Protein AF-0000000083446418 (afdb_homodimer)

Nearest PDB structures (foldseek):
  6ba8-assembly1_A  TM=4.579E-01  e=2.535E-02  Escherichia coli
  6ba9-assembly1_A  TM=4.273E-01  e=2.224E-01  Escherichia coli
  6avy-assembly1_A  TM=3.893E-01  e=5.057E-01  Zea mays
  6ba8-assembly1_A  TM=4.414E-01  e=6.306E-02  Escherichia coli
  6ba9-assembly1_A  TM=4.143E-01  e=2.172E-01  Escherichia coli

Sequence (1152 aa):
MVDAPGLSGGRGMFKRLIVACDGTWLNSDDGTKNGTLSIPSNITRISRAIKAVSQDGIQQIVNYSQGLGTEGGKLSRLVGGATGKGLGDDVREAYSFLANNYHPGDEIFLLGFSRGAFTARSIGGLIGEIGLLTKKGLNTLPEVYEDVQNRRNPDYRPKHEDVPFPRKPSADDPRYAEELERRGLTRLDIPIKCIAVWDTVGSLGIPRIGKLQRLGLQMKQSKATTFYDTKLSNCIENAFQALALDENRASFSPAVWEKPEGNRTTLRQVWFPGAHANVGGGYDDMQIANISLAWMMSQLEPFLDLRSEYLFEQDDLNEKYYKKEEGAIRPWSFGKIYNELKGAFALGGSTQRKPGQYTSVDPFSGRATDRPLRQTNEYIHPSVRTRYRLEGPGIQDRGLYEARALTDSYKLVVDYGANNSRAGDAEVYWKIKWRDTMAVKVLPEAPLWRLERELAKRDPATYDYIKKPPATTSTRSKRKTARPLSADFSNSKAGGLASPTSRKGRRDTFSPRSTFPAEDRGPLPRRSKTGVDRAERPRSRSRARSVEFASDRETDIRESMPHRREKDKAWWEGRRMVDAPGLSGGRGMFKRLIVACDGTWLNSDDGTKNGTLSIPSNITRISRAIKAVSQDGIQQIVNYSQGLGTEGGKLSRLVGGATGKGLGDDVREAYSFLANNYHPGDEIFLLGFSRGAFTARSIGGLIGEIGLLTKKGLNTLPEVYEDVQNRRNPDYRPKHEDVPFPRKPSADDPRYAEELERRGLTRLDIPIKCIAVWDTVGSLGIPRIGKLQRLGLQMKQSKATTFYDTKLSNCIENAFQALALDENRASFSPAVWEKPEGNRTTLRQVWFPGAHANVGGGYDDMQIANISLAWMMSQLEPFLDLRSEYLFEQDDLNEKYYKKEEGAIRPWSFGKIYNELKGAFALGGSTQRKPGQYTSVDPFSGRATDRPLRQTNEYIHPSVRTRYRLEGPGIQDRGLYEARALTDSYKLVVDYGANNSRAGDAEVYWKIKWRDTMAVKVLPEAPLWRLERELAKRDPATYDYIKKPPATTSTRSKRKTARPLSADFSNSKAGGLASPTSRKGRRDTFSPRSTFPAEDRGPLPRRSKTGVDRAERPRSRSRARSVEFASDRETDIRESMPHRREKDKAWWEGRR

Organism: NCBI:txid156630

pLDDT: mean 71.15, std 31.04, range [13.56, 98.88]

Solvent-accessible surface area (backbone atoms only — not comparable to full-atom values): 66300 Å² total; per-residue (Å²): 132,81,72,68,81,72,70,85,62,58,89,42,63,44,41,34,44,32,40,36,26,28,37,62,60,55,50,69,87,72,53,24,54,96,82,36,76,52,53,63,33,46,53,58,52,50,58,56,23,39,37,31,52,28,95,79,46,33,44,30,43,60,50,76,42,70,46,77,46,31,84,56,62,83,67,36,33,62,57,45,50,31,35,70,64,56,53,54,52,53,31,50,52,56,48,46,44,49,31,54,37,61,48,96,77,41,41,35,35,30,27,15,26,32,58,10,16,41,37,31,50,41,41,52,51,47,31,62,68,47,17,42,37,28,60,79,24,52,81,35,42,70,49,50,51,50,39,53,46,32,36,86,41,90,82,62,71,71,92,50,63,51,53,82,40,68,85,58,63,53,53,69,38,68,65,35,42,50,50,36,37,76,71,54,26,26,40,70,88,53,63,30,54,31,40,42,30,26,40,27,28,58,45,69,59,46,64,64,45,68,66,49,57,67,67,55,68,57,60,76,61,68,61,40,72,48,67,66,63,45,58,62,54,73,40,32,48,27,39,39,35,44,33,39,41,57,32,35,51,44,48,52,41,69,57,68,53,23,47,50,89,86,53,73,43,45,61,45,30,34,35,34,60,24,13,59,44,33,39,33,25,50,47,87,65,36,53,40,18,49,54,46,44,29,48,52,49,48,71,41,49,88,80,45,49,60,44,68,65,50,58,53,52,54,50,50,53,37,44,52,47,26,42,71,78,66,68,48,72,70,59,78,58,42,46,70,21,65,77,76,73,51,71,77,51,46,72,48,36,78,36,78,41,53,82,58,57,52,45,39,56,37,60,74,77,67,40,73,46,90,48,55,59,44,70,47,51,54,26,34,32,58,49,40,55,50,21,40,76,67,58,21,56,12,66,68,61,48,65,60,27,67,57,56,45,44,54,74,51,27,42,78,41,32,41,52,61,90,73,61,46,79,84,56,79,58,50,48,33,32,34,46,70,64,83,93,54,83,41,56,56,66,36,39,47,45,81,76,48,71,55,35,46,60,59,42,50,76,32,54,72,59,36,50,43,70,69,60,57,76,67,45,80,70,78,65,76,70,75,72,68,80,71,72,85,75,79,83,90,85,77,87,80,82,89,83,86,90,82,88,86,94,84,81,86,93,79,88,83,88,87,90,84,88,92,83,90,84,88,82,77,83,85,86,85,77,90,74,88,85,76,87,76,85,83,74,81,78,80,81,82,81,84,82,80,81,78,83,80,84,78,75,76,75,66,63,66,72,71,70,50,65,56,76,46,68,72,49,39,37,63,67,62,71,50,134,132,78,73,70,81,69,71,84,61,58,88,44,64,45,42,35,46,33,41,35,28,29,37,62,59,56,50,70,88,73,51,24,55,94,84,36,76,53,53,62,32,46,55,58,50,50,60,55,24,39,39,31,51,27,92,80,47,32,43,31,41,60,50,75,40,68,46,77,47,30,84,56,63,82,67,36,31,61,56,46,50,33,34,59,67,57,53,55,51,52,30,51,52,54,47,48,44,48,30,53,35,61,49,97,78,40,41,33,34,29,27,15,25,31,58,9,16,43,36,30,52,41,41,53,51,48,29,62,67,48,18,40,38,28,60,78,23,51,81,36,40,68,51,49,51,51,39,52,50,35,36,85,40,89,81,63,69,72,93,50,62,54,52,82,41,69,85,60,64,54,54,69,37,69,65,35,43,51,49,37,37,76,71,54,25,25,41,69,88,52,62,29,53,31,40,42,28,24,42,29,27,56,45,69,60,46,65,64,45,66,65,50,57,67,66,54,69,63,61,80,59,66,50,49,66,45,68,69,64,44,59,61,53,71,40,32,48,28,38,39,35,44,32,38,39,56,32,36,49,43,48,53,41,69,58,69,54,23,48,50,90,87,52,74,45,47,61,43,30,35,34,34,58,22,13,60,43,34,37,33,26,49,46,86,67,36,54,40,17,50,54,47,44,30,48,50,50,49,72,41,48,88,80,44,48,60,44,68,65,51,58,54,52,52,50,50,54,39,44,52,48,24,41,71,77,66,68,49,74,72,59,81,57,41,45,70,21,66,76,77,72,51,71,79,52,45,72,49,36,77,36,79,41,51,84,58,56,54,45,40,58,36,62,77,77,67,41,74,46,90,48,53,59,44,70,48,50,54,26,34,33,58,50,40,53,51,22,40,74,67,57,22,56,11,66,69,59,47,68,59,27,68,57,57,45,45,54,75,51,27,42,79,40,32,43,51,60,91,73,60,48,78,83,56,80,58,49,49,32,31,34,46,72,65,84,92,54,85,43,56,54,66,35,39,47,45,82,78,48,69,55,34,46,59,59,42,51,77,32,54,72,58,36,51,42,70,70,59,58,76,67,46,82,71,79,66,77,71,75,74,69,80,70,72,82,75,80,76,90,77,77,80,89,79,77,85,85,88,80,91,82,94,80,85,88,96,82,84,89,83,92,83,87,88,88,80,94,82,90,85,87,85,91,92,86,91,94,82,90,86,88,92,82,89,89,77,87,82,83,85,83,85,86,84,82,84,78,86,82,84,80,74,76,75,65,62,66,72,72,70,49,67,57,76,47,70,71,50,39,38,63,66,62,72,51,132

Radius of gyration: 38.7 Å; Cα contacts (8 Å, |Δi|>4): 1892; chains: 2; bounding box: 99×159×113 Å

Structure (mmCIF, N/CA/C/O backbone):
data_AF-0000000083446418-model_v1
#
loop_
_entity.id
_entity.type
_entity.pdbx_description
1 polymer 'T6SS Phospholipase effector Tle1-like catalytic domain-containing protein'
#
loop_
_atom_site.group_PDB
_atom_site.id
_atom_site.type_symbol
_atom_site.label_atom_id
_atom_site.label_alt_id
_atom_site.label_comp_id
_atom_site.label_asym_id
_atom_site.label_entity_id
_atom_site.label_seq_id
_atom_site.pdbx_PDB_ins_code
_atom_site.Cartn_x
_atom_site.Cartn_y
_atom_site.Cartn_z
_atom_site.occupancy
_atom_site.B_iso_or_equiv
_atom_site.auth_seq_id
_atom_site.auth_comp_id
_atom_site.auth_asym_id
_atom_site.auth_atom_id
_atom_site.pdbx_PDB_model_num
ATOM 1 N N . MET A 1 1 ? -23.859 -18.328 26.047 1 18.66 1 MET A N 1
ATOM 2 C CA . MET A 1 1 ? -22.984 -17.297 26.609 1 18.66 1 MET A CA 1
ATOM 3 C C . MET A 1 1 ? -21.531 -17.531 26.172 1 18.66 1 MET A C 1
ATOM 5 O O . MET A 1 1 ? -20.781 -18.25 26.844 1 18.66 1 MET A O 1
ATOM 9 N N . VAL A 1 2 ? -21.281 -17.844 24.922 1 21.95 2 VAL A N 1
ATOM 10 C CA . VAL A 1 2 ? -20.109 -18.484 24.359 1 21.95 2 VAL A CA 1
ATOM 11 C C . VAL A 1 2 ? -18.875 -17.625 24.609 1 21.95 2 VAL A C 1
ATOM 13 O O . VAL A 1 2 ? -18.906 -16.406 24.406 1 21.95 2 VAL A O 1
ATOM 16 N N . ASP A 1 3 ? -18.188 -17.906 25.734 1 19.61 3 ASP A N 1
ATOM 17 C CA . ASP A 1 3 ? -16.953 -17.328 26.234 1 19.61 3 ASP A CA 1
ATOM 18 C C . ASP A 1 3 ? -15.977 -17.016 25.109 1 19.61 3 ASP A C 1
ATOM 20 O O . ASP A 1 3 ? -15.523 -17.922 24.406 1 19.61 3 ASP A O 1
ATOM 24 N N . ALA A 1 4 ? -16.297 -16.109 24.359 1 26.05 4 ALA A N 1
ATOM 25 C CA . ALA A 1 4 ? -15.414 -15.773 23.234 1 26.05 4 ALA A CA 1
ATOM 26 C C . ALA A 1 4 ? -13.953 -15.758 23.672 1 26.05 4 ALA A C 1
ATOM 28 O O . ALA A 1 4 ? -13.602 -15.109 24.672 1 26.05 4 ALA A O 1
ATOM 29 N N . PRO A 1 5 ? -13.25 -16.875 23.516 1 29.36 5 PRO A N 1
ATOM 30 C CA . PRO A 1 5 ? -11.977 -17.141 24.188 1 29.36 5 PRO A CA 1
ATOM 31 C C . PRO A 1 5 ? -11.086 -15.906 24.266 1 29.36 5 PRO A C 1
ATOM 33 O O . PRO A 1 5 ? -10.914 -15.195 23.266 1 29.36 5 PRO A O 1
ATOM 36 N N . GLY A 1 6 ? -11.219 -15.008 25.266 1 29.94 6 GLY A N 1
ATOM 37 C CA . GLY A 1 6 ? -10.383 -13.93 25.781 1 29.94 6 GLY A CA 1
ATOM 38 C C . GLY A 1 6 ? -8.898 -14.242 25.703 1 29.94 6 GLY A C 1
ATOM 39 O O . GLY A 1 6 ? -8.398 -15.102 26.438 1 29.94 6 GLY A O 1
ATOM 40 N N . LEU A 1 7 ? -8.398 -14.391 24.469 1 31.06 7 LEU A N 1
ATOM 41 C CA . LEU A 1 7 ? -6.988 -14.758 24.406 1 31.06 7 LEU A CA 1
ATOM 42 C C . LEU A 1 7 ? -6.176 -13.984 25.438 1 31.06 7 LEU A C 1
ATOM 44 O O . LEU A 1 7 ? -6.43 -12.805 25.672 1 31.06 7 LEU A O 1
ATOM 48 N N . SER A 1 8 ? -5.852 -14.438 26.516 1 31 8 SER A N 1
ATOM 49 C CA . SER A 1 8 ? -4.809 -14.039 27.469 1 31 8 SER A CA 1
ATOM 50 C C . SER A 1 8 ? -3.645 -13.367 26.75 1 31 8 SER A C 1
ATOM 52 O O . SER A 1 8 ? -2.701 -14.039 26.312 1 31 8 SER A O 1
ATOM 54 N N . GLY A 1 9 ? -3.805 -12.648 25.641 1 34.59 9 GLY A N 1
ATOM 55 C CA . GLY A 1 9 ? -2.834 -12.109 24.703 1 34.59 9 GLY A CA 1
ATOM 56 C C . GLY A 1 9 ? -1.782 -11.234 25.359 1 34.59 9 GLY A C 1
ATOM 57 O O . GLY A 1 9 ? -2.109 -10.359 26.156 1 34.59 9 GLY A O 1
ATOM 58 N N . GLY A 1 10 ? -0.716 -11.688 25.703 1 36.41 10 GLY A N 1
ATOM 59 C CA . GLY A 1 10 ? 0.518 -11.008 26.062 1 36.41 10 GLY A CA 1
ATOM 60 C C . GLY A 1 10 ? 0.687 -9.672 25.359 1 36.41 10 GLY A C 1
ATOM 61 O O . GLY A 1 10 ? 0.005 -9.391 24.375 1 36.41 10 GLY A O 1
ATOM 62 N N . ARG A 1 11 ? 1.198 -8.516 26.016 1 43.5 11 ARG A N 1
ATOM 63 C CA . ARG A 1 11 ? 1.496 -7.129 25.656 1 43.5 11 ARG A CA 1
ATOM 64 C C . ARG A 1 11 ? 1.807 -7 24.172 1 43.5 11 ARG A C 1
ATOM 66 O O . ARG A 1 11 ? 1.552 -5.957 23.562 1 43.5 11 ARG A O 1
ATOM 73 N N . GLY A 1 12 ? 2.412 -8.055 23.531 1 51.56 12 GLY A N 1
ATOM 74 C CA . GLY A 1 12 ? 2.99 -8.125 22.188 1 51.56 12 GLY A CA 1
ATOM 75 C C . GLY A 1 12 ? 1.98 -8.484 21.125 1 51.56 12 GLY A C 1
ATOM 76 O O . GLY A 1 12 ? 2.355 -8.836 20 1 51.56 12 GLY A O 1
ATOM 77 N N . MET A 1 13 ? 0.581 -8.477 21.484 1 71.94 13 MET A N 1
ATOM 78 C CA . MET A 1 13 ? -0.333 -9.281 20.688 1 71.94 13 MET A CA 1
ATOM 79 C C . MET A 1 13 ? -1.06 -8.414 19.656 1 71.94 13 MET A C 1
ATOM 81 O O . MET A 1 13 ? -1.459 -8.898 18.594 1 71.94 13 MET A O 1
ATOM 85 N N . PHE A 1 14 ? -1.151 -7 19.812 1 89.88 14 PHE A N 1
ATOM 86 C CA . PHE A 1 14 ? -1.854 -6.246 18.781 1 89.88 14 PHE A CA 1
ATOM 87 C C . PHE A 1 14 ? -0.886 -5.363 18 1 89.88 14 PHE A C 1
ATOM 89 O O . PHE A 1 14 ? 0.284 -5.238 18.375 1 89.88 14 PHE A O 1
ATOM 96 N N . LYS A 1 15 ? -1.246 -4.887 16.922 1 96.38 15 LYS A N 1
ATOM 97 C CA . LYS A 1 15 ? -0.459 -3.99 16.078 1 96.38 15 LYS A CA 1
ATOM 98 C C . LYS A 1 15 ? -1.216 -2.695 15.797 1 96.38 15 LYS A C 1
ATOM 100 O O . LYS A 1 15 ? -2.408 -2.59 16.094 1 96.38 15 LYS A O 1
ATOM 105 N N . ARG A 1 16 ? -0.445 -1.719 15.367 1 97.88 16 ARG A N 1
ATOM 106 C CA . ARG A 1 16 ? -1.016 -0.446 14.945 1 97.88 16 ARG A CA 1
ATOM 107 C C . ARG A 1 16 ? -0.945 -0.296 13.43 1 97.88 16 ARG A C 1
ATOM 109 O O . ARG A 1 16 ? 0.137 -0.375 12.836 1 97.88 16 ARG A O 1
ATOM 116 N N . LEU A 1 17 ? -2.092 -0.188 12.797 1 98.56 17 LEU A N 1
ATOM 117 C CA . LEU A 1 17 ? -2.182 0.01 11.359 1 98.56 17 LEU A CA 1
ATOM 118 C C . LEU A 1 17 ? -2.369 1.485 11.023 1 98.56 17 LEU A C 1
ATOM 120 O O . LEU A 1 17 ? -3.387 2.084 11.383 1 98.56 17 LEU A O 1
ATOM 124 N N . ILE A 1 18 ? -1.373 2.08 10.383 1 98.81 18 ILE A N 1
ATOM 125 C CA . ILE A 1 18 ? -1.388 3.5 10.047 1 98.81 18 ILE A CA 1
ATOM 126 C C . ILE A 1 18 ? -1.494 3.676 8.539 1 98.81 18 ILE A C 1
ATOM 128 O O . ILE A 1 18 ? -0.591 3.285 7.793 1 98.81 18 ILE A O 1
ATOM 132 N N . VAL A 1 19 ? -2.613 4.215 8.078 1 98.19 19 VAL A N 1
ATOM 133 C CA . VAL A 1 19 ? -2.793 4.566 6.676 1 98.19 19 VAL A CA 1
ATOM 134 C C . VAL A 1 19 ? -2.488 6.047 6.469 1 98.19 19 VAL A C 1
ATOM 136 O O . VAL A 1 19 ? -3.088 6.906 7.113 1 98.19 19 VAL A O 1
ATOM 139 N N . ALA A 1 20 ? -1.52 6.344 5.629 1 97.12 20 ALA A N 1
ATOM 140 C CA . ALA A 1 20 ? -1.104 7.715 5.34 1 97.12 20 ALA A CA 1
ATOM 141 C C . ALA A 1 20 ? -1.408 8.086 3.893 1 97.12 20 ALA A C 1
ATOM 143 O O . ALA A 1 20 ? -0.761 7.59 2.967 1 97.12 20 ALA A O 1
ATOM 144 N N . CYS A 1 21 ? -2.367 9.016 3.697 1 92.94 21 CYS A N 1
ATOM 145 C CA . CYS A 1 21 ? -2.832 9.43 2.377 1 92.94 21 CYS A CA 1
ATOM 146 C C . CYS A 1 21 ? -2.297 10.812 2.02 1 92.94 21 CYS A C 1
ATOM 148 O O . CYS A 1 21 ? -2.73 11.82 2.588 1 92.94 21 CYS A O 1
ATOM 150 N N . ASP A 1 22 ? -1.414 10.836 1.023 1 88.88 22 ASP A N 1
ATOM 151 C CA . ASP A 1 22 ? -0.789 12.094 0.62 1 88.88 22 ASP A CA 1
ATOM 152 C C . ASP A 1 22 ? -1.465 12.664 -0.623 1 88.88 22 ASP A C 1
ATOM 154 O O . ASP A 1 22 ? -1.525 12.008 -1.664 1 88.88 22 ASP A O 1
ATOM 158 N N . GLY A 1 23 ? -2.059 13.766 -0.533 1 74.62 23 GLY A N 1
ATOM 159 C CA . GLY A 1 23 ? -2.803 14.375 -1.626 1 74.62 23 GLY A CA 1
ATOM 160 C C . GLY A 1 23 ? -1.927 15.172 -2.568 1 74.62 23 GLY A C 1
ATOM 161 O O . GLY A 1 23 ? -2.418 15.742 -3.547 1 74.62 23 GLY A O 1
ATOM 162 N N . THR A 1 24 ? -0.618 15.344 -2.154 1 63.34 24 THR A N 1
ATOM 163 C CA . THR A 1 24 ? 0.26 16.188 -2.963 1 63.34 24 THR A CA 1
ATOM 164 C C . THR A 1 24 ? 0.634 15.477 -4.262 1 63.34 24 THR A C 1
ATOM 166 O O . THR A 1 24 ? 0.694 14.25 -4.312 1 63.34 24 THR A O 1
ATOM 169 N N . TRP A 1 25 ? 0.177 16.031 -5.367 1 47.16 25 TRP A N 1
ATOM 170 C CA . TRP A 1 25 ? 0.579 15.477 -6.656 1 47.16 25 TRP A CA 1
ATOM 171 C C . TRP A 1 25 ? 2.09 15.57 -6.844 1 47.16 25 TRP A C 1
ATOM 173 O O . TRP A 1 25 ? 2.646 16.672 -6.891 1 47.16 25 TRP A O 1
ATOM 183 N N . LEU A 1 26 ? 2.773 14.938 -6.062 1 40.81 26 LEU A N 1
ATOM 184 C CA . LEU A 1 26 ? 4.172 15.039 -6.469 1 40.81 26 LEU A CA 1
ATOM 185 C C . LEU A 1 26 ? 4.344 14.633 -7.926 1 40.81 26 LEU A C 1
ATOM 187 O O . LEU A 1 26 ? 3.633 13.75 -8.414 1 40.81 26 LEU A O 1
ATOM 191 N N . ASN A 1 27 ? 4.516 15.469 -8.758 1 34.78 27 ASN A N 1
ATOM 192 C CA . ASN A 1 27 ? 4.836 15.023 -10.109 1 34.78 27 ASN A CA 1
ATOM 193 C C . ASN A 1 27 ? 5.547 13.672 -10.094 1 34.78 27 ASN A C 1
ATOM 195 O O . ASN A 1 27 ? 6.68 13.562 -9.625 1 34.78 27 ASN A O 1
ATOM 199 N N . SER A 1 28 ? 4.902 12.727 -9.859 1 36.91 28 SER A N 1
ATOM 200 C CA . SER A 1 28 ? 5.27 11.32 -9.773 1 36.91 28 SER A CA 1
ATOM 201 C C . SER A 1 28 ? 6.32 10.953 -10.82 1 36.91 28 SER A C 1
ATOM 203 O O . SER A 1 28 ? 6.91 9.875 -10.766 1 36.91 28 SER A O 1
ATOM 205 N N . ASP A 1 29 ? 6.336 11.562 -11.93 1 35.47 29 ASP A N 1
ATOM 206 C CA . ASP A 1 29 ? 7.168 11.07 -13.023 1 35.47 29 ASP A CA 1
ATOM 207 C C . ASP A 1 29 ? 8.633 10.969 -12.594 1 35.47 29 ASP A C 1
ATOM 209 O O . ASP A 1 29 ? 9.336 10.039 -12.992 1 35.47 29 ASP A O 1
ATOM 213 N N . ASP A 1 30 ? 9.203 12.078 -12.055 1 38.38 30 ASP A N 1
ATOM 214 C CA . ASP A 1 30 ? 10.641 12.062 -11.805 1 38.38 30 ASP A CA 1
ATOM 215 C C . ASP A 1 30 ? 10.945 12.391 -10.352 1 38.38 30 ASP A C 1
ATOM 217 O O . ASP A 1 30 ? 12.102 12.641 -9.992 1 38.38 30 ASP A O 1
ATOM 221 N N . GLY A 1 31 ? 9.719 12.219 -9.422 1 42.41 31 GLY A N 1
ATOM 222 C CA . GLY A 1 31 ? 9.992 12.562 -8.039 1 42.41 31 GLY A CA 1
ATOM 223 C C . GLY A 1 31 ? 10.539 13.969 -7.871 1 42.41 31 GLY A C 1
ATOM 224 O O . GLY A 1 31 ? 11.055 14.32 -6.809 1 42.41 31 GLY A O 1
ATOM 225 N N . THR A 1 32 ? 10.688 14.617 -8.945 1 37.91 32 THR A N 1
ATOM 226 C CA . THR A 1 32 ? 11.25 15.961 -8.977 1 37.91 32 THR A CA 1
ATOM 227 C C . THR A 1 32 ? 10.164 17 -9.219 1 37.91 32 THR A C 1
ATOM 229 O O . THR A 1 32 ? 9.125 16.703 -9.797 1 37.91 32 THR A O 1
ATOM 232 N N . LYS A 1 33 ? 9.93 17.922 -8.578 1 40.44 33 LYS A N 1
ATOM 233 C CA . LYS A 1 33 ? 9.234 19.156 -8.938 1 40.44 33 LYS A CA 1
ATOM 234 C C . LYS A 1 33 ? 10.188 20.156 -9.562 1 40.44 33 LYS A C 1
ATOM 236 O O . LYS A 1 33 ? 11.109 20.641 -8.906 1 40.44 33 LYS A O 1
ATOM 241 N N . ASN A 1 34 ? 10.086 20.578 -10.883 1 35.56 34 ASN A N 1
ATOM 242 C CA . ASN A 1 34 ? 10.961 21.484 -11.625 1 35.56 34 ASN A CA 1
ATOM 243 C C . ASN A 1 34 ? 12.414 21.031 -11.578 1 35.56 34 ASN A C 1
ATOM 245 O O . ASN A 1 34 ? 13.32 21.844 -11.391 1 35.56 34 ASN A O 1
ATOM 249 N N . GLY A 1 35 ? 12.688 19.703 -11.602 1 38.03 35 GLY A N 1
ATOM 250 C CA . GLY A 1 35 ? 14.062 19.234 -11.656 1 38.03 35 GLY A CA 1
ATOM 251 C C . GLY A 1 35 ? 14.656 18.953 -10.289 1 38.03 35 GLY A C 1
ATOM 252 O O . GLY A 1 35 ? 15.773 18.453 -10.18 1 38.03 35 GLY A O 1
ATOM 253 N N . THR A 1 36 ? 14.141 19.422 -9.18 1 43.09 36 THR A N 1
ATOM 254 C CA . THR A 1 36 ? 14.68 19.234 -7.84 1 43.09 36 THR A CA 1
ATOM 255 C C . THR A 1 36 ? 13.844 18.234 -7.051 1 43.09 36 THR A C 1
ATOM 257 O O . THR A 1 36 ? 12.656 18.062 -7.32 1 43.09 36 THR A O 1
ATOM 260 N N . LEU A 1 37 ? 14.594 17.469 -6.262 1 53.53 37 LEU A N 1
ATOM 261 C CA . LEU A 1 37 ? 13.883 16.531 -5.398 1 53.53 37 LEU A CA 1
ATOM 262 C C . LEU A 1 37 ? 12.734 17.219 -4.676 1 53.53 37 LEU A C 1
ATOM 264 O O . LEU A 1 37 ? 12.898 18.328 -4.145 1 53.53 37 LEU A O 1
ATOM 268 N N . SER A 1 38 ? 11.531 16.781 -4.82 1 64.12 38 SER A N 1
ATOM 269 C CA . SER A 1 38 ? 10.312 17.375 -4.277 1 64.12 38 SER A CA 1
ATOM 270 C C . SER A 1 38 ? 10.352 17.422 -2.754 1 64.12 38 SER A C 1
ATOM 272 O O . SER A 1 38 ? 10.875 16.5 -2.117 1 64.12 38 SER A O 1
ATOM 274 N N . ILE A 1 39 ? 10.125 18.688 -2.17 1 78 39 ILE A N 1
ATOM 275 C CA . ILE A 1 39 ? 9.977 18.859 -0.727 1 78 39 ILE A CA 1
ATOM 276 C C . ILE A 1 39 ? 8.789 18.031 -0.235 1 78 39 ILE A C 1
ATOM 278 O O . ILE A 1 39 ? 7.68 18.172 -0.757 1 78 39 ILE A O 1
ATOM 282 N N . PRO A 1 40 ? 9.055 17.219 0.684 1 87.19 40 PRO A N 1
ATOM 283 C CA . PRO A 1 40 ? 8.008 16.297 1.132 1 87.19 40 PRO A CA 1
ATOM 284 C C . PRO A 1 40 ? 6.891 16.984 1.896 1 87.19 40 PRO A C 1
ATOM 286 O O . PRO A 1 40 ? 7.121 18.016 2.529 1 87.19 40 PRO A O 1
ATOM 289 N N . SER A 1 41 ? 5.672 16.469 1.81 1 92.12 41 SER A N 1
ATOM 290 C CA . SER A 1 41 ? 4.543 16.891 2.633 1 92.12 41 SER A CA 1
ATOM 291 C C . SER A 1 41 ? 4.711 16.438 4.078 1 92.12 41 SER A C 1
ATOM 293 O O . SER A 1 41 ? 5.582 15.617 4.379 1 92.12 41 SER A O 1
ATOM 295 N N . ASN A 1 42 ? 3.904 17 4.969 1 96.44 42 ASN A N 1
ATOM 296 C CA . ASN A 1 42 ? 3.939 16.578 6.367 1 96.44 42 ASN A CA 1
ATOM 297 C C . ASN A 1 42 ? 3.445 15.141 6.535 1 96.44 42 ASN A C 1
ATOM 299 O O . ASN A 1 42 ? 3.691 14.508 7.562 1 96.44 42 ASN A O 1
ATOM 303 N N . ILE A 1 43 ? 2.734 14.578 5.504 1 95.94 43 ILE A N 1
ATOM 304 C CA . ILE A 1 43 ? 2.34 13.172 5.555 1 95.94 43 ILE A CA 1
ATOM 305 C C . ILE A 1 43 ? 3.564 12.281 5.352 1 95.94 43 ILE A C 1
ATOM 307 O O . ILE A 1 43 ? 3.76 11.305 6.074 1 95.94 43 ILE A O 1
ATOM 311 N N . THR A 1 44 ? 4.348 12.656 4.348 1 91.75 44 THR A N 1
ATOM 312 C CA . THR A 1 44 ? 5.594 11.93 4.133 1 91.75 44 THR A CA 1
ATOM 313 C C . THR A 1 44 ? 6.5 12.023 5.359 1 91.75 44 THR A C 1
ATOM 315 O O . THR A 1 44 ? 7.031 11.016 5.828 1 91.75 44 THR A O 1
ATOM 318 N N . ARG A 1 45 ? 6.617 13.195 5.867 1 95.31 45 ARG A N 1
ATOM 319 C CA . ARG A 1 45 ? 7.539 13.461 6.969 1 95.31 45 ARG A CA 1
ATOM 320 C C . ARG A 1 45 ? 7.102 12.727 8.234 1 95.31 45 ARG A C 1
ATOM 322 O O . ARG A 1 45 ? 7.926 12.125 8.922 1 95.31 45 ARG A O 1
ATOM 329 N N . ILE A 1 46 ? 5.812 12.789 8.555 1 97.56 46 ILE A N 1
ATOM 330 C CA . ILE A 1 46 ? 5.363 12.117 9.773 1 97.56 46 ILE A CA 1
ATOM 331 C C . ILE A 1 46 ? 5.477 10.609 9.602 1 97.56 46 ILE A C 1
ATOM 333 O O . ILE A 1 46 ? 5.77 9.891 10.562 1 97.56 46 ILE A O 1
ATOM 337 N N . SER A 1 47 ? 5.273 10.062 8.438 1 95.25 47 SER A N 1
ATOM 338 C CA . SER A 1 47 ? 5.449 8.641 8.156 1 95.25 47 SER A CA 1
ATOM 339 C C . SER A 1 47 ? 6.883 8.195 8.445 1 95.25 47 SER A C 1
ATOM 341 O O . SER A 1 47 ? 7.113 7.07 8.891 1 95.25 47 SER A O 1
ATOM 343 N N . ARG A 1 48 ? 7.805 9.109 8.18 1 93.88 48 ARG A N 1
ATOM 344 C CA . ARG A 1 48 ? 9.211 8.82 8.422 1 93.88 48 ARG A CA 1
ATOM 345 C C . ARG A 1 48 ? 9.547 8.93 9.906 1 93.88 48 ARG A C 1
ATOM 347 O O . ARG A 1 48 ? 10.5 8.305 10.383 1 93.88 48 ARG A O 1
ATOM 354 N N . ALA A 1 49 ? 8.781 9.688 10.594 1 96.88 49 ALA A N 1
ATOM 355 C CA . ALA A 1 49 ? 9.016 9.875 12.023 1 96.88 49 ALA A CA 1
ATOM 356 C C . ALA A 1 49 ? 8.461 8.711 12.836 1 96.88 49 ALA A C 1
ATOM 358 O O . ALA A 1 49 ? 8.906 8.445 13.953 1 96.88 49 ALA A O 1
ATOM 359 N N . ILE A 1 50 ? 7.461 7.973 12.336 1 97.88 50 ILE A N 1
ATOM 360 C CA . ILE A 1 50 ? 6.848 6.852 13.039 1 97.88 50 ILE A CA 1
ATOM 361 C C . ILE A 1 50 ? 7.809 5.664 13.062 1 97.88 50 ILE A C 1
ATOM 363 O O . ILE A 1 50 ? 8.258 5.203 12.008 1 97.88 50 ILE A O 1
ATOM 367 N N . LYS A 1 51 ? 8.102 5.215 14.25 1 96.25 51 LYS A N 1
ATOM 368 C CA . LYS A 1 51 ? 8.977 4.051 14.375 1 96.25 51 LYS A CA 1
ATOM 369 C C . LYS A 1 51 ? 8.273 2.785 13.898 1 96.25 51 LYS A C 1
ATOM 371 O O . LYS A 1 51 ? 7.051 2.666 14.008 1 96.25 51 LYS A O 1
ATOM 376 N N . ALA A 1 52 ? 9.047 1.844 13.43 1 94 52 ALA A N 1
ATOM 377 C CA . ALA A 1 52 ? 8.484 0.583 12.953 1 94 52 ALA A CA 1
ATOM 378 C C . ALA A 1 52 ? 7.965 -0.258 14.117 1 94 52 ALA A C 1
ATOM 380 O O . ALA A 1 52 ? 7.035 -1.051 13.953 1 94 52 ALA A O 1
ATOM 381 N N . VAL A 1 53 ? 8.609 -0.139 15.234 1 94.06 53 VAL A N 1
ATOM 382 C CA . VAL A 1 53 ? 8.242 -0.818 16.469 1 94.06 53 VAL A CA 1
ATOM 383 C C . VAL A 1 53 ? 8.297 0.166 17.641 1 94.06 53 VAL A C 1
ATOM 385 O O . VAL A 1 53 ? 9.258 0.925 17.781 1 94.06 53 VAL A O 1
ATOM 388 N N . SER A 1 54 ? 7.25 0.183 18.406 1 93.75 54 SER A N 1
ATOM 389 C CA . SER A 1 54 ? 7.238 1.079 19.547 1 93.75 54 SER A CA 1
ATOM 390 C C . SER A 1 54 ? 8.195 0.597 20.641 1 93.75 54 SER A C 1
ATOM 392 O O . SER A 1 54 ? 8.68 -0.535 20.594 1 93.75 54 SER A O 1
ATOM 394 N N . GLN A 1 55 ? 8.406 1.499 21.562 1 90.38 55 GLN A N 1
ATOM 395 C CA . GLN A 1 55 ? 9.305 1.18 22.672 1 90.38 55 GLN A CA 1
ATOM 396 C C . GLN A 1 55 ? 8.797 -0.03 23.453 1 90.38 55 GLN A C 1
ATOM 398 O O . GLN A 1 55 ? 9.594 -0.815 23.969 1 90.38 55 GLN A O 1
ATOM 403 N N . ASP A 1 56 ? 7.496 -0.237 23.438 1 88.06 56 ASP A N 1
ATOM 404 C CA . ASP A 1 56 ? 6.902 -1.352 24.172 1 88.06 56 ASP A CA 1
ATOM 405 C C . ASP A 1 56 ? 6.773 -2.586 23.281 1 88.06 56 ASP A C 1
ATOM 407 O O . ASP A 1 56 ? 6.098 -3.551 23.656 1 88.06 56 ASP A O 1
ATOM 411 N N . GLY A 1 57 ? 7.273 -2.52 22.141 1 88.62 57 GLY A N 1
ATOM 412 C CA . GLY A 1 57 ? 7.348 -3.693 21.281 1 88.62 57 GLY A CA 1
ATOM 413 C C . GLY A 1 57 ? 6.145 -3.85 20.375 1 88.62 57 GLY A C 1
ATOM 414 O O . GLY A 1 57 ? 5.977 -4.891 19.734 1 88.62 57 GLY A O 1
ATOM 415 N N . ILE A 1 58 ? 5.293 -2.867 20.344 1 93.12 58 ILE A N 1
ATOM 416 C CA . ILE A 1 58 ? 4.109 -2.926 19.484 1 93.12 58 ILE A CA 1
ATOM 417 C C . ILE A 1 58 ? 4.488 -2.566 18.047 1 93.12 58 ILE A C 1
ATOM 419 O O . ILE A 1 58 ? 5.125 -1.539 17.812 1 93.12 58 ILE A O 1
ATOM 423 N N . GLN A 1 59 ? 4.137 -3.451 17.094 1 95 59 GLN A N 1
ATOM 424 C CA . GLN A 1 59 ? 4.414 -3.191 15.68 1 95 59 GLN A CA 1
ATOM 425 C C . GLN A 1 59 ? 3.582 -2.021 15.156 1 95 59 GLN A C 1
ATOM 427 O O . GLN A 1 59 ? 2.377 -1.954 15.406 1 95 59 GLN A O 1
ATOM 432 N N . GLN A 1 60 ? 4.254 -1.031 14.547 1 97.06 60 GLN A N 1
ATOM 433 C CA . GLN A 1 60 ? 3.59 0.103 13.914 1 97.06 60 GLN A CA 1
ATOM 434 C C . GLN A 1 60 ? 3.754 0.062 12.398 1 97.06 60 GLN A C 1
ATOM 436 O O . GLN A 1 60 ? 4.848 0.301 11.883 1 97.06 60 GLN A O 1
ATOM 441 N N . ILE A 1 61 ? 2.697 -0.259 11.719 1 98.06 61 ILE A N 1
ATOM 442 C CA . ILE A 1 61 ? 2.766 -0.52 10.281 1 98.06 61 ILE A CA 1
ATOM 443 C C . ILE A 1 61 ? 2.221 0.681 9.516 1 98.06 61 ILE A C 1
ATOM 445 O O . ILE A 1 61 ? 1.031 0.995 9.602 1 98.06 61 ILE A O 1
ATOM 449 N N . VAL A 1 62 ? 3.07 1.309 8.734 1 97.94 62 VAL A N 1
ATOM 450 C CA . VAL A 1 62 ? 2.658 2.459 7.934 1 97.94 62 VAL A CA 1
ATOM 451 C C . VAL A 1 62 ? 2.406 2.023 6.492 1 97.94 62 VAL A C 1
ATOM 453 O O . VAL A 1 62 ? 3.287 1.455 5.844 1 97.94 62 VAL A O 1
ATOM 456 N N . ASN A 1 63 ? 1.208 2.16 6.059 1 96.81 63 ASN A N 1
ATOM 457 C CA . ASN A 1 63 ? 0.85 2.051 4.648 1 96.81 63 ASN A CA 1
ATOM 458 C C . ASN A 1 63 ? 0.685 3.426 4.004 1 96.81 63 ASN A C 1
ATOM 460 O O . ASN A 1 63 ? -0.368 4.051 4.129 1 96.81 63 ASN A O 1
ATOM 464 N N . TYR A 1 64 ? 1.73 3.836 3.291 1 92.38 64 TYR A N 1
ATOM 465 C CA . TYR A 1 64 ? 1.778 5.16 2.682 1 92.38 64 TYR A CA 1
ATOM 466 C C . TYR A 1 64 ? 1.316 5.109 1.23 1 92.38 64 TYR A C 1
ATOM 468 O O . TYR A 1 64 ? 1.764 4.258 0.46 1 92.38 64 TYR A O 1
ATOM 476 N N . SER A 1 65 ? 0.376 5.957 0.837 1 83.5 65 SER A N 1
ATOM 477 C CA . SER A 1 65 ? -0.094 6.039 -0.542 1 83.5 65 SER A CA 1
ATOM 478 C C . SER A 1 65 ? -0.048 7.473 -1.057 1 83.5 65 SER A C 1
ATOM 480 O O . SER A 1 65 ? -0.489 8.398 -0.373 1 83.5 65 SER A O 1
ATOM 482 N N . GLN A 1 66 ? 0.636 7.504 -2.18 1 75.94 66 GLN A N 1
ATOM 483 C CA . GLN A 1 66 ? 0.611 8.797 -2.85 1 75.94 66 GLN A CA 1
ATOM 484 C C . GLN A 1 66 ? -0.59 8.914 -3.783 1 75.94 66 GLN A C 1
ATOM 486 O O . GLN A 1 66 ? -0.96 7.945 -4.449 1 75.94 66 GLN A O 1
ATOM 491 N N . GLY A 1 67 ? -1.444 9.688 -3.516 1 57.03 67 GLY A N 1
ATOM 492 C CA . GLY A 1 67 ? -2.627 9.844 -4.348 1 57.03 67 GLY A CA 1
ATOM 493 C C . GLY A 1 67 ? -2.318 9.82 -5.832 1 57.03 67 GLY A C 1
ATOM 494 O O . GLY A 1 67 ? -1.225 10.203 -6.254 1 57.03 67 GLY A O 1
ATOM 495 N N . LEU A 1 68 ? -2.91 8.859 -6.715 1 43.78 68 LEU A N 1
ATOM 496 C CA . LEU A 1 68 ? -2.746 8.695 -8.156 1 43.78 68 LEU A CA 1
ATOM 497 C C . LEU A 1 68 ? -2.682 10.047 -8.852 1 43.78 68 LEU A C 1
ATOM 499 O O . LEU A 1 68 ? -3.629 10.836 -8.781 1 43.78 68 LEU A O 1
ATOM 503 N N . GLY A 1 69 ? -1.468 10.688 -8.672 1 37.94 69 GLY A N 1
ATOM 504 C CA . GLY A 1 69 ? -1.426 11.828 -9.578 1 37.94 69 GLY A CA 1
ATOM 505 C C . GLY A 1 69 ? -1.916 11.5 -10.977 1 37.94 69 GLY A C 1
ATOM 506 O O . GLY A 1 69 ? -2.02 10.328 -11.344 1 37.94 69 GLY A O 1
ATOM 507 N N . THR A 1 70 ? -2.654 12.297 -11.688 1 33.62 70 THR A N 1
ATOM 508 C CA . THR A 1 70 ? -3.107 12.094 -13.062 1 33.62 70 THR A CA 1
ATOM 509 C C . THR A 1 70 ? -1.959 11.617 -13.945 1 33.62 70 THR A C 1
ATOM 511 O O . THR A 1 70 ? -0.932 12.289 -14.055 1 33.62 70 THR A O 1
ATOM 514 N N . GLU A 1 71 ? -1.711 10.5 -14.008 1 33.06 71 GLU A N 1
ATOM 515 C CA . GLU A 1 71 ? -1.002 9.945 -15.156 1 33.06 71 GLU A CA 1
ATOM 516 C C . GLU A 1 71 ? -1.4 10.656 -16.453 1 33.06 71 GLU A C 1
ATOM 518 O O . GLU A 1 71 ? -2.588 10.773 -16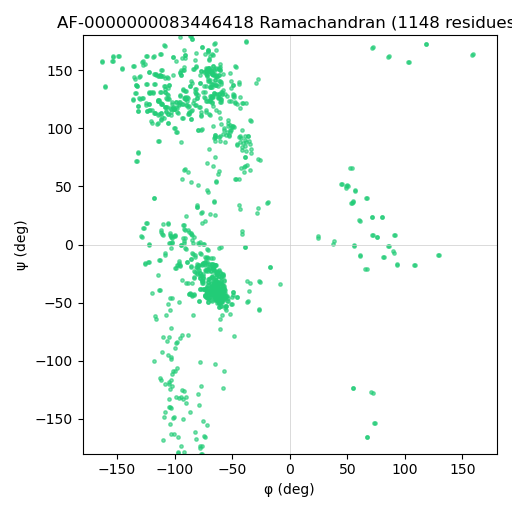.75 1 33.06 71 GLU A O 1
ATOM 523 N N . GLY A 1 72 ? -0.712 11.867 -16.953 1 32.38 72 GLY A N 1
ATOM 524 C CA . GLY A 1 72 ? -0.616 12.656 -18.172 1 32.38 72 GLY A CA 1
ATOM 525 C C . GLY A 1 72 ? -0.152 14.078 -17.922 1 32.38 72 GLY A C 1
ATOM 526 O O . GLY A 1 72 ? -0.018 14.5 -16.781 1 32.38 72 GLY A O 1
ATOM 527 N N . GLY A 1 73 ? 0.316 14.773 -19.062 1 31.27 73 GLY A N 1
ATOM 528 C CA . GLY A 1 73 ? 0.784 16.141 -19.125 1 31.27 73 GLY A CA 1
ATOM 529 C C . GLY A 1 73 ? -0.003 17.094 -18.234 1 31.27 73 GLY A C 1
ATOM 530 O O . GLY A 1 73 ? -0.976 16.688 -17.594 1 31.27 73 GLY A O 1
ATOM 531 N N . LYS A 1 74 ? 0.452 18.375 -18.156 1 31.67 74 LYS A N 1
ATOM 532 C CA . LYS A 1 74 ? -0.117 19.5 -17.438 1 31.67 74 LYS A CA 1
ATOM 533 C C . LYS A 1 74 ? -1.643 19.469 -17.469 1 31.67 74 LYS A C 1
ATOM 535 O O . LYS A 1 74 ? -2.295 19.844 -16.484 1 31.67 74 LYS A O 1
ATOM 540 N N . LEU A 1 75 ? -2.086 19.297 -18.547 1 28.95 75 LEU A N 1
ATOM 541 C CA . LEU A 1 75 ? -3.516 19.375 -18.828 1 28.95 75 LEU A CA 1
ATOM 542 C C . LEU A 1 75 ? -4.258 18.188 -18.25 1 28.95 75 LEU A C 1
ATOM 544 O O . LEU A 1 75 ? -5.387 18.312 -17.781 1 28.95 75 LEU A O 1
ATOM 548 N N . SER A 1 76 ? -3.699 17.016 -18.344 1 33.34 76 SER A N 1
ATOM 549 C CA . SER A 1 76 ? -4.367 15.797 -17.922 1 33.34 76 SER A CA 1
ATOM 550 C C . SER A 1 76 ? -4.426 15.703 -16.391 1 33.34 76 SER A C 1
ATOM 552 O O . SER A 1 76 ? -5.258 14.977 -15.844 1 33.34 76 SER A O 1
ATOM 554 N N . ARG A 1 77 ? -3.688 16.297 -15.711 1 38.22 77 ARG A N 1
ATOM 555 C CA . ARG A 1 77 ? -3.588 16.516 -14.273 1 38.22 77 ARG A CA 1
ATOM 556 C C . ARG A 1 77 ? -4.844 17.188 -13.734 1 38.22 77 ARG A C 1
ATOM 558 O O . ARG A 1 77 ? -5.328 16.844 -12.656 1 38.22 77 ARG A O 1
ATOM 565 N N . LEU A 1 78 ? -5.082 18.25 -14.422 1 33.53 78 LEU A N 1
ATOM 566 C CA . LEU A 1 78 ? -6.281 19 -14.055 1 33.53 78 LEU A CA 1
ATOM 567 C C . LEU A 1 78 ? -7.527 18.141 -14.234 1 33.53 78 LEU A C 1
ATOM 569 O O . LEU A 1 78 ? -8.453 18.188 -13.422 1 33.53 78 LEU A O 1
ATOM 573 N N . VAL A 1 79 ? -7.531 17.5 -15.375 1 33 79 VAL A N 1
ATOM 574 C CA . VAL A 1 79 ? -8.75 16.781 -15.742 1 33 79 VAL A CA 1
ATOM 575 C C . VAL A 1 79 ? -8.82 15.453 -14.984 1 33 79 VAL A C 1
ATOM 577 O O . VAL A 1 79 ? -9.891 15.047 -14.531 1 33 79 VAL A O 1
ATOM 580 N N . GLY A 1 80 ? -7.816 14.633 -14.93 1 37 80 GLY A N 1
ATOM 581 C CA . GLY A 1 80 ? -7.797 13.312 -14.32 1 37 80 GLY A CA 1
ATOM 582 C C . GLY A 1 80 ? -7.781 13.344 -12.805 1 37 80 GLY A C 1
ATOM 583 O O . GLY A 1 80 ? -8.312 12.445 -12.156 1 37 80 GLY A O 1
ATOM 584 N N . GLY A 1 81 ? -7.027 14.172 -12.164 1 38.59 81 GLY A N 1
ATOM 585 C CA . GLY A 1 81 ? -7.039 14.523 -10.75 1 38.59 81 GLY A CA 1
ATOM 586 C C . GLY A 1 81 ? -8.43 14.781 -10.211 1 38.59 81 GLY A C 1
ATOM 587 O O . GLY A 1 81 ? -8.711 14.5 -9.047 1 38.59 81 GLY A O 1
ATOM 588 N N . ALA A 1 82 ? -9.125 15.547 -11.031 1 36.12 82 ALA A N 1
ATOM 589 C CA . ALA A 1 82 ? -10.484 16 -10.734 1 36.12 82 ALA A CA 1
ATOM 590 C C . ALA A 1 82 ? -11.484 14.859 -10.875 1 36.12 82 ALA A C 1
ATOM 592 O O . ALA A 1 82 ? -12.672 15.023 -10.562 1 36.12 82 ALA A O 1
ATOM 593 N N . THR A 1 83 ? -11.023 13.828 -11.516 1 40.25 83 THR A N 1
ATOM 594 C CA . THR A 1 83 ? -12.156 12.93 -11.719 1 40.25 83 THR A CA 1
ATOM 595 C C . THR A 1 83 ? -12.359 12.031 -10.508 1 40.25 83 THR A C 1
ATOM 597 O O . THR A 1 83 ? -11.391 11.555 -9.914 1 40.25 83 THR A O 1
ATOM 600 N N . GLY A 1 84 ? -13.359 12.203 -9.695 1 43.75 84 GLY A N 1
ATOM 601 C CA . GLY A 1 84 ? -13.938 11.398 -8.625 1 43.75 84 GLY A CA 1
ATOM 602 C C . GLY A 1 84 ? -13.516 9.945 -8.68 1 43.75 84 GLY A C 1
ATOM 603 O O . GLY A 1 84 ? -13.406 9.289 -7.641 1 43.75 84 GLY A O 1
ATOM 604 N N . LYS A 1 85 ? -13.016 9.438 -9.859 1 47.69 85 LYS A N 1
ATOM 605 C CA . LYS A 1 85 ? -12.68 8.023 -10.016 1 47.69 85 LYS A CA 1
ATOM 606 C C . LYS A 1 85 ? -11.359 7.691 -9.312 1 47.69 85 LYS A C 1
ATOM 608 O O . LYS A 1 85 ? -11.242 6.648 -8.672 1 47.69 85 LYS A O 1
ATOM 613 N N . GLY A 1 86 ? -10.445 8.625 -9.281 1 65.25 86 GLY A N 1
ATOM 614 C CA . GLY A 1 86 ? -9.172 8.406 -8.617 1 65.25 86 GLY A CA 1
ATOM 615 C C . GLY A 1 86 ? -9.281 8.344 -7.105 1 65.25 86 GLY A C 1
ATOM 616 O O . GLY A 1 86 ? -8.664 7.496 -6.461 1 65.25 86 GLY A O 1
ATOM 617 N N . LEU A 1 87 ? -10.25 9.055 -6.578 1 71.56 87 LEU A N 1
ATOM 618 C CA . LEU A 1 87 ? -10.445 9.094 -5.133 1 71.56 87 LEU A CA 1
ATOM 619 C C . LEU A 1 87 ? -11.031 7.777 -4.633 1 71.56 87 LEU A C 1
ATOM 621 O O . LEU A 1 87 ? -10.594 7.246 -3.609 1 71.56 87 LEU A O 1
ATOM 625 N N . GLY A 1 88 ? -12.031 7.312 -5.359 1 80.75 88 GLY A N 1
ATOM 626 C CA . GLY A 1 88 ? -12.641 6.047 -4.977 1 80.75 88 GLY A CA 1
ATOM 627 C C . GLY A 1 88 ? -11.656 4.895 -4.953 1 80.75 88 GLY A C 1
ATOM 628 O O . GLY A 1 88 ? -11.695 4.059 -4.047 1 80.75 88 GLY A O 1
ATOM 629 N N . ASP A 1 89 ? -10.773 4.906 -5.844 1 81.69 89 ASP A N 1
ATOM 630 C CA . ASP A 1 89 ? -9.75 3.865 -5.898 1 81.69 89 ASP A CA 1
ATOM 631 C C . ASP A 1 89 ? -8.812 3.953 -4.691 1 81.69 89 ASP A C 1
ATOM 633 O O . ASP A 1 89 ? -8.453 2.93 -4.105 1 81.69 89 ASP A O 1
ATOM 637 N N . ASP A 1 90 ? -8.461 5.184 -4.328 1 83.62 90 ASP A N 1
ATOM 638 C CA . ASP A 1 90 ? -7.582 5.387 -3.18 1 83.62 90 ASP A CA 1
ATOM 639 C C . ASP A 1 90 ? -8.242 4.91 -1.89 1 83.62 90 ASP A C 1
ATOM 641 O O . ASP A 1 90 ? -7.602 4.27 -1.057 1 83.62 90 ASP A O 1
ATOM 645 N N . VAL A 1 91 ? -9.477 5.234 -1.79 1 89.94 91 VAL A N 1
ATOM 646 C CA . VAL A 1 91 ? -10.219 4.844 -0.597 1 89.94 91 VAL A CA 1
ATOM 647 C C . VAL A 1 91 ? -10.312 3.32 -0.517 1 89.94 91 VAL A C 1
ATOM 649 O O . VAL A 1 91 ? -10.023 2.73 0.528 1 89.94 91 VAL A O 1
ATOM 652 N N . ARG A 1 92 ? -10.633 2.68 -1.581 1 90.81 92 ARG A N 1
ATOM 653 C CA . ARG A 1 92 ? -10.805 1.23 -1.596 1 90.81 92 ARG A CA 1
ATOM 654 C C . ARG A 1 92 ? -9.484 0.516 -1.338 1 90.81 92 ARG A C 1
ATOM 656 O O . ARG A 1 92 ? -9.445 -0.49 -0.626 1 90.81 92 ARG A O 1
ATOM 663 N N . GLU A 1 93 ? -8.453 1.015 -1.914 1 88.94 93 GLU A N 1
ATOM 664 C CA . GLU A 1 93 ? -7.141 0.402 -1.722 1 88.94 93 GLU A CA 1
ATOM 665 C C . GLU A 1 93 ? -6.715 0.458 -0.258 1 88.94 93 GLU A C 1
ATOM 667 O O . GLU A 1 93 ? -6.285 -0.549 0.309 1 88.94 93 GLU A O 1
ATOM 672 N N . ALA A 1 94 ? -6.82 1.641 0.304 1 93.06 94 ALA A N 1
ATOM 673 C CA . ALA A 1 94 ? -6.438 1.807 1.704 1 93.06 94 ALA A CA 1
ATOM 674 C C . ALA A 1 94 ? -7.355 1.004 2.621 1 93.06 94 ALA A C 1
ATOM 676 O O . ALA A 1 94 ? -6.895 0.388 3.586 1 93.06 94 ALA A O 1
ATOM 677 N N . TYR A 1 95 ? -8.656 1.022 2.311 1 94.81 95 TYR A N 1
ATOM 678 C CA . TYR A 1 95 ? -9.625 0.231 3.068 1 94.81 95 TYR A CA 1
ATOM 679 C C . TYR A 1 95 ? -9.305 -1.256 2.973 1 94.81 95 TYR A C 1
ATOM 681 O O . TYR A 1 95 ? -9.375 -1.979 3.971 1 94.81 95 TYR A O 1
ATOM 689 N N . SER A 1 96 ? -8.938 -1.729 1.812 1 94.62 96 SER A N 1
ATOM 690 C CA . SER A 1 96 ? -8.594 -3.131 1.599 1 94.62 96 SER A CA 1
ATOM 691 C C . SER A 1 96 ? -7.367 -3.527 2.414 1 94.62 96 SER A C 1
ATOM 693 O O . SER A 1 96 ? -7.305 -4.641 2.945 1 94.62 96 SER A O 1
ATOM 695 N N . PHE A 1 97 ? -6.383 -2.688 2.516 1 96.56 97 PHE A N 1
ATOM 696 C CA . PHE A 1 97 ? -5.211 -2.938 3.348 1 96.56 97 PHE A CA 1
ATOM 697 C C . PHE A 1 97 ? -5.617 -3.18 4.797 1 96.56 97 PHE A C 1
ATOM 699 O O . PHE A 1 97 ? -5.148 -4.129 5.426 1 96.56 97 PHE A O 1
ATOM 706 N N . LEU A 1 98 ? -6.496 -2.291 5.293 1 97.94 98 LEU A N 1
ATOM 707 C CA . LEU A 1 98 ? -6.969 -2.432 6.664 1 97.94 98 LEU A CA 1
ATOM 708 C C . LEU A 1 98 ? -7.75 -3.73 6.84 1 97.94 98 LEU A C 1
ATOM 710 O O . LEU A 1 98 ? -7.504 -4.484 7.785 1 97.94 98 LEU A O 1
ATOM 714 N N . ALA A 1 99 ? -8.648 -3.99 5.906 1 97 99 ALA A N 1
ATOM 715 C CA . ALA A 1 99 ? -9.508 -5.168 6.004 1 97 99 ALA A CA 1
ATOM 716 C C . ALA A 1 99 ? -8.688 -6.453 5.957 1 97 99 ALA A C 1
ATOM 718 O O . ALA A 1 99 ? -8.992 -7.418 6.66 1 97 99 ALA A O 1
ATOM 719 N N . ASN A 1 100 ? -7.641 -6.438 5.188 1 94.81 100 ASN A N 1
ATOM 720 C CA . ASN A 1 100 ? -6.812 -7.621 4.988 1 94.81 100 ASN A CA 1
ATOM 721 C C . ASN A 1 100 ? -5.926 -7.891 6.199 1 94.81 100 ASN A C 1
ATOM 723 O O . ASN A 1 100 ? -5.598 -9.047 6.488 1 94.81 100 ASN A O 1
ATOM 727 N N . ASN A 1 101 ? -5.555 -6.883 6.922 1 97.38 101 ASN A N 1
ATOM 728 C CA . ASN A 1 101 ? -4.496 -7.047 7.914 1 97.38 101 ASN A CA 1
ATOM 729 C C . ASN A 1 101 ? -5.035 -6.891 9.336 1 97.38 101 ASN A C 1
ATOM 731 O O . ASN A 1 101 ? -4.371 -7.273 10.297 1 97.38 101 ASN A O 1
ATOM 735 N N . TYR A 1 102 ? -6.23 -6.379 9.477 1 97 102 TYR A N 1
ATOM 736 C CA . TYR A 1 102 ? -6.77 -6.066 10.797 1 97 102 TYR A CA 1
ATOM 737 C C . TYR A 1 102 ? -7.059 -7.336 11.586 1 97 102 TYR A C 1
ATOM 739 O O . TYR A 1 102 ? -7.566 -8.32 11.031 1 97 102 TYR A O 1
ATOM 747 N N . HIS A 1 103 ? -6.691 -7.324 12.766 1 94.38 103 HIS A N 1
ATOM 748 C CA . HIS A 1 103 ? -7.059 -8.297 13.781 1 94.38 103 HIS A CA 1
ATOM 749 C C . HIS A 1 103 ? -7.699 -7.621 14.984 1 94.38 103 HIS A C 1
ATOM 751 O O . HIS A 1 103 ? -7.27 -6.543 15.398 1 94.38 103 HIS A O 1
ATOM 757 N N . PRO A 1 104 ? -8.789 -8.266 15.516 1 92.5 104 PRO A N 1
ATOM 758 C CA . PRO A 1 104 ? -9.445 -7.637 16.656 1 92.5 104 PRO A CA 1
ATOM 759 C C . PRO A 1 104 ? -8.461 -7.238 17.75 1 92.5 104 PRO A C 1
ATOM 761 O O . PRO A 1 104 ? -7.617 -8.047 18.156 1 92.5 104 PRO A O 1
ATOM 764 N N . GLY A 1 105 ? -8.508 -6.027 18.156 1 93.31 105 GLY A N 1
ATOM 765 C CA . GLY A 1 105 ? -7.582 -5.48 19.141 1 93.31 105 GLY A CA 1
ATOM 766 C C . GLY A 1 105 ? -6.586 -4.508 18.531 1 93.31 105 GLY A C 1
ATOM 767 O O . GLY A 1 105 ? -5.969 -3.717 19.266 1 93.31 105 GLY A O 1
ATOM 768 N N . ASP A 1 106 ? -6.453 -4.578 17.234 1 97.12 106 ASP A N 1
ATOM 769 C CA . ASP A 1 106 ? -5.543 -3.66 16.547 1 97.12 106 ASP A CA 1
ATOM 770 C C . ASP A 1 106 ? -6.047 -2.223 16.641 1 97.12 106 ASP A C 1
ATOM 772 O O . ASP A 1 106 ? -7.246 -1.988 16.828 1 97.12 106 ASP A O 1
ATOM 776 N N . GLU A 1 107 ? -5.117 -1.303 16.562 1 98.12 107 GLU A N 1
ATOM 777 C CA . GLU A 1 107 ? -5.461 0.115 16.516 1 98.12 107 GLU A CA 1
ATOM 778 C C . GLU A 1 107 ? -5.289 0.68 15.109 1 98.12 107 GLU A C 1
ATOM 780 O O . GLU A 1 107 ? -4.312 0.365 14.43 1 98.12 107 GLU A O 1
ATOM 785 N N . ILE A 1 108 ? -6.285 1.519 14.688 1 98.69 108 ILE A N 1
ATOM 786 C CA . ILE A 1 108 ? -6.273 2.07 13.336 1 98.69 108 ILE A CA 1
ATOM 787 C C . ILE A 1 108 ? -6.035 3.576 13.398 1 98.69 108 ILE A C 1
ATOM 789 O O . ILE A 1 108 ? -6.668 4.281 14.188 1 98.69 108 ILE A O 1
ATOM 793 N N . PHE A 1 109 ? -5.102 4.07 12.602 1 98.88 109 PHE A N 1
ATOM 794 C CA . PHE A 1 109 ? -4.812 5.488 12.43 1 98.88 109 PHE A CA 1
ATOM 795 C C . PHE A 1 109 ? -4.949 5.895 10.961 1 98.88 109 PHE A C 1
ATOM 797 O O . PHE A 1 109 ? -4.418 5.227 10.078 1 98.88 109 PHE A O 1
ATOM 804 N N . LEU A 1 110 ? -5.684 6.969 10.68 1 98.25 110 LEU A N 1
ATOM 805 C CA . LEU A 1 110 ? -5.848 7.508 9.336 1 98.25 110 LEU A CA 1
ATOM 806 C C . LEU A 1 110 ? -5.266 8.914 9.242 1 98.25 110 LEU A C 1
ATOM 808 O O . LEU A 1 110 ? -5.773 9.844 9.867 1 98.25 110 LEU A O 1
ATOM 812 N N . LEU A 1 111 ? -4.215 9.07 8.492 1 98.44 111 LEU A N 1
ATOM 813 C CA . LEU A 1 111 ? -3.541 10.352 8.305 1 98.44 111 LEU A CA 1
ATOM 814 C C . LEU A 1 111 ? -3.725 10.859 6.875 1 98.44 111 LEU A C 1
ATOM 816 O O . LEU A 1 111 ? -3.795 10.062 5.934 1 98.44 111 LEU A O 1
ATOM 820 N N . GLY A 1 112 ? -3.852 12.219 6.715 1 96.06 112 GLY A N 1
ATOM 821 C CA . GLY A 1 112 ? -4.02 12.711 5.355 1 96.06 112 GLY A CA 1
ATOM 822 C C . GLY A 1 112 ? -3.746 14.195 5.219 1 96.06 112 GLY A C 1
ATOM 823 O O . GLY A 1 112 ? -3.787 14.93 6.203 1 96.06 112 GLY A O 1
ATOM 824 N N . PHE A 1 113 ? -3.432 14.594 3.998 1 93.62 113 PHE A N 1
ATOM 825 C CA . PHE A 1 113 ? -3.248 15.992 3.621 1 93.62 113 PHE A CA 1
ATOM 826 C C . PHE A 1 113 ? -3.998 16.312 2.334 1 93.62 113 PHE A C 1
ATOM 828 O O . PHE A 1 113 ? -3.887 15.578 1.349 1 93.62 113 PHE A O 1
ATOM 835 N N . SER A 1 114 ? -4.68 17.438 2.289 1 90.19 114 SER A N 1
ATOM 836 C CA . SER A 1 114 ? -5.383 17.906 1.095 1 90.19 114 SER A CA 1
ATOM 837 C C . SER A 1 114 ? -6.359 16.844 0.589 1 90.19 114 SER A C 1
ATOM 839 O O . SER A 1 114 ? -7.18 16.344 1.354 1 90.19 114 SER A O 1
ATOM 841 N N . ARG A 1 115 ? -6.305 16.422 -0.535 1 84.56 115 ARG A N 1
ATOM 842 C CA . ARG A 1 115 ? -7.141 15.336 -1.053 1 84.56 115 ARG A CA 1
ATOM 843 C C . ARG A 1 115 ? -6.938 14.055 -0.255 1 84.56 115 ARG A C 1
ATOM 845 O O . ARG A 1 115 ? -7.875 13.273 -0.066 1 84.56 115 ARG A O 1
ATOM 852 N N . GLY A 1 116 ? -5.703 13.859 0.192 1 90.12 116 GLY A N 1
ATOM 853 C CA . GLY A 1 116 ? -5.434 12.727 1.065 1 90.12 116 GLY A CA 1
ATOM 854 C C . GLY A 1 116 ? -6.195 12.789 2.375 1 90.12 116 GLY A C 1
ATOM 855 O O . GLY A 1 116 ? -6.602 11.758 2.914 1 90.12 116 GLY A O 1
ATOM 856 N N . ALA A 1 117 ? -6.371 14.008 2.846 1 92.75 117 ALA A N 1
ATOM 857 C CA . ALA A 1 117 ? -7.184 14.18 4.047 1 92.75 117 ALA A CA 1
ATOM 858 C C . ALA A 1 117 ? -8.633 13.766 3.793 1 92.75 117 ALA A C 1
ATOM 860 O O . ALA A 1 117 ? -9.258 13.125 4.645 1 92.75 117 ALA A O 1
ATOM 861 N N . PHE A 1 118 ? -9.133 14.164 2.678 1 86.5 118 PHE A N 1
ATOM 862 C CA . PHE A 1 118 ? -10.469 13.734 2.279 1 86.5 118 PHE A CA 1
ATOM 863 C C . PHE A 1 118 ? -10.555 12.219 2.186 1 86.5 118 PHE A C 1
ATOM 865 O O . PHE A 1 118 ? -11.531 11.617 2.629 1 86.5 118 PHE A O 1
ATOM 872 N N . THR A 1 119 ? -9.539 11.633 1.61 1 89.25 119 THR A N 1
ATOM 873 C CA . THR A 1 119 ? -9.469 10.18 1.504 1 89.25 119 THR A CA 1
ATOM 874 C C . THR A 1 119 ? -9.5 9.531 2.887 1 89.25 119 THR A C 1
ATOM 876 O O . THR A 1 119 ? -10.281 8.602 3.129 1 89.25 119 THR A O 1
ATOM 879 N N . ALA A 1 120 ? -8.688 10 3.791 1 93.94 120 ALA A N 1
ATOM 880 C CA . ALA A 1 120 ? -8.625 9.469 5.152 1 93.94 120 ALA A CA 1
ATOM 881 C C . ALA A 1 120 ? -9.992 9.555 5.832 1 93.94 120 ALA A C 1
ATOM 883 O O . ALA A 1 120 ? -10.445 8.586 6.445 1 93.94 120 ALA A O 1
ATOM 884 N N . ARG A 1 121 ? -10.633 10.695 5.699 1 92.81 121 ARG A N 1
ATOM 885 C CA . ARG A 1 121 ? -11.945 10.891 6.305 1 92.81 121 ARG A CA 1
ATOM 886 C C . ARG A 1 121 ? -12.984 9.977 5.668 1 92.81 121 ARG A C 1
ATOM 888 O O . ARG A 1 121 ? -13.875 9.461 6.355 1 92.81 121 ARG A O 1
ATOM 895 N N . SER A 1 122 ? -12.852 9.805 4.367 1 90.06 122 SER A N 1
ATOM 896 C CA . SER A 1 122 ? -13.773 8.922 3.658 1 90.06 122 SER A CA 1
ATOM 897 C C . SER A 1 122 ? -13.633 7.48 4.141 1 90.06 122 SER A C 1
ATOM 899 O O . SER A 1 122 ? -14.625 6.766 4.277 1 90.06 122 SER A O 1
ATOM 901 N N . ILE A 1 123 ? -12.414 7.051 4.371 1 94.06 123 ILE A N 1
ATOM 902 C CA . ILE A 1 123 ? -12.18 5.711 4.906 1 94.06 123 ILE A CA 1
ATOM 903 C C . ILE A 1 123 ? -12.852 5.574 6.27 1 94.06 123 ILE A C 1
ATOM 905 O O . ILE A 1 123 ? -13.523 4.574 6.539 1 94.06 123 ILE A O 1
ATOM 909 N N . GLY A 1 124 ? -12.664 6.629 7.117 1 94.44 124 GLY A N 1
ATOM 910 C CA . GLY A 1 124 ? -13.328 6.625 8.414 1 94.44 124 GLY A CA 1
ATOM 911 C C . GLY A 1 124 ? -14.836 6.539 8.312 1 94.44 124 GLY A C 1
ATOM 912 O O . GLY A 1 124 ? -15.477 5.82 9.086 1 94.44 124 GLY A O 1
ATOM 913 N N . GLY A 1 125 ? -15.398 7.305 7.375 1 91.5 125 GLY A N 1
ATOM 914 C CA . GLY A 1 125 ? -16.828 7.238 7.141 1 91.5 125 GLY A CA 1
ATOM 915 C C . GLY A 1 125 ? -17.297 5.871 6.691 1 91.5 125 GLY A C 1
ATOM 916 O O . GLY A 1 125 ? -18.344 5.383 7.141 1 91.5 125 GLY A O 1
ATOM 917 N N . LEU A 1 126 ? -16.562 5.258 5.801 1 92.88 126 LEU A N 1
ATOM 918 C CA . LEU A 1 126 ? -16.906 3.928 5.309 1 92.88 126 LEU A CA 1
ATOM 919 C C . LEU A 1 126 ? -16.891 2.91 6.441 1 92.88 126 LEU A C 1
ATOM 921 O O . LEU A 1 126 ? -17.828 2.113 6.57 1 92.88 126 LEU A O 1
ATOM 925 N N . ILE A 1 127 ? -15.867 2.941 7.285 1 96 127 ILE A N 1
ATOM 926 C CA . ILE A 1 127 ? -15.766 2.039 8.43 1 96 127 ILE A CA 1
ATOM 927 C C . ILE A 1 127 ? -16.938 2.287 9.383 1 96 127 ILE A C 1
ATOM 929 O O . ILE A 1 127 ? -17.484 1.343 9.945 1 96 127 ILE A O 1
ATOM 933 N N . GLY A 1 128 ? -17.266 3.521 9.555 1 93.12 128 GLY A N 1
ATOM 934 C CA . GLY A 1 128 ? -18.406 3.854 10.406 1 93.12 128 GLY A CA 1
ATOM 935 C C . GLY A 1 128 ? -19.719 3.277 9.914 1 93.12 128 GLY A C 1
ATOM 936 O O . GLY A 1 128 ? -20.578 2.9 10.719 1 93.12 128 GLY A O 1
ATOM 937 N N . GLU A 1 129 ? -19.875 3.174 8.602 1 91.94 129 GLU A N 1
ATOM 938 C CA . GLU A 1 129 ? -21.141 2.758 8 1 91.94 129 GLU A CA 1
ATOM 939 C C . GLU A 1 129 ? -21.25 1.237 7.941 1 91.94 129 GLU A C 1
ATOM 941 O O . GLU A 1 129 ? -22.312 0.673 8.234 1 91.94 129 GLU A O 1
ATOM 946 N N . ILE A 1 130 ? -20.141 0.574 7.523 1 95.44 130 ILE A N 1
ATOM 947 C CA . ILE A 1 130 ? -20.297 -0.853 7.262 1 95.44 130 ILE A CA 1
ATOM 948 C C . ILE A 1 130 ? -19.203 -1.634 8 1 95.44 130 ILE A C 1
ATOM 950 O O . ILE A 1 130 ? -19.031 -2.834 7.777 1 95.44 130 ILE A O 1
ATOM 954 N N . GLY A 1 131 ? -18.469 -0.972 8.789 1 96.38 131 GLY A N 1
ATOM 955 C CA . GLY A 1 131 ? -17.375 -1.661 9.469 1 96.38 131 GLY A CA 1
ATOM 956 C C . GLY A 1 131 ? -16.219 -1.987 8.562 1 96.38 131 GLY A C 1
ATOM 957 O O . GLY A 1 131 ? -15.883 -1.209 7.664 1 96.38 131 GLY A O 1
ATOM 958 N N . LEU A 1 132 ? -15.531 -2.996 8.945 1 97.56 132 LEU A N 1
ATOM 959 C CA . LEU A 1 132 ? -14.422 -3.488 8.141 1 97.56 132 LEU A CA 1
ATOM 960 C C . LEU A 1 132 ? -14.742 -4.852 7.539 1 97.56 132 LEU A C 1
ATOM 962 O O . LEU A 1 132 ? -14.977 -5.816 8.273 1 97.56 132 LEU A O 1
ATOM 966 N N . LEU A 1 133 ? -14.703 -4.895 6.234 1 97.06 133 LEU A N 1
ATOM 967 C CA . LEU A 1 133 ? -15 -6.156 5.562 1 97.06 133 LEU A CA 1
ATOM 968 C C . LEU A 1 133 ? -13.992 -7.23 5.969 1 97.06 133 LEU A C 1
ATOM 970 O O . LEU A 1 133 ? -12.828 -6.93 6.242 1 97.06 133 LEU A O 1
ATOM 974 N N . THR A 1 134 ? -14.516 -8.453 6.039 1 95.5 134 THR A N 1
ATOM 975 C CA . THR A 1 134 ? -13.633 -9.602 6.195 1 95.5 134 THR A CA 1
ATOM 976 C C . THR A 1 134 ? -12.945 -9.945 4.875 1 95.5 134 THR A C 1
ATOM 978 O O . THR A 1 134 ? -13.258 -9.352 3.838 1 95.5 134 THR A O 1
ATOM 981 N N . LYS A 1 135 ? -11.984 -10.828 4.938 1 90.5 135 LYS A N 1
ATOM 982 C CA . LYS A 1 135 ? -11.336 -11.289 3.713 1 90.5 135 LYS A CA 1
ATOM 983 C C . LYS A 1 135 ? -12.352 -11.883 2.74 1 90.5 135 LYS A C 1
ATOM 985 O O . LYS A 1 135 ? -12.242 -11.688 1.526 1 90.5 135 LYS A O 1
ATOM 990 N N . LYS A 1 136 ? -13.328 -12.57 3.219 1 88.69 136 LYS A N 1
ATOM 991 C CA . LYS A 1 136 ? -14.422 -13.109 2.414 1 88.69 136 LYS A CA 1
ATOM 992 C C . LYS A 1 136 ? -15.211 -11.992 1.742 1 88.69 136 LYS A C 1
ATOM 994 O O . LYS A 1 136 ? -15.641 -12.133 0.595 1 88.69 136 LYS A O 1
ATOM 999 N N . GLY A 1 137 ? -15.375 -10.906 2.451 1 92.38 137 GLY A N 1
ATOM 1000 C CA . GLY A 1 137 ? -16.188 -9.805 1.966 1 92.38 137 GLY A CA 1
ATOM 1001 C C . GLY A 1 137 ? -15.453 -8.906 0.985 1 92.38 137 GLY A C 1
ATOM 1002 O O . GLY A 1 137 ? -16.078 -8.156 0.237 1 92.38 137 GLY A O 1
ATOM 1003 N N . LEU A 1 138 ? -14.148 -9 0.961 1 91.19 138 LEU A N 1
ATOM 1004 C CA . LEU A 1 138 ? -13.328 -8.078 0.181 1 91.19 138 LEU A CA 1
ATOM 1005 C C . LEU A 1 138 ? -13.625 -8.219 -1.308 1 91.19 138 LEU A C 1
ATOM 1007 O O . LEU A 1 138 ? -13.492 -7.25 -2.062 1 91.19 138 LEU A O 1
ATOM 1011 N N . ASN A 1 139 ? -14.117 -9.312 -1.735 1 83.94 139 ASN A N 1
ATOM 1012 C CA . ASN A 1 139 ? -14.469 -9.5 -3.139 1 83.94 139 ASN A CA 1
ATOM 1013 C C . ASN A 1 139 ? -15.641 -8.609 -3.545 1 83.94 139 ASN A C 1
ATOM 1015 O O . ASN A 1 139 ? -15.82 -8.312 -4.727 1 83.94 139 ASN A O 1
ATOM 1019 N N . THR A 1 140 ? -16.375 -8.164 -2.615 1 90.88 140 THR A N 1
ATOM 1020 C CA . THR A 1 140 ? -17.578 -7.387 -2.896 1 90.88 140 THR A CA 1
ATOM 1021 C C . THR A 1 140 ? -17.328 -5.898 -2.67 1 90.88 140 THR A C 1
ATOM 1023 O O . THR A 1 140 ? -18.234 -5.074 -2.846 1 90.88 140 THR A O 1
ATOM 1026 N N . LEU A 1 141 ? -16.125 -5.52 -2.307 1 91.88 141 LEU A N 1
ATOM 1027 C CA . LEU A 1 141 ? -15.805 -4.16 -1.878 1 91.88 141 LEU A CA 1
ATOM 1028 C C . LEU A 1 141 ? -16.188 -3.148 -2.951 1 91.88 141 LEU A C 1
ATOM 1030 O O . LEU A 1 141 ? -16.781 -2.107 -2.645 1 91.88 141 LEU A O 1
ATOM 1034 N N . PRO A 1 142 ? -15.945 -3.422 -4.215 1 87.31 142 PRO A N 1
ATOM 1035 C CA . PRO A 1 142 ? -16.297 -2.41 -5.211 1 87.31 142 PRO A CA 1
ATOM 1036 C C . PRO A 1 142 ? -17.797 -2.076 -5.207 1 87.31 142 PRO A C 1
ATOM 1038 O O . PRO A 1 142 ? -18.172 -0.903 -5.266 1 87.31 142 PRO A O 1
ATOM 1041 N N . GLU A 1 143 ? -18.609 -3.111 -5.078 1 90.81 143 GLU A N 1
ATOM 1042 C CA . GLU A 1 143 ? -20.047 -2.9 -5.07 1 90.81 143 GLU A CA 1
ATOM 1043 C C . GLU A 1 143 ? -20.516 -2.266 -3.762 1 90.81 143 GLU A C 1
ATOM 1045 O O . GLU A 1 143 ? -21.359 -1.372 -3.764 1 90.81 143 GLU A O 1
ATOM 1050 N N . VAL A 1 144 ? -19.969 -2.781 -2.715 1 93.94 144 VAL A N 1
ATOM 1051 C CA . VAL A 1 144 ? -20.328 -2.248 -1.405 1 93.94 144 VAL A CA 1
ATOM 1052 C C . VAL A 1 144 ? -19.984 -0.761 -1.342 1 93.94 144 VAL A C 1
ATOM 1054 O O . VAL A 1 144 ? -20.766 0.042 -0.825 1 93.94 144 VAL A O 1
ATOM 1057 N N . TYR A 1 145 ? -18.859 -0.411 -1.841 1 91.5 145 TYR A N 1
ATOM 1058 C CA . TYR A 1 145 ? -18.438 0.983 -1.859 1 91.5 145 TYR A CA 1
ATOM 1059 C C . TYR A 1 145 ? -19.422 1.846 -2.641 1 91.5 145 TYR A C 1
ATOM 1061 O O . TYR A 1 145 ? -19.797 2.928 -2.189 1 91.5 145 TYR A O 1
ATOM 1069 N N . GLU A 1 146 ? -19.812 1.356 -3.75 1 89.44 146 GLU A N 1
ATOM 1070 C CA . GLU A 1 146 ? -20.781 2.086 -4.574 1 89.44 146 GLU A CA 1
ATOM 1071 C C . GLU A 1 146 ? -22.109 2.234 -3.861 1 89.44 146 GLU A C 1
ATOM 1073 O O . GLU A 1 146 ? -22.734 3.295 -3.92 1 89.44 146 GLU A O 1
ATOM 1078 N N . ASP A 1 147 ? -22.484 1.175 -3.252 1 92.19 147 ASP A N 1
ATOM 1079 C CA . ASP A 1 147 ? -23.734 1.219 -2.502 1 92.19 147 ASP A CA 1
ATOM 1080 C C . ASP A 1 147 ? -23.688 2.289 -1.414 1 92.19 147 ASP A C 1
ATOM 1082 O O . ASP A 1 147 ? -24.641 3.057 -1.246 1 92.19 147 ASP A O 1
ATOM 1086 N N . VAL A 1 148 ? -22.641 2.295 -0.727 1 91.44 148 VAL A N 1
ATOM 1087 C CA . VAL A 1 148 ? -22.5 3.223 0.39 1 91.44 148 VAL A CA 1
ATOM 1088 C C . VAL A 1 148 ? -22.391 4.652 -0.137 1 91.44 148 VAL A C 1
ATOM 1090 O O . VAL A 1 148 ? -23 5.57 0.416 1 91.44 148 VAL A O 1
ATOM 1093 N N . GLN A 1 149 ? -21.625 4.836 -1.164 1 84.56 149 GLN A N 1
ATOM 1094 C CA . GLN A 1 149 ? -21.453 6.164 -1.742 1 84.56 149 GLN A CA 1
ATOM 1095 C C . GLN A 1 149 ? -22.781 6.738 -2.217 1 84.56 149 GLN A C 1
ATOM 1097 O O . GLN A 1 149 ? -23 7.953 -2.16 1 84.56 149 GLN A O 1
ATOM 1102 N N . ASN A 1 150 ? -23.672 5.812 -2.648 1 84.06 150 ASN A N 1
ATOM 1103 C CA . ASN A 1 150 ? -24.938 6.254 -3.227 1 84.06 150 ASN A CA 1
ATOM 1104 C C . ASN A 1 150 ? -26.094 6.035 -2.266 1 84.06 150 ASN A C 1
ATOM 1106 O O . ASN A 1 150 ? -27.25 6.012 -2.684 1 84.06 150 ASN A O 1
ATOM 1110 N N . ARG A 1 151 ? -25.797 5.863 -1.071 1 85.31 151 ARG A N 1
ATOM 1111 C CA . ARG A 1 151 ? -26.812 5.449 -0.114 1 85.31 151 ARG A CA 1
ATOM 1112 C C . ARG A 1 151 ? -27.922 6.492 -0.013 1 85.31 151 ARG A C 1
ATOM 1114 O O . ARG A 1 151 ? -29.062 6.168 0.351 1 85.31 151 ARG A O 1
ATOM 1121 N N . ARG A 1 152 ? -27.719 7.703 -0.365 1 76.88 152 ARG A N 1
ATOM 1122 C CA . ARG A 1 152 ? -28.719 8.758 -0.257 1 76.88 152 ARG A CA 1
ATOM 1123 C C . ARG A 1 152 ? -29.203 9.203 -1.636 1 76.88 152 ARG A C 1
ATOM 1125 O O . ARG A 1 152 ? -29.875 10.227 -1.765 1 76.88 152 ARG A O 1
ATOM 1132 N N . ASN A 1 153 ? -28.828 8.508 -2.627 1 79.44 153 ASN A N 1
ATOM 1133 C CA . ASN A 1 153 ? -29.234 8.789 -4 1 79.44 153 ASN A CA 1
ATOM 1134 C C . ASN A 1 153 ? -30.469 7.98 -4.398 1 79.44 153 ASN A C 1
ATOM 1136 O O . ASN A 1 153 ? -30.375 6.77 -4.617 1 79.44 153 ASN A O 1
ATOM 1140 N N . PRO A 1 154 ? -31.578 8.656 -4.527 1 80.31 154 PRO A N 1
ATOM 1141 C CA . PRO A 1 154 ? -32.812 7.922 -4.844 1 80.31 154 PRO A CA 1
ATOM 1142 C C . PRO A 1 154 ? -32.781 7.297 -6.238 1 80.31 154 PRO A C 1
ATOM 1144 O O . PRO A 1 154 ? -33.531 6.348 -6.508 1 80.31 154 PRO A O 1
ATOM 1147 N N . ASP A 1 155 ? -31.906 7.777 -7.098 1 84.19 155 ASP A N 1
ATOM 1148 C CA . ASP A 1 155 ? -31.844 7.293 -8.477 1 84.19 155 ASP A CA 1
ATOM 1149 C C . ASP A 1 155 ? -30.812 6.18 -8.625 1 84.19 155 ASP A C 1
ATOM 1151 O O . ASP A 1 155 ? -30.609 5.648 -9.719 1 84.19 155 ASP A O 1
ATOM 1155 N N . TYR A 1 156 ? -30.203 5.906 -7.516 1 86.56 156 TYR A N 1
ATOM 1156 C CA . TYR A 1 156 ? -29.125 4.91 -7.578 1 86.56 156 TYR A CA 1
ATOM 1157 C C . TYR A 1 156 ? -29.703 3.523 -7.848 1 86.56 156 TYR A C 1
ATOM 1159 O O . TYR A 1 156 ? -30.656 3.1 -7.199 1 86.56 156 TYR A O 1
ATOM 1167 N N . ARG A 1 157 ? -29.078 2.846 -8.969 1 88.94 157 ARG A N 1
ATOM 1168 C CA . ARG A 1 157 ? -29.312 1.434 -9.258 1 88.94 157 ARG A CA 1
ATOM 1169 C C . ARG A 1 157 ? -28 0.652 -9.258 1 88.94 157 ARG A C 1
ATOM 1171 O O . ARG A 1 157 ? -27.094 0.948 -10.047 1 88.94 157 ARG A O 1
ATOM 1178 N N . PRO A 1 158 ? -27.938 -0.314 -8.398 1 88.31 158 PRO A N 1
ATOM 1179 C CA . PRO A 1 158 ? -26.688 -1.064 -8.359 1 88.31 158 PRO A CA 1
ATOM 1180 C C . PRO A 1 158 ? -26.391 -1.789 -9.664 1 88.31 158 PRO A C 1
ATOM 1182 O O . PRO A 1 158 ? -27.297 -2.256 -10.344 1 88.31 158 PRO A O 1
ATOM 1185 N N . LYS A 1 159 ? -25.109 -1.868 -10.008 1 83.06 159 LYS A N 1
ATOM 1186 C CA . LYS A 1 159 ? -24.672 -2.611 -11.18 1 83.06 159 LYS A CA 1
ATOM 1187 C C . LYS A 1 159 ? -24.938 -4.105 -11.023 1 83.06 159 LYS A C 1
ATOM 1189 O O . LYS A 1 159 ? -25.312 -4.777 -11.992 1 83.06 159 LYS A O 1
ATOM 1194 N N . HIS A 1 160 ? -24.688 -4.57 -9.812 1 87.12 160 HIS A N 1
ATOM 1195 C CA . HIS A 1 160 ? -24.953 -5.957 -9.453 1 87.12 160 HIS A CA 1
ATOM 1196 C C . HIS A 1 160 ? -25.953 -6.039 -8.297 1 87.12 160 HIS A C 1
ATOM 1198 O O . HIS A 1 160 ? -25.562 -5.965 -7.133 1 87.12 160 HIS A O 1
ATOM 1204 N N . GLU A 1 161 ? -27.062 -6.387 -8.586 1 86.75 161 GLU A N 1
ATOM 1205 C CA . GLU A 1 161 ? -28.141 -6.32 -7.609 1 86.75 161 GLU A CA 1
ATOM 1206 C C . GLU A 1 161 ? -28 -7.395 -6.539 1 86.75 161 GLU A C 1
ATOM 1208 O O . GLU A 1 161 ? -28.453 -7.227 -5.41 1 86.75 161 GLU A O 1
ATOM 1213 N N . ASP A 1 162 ? -27.266 -8.453 -6.871 1 90.62 162 ASP A N 1
ATOM 1214 C CA . ASP A 1 162 ? -27.188 -9.578 -5.938 1 90.62 162 ASP A CA 1
ATOM 1215 C C . ASP A 1 162 ? -25.844 -9.578 -5.195 1 90.62 162 ASP A C 1
ATOM 1217 O O . ASP A 1 162 ? -25.516 -10.555 -4.523 1 90.62 162 ASP A O 1
ATOM 1221 N N . VAL A 1 163 ? -25.125 -8.555 -5.398 1 90.81 163 VAL A N 1
ATOM 1222 C CA . VAL A 1 163 ? -23.844 -8.406 -4.723 1 90.81 163 VAL A CA 1
ATOM 1223 C C . VAL A 1 163 ? -23.891 -7.223 -3.76 1 90.81 163 VAL A C 1
ATOM 1225 O O . VAL A 1 163 ? -24.297 -6.125 -4.141 1 90.81 163 VAL A O 1
ATOM 1228 N N . PRO A 1 164 ? -23.625 -7.352 -2.518 1 93.38 164 PRO A N 1
ATOM 1229 C CA . PRO A 1 164 ? -22.969 -8.484 -1.87 1 93.38 164 PRO A CA 1
ATOM 1230 C C . PRO A 1 164 ? -23.938 -9.602 -1.491 1 93.38 164 PRO A C 1
ATOM 1232 O O . PRO A 1 164 ? -23.516 -10.695 -1.109 1 93.38 164 PRO A O 1
ATOM 1235 N N . PHE A 1 165 ? -25.172 -9.375 -1.534 1 93.56 165 PHE A N 1
ATOM 1236 C CA . PHE A 1 165 ? -26.188 -10.383 -1.284 1 93.56 165 PHE A CA 1
ATOM 1237 C C . PHE A 1 165 ? -27.5 -10.023 -1.99 1 93.56 165 PHE A C 1
ATOM 1239 O O . PHE A 1 165 ? -27.719 -8.859 -2.34 1 93.56 165 PHE A O 1
ATOM 1246 N N . PRO A 1 166 ? -28.391 -11.039 -2.252 1 93.44 166 PRO A N 1
ATOM 1247 C CA . PRO A 1 166 ? -29.625 -10.781 -2.986 1 93.44 166 PRO A CA 1
ATOM 1248 C C 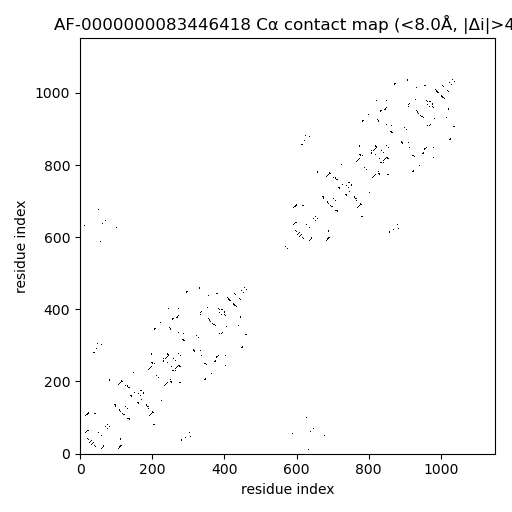. PRO A 1 166 ? -30.609 -9.906 -2.207 1 93.44 166 PRO A C 1
ATOM 1250 O O . PRO A 1 166 ? -30.625 -9.93 -0.973 1 93.44 166 PRO A O 1
ATOM 1253 N N . ARG A 1 167 ? -31.375 -9.164 -2.906 1 92.25 167 ARG A N 1
ATOM 1254 C CA . ARG A 1 167 ? -32.438 -8.32 -2.355 1 92.25 167 ARG A CA 1
ATOM 1255 C C . ARG A 1 167 ? -31.875 -7.375 -1.293 1 92.25 167 ARG A C 1
ATOM 1257 O O . ARG A 1 167 ? -32.438 -7.258 -0.203 1 92.25 167 ARG A O 1
ATOM 1264 N N . LYS A 1 168 ? -30.688 -6.902 -1.53 1 93.38 168 LYS A N 1
ATOM 1265 C CA . LYS A 1 168 ? -30.078 -6.004 -0.556 1 93.38 168 LYS A CA 1
ATOM 1266 C C . LYS A 1 168 ? -30.828 -4.68 -0.474 1 93.38 168 LYS A C 1
ATOM 1268 O O . LYS A 1 168 ? -31.297 -4.156 -1.492 1 93.38 168 LYS A O 1
ATOM 1273 N N . PRO A 1 169 ? -31.047 -4.121 0.715 1 93.25 169 PRO A N 1
ATOM 1274 C CA . PRO A 1 169 ? -31.609 -2.775 0.863 1 93.25 169 PRO A CA 1
ATOM 1275 C C . PRO A 1 169 ? -30.578 -1.678 0.587 1 93.25 169 PRO A C 1
ATOM 1277 O O . PRO A 1 169 ? -29.438 -1.972 0.229 1 93.25 169 PRO A O 1
ATOM 1280 N N . SER A 1 170 ? -31.125 -0.438 0.735 1 90.38 170 SER A N 1
ATOM 1281 C CA . SER A 1 170 ? -30.188 0.682 0.66 1 90.38 170 SER A CA 1
ATOM 1282 C C . SER A 1 170 ? -29.125 0.589 1.749 1 90.38 170 SER A C 1
ATOM 1284 O O . SER A 1 170 ? -29.406 0.142 2.863 1 90.38 170 SER A O 1
ATOM 1286 N N . ALA A 1 171 ? -27.984 1.115 1.405 1 91.5 171 ALA A N 1
ATOM 1287 C CA . ALA A 1 171 ? -26.891 1.074 2.375 1 91.5 171 ALA A CA 1
ATOM 1288 C C . ALA A 1 171 ? -27.141 2.035 3.531 1 91.5 171 ALA A C 1
ATOM 1290 O O . ALA A 1 171 ? -26.469 1.975 4.559 1 91.5 171 ALA A O 1
ATOM 1291 N N . ASP A 1 172 ? -28.141 2.883 3.377 1 88.06 172 ASP A N 1
ATOM 1292 C CA . ASP A 1 172 ? -28.547 3.777 4.457 1 88.06 172 ASP A CA 1
ATOM 1293 C C . ASP A 1 172 ? -29.406 3.045 5.48 1 88.06 172 ASP A C 1
ATOM 1295 O O . ASP A 1 172 ? -29.625 3.539 6.59 1 88.06 172 ASP A O 1
ATOM 1299 N N . ASP A 1 173 ? -29.922 1.942 5.051 1 92.5 173 ASP A N 1
ATOM 1300 C CA . ASP A 1 173 ? -30.688 1.08 5.941 1 92.5 173 ASP A CA 1
ATOM 1301 C C . ASP A 1 173 ? -29.781 0.228 6.812 1 92.5 173 ASP A C 1
ATOM 1303 O O . ASP A 1 173 ? -28.891 -0.467 6.305 1 92.5 173 ASP A O 1
ATOM 1307 N N . PRO A 1 174 ? -30.016 0.248 8.109 1 92.12 174 PRO A N 1
ATOM 1308 C CA . PRO A 1 174 ? -29.172 -0.536 9.008 1 92.12 174 PRO A CA 1
ATOM 1309 C C . PRO A 1 174 ? -29.172 -2.027 8.68 1 92.12 174 PRO A C 1
ATOM 1311 O O . PRO A 1 174 ? -28.234 -2.744 9.008 1 92.12 174 PRO A O 1
ATOM 1314 N N . ARG A 1 175 ? -30.203 -2.475 8.078 1 94.69 175 ARG A N 1
ATOM 1315 C CA . ARG A 1 175 ? -30.297 -3.889 7.73 1 94.69 175 ARG A CA 1
ATOM 1316 C C . ARG A 1 175 ? -29.203 -4.293 6.75 1 94.69 175 ARG A C 1
ATOM 1318 O O . ARG A 1 175 ? -28.859 -5.473 6.645 1 94.69 175 ARG A O 1
ATOM 1325 N N . TYR A 1 176 ? -28.703 -3.332 5.98 1 96.94 176 TYR A N 1
ATOM 1326 C CA . TYR A 1 176 ? -27.641 -3.609 5.023 1 96.94 176 TYR A CA 1
ATOM 1327 C C . TYR A 1 176 ? -26.391 -4.109 5.73 1 96.94 176 TYR A C 1
ATOM 1329 O O . TYR A 1 176 ? -25.906 -5.207 5.445 1 96.94 176 TYR A O 1
ATOM 1337 N N . ALA A 1 177 ? -25.906 -3.377 6.707 1 96.12 177 ALA A N 1
ATOM 1338 C CA . ALA A 1 177 ? -24.703 -3.727 7.453 1 96.12 177 ALA A CA 1
ATOM 1339 C C . ALA A 1 177 ? -24.938 -4.965 8.312 1 96.12 177 ALA A C 1
ATOM 1341 O O . ALA A 1 177 ? -24.047 -5.801 8.461 1 96.12 177 ALA A O 1
ATOM 1342 N N . GLU A 1 178 ? -26.094 -5.07 8.828 1 96.75 178 GLU A N 1
ATOM 1343 C CA . GLU A 1 178 ? -26.438 -6.219 9.664 1 96.75 178 GLU A CA 1
ATOM 1344 C C . GLU A 1 178 ? -26.391 -7.516 8.867 1 96.75 178 GLU A C 1
ATOM 1346 O O . GLU A 1 178 ? -25.891 -8.539 9.352 1 96.75 178 GLU A O 1
ATOM 1351 N N . GLU A 1 179 ? -26.906 -7.414 7.688 1 97.31 179 GLU A N 1
ATOM 1352 C CA . GLU A 1 179 ? -26.906 -8.602 6.832 1 97.31 179 GLU A CA 1
ATOM 1353 C C . GLU A 1 179 ? -25.5 -8.969 6.398 1 97.31 179 GLU A C 1
ATOM 1355 O O . GLU A 1 179 ? -25.156 -10.148 6.309 1 97.31 179 GLU A O 1
ATOM 1360 N N . LEU A 1 180 ? -24.688 -7.965 6.125 1 97.25 180 LEU A N 1
ATOM 1361 C CA . LEU A 1 180 ? -23.297 -8.219 5.816 1 97.25 180 LEU A CA 1
ATOM 1362 C C . LEU A 1 180 ? -22.609 -8.992 6.941 1 97.25 180 LEU A C 1
ATOM 1364 O O . LEU A 1 180 ? -21.891 -9.961 6.688 1 97.25 180 LEU A O 1
ATOM 1368 N N . GLU A 1 181 ? -22.875 -8.578 8.141 1 97.38 181 GLU A N 1
ATOM 1369 C CA . GLU A 1 181 ? -22.25 -9.219 9.289 1 97.38 181 GLU A CA 1
ATOM 1370 C C . GLU A 1 181 ? -22.781 -10.625 9.508 1 97.38 181 GLU A C 1
ATOM 1372 O O . GLU A 1 181 ? -22.016 -11.547 9.82 1 97.38 181 GLU A O 1
ATOM 1377 N N . ARG A 1 182 ? -24.094 -10.773 9.359 1 97.12 182 ARG A N 1
ATOM 1378 C CA . ARG A 1 182 ? -24.703 -12.094 9.508 1 97.12 182 ARG A CA 1
ATOM 1379 C C . ARG A 1 182 ? -24.094 -13.102 8.547 1 97.12 182 ARG A C 1
ATOM 1381 O O . ARG A 1 182 ? -23.922 -14.273 8.898 1 97.12 182 ARG A O 1
ATOM 1388 N N . ARG A 1 183 ? -23.656 -12.633 7.422 1 96.06 183 ARG A N 1
ATOM 1389 C CA . ARG A 1 183 ? -23.094 -13.5 6.383 1 96.06 183 ARG A CA 1
ATOM 1390 C C . ARG A 1 183 ? -21.594 -13.648 6.547 1 96.06 183 ARG A C 1
ATOM 1392 O O . ARG A 1 183 ? -20.938 -14.336 5.758 1 96.06 183 ARG A O 1
ATOM 1399 N N . GLY A 1 184 ? -21.078 -12.977 7.469 1 95.25 184 GLY A N 1
ATOM 1400 C CA . GLY A 1 184 ? -19.641 -13.07 7.734 1 95.25 184 GLY A CA 1
ATOM 1401 C C . GLY A 1 184 ? -18.797 -12.242 6.781 1 95.25 184 GLY A C 1
ATOM 1402 O O . GLY A 1 184 ? -17.609 -12.5 6.613 1 95.25 184 GLY A O 1
ATOM 1403 N N . LEU A 1 185 ? -19.406 -11.203 6.199 1 96.56 185 LEU A N 1
ATOM 1404 C CA . LEU A 1 185 ? -18.719 -10.43 5.172 1 96.56 185 LEU A CA 1
ATOM 1405 C C . LEU A 1 185 ? -18.062 -9.188 5.773 1 96.56 185 LEU A C 1
ATOM 1407 O O . LEU A 1 185 ? -17.234 -8.539 5.133 1 96.56 185 LEU A O 1
ATOM 1411 N N . THR A 1 186 ? -18.484 -8.836 7.027 1 97.69 186 THR A N 1
ATOM 1412 C CA . THR A 1 186 ? -17.922 -7.652 7.66 1 97.69 186 THR A CA 1
ATOM 1413 C C . THR A 1 186 ? -17.859 -7.82 9.172 1 97.69 186 THR A C 1
ATOM 1415 O O . THR A 1 186 ? -18.375 -8.805 9.711 1 97.69 186 THR A O 1
ATOM 1418 N N . ARG A 1 187 ? -17.094 -7.047 9.844 1 96.94 187 ARG A N 1
ATOM 1419 C CA . ARG A 1 187 ? -17.094 -6.816 11.289 1 96.94 187 ARG A CA 1
ATOM 1420 C C . ARG A 1 187 ? -17.547 -5.398 11.617 1 96.94 187 ARG A C 1
ATOM 1422 O O . ARG A 1 187 ? -16.953 -4.426 11.156 1 96.94 187 ARG A O 1
ATOM 1429 N N . LEU A 1 188 ? -18.562 -5.301 12.359 1 95.88 188 LEU A N 1
ATOM 1430 C CA . LEU A 1 188 ? -19.109 -3.99 12.703 1 95.88 188 LEU A CA 1
ATOM 1431 C C . LEU A 1 188 ? -18.469 -3.467 13.992 1 95.88 188 LEU A C 1
ATOM 1433 O O . LEU A 1 188 ? -17.719 -4.188 14.656 1 95.88 188 LEU A O 1
ATOM 1437 N N . ASP A 1 189 ? -18.594 -2.166 14.266 1 93.62 189 ASP A N 1
ATOM 1438 C CA . ASP A 1 189 ? -18.156 -1.487 15.484 1 93.62 189 ASP A CA 1
ATOM 1439 C C . ASP A 1 189 ? -16.641 -1.505 15.617 1 93.62 189 ASP A C 1
ATOM 1441 O O . ASP A 1 189 ? -16.109 -1.848 16.688 1 93.62 189 ASP A O 1
ATOM 1445 N N . ILE A 1 190 ? -16 -1.317 14.516 1 96.88 190 ILE A N 1
ATOM 1446 C CA . ILE A 1 190 ? -14.547 -1.214 14.492 1 96.88 190 ILE A CA 1
ATOM 1447 C C . ILE A 1 190 ? -14.125 0.179 14.953 1 96.88 190 ILE A C 1
ATOM 1449 O O . ILE A 1 190 ? -14.445 1.179 14.305 1 96.88 190 ILE A O 1
ATOM 1453 N N . PRO A 1 191 ? -13.406 0.305 16.016 1 97.44 191 PRO A N 1
ATOM 1454 C CA . PRO A 1 191 ? -12.961 1.629 16.469 1 97.44 191 PRO A CA 1
ATOM 1455 C C . PRO A 1 191 ? -11.773 2.158 15.656 1 97.44 191 PRO A C 1
ATOM 1457 O O . PRO A 1 191 ? -10.891 1.387 15.273 1 97.44 191 PRO A O 1
ATOM 1460 N N . ILE A 1 192 ? -11.797 3.383 15.344 1 98.12 192 ILE A N 1
ATOM 1461 C CA . ILE A 1 192 ? -10.656 4.113 14.797 1 98.12 192 ILE A CA 1
ATOM 1462 C C . ILE A 1 192 ? -10.008 4.949 15.898 1 98.12 192 ILE A C 1
ATOM 1464 O O . ILE A 1 192 ? -10.641 5.836 16.469 1 98.12 192 ILE A O 1
ATOM 1468 N N . LYS A 1 193 ? -8.789 4.652 16.172 1 98.75 193 LYS A N 1
ATOM 1469 C CA . LYS A 1 193 ? -8.094 5.324 17.266 1 98.75 193 LYS A CA 1
ATOM 1470 C C . LYS A 1 193 ? -7.938 6.816 16.984 1 98.75 193 LYS A C 1
ATOM 1472 O O . LYS A 1 193 ? -8.109 7.645 17.875 1 98.75 193 LYS A O 1
ATOM 1477 N N . CYS A 1 194 ? -7.586 7.156 15.688 1 98.75 194 CYS A N 1
ATOM 1478 C CA . CYS A 1 194 ? -7.352 8.57 15.391 1 98.75 194 CYS A CA 1
ATOM 1479 C C . CYS A 1 194 ? -7.445 8.836 13.891 1 98.75 194 CYS A C 1
ATOM 1481 O O . CYS A 1 194 ? -6.965 8.039 13.086 1 98.75 194 CYS A O 1
ATOM 1483 N N . ILE A 1 195 ? -8.125 9.906 13.539 1 98.31 195 ILE A N 1
ATOM 1484 C CA . ILE A 1 195 ? -7.973 10.531 12.227 1 98.31 195 ILE A CA 1
ATOM 1485 C C . ILE A 1 195 ? -7.23 11.859 12.375 1 98.31 195 ILE A C 1
ATOM 1487 O O . ILE A 1 195 ? -7.684 12.75 13.102 1 98.31 195 ILE A O 1
ATOM 1491 N N . ALA A 1 196 ? -6.074 11.984 11.75 1 98.81 196 ALA A N 1
ATOM 1492 C CA . ALA A 1 196 ? -5.219 13.164 11.836 1 98.81 196 ALA A CA 1
ATOM 1493 C C . ALA A 1 196 ? -4.918 13.727 10.453 1 98.81 196 ALA A C 1
ATOM 1495 O O . ALA A 1 196 ? -4.266 13.062 9.641 1 98.81 196 ALA A O 1
ATOM 1496 N N . VAL A 1 197 ? -5.391 14.953 10.164 1 97.5 197 VAL A N 1
ATOM 1497 C CA . VAL A 1 197 ? -5.328 15.414 8.781 1 97.5 197 VAL A CA 1
ATOM 1498 C C . VAL A 1 197 ? -4.84 16.859 8.742 1 97.5 197 VAL A C 1
ATOM 1500 O O . VAL A 1 197 ? -4.941 17.578 9.734 1 97.5 197 VAL A O 1
ATOM 1503 N N . TRP A 1 198 ? -4.23 17.219 7.629 1 97.25 198 TRP A N 1
ATOM 1504 C CA . TRP A 1 198 ? -3.857 18.594 7.336 1 97.25 198 TRP A CA 1
ATOM 1505 C C . TRP A 1 198 ? -4.758 19.188 6.258 1 97.25 198 TRP A C 1
ATOM 1507 O O . TRP A 1 198 ? -4.785 18.688 5.129 1 97.25 198 TRP A O 1
ATOM 1517 N N . ASP A 1 199 ? -5.484 20.094 6.613 1 94.44 199 ASP A N 1
ATOM 1518 C CA . ASP A 1 199 ? -6.176 21.047 5.746 1 94.44 199 ASP A CA 1
ATOM 1519 C C . ASP A 1 199 ? -7.008 20.312 4.691 1 94.44 199 ASP A C 1
ATOM 1521 O O . ASP A 1 199 ? -6.805 20.516 3.492 1 94.44 199 ASP A O 1
ATOM 1525 N N . THR A 1 200 ? -8 19.625 5.156 1 91.38 200 THR A N 1
ATOM 1526 C CA . THR A 1 200 ? -8.906 18.906 4.27 1 91.38 200 THR A CA 1
ATOM 1527 C C . THR A 1 200 ? -9.609 19.875 3.318 1 91.38 200 THR A C 1
ATOM 1529 O O . THR A 1 200 ? -10.219 20.859 3.756 1 91.38 200 THR A O 1
ATOM 1532 N N . VAL A 1 201 ? -9.461 19.641 2.041 1 74.25 201 VAL A N 1
ATOM 1533 C CA . VAL A 1 201 ? -10.141 20.516 1.08 1 74.25 201 VAL A CA 1
ATOM 1534 C C . VAL A 1 201 ? -11.367 19.797 0.515 1 74.25 201 VAL A C 1
ATOM 1536 O O . VAL A 1 201 ? -11.328 18.594 0.267 1 74.25 201 VAL A O 1
ATOM 1539 N N . GLY A 1 202 ? -12.508 20.328 0.84 1 57.66 202 GLY A N 1
ATOM 1540 C CA . GLY A 1 202 ? -13.797 19.75 0.5 1 57.66 202 GLY A CA 1
ATOM 1541 C C . GLY A 1 202 ? -13.969 19.5 -0.987 1 57.66 202 GLY A C 1
ATOM 1542 O O . GLY A 1 202 ? -14.664 18.578 -1.392 1 57.66 202 GLY A O 1
ATOM 1543 N N . SER A 1 203 ? -13.797 20.656 -1.81 1 48.06 203 SER A N 1
ATOM 1544 C CA . SER A 1 203 ? -14.195 20.547 -3.207 1 48.06 203 SER A CA 1
ATOM 1545 C C . SER A 1 203 ? -13.32 19.547 -3.951 1 48.06 203 SER A C 1
ATOM 1547 O O . SER A 1 203 ? -12.102 19.531 -3.773 1 48.06 203 SER A O 1
ATOM 1549 N N . LEU A 1 204 ? -13.734 18.266 -3.936 1 44.28 204 LEU A N 1
ATOM 1550 C CA . LEU A 1 204 ? -12.992 17.234 -4.633 1 44.28 204 LEU A CA 1
ATOM 1551 C C . LEU A 1 204 ? -12.062 17.828 -5.684 1 44.28 204 LEU A C 1
ATOM 1553 O O . LEU A 1 204 ? -11.703 17.172 -6.656 1 44.28 204 LEU A O 1
ATOM 1557 N N . GLY A 1 205 ? -11.477 19.078 -5.238 1 39.75 205 GLY A N 1
ATOM 1558 C CA . GLY A 1 205 ? -10.5 19.703 -6.117 1 39.75 205 GLY A CA 1
ATOM 1559 C C . GLY A 1 205 ? -11.062 20.062 -7.477 1 39.75 205 GLY A C 1
ATOM 1560 O O . GLY A 1 205 ? -10.305 20.297 -8.422 1 39.75 205 GLY A O 1
ATOM 1561 N N . ILE A 1 206 ? -12.25 19.609 -7.797 1 35.66 206 ILE A N 1
ATOM 1562 C CA . ILE A 1 206 ? -12.75 20.047 -9.102 1 35.66 206 ILE A CA 1
ATOM 1563 C C . ILE A 1 206 ? -12.953 21.547 -9.102 1 35.66 206 ILE A C 1
ATOM 1565 O O . ILE A 1 206 ? -13.766 22.078 -8.344 1 35.66 206 ILE A O 1
ATOM 1569 N N . PRO A 1 207 ? -12.031 22.203 -9.516 1 34.56 207 PRO A N 1
ATOM 1570 C CA . PRO A 1 207 ? -12.242 23.641 -9.617 1 34.56 207 PRO A CA 1
ATOM 1571 C C . PRO A 1 207 ? -13.68 24 -10 1 34.56 207 PRO A C 1
ATOM 1573 O O . PRO A 1 207 ? -14.273 23.359 -10.875 1 34.56 207 PRO A O 1
ATOM 1576 N N . ARG A 1 208 ? -14.477 24.531 -9.047 1 34.28 208 ARG A N 1
ATOM 1577 C CA . ARG A 1 208 ? -15.688 25.188 -9.508 1 34.28 208 ARG A CA 1
ATOM 1578 C C . ARG A 1 208 ? -15.398 26.141 -10.672 1 34.28 208 ARG A C 1
ATOM 1580 O O . ARG A 1 208 ? -14.992 27.281 -10.461 1 34.28 208 ARG A O 1
ATOM 1587 N N . ILE A 1 209 ? -14.836 25.734 -11.719 1 30.94 209 ILE A N 1
ATOM 1588 C CA . ILE A 1 209 ? -14.812 26.703 -12.82 1 30.94 209 ILE A CA 1
ATOM 1589 C C . ILE A 1 209 ? -16.219 27.25 -13.062 1 30.94 209 ILE A C 1
ATOM 1591 O O . ILE A 1 209 ? -17.141 26.484 -13.383 1 30.94 209 ILE A O 1
ATOM 1595 N N . GLY A 1 210 ? -16.516 28.328 -12.578 1 30.23 210 GLY A N 1
ATOM 1596 C CA . GLY A 1 210 ? -17.766 29.062 -12.758 1 30.23 210 GLY A CA 1
ATOM 1597 C C . GLY A 1 210 ? -18.453 28.734 -14.07 1 30.23 210 GLY A C 1
ATOM 1598 O O . GLY A 1 210 ? -19.672 28.531 -14.094 1 30.23 210 GLY A O 1
ATOM 1599 N N . LYS A 1 211 ? -17.719 28.906 -15.227 1 30.08 211 LYS A N 1
ATOM 1600 C CA . LYS A 1 211 ? -18.375 28.828 -16.531 1 30.08 211 LYS A CA 1
ATOM 1601 C C . LYS A 1 211 ? -18.734 27.391 -16.875 1 30.08 211 LYS A C 1
ATOM 1603 O O . LYS A 1 211 ? -19.672 27.141 -17.641 1 30.08 211 LYS A O 1
ATOM 1608 N N . LEU A 1 212 ? -17.891 26.531 -16.531 1 30.59 212 LEU A N 1
ATOM 1609 C CA . LEU A 1 212 ? -18.281 25.172 -16.922 1 30.59 212 LEU A CA 1
ATOM 1610 C C . LEU A 1 212 ? -19.359 24.625 -16 1 30.59 212 LEU A C 1
ATOM 1612 O O . LEU A 1 212 ? -20.062 23.672 -16.359 1 30.59 212 LEU A O 1
ATOM 1616 N N . GLN A 1 213 ? -19.5 24.922 -14.781 1 31.62 213 GLN A N 1
ATOM 1617 C CA . GLN A 1 213 ? -20.734 24.719 -14.008 1 31.62 213 GLN A CA 1
ATOM 1618 C C . GLN A 1 213 ? -21.938 25.281 -14.75 1 31.62 213 GLN A C 1
ATOM 1620 O O . GLN A 1 213 ? -23.047 24.75 -14.648 1 31.62 213 GLN A O 1
ATOM 1625 N N . ARG A 1 214 ? -21.75 26.469 -15.297 1 31.16 214 ARG A N 1
ATOM 1626 C CA . ARG A 1 214 ? -22.859 27.047 -16.047 1 31.16 214 ARG A CA 1
ATOM 1627 C C . ARG A 1 214 ? -23.219 26.188 -17.25 1 31.16 214 ARG A C 1
ATOM 1629 O O . ARG A 1 214 ? -24.359 26.234 -17.734 1 31.16 214 ARG A O 1
ATOM 1636 N N . LEU A 1 215 ? -22.188 25.703 -18 1 31.81 215 LEU A N 1
ATOM 1637 C CA . LEU A 1 215 ? -22.578 24.984 -19.203 1 31.81 215 LEU A CA 1
ATOM 1638 C C . LEU A 1 215 ? -23.094 23.594 -18.875 1 31.81 215 LEU A C 1
ATOM 1640 O O . LEU A 1 215 ? -23.375 22.797 -19.766 1 31.81 215 LEU A O 1
ATOM 1644 N N . GLY A 1 216 ? -23.641 23.281 -17.797 1 30.14 216 GLY A N 1
ATOM 1645 C CA . GLY A 1 216 ? -24.391 22.094 -17.406 1 30.14 216 GLY A CA 1
ATOM 1646 C C . GLY A 1 216 ? -23.547 20.844 -17.391 1 30.14 216 GLY A C 1
ATOM 1647 O O . GLY A 1 216 ? -24.062 19.734 -17.203 1 30.14 216 GLY A O 1
ATOM 1648 N N . LEU A 1 217 ? -22.469 20.828 -18.062 1 29.67 217 LEU A N 1
ATOM 1649 C CA . LEU A 1 217 ? -21.734 19.594 -18.281 1 29.67 217 LEU A CA 1
ATOM 1650 C C . LEU A 1 217 ? -21.062 19.125 -17 1 29.67 217 LEU A C 1
ATOM 1652 O O . LEU A 1 217 ? -20.688 17.953 -16.859 1 29.67 217 LEU A O 1
ATOM 1656 N N . GLN A 1 218 ? -20.594 19.953 -16.188 1 33.69 218 GLN A N 1
ATOM 1657 C CA . GLN A 1 218 ? -20 19.547 -14.93 1 33.69 218 GLN A CA 1
ATOM 1658 C C . GLN A 1 218 ? -21.047 18.938 -13.992 1 33.69 218 GLN A C 1
ATOM 1660 O O . GLN A 1 218 ? -20.719 18.531 -12.875 1 33.69 218 GLN A O 1
ATOM 1665 N N . MET A 1 219 ? -22.281 19.078 -14.32 1 29.97 219 MET A N 1
ATOM 1666 C CA . MET A 1 219 ? -23.391 18.75 -13.422 1 29.97 219 MET A CA 1
ATOM 1667 C C . MET A 1 219 ? -23.344 17.281 -13.008 1 29.97 219 MET A C 1
ATOM 1669 O O . MET A 1 219 ? -23.656 16.953 -11.859 1 29.97 219 MET A O 1
ATOM 1673 N N . LYS A 1 220 ? -23.438 16.438 -14.07 1 31.52 220 LYS A N 1
ATOM 1674 C CA . LYS A 1 220 ? -23.703 15.055 -13.672 1 31.52 220 LYS A CA 1
ATOM 1675 C C . LYS A 1 220 ? -22.5 14.461 -12.93 1 31.52 220 LYS A C 1
ATOM 1677 O O . LYS A 1 220 ? -22.5 13.281 -12.594 1 31.52 220 LYS A O 1
ATOM 1682 N N . GLN A 1 221 ? -21.438 14.922 -13.211 1 33.91 221 GLN A N 1
ATOM 1683 C CA . GLN A 1 221 ? -20.281 14.352 -12.531 1 33.91 221 GLN A CA 1
ATOM 1684 C C . GLN A 1 221 ? -20.453 14.398 -11.016 1 33.91 221 GLN A C 1
ATOM 1686 O O . GLN A 1 221 ? -20.906 15.406 -10.469 1 33.91 221 GLN A O 1
ATOM 1691 N N . SER A 1 222 ? -20.281 13.195 -10.125 1 34.44 222 SER A N 1
ATOM 1692 C CA . SER A 1 222 ? -20.953 12.422 -9.078 1 34.44 222 SER A CA 1
ATOM 1693 C C . SER A 1 222 ? -21.094 13.234 -7.797 1 34.44 222 SER A C 1
ATOM 1695 O O . SER A 1 222 ? -20.125 13.805 -7.305 1 34.44 222 SER A O 1
ATOM 1697 N N . LYS A 1 223 ? -22.312 13.82 -7.461 1 36.25 223 LYS A N 1
ATOM 1698 C CA . LYS A 1 223 ? -23.141 13.703 -6.266 1 36.25 223 LYS A CA 1
ATOM 1699 C C . LYS A 1 223 ? -22.609 12.609 -5.34 1 36.25 223 LYS A C 1
ATOM 1701 O O . LYS A 1 223 ? -22.953 12.57 -4.156 1 36.25 223 LYS A O 1
ATOM 1706 N N . ALA A 1 224 ? -22.094 11.648 -5.973 1 35.28 224 ALA A N 1
ATOM 1707 C CA . ALA A 1 224 ? -21.75 10.391 -5.309 1 35.28 224 ALA A CA 1
ATOM 1708 C C . ALA A 1 224 ? -20.625 10.602 -4.289 1 35.28 224 ALA A C 1
ATOM 1710 O O . ALA A 1 224 ? -20.484 9.828 -3.342 1 35.28 224 ALA A O 1
ATOM 1711 N N . THR A 1 225 ? -19.641 11.391 -4.625 1 40.34 225 THR A N 1
ATOM 1712 C CA . THR A 1 225 ? -18.453 11.383 -3.764 1 40.34 225 THR A CA 1
ATOM 1713 C C . THR A 1 225 ? -18.656 12.297 -2.561 1 40.34 225 THR A C 1
ATOM 1715 O O . THR A 1 225 ? -17.703 12.68 -1.895 1 40.34 225 THR A O 1
ATOM 1718 N N . THR A 1 226 ? -19.844 12.805 -2.439 1 42.94 226 THR A N 1
ATOM 1719 C CA . THR A 1 226 ? -20 13.766 -1.353 1 42.94 226 THR A CA 1
ATOM 1720 C C . THR A 1 226 ? -19.812 13.078 0.001 1 42.94 226 THR A C 1
ATOM 1722 O O . THR A 1 226 ? -20.797 12.656 0.619 1 42.94 226 THR A O 1
ATOM 1725 N N . PHE A 1 227 ? -19.141 12.031 0.153 1 46.5 227 PHE A N 1
ATOM 1726 C CA . PHE A 1 227 ? -18.906 11.672 1.547 1 46.5 227 PHE A CA 1
ATOM 1727 C C . PHE A 1 227 ? -18.531 12.898 2.367 1 46.5 227 PHE A C 1
ATOM 1729 O O . PHE A 1 227 ? -17.422 12.969 2.902 1 46.5 227 PHE A O 1
ATOM 1736 N N . TYR A 1 228 ? -19.094 14.117 1.939 1 48.66 228 TYR A N 1
ATOM 1737 C CA . TYR A 1 228 ? -18.859 15.328 2.709 1 48.66 228 TYR A CA 1
ATOM 1738 C C . TYR A 1 228 ? -19.5 15.242 4.086 1 48.66 228 TYR A C 1
ATOM 1740 O O . TYR A 1 228 ? -20.516 15.891 4.348 1 48.66 228 TYR A O 1
ATOM 1748 N N . ASP A 1 229 ? -19.469 14.039 4.66 1 58.44 229 ASP A N 1
ATOM 1749 C CA . ASP A 1 229 ? -20.125 14.156 5.965 1 58.44 229 ASP A CA 1
ATOM 1750 C C . ASP A 1 229 ? -19.203 14.828 6.977 1 58.44 229 ASP A C 1
ATOM 1752 O O . ASP A 1 229 ? -18.109 14.328 7.25 1 58.44 229 ASP A O 1
ATOM 1756 N N . THR A 1 230 ? -19.391 16.141 7.195 1 66 230 THR A N 1
ATOM 1757 C CA . THR A 1 230 ? -18.703 16.922 8.219 1 66 230 THR A CA 1
ATOM 1758 C C . THR A 1 230 ? -18.984 16.359 9.609 1 66 230 THR A C 1
ATOM 1760 O O . THR A 1 230 ? -18.328 16.75 10.586 1 66 230 THR A O 1
ATOM 1763 N N . LYS A 1 231 ? -19.781 15.352 9.656 1 78.38 231 LYS A N 1
ATOM 1764 C CA . LYS A 1 231 ? -20.141 14.812 10.969 1 78.38 231 LYS A CA 1
ATOM 1765 C C . LYS A 1 231 ? -19.203 13.68 11.367 1 78.38 231 LYS A C 1
ATOM 1767 O O . LYS A 1 231 ? -18.922 12.789 10.562 1 78.38 231 LYS A O 1
ATOM 1772 N N . LEU A 1 232 ? -18.766 13.781 12.578 1 88.56 232 LEU A N 1
ATOM 1773 C CA . LEU A 1 232 ? -17.891 12.758 13.117 1 88.56 232 LEU A CA 1
ATOM 1774 C C . LEU A 1 232 ? -18.688 11.547 13.594 1 88.56 232 LEU A C 1
ATOM 1776 O O . LEU A 1 232 ? -19.719 11.695 14.25 1 88.56 232 LEU A O 1
ATOM 1780 N N . SER A 1 233 ? -18.234 10.414 13.227 1 89.12 233 SER A N 1
ATOM 1781 C CA . SER A 1 233 ? -18.797 9.164 13.727 1 89.12 233 SER A CA 1
ATOM 1782 C C . SER A 1 233 ? -18.25 8.812 15.102 1 89.12 233 SER A C 1
ATOM 1784 O O . SER A 1 233 ? -17.109 9.156 15.43 1 89.12 233 SER A O 1
ATOM 1786 N N . ASN A 1 234 ? -19.031 8.07 15.883 1 91.56 234 ASN A N 1
ATOM 1787 C CA . ASN A 1 234 ? -18.625 7.664 17.219 1 91.56 234 ASN A CA 1
ATOM 1788 C C . ASN A 1 234 ? -17.562 6.578 17.172 1 91.56 234 ASN A C 1
ATOM 1790 O O . ASN A 1 234 ? -16.922 6.277 18.203 1 91.56 234 ASN A O 1
ATOM 1794 N N . CYS A 1 235 ? -17.344 6.047 16.031 1 94.56 235 CYS A N 1
ATOM 1795 C CA . CYS A 1 235 ? -16.312 5.023 15.969 1 94.56 235 CYS A CA 1
ATOM 1796 C C . CYS A 1 235 ? -14.922 5.656 15.961 1 94.56 235 CYS A C 1
ATOM 1798 O O . CYS A 1 235 ? -13.922 4.953 16.094 1 94.56 235 CYS A O 1
ATOM 1800 N N . ILE A 1 236 ? -14.867 6.941 15.867 1 96.88 236 ILE A N 1
ATOM 1801 C CA . ILE A 1 236 ? -13.609 7.68 15.891 1 96.88 236 ILE A CA 1
ATOM 1802 C C . ILE A 1 236 ? -13.336 8.18 17.312 1 96.88 236 ILE A C 1
ATOM 1804 O O . ILE A 1 236 ? -14.117 8.953 17.859 1 96.88 236 ILE A O 1
ATOM 1808 N N . GLU A 1 237 ? -12.188 7.801 17.891 1 98.19 237 GLU A N 1
ATOM 1809 C CA . GLU A 1 237 ? -11.867 8.203 19.25 1 98.19 237 GLU A CA 1
ATOM 1810 C C . GLU A 1 237 ? -11.266 9.609 19.281 1 98.19 237 GLU A C 1
ATOM 1812 O O . GLU A 1 237 ? -11.602 10.414 20.156 1 98.19 237 GLU A O 1
ATOM 1817 N N . ASN A 1 238 ? -10.398 9.859 18.359 1 98.44 238 ASN A N 1
ATOM 1818 C CA . ASN A 1 238 ? -9.727 11.156 18.266 1 98.44 238 ASN A CA 1
ATOM 1819 C C . ASN A 1 238 ? -9.719 11.68 16.844 1 98.44 238 ASN A C 1
ATOM 1821 O O . ASN A 1 238 ? -9.539 10.914 15.891 1 98.44 238 ASN A O 1
ATOM 1825 N N . ALA A 1 239 ? -9.977 12.953 16.625 1 97.94 239 ALA A N 1
ATOM 1826 C CA . ALA A 1 239 ? -9.922 13.641 15.336 1 97.94 239 ALA A CA 1
ATOM 1827 C C . ALA A 1 239 ? -9.133 14.938 15.438 1 97.94 239 ALA A C 1
ATOM 1829 O O . ALA A 1 239 ? -9.508 15.844 16.188 1 97.94 239 ALA A O 1
ATOM 1830 N N . PHE A 1 240 ? -8.023 15.031 14.766 1 98.69 240 PHE A N 1
ATOM 1831 C CA . PHE A 1 240 ? -7.145 16.188 14.789 1 98.69 240 PHE A CA 1
ATOM 1832 C C . PHE A 1 240 ? -6.969 16.766 13.391 1 98.69 240 PHE A C 1
ATOM 1834 O O . PHE A 1 240 ? -6.664 16.047 12.445 1 98.69 240 PHE A O 1
ATOM 1841 N N . GLN A 1 241 ? -7.141 18.094 13.203 1 98 241 GLN A N 1
ATOM 1842 C CA . GLN A 1 241 ? -6.965 18.75 11.906 1 98 241 GLN A CA 1
ATOM 1843 C C . GLN A 1 241 ? -6.176 20.047 12.047 1 98 241 GLN A C 1
ATOM 1845 O O . GLN A 1 241 ? -6.5 20.891 12.883 1 98 241 GLN A O 1
ATOM 1850 N N . ALA A 1 242 ? -5.105 20.125 11.297 1 98.75 242 ALA A N 1
ATOM 1851 C CA . ALA A 1 242 ? -4.391 21.391 11.125 1 98.75 242 ALA A CA 1
ATOM 1852 C C . ALA A 1 242 ? -4.918 22.156 9.914 1 98.75 242 ALA A C 1
ATOM 1854 O O . ALA A 1 242 ? -4.941 21.641 8.797 1 98.75 242 ALA A O 1
ATOM 1855 N N . LEU A 1 243 ? -5.297 23.406 10.102 1 97.56 243 LEU A N 1
ATOM 1856 C CA . LEU A 1 243 ? -5.926 24.203 9.062 1 97.56 243 LEU A CA 1
ATOM 1857 C C . LEU A 1 243 ? -5.066 25.422 8.719 1 97.56 243 LEU A C 1
ATOM 1859 O O . LEU A 1 243 ? -4.43 26 9.602 1 97.56 243 LEU A O 1
ATOM 1863 N N . ALA A 1 244 ? -5.098 25.812 7.449 1 96.69 244 ALA A N 1
ATOM 1864 C CA . ALA A 1 244 ? -4.348 26.969 6.965 1 96.69 244 ALA A CA 1
ATOM 1865 C C . ALA A 1 244 ? -5.199 28.234 7.004 1 96.69 244 ALA A C 1
ATOM 1867 O O . ALA A 1 244 ? -6.191 28.344 6.277 1 96.69 244 ALA A O 1
ATOM 1868 N N . LEU A 1 245 ? -4.777 29.188 7.703 1 96.88 245 LEU A N 1
ATOM 1869 C CA . LEU A 1 245 ? -5.559 30.391 7.949 1 96.88 245 LEU A CA 1
ATOM 1870 C C . LEU A 1 245 ? -5.527 31.312 6.734 1 96.88 245 LEU A C 1
ATOM 1872 O O . LEU A 1 245 ? -6.488 32.031 6.477 1 96.88 245 LEU A O 1
ATOM 1876 N N . ASP A 1 246 ? -4.465 31.25 5.969 1 95.31 246 ASP A N 1
ATOM 1877 C CA . ASP A 1 246 ? -4.242 32.281 4.961 1 95.31 246 ASP A CA 1
ATOM 1878 C C . ASP A 1 246 ? -4.395 31.719 3.553 1 95.31 246 ASP A C 1
ATOM 1880 O O . ASP A 1 246 ? -3.949 32.344 2.578 1 95.31 246 ASP A O 1
ATOM 1884 N N . GLU A 1 247 ? -4.926 30.469 3.516 1 90.94 247 GLU A N 1
ATOM 1885 C CA . GLU A 1 247 ? -5.27 29.969 2.188 1 90.94 247 GLU A CA 1
ATOM 1886 C C . GLU A 1 247 ? -6.402 30.781 1.565 1 90.94 247 GLU A C 1
ATOM 1888 O O . GLU A 1 247 ? -7.441 30.984 2.193 1 90.94 247 GLU A O 1
ATOM 1893 N N . ASN A 1 248 ? -6.148 31.203 0.308 1 85.69 248 ASN A N 1
ATOM 1894 C CA . ASN A 1 248 ? -7.137 32.125 -0.25 1 85.69 248 ASN A CA 1
ATOM 1895 C C . ASN A 1 248 ? -7.738 31.578 -1.545 1 85.69 248 ASN A C 1
ATOM 1897 O O . ASN A 1 248 ? -8.562 32.25 -2.174 1 85.69 248 ASN A O 1
ATOM 1901 N N . ARG A 1 249 ? -7.34 30.453 -1.952 1 77.44 249 ARG A N 1
ATOM 1902 C CA . ARG A 1 249 ? -7.98 29.875 -3.131 1 77.44 249 ARG A CA 1
ATOM 1903 C C . ARG A 1 249 ? -9.375 29.359 -2.797 1 77.44 249 ARG A C 1
ATOM 1905 O O . ARG A 1 249 ? -9.531 28.531 -1.894 1 77.44 249 ARG A O 1
ATOM 1912 N N . ALA A 1 250 ? -10.266 29.812 -3.543 1 71.94 250 ALA A N 1
ATOM 1913 C CA . ALA A 1 250 ? -11.656 29.453 -3.285 1 71.94 250 ALA A CA 1
ATOM 1914 C C . ALA A 1 250 ? -11.883 27.953 -3.467 1 71.94 250 ALA A C 1
ATOM 1916 O O . ALA A 1 250 ? -12.742 27.375 -2.809 1 71.94 250 ALA A O 1
ATOM 1917 N N . SER A 1 251 ? -11.148 27.359 -4.316 1 66.62 251 SER A N 1
ATOM 1918 C CA . SER A 1 251 ? -11.289 25.938 -4.609 1 66.62 251 SER A CA 1
ATOM 1919 C C . SER A 1 251 ? -10.773 25.094 -3.451 1 66.62 251 SER A C 1
ATOM 1921 O O . SER A 1 251 ? -11.016 23.891 -3.408 1 66.62 251 SER A O 1
ATOM 1923 N N . PHE A 1 252 ? -10.219 25.719 -2.438 1 73.94 252 PHE A N 1
ATOM 1924 C CA . PHE A 1 252 ? -9.641 24.984 -1.313 1 73.94 252 PHE A CA 1
ATOM 1925 C C . PHE A 1 252 ? -10.367 25.328 -0.017 1 73.94 252 PHE A C 1
ATOM 1927 O O . PHE A 1 252 ? -9.734 25.516 1.021 1 73.94 252 PHE A O 1
ATOM 1934 N N . SER A 1 253 ? -11.672 25.438 -0.209 1 78.38 253 SER A N 1
ATOM 1935 C CA . SER A 1 253 ? -12.43 25.641 1.02 1 78.38 253 SER A CA 1
ATOM 1936 C C . SER A 1 253 ? -12.211 24.5 2.008 1 78.38 253 SER A C 1
ATOM 1938 O O . SER A 1 253 ? -12.273 23.328 1.633 1 78.38 253 SER A O 1
ATOM 1940 N N . PRO A 1 254 ? -11.914 24.891 3.258 1 87.12 254 PRO A N 1
ATOM 1941 C CA . PRO A 1 254 ? -11.617 23.828 4.234 1 87.12 254 PRO A CA 1
ATOM 1942 C C . PRO A 1 254 ? -12.867 23.047 4.652 1 87.12 254 PRO A C 1
ATOM 1944 O O . PRO A 1 254 ? -13.961 23.625 4.723 1 87.12 254 PRO A O 1
ATOM 1947 N N . ALA A 1 255 ? -12.727 21.812 4.926 1 88.31 255 ALA A N 1
ATOM 1948 C CA . ALA A 1 255 ? -13.781 20.984 5.492 1 88.31 255 ALA A CA 1
ATOM 1949 C C . ALA A 1 255 ? -13.625 20.844 7.008 1 88.31 255 ALA A C 1
ATOM 1951 O O . ALA A 1 255 ? -12.914 19.969 7.488 1 88.31 255 ALA A O 1
ATOM 1952 N N . VAL A 1 256 ? -14.383 21.703 7.723 1 92.12 256 VAL A N 1
ATOM 1953 C CA . VAL A 1 256 ? -14.32 21.703 9.18 1 92.12 256 VAL A CA 1
ATOM 1954 C C . VAL A 1 256 ? -15.289 20.672 9.742 1 92.12 256 VAL A C 1
ATOM 1956 O O . VAL A 1 256 ? -16.422 20.547 9.273 1 92.12 256 VAL A O 1
ATOM 1959 N N . TRP A 1 257 ? -14.859 19.891 10.75 1 92.81 257 TRP A N 1
ATOM 1960 C CA . TRP A 1 257 ? -15.711 18.891 11.391 1 92.81 257 TRP A CA 1
ATOM 1961 C C . TRP A 1 257 ? -16.703 19.562 12.352 1 92.81 257 TRP A C 1
ATOM 1963 O O . TRP A 1 257 ? -16.406 20.609 12.914 1 92.81 257 TRP A O 1
ATOM 1973 N N . GLU A 1 258 ? -17.828 18.953 12.492 1 91.94 258 GLU A N 1
ATOM 1974 C CA . GLU A 1 258 ? -18.75 19.266 13.594 1 91.94 258 GLU A CA 1
ATOM 1975 C C . GLU A 1 258 ? -19.031 18.016 14.43 1 91.94 258 GLU A C 1
ATOM 1977 O O . GLU A 1 258 ? -19 16.891 13.914 1 91.94 258 GLU A O 1
ATOM 1982 N N . LYS A 1 259 ? -19.25 18.141 15.617 1 91.12 259 LYS A N 1
ATOM 1983 C CA . LYS A 1 259 ? -19.625 17.047 16.516 1 91.12 259 LYS A CA 1
ATOM 1984 C C . LYS A 1 259 ? -21.141 17.016 16.734 1 91.12 259 LYS A C 1
ATOM 1986 O O . LYS A 1 259 ? -21.719 17.953 17.297 1 91.12 259 LYS A O 1
ATOM 1991 N N . PRO A 1 260 ? -21.734 15.953 16.344 1 87.75 260 PRO A N 1
ATOM 1992 C CA . PRO A 1 260 ? -23.156 15.812 16.703 1 87.75 260 PRO A CA 1
ATOM 1993 C C . PRO A 1 260 ? -23.359 15.641 18.203 1 87.75 260 PRO A C 1
ATOM 1995 O O . PRO A 1 260 ? -22.422 15.336 18.938 1 87.75 260 PRO A O 1
ATOM 1998 N N . GLU A 1 261 ? -24.578 15.852 18.547 1 88.88 261 GLU A N 1
ATOM 1999 C CA . GLU A 1 261 ? -24.922 15.68 19.953 1 88.88 261 GLU A CA 1
ATOM 2000 C C . GLU A 1 261 ? -24.625 14.258 20.422 1 88.88 261 GLU A C 1
ATOM 2002 O O . GLU A 1 261 ? -24.938 13.289 19.719 1 88.88 261 GLU A O 1
ATOM 2007 N N . GLY A 1 262 ? -23.953 14.195 21.484 1 91 262 GLY A N 1
ATOM 2008 C CA . GLY A 1 262 ? -23.688 12.891 22.078 1 91 262 GLY A CA 1
ATOM 2009 C C . GLY A 1 262 ? -22.406 12.258 21.562 1 91 262 GLY A C 1
ATOM 2010 O O . GLY A 1 262 ? -21.969 11.227 22.078 1 91 262 GLY A O 1
ATOM 2011 N N . ASN A 1 263 ? -21.844 12.93 20.609 1 92.44 263 ASN A N 1
ATOM 2012 C CA . ASN A 1 263 ? -20.594 12.398 20.078 1 92.44 263 ASN A CA 1
ATOM 2013 C C . ASN A 1 263 ? -19.469 12.5 21.109 1 92.44 263 ASN A C 1
ATOM 2015 O O . ASN A 1 263 ? -19.312 13.531 21.766 1 92.44 263 ASN A O 1
ATOM 2019 N N . ARG A 1 264 ? -18.641 11.445 21.297 1 94.19 264 ARG A N 1
ATOM 2020 C CA . ARG A 1 264 ? -17.625 11.359 22.328 1 94.19 264 ARG A CA 1
ATOM 2021 C C . ARG A 1 264 ? -16.219 11.562 21.75 1 94.19 264 ARG A C 1
ATOM 2023 O O . ARG A 1 264 ? -15.234 11.523 22.484 1 94.19 264 ARG A O 1
ATOM 2030 N N . THR A 1 265 ? -16.125 11.789 20.5 1 96.31 265 THR A N 1
ATOM 2031 C CA . THR A 1 265 ? -14.828 11.969 19.844 1 96.31 265 THR A CA 1
ATOM 2032 C C . THR A 1 265 ? -14.086 13.164 20.406 1 96.31 265 THR A C 1
ATOM 2034 O O . THR A 1 265 ? -14.672 14.227 20.625 1 96.31 265 THR A O 1
ATOM 2037 N N . THR A 1 266 ? -12.812 12.969 20.797 1 97.62 266 THR A N 1
ATOM 2038 C CA . THR A 1 266 ? -11.953 14.109 21.062 1 97.62 266 THR A CA 1
ATOM 2039 C C . THR A 1 266 ? -11.609 14.852 19.781 1 97.62 266 THR A C 1
ATOM 2041 O O . THR A 1 266 ? -10.922 14.312 18.906 1 97.62 266 THR A O 1
ATOM 2044 N N . LEU A 1 267 ? -12.102 16.031 19.625 1 97.44 267 LEU A N 1
ATOM 2045 C CA . LEU A 1 267 ? -11.93 16.812 18.391 1 97.44 267 LEU A CA 1
ATOM 2046 C C . LEU A 1 267 ? -11.078 18.047 18.641 1 97.44 267 LEU A C 1
ATOM 2048 O O . LEU A 1 267 ? -11.344 18.812 19.578 1 97.44 267 LEU A O 1
ATOM 2052 N N . ARG A 1 268 ? -9.992 18.203 17.922 1 98.31 268 ARG A N 1
ATOM 2053 C CA . ARG A 1 268 ? -9.188 19.422 17.922 1 98.31 268 ARG A CA 1
ATOM 2054 C C . ARG A 1 268 ? -8.883 19.875 16.5 1 98.31 268 ARG A C 1
ATOM 2056 O O . ARG A 1 268 ? -8.258 19.156 15.734 1 98.31 268 ARG A O 1
ATOM 2063 N N . GLN A 1 269 ? -9.32 21.047 16.141 1 97.94 269 GLN A N 1
ATOM 2064 C CA . GLN A 1 269 ? -9.031 21.672 14.859 1 97.94 269 GLN A CA 1
ATOM 2065 C C . GLN A 1 269 ? -8.328 23.016 15.055 1 97.94 269 GLN A C 1
ATOM 2067 O O . GLN A 1 269 ? -8.891 23.938 15.641 1 97.94 269 GLN A O 1
ATOM 2072 N N . VAL A 1 270 ? -7.105 23.109 14.609 1 98.88 270 VAL A N 1
ATOM 2073 C CA . VAL A 1 270 ? -6.281 24.25 14.961 1 98.88 270 VAL A CA 1
ATOM 2074 C C . VAL A 1 270 ? -5.883 25 13.688 1 98.88 270 VAL A C 1
ATOM 2076 O O . VAL A 1 270 ? -5.43 24.406 12.719 1 98.88 270 VAL A O 1
ATOM 2079 N N . TRP A 1 271 ? -6.07 26.328 13.68 1 98.69 271 TRP A N 1
ATOM 2080 C CA . TRP A 1 271 ? -5.707 27.219 12.578 1 98.69 271 TRP A CA 1
ATOM 2081 C C . TRP A 1 271 ? -4.27 27.703 12.719 1 98.69 271 TRP A C 1
ATOM 2083 O O . TRP A 1 271 ? -3.887 28.219 13.773 1 98.69 271 TRP A O 1
ATOM 2093 N N . PHE A 1 272 ? -3.5 27.516 11.727 1 98.75 272 PHE A N 1
ATOM 2094 C CA . PHE A 1 272 ? -2.115 27.969 11.633 1 98.75 272 PHE A CA 1
ATOM 2095 C C . PHE A 1 272 ? -1.973 29.078 10.602 1 98.75 272 PHE A C 1
ATOM 2097 O O . PHE A 1 272 ? -2.715 29.125 9.617 1 98.75 272 PHE A O 1
ATOM 2104 N N . PRO A 1 273 ? -0.998 29.984 10.828 1 98.06 273 PRO A N 1
ATOM 2105 C CA . PRO A 1 273 ? -0.767 30.953 9.75 1 98.06 273 PRO A CA 1
ATOM 2106 C C . PRO A 1 273 ? -0.208 30.297 8.484 1 98.06 273 PRO A C 1
ATOM 2108 O O . PRO A 1 273 ? 0.532 29.312 8.57 1 98.06 273 PRO A O 1
ATOM 2111 N N . GLY A 1 274 ? -0.602 30.859 7.367 1 96.81 274 GLY A N 1
ATOM 2112 C CA . GLY A 1 274 ? -0.03 30.391 6.117 1 96.81 274 GLY A CA 1
ATOM 2113 C C . GLY A 1 274 ? -1.063 29.797 5.168 1 96.81 274 GLY A C 1
ATOM 2114 O O . GLY A 1 274 ? -2.227 29.625 5.543 1 96.81 274 GLY A O 1
ATOM 2115 N N . ALA A 1 275 ? -0.565 29.531 4.004 1 93.62 275 ALA A N 1
ATOM 2116 C CA . ALA A 1 275 ? -1.382 28.922 2.959 1 93.62 275 ALA A CA 1
ATOM 2117 C C . ALA A 1 275 ? -1.383 27.391 3.088 1 93.62 275 ALA A C 1
ATOM 2119 O O . ALA A 1 275 ? -0.722 26.844 3.969 1 93.62 275 ALA A O 1
ATOM 2120 N N . HIS A 1 276 ? -2.078 26.75 2.219 1 91.56 276 HIS A N 1
ATOM 2121 C CA . HIS A 1 276 ? -2.336 25.328 2.197 1 91.56 276 HIS A CA 1
ATOM 2122 C C . HIS A 1 276 ? -1.042 24.531 2.332 1 91.56 276 HIS A C 1
ATOM 2124 O O . HIS A 1 276 ? -0.891 23.734 3.262 1 91.56 276 HIS A O 1
ATOM 2130 N N . ALA A 1 277 ? -0.039 24.812 1.543 1 91.25 277 ALA A N 1
ATOM 2131 C CA . ALA A 1 277 ? 1.202 24.047 1.517 1 91.25 277 ALA A CA 1
ATOM 2132 C C . ALA A 1 277 ? 2.182 24.547 2.572 1 91.25 277 ALA A C 1
ATOM 2134 O O . ALA A 1 277 ? 3.156 23.859 2.9 1 91.25 277 ALA A O 1
ATOM 2135 N N . ASN A 1 278 ? 1.992 25.797 3.088 1 95.69 278 ASN A N 1
ATOM 2136 C CA . ASN A 1 278 ? 2.766 26.203 4.254 1 95.69 278 ASN A CA 1
ATOM 2137 C C . ASN A 1 278 ? 2.506 25.297 5.449 1 95.69 278 ASN A C 1
ATOM 2139 O O . ASN A 1 278 ? 3.436 24.938 6.176 1 95.69 278 ASN A O 1
ATOM 2143 N N . VAL A 1 279 ? 1.197 24.938 5.527 1 96.81 279 VAL A N 1
ATOM 2144 C CA . VAL A 1 279 ? 0.771 24.188 6.695 1 96.81 279 VAL A CA 1
ATOM 2145 C C . VAL A 1 279 ? 0.998 22.688 6.453 1 96.81 279 VAL A C 1
ATOM 2147 O O . VAL A 1 279 ? 1.521 21.984 7.32 1 96.81 279 VAL A O 1
ATOM 2150 N N . GLY A 1 280 ? 0.698 22.203 5.309 1 95.44 280 GLY A N 1
ATOM 2151 C CA . GLY A 1 280 ? 0.744 20.781 5.012 1 95.44 280 GLY A CA 1
ATOM 2152 C C . GLY A 1 280 ? 2.1 20.312 4.512 1 95.44 280 GLY A C 1
ATOM 2153 O O . GLY A 1 280 ? 2.363 19.109 4.441 1 95.44 280 GLY A O 1
ATOM 2154 N N . GLY A 1 281 ? 2.934 21.25 4.117 1 92.69 281 GLY A N 1
ATOM 2155 C CA . GLY A 1 281 ? 4.246 20.906 3.594 1 92.69 281 GLY A CA 1
ATOM 2156 C C . GLY A 1 281 ? 4.332 21.016 2.082 1 92.69 281 GLY A C 1
ATOM 2157 O O . GLY A 1 281 ? 3.314 20.922 1.391 1 92.69 281 GLY A O 1
ATOM 2158 N N . GLY A 1 282 ? 5.613 21.188 1.603 1 88.06 282 GLY A N 1
ATOM 2159 C CA . GLY A 1 282 ? 5.84 21.188 0.166 1 88.06 282 GLY A CA 1
ATOM 2160 C C . GLY A 1 282 ? 6.625 22.391 -0.311 1 88.06 282 GLY A C 1
ATOM 2161 O O . GLY A 1 282 ? 7.02 22.469 -1.478 1 88.06 282 GLY A O 1
ATOM 2162 N N . TYR A 1 283 ? 6.859 23.375 0.551 1 89.06 283 TYR A N 1
ATOM 2163 C CA . TYR A 1 283 ? 7.613 24.562 0.171 1 89.06 283 TYR A CA 1
ATOM 2164 C C . TYR A 1 283 ? 9.047 24.484 0.677 1 89.06 283 TYR A C 1
ATOM 2166 O O . TYR A 1 283 ? 9.344 23.734 1.607 1 89.06 283 TYR A O 1
ATOM 2174 N N . ASP A 1 284 ? 9.875 25.297 0.063 1 89.38 284 ASP A N 1
ATOM 2175 C CA . ASP A 1 284 ? 11.273 25.312 0.467 1 89.38 284 ASP A CA 1
ATOM 2176 C C . ASP A 1 284 ? 11.422 25.812 1.903 1 89.38 284 ASP A C 1
ATOM 2178 O O . ASP A 1 284 ? 12.203 25.266 2.682 1 89.38 284 ASP A O 1
ATOM 2182 N N . ASP A 1 285 ? 10.719 26.906 2.18 1 95.25 285 ASP A N 1
ATOM 2183 C CA . ASP A 1 285 ? 10.664 27.344 3.572 1 95.25 285 ASP A CA 1
ATOM 2184 C C . ASP A 1 285 ? 9.695 26.469 4.375 1 95.25 285 ASP A C 1
ATOM 2186 O O . ASP A 1 285 ? 8.477 26.609 4.25 1 95.25 285 ASP A O 1
ATOM 2190 N N . MET A 1 286 ? 10.234 25.719 5.238 1 96.44 286 MET A N 1
ATOM 2191 C CA . MET A 1 286 ? 9.438 24.672 5.887 1 96.44 286 MET A CA 1
ATOM 2192 C C . MET A 1 286 ? 9.078 25.094 7.312 1 96.44 286 MET A C 1
ATOM 2194 O O . MET A 1 286 ? 8.562 24.281 8.086 1 96.44 286 MET A O 1
ATOM 2198 N N . GLN A 1 287 ? 9.32 26.297 7.742 1 98.19 287 GLN A N 1
ATOM 2199 C CA . GLN A 1 287 ? 9.18 26.625 9.156 1 98.19 287 GLN A CA 1
ATOM 2200 C C . GLN A 1 287 ? 7.738 26.422 9.617 1 98.19 287 GLN A C 1
ATOM 2202 O O . GLN A 1 287 ? 7.496 25.797 10.656 1 98.19 287 GLN A O 1
ATOM 2207 N N . ILE A 1 288 ? 6.789 26.984 8.875 1 98.31 288 ILE A N 1
ATOM 2208 C CA . ILE A 1 288 ? 5.387 26.859 9.266 1 98.31 288 ILE A CA 1
ATOM 2209 C C . ILE A 1 288 ? 4.965 25.391 9.219 1 98.31 288 ILE A C 1
ATOM 2211 O O . ILE A 1 288 ? 4.242 24.922 10.102 1 98.31 288 ILE A O 1
ATOM 2215 N N . ALA A 1 289 ? 5.43 24.672 8.203 1 97.81 289 ALA A N 1
ATOM 2216 C CA . ALA A 1 289 ? 5.164 23.234 8.109 1 97.81 289 ALA A CA 1
ATOM 2217 C C . ALA A 1 289 ? 5.758 22.484 9.297 1 97.81 289 ALA A C 1
ATOM 2219 O O . ALA A 1 289 ? 5.148 21.547 9.812 1 97.81 289 ALA A O 1
ATOM 2220 N N . ASN A 1 290 ? 6.965 22.875 9.734 1 98.44 290 ASN A N 1
ATOM 2221 C CA . ASN A 1 290 ? 7.582 22.266 10.914 1 98.44 290 ASN A CA 1
ATOM 2222 C C . ASN A 1 290 ? 6.742 22.516 12.172 1 98.44 290 ASN A C 1
ATOM 2224 O O . ASN A 1 290 ? 6.617 21.625 13.016 1 98.44 290 ASN A O 1
ATOM 2228 N N . ILE A 1 291 ? 6.227 23.703 12.273 1 98.81 291 ILE A N 1
ATOM 2229 C CA . ILE A 1 291 ? 5.426 24.062 13.438 1 98.81 291 ILE A CA 1
ATOM 2230 C C . ILE A 1 291 ? 4.156 23.203 13.477 1 98.81 291 ILE A C 1
ATOM 2232 O O . ILE A 1 291 ? 3.811 22.641 14.516 1 98.81 291 ILE A O 1
ATOM 2236 N N . SER A 1 292 ? 3.443 23.094 12.359 1 98.75 292 SER A N 1
ATOM 2237 C CA . SER A 1 292 ? 2.242 22.266 12.32 1 98.75 292 SER A CA 1
ATOM 2238 C C . SER A 1 292 ? 2.582 20.781 12.5 1 98.75 292 SER A C 1
ATOM 2240 O O . SER A 1 292 ? 1.811 20.031 13.102 1 98.75 292 SER A O 1
ATOM 2242 N N . LEU A 1 293 ? 3.721 20.312 11.969 1 98.62 293 LEU A N 1
ATOM 2243 C CA . LEU A 1 293 ? 4.188 18.953 12.188 1 98.62 293 LEU A CA 1
ATOM 2244 C C . LEU A 1 293 ? 4.406 18.688 13.672 1 98.62 293 LEU A C 1
ATOM 2246 O O . LEU A 1 293 ? 4.004 17.625 14.18 1 98.62 293 LEU A O 1
ATOM 2250 N N . ALA A 1 294 ? 5.07 19.625 14.336 1 98.81 294 ALA A N 1
ATOM 2251 C CA . ALA A 1 294 ? 5.289 19.5 15.773 1 98.81 294 ALA A CA 1
ATOM 2252 C C . ALA A 1 294 ? 3.967 19.328 16.516 1 98.81 294 ALA A C 1
ATOM 2254 O O . ALA A 1 294 ? 3.857 18.516 17.438 1 98.81 294 ALA A O 1
ATOM 2255 N N . TRP A 1 295 ? 3.018 20.125 16.156 1 98.88 295 TRP A N 1
ATOM 2256 C CA . TRP A 1 295 ? 1.705 20.047 16.781 1 98.88 295 TRP A CA 1
ATOM 2257 C C . TRP A 1 295 ? 1.081 18.672 16.578 1 98.88 295 TRP A C 1
ATOM 2259 O O . TRP A 1 295 ? 0.631 18.031 17.531 1 98.88 295 TRP A O 1
ATOM 2269 N N . MET A 1 296 ? 1.062 18.188 15.367 1 98.88 296 MET A N 1
ATOM 2270 C CA . MET A 1 296 ? 0.426 16.906 15.062 1 98.88 296 MET A CA 1
ATOM 2271 C C . MET A 1 296 ? 1.157 15.758 15.75 1 98.88 296 MET A C 1
ATOM 2273 O O . MET A 1 296 ? 0.525 14.852 16.281 1 98.88 296 MET A O 1
ATOM 2277 N N . MET A 1 297 ? 2.482 15.773 15.703 1 98.75 297 MET A N 1
ATOM 2278 C CA . MET A 1 297 ? 3.26 14.758 16.406 1 98.75 297 MET A CA 1
ATOM 2279 C C . MET A 1 297 ? 2.916 14.734 17.891 1 98.75 297 MET A C 1
ATOM 2281 O O . MET A 1 297 ? 2.811 13.672 18.484 1 98.75 297 MET A O 1
ATOM 2285 N N . SER A 1 298 ? 2.727 15.93 18.438 1 98.5 298 SER A N 1
ATOM 2286 C CA . SER A 1 298 ? 2.371 16.031 19.844 1 98.5 298 SER A CA 1
ATOM 2287 C C . SER A 1 298 ? 1.004 15.406 20.109 1 98.5 298 SER A C 1
ATOM 2289 O O . SER A 1 298 ? 0.792 14.789 21.156 1 98.5 298 SER A O 1
ATOM 2291 N N . GLN A 1 299 ? 0.043 15.625 19.188 1 98.5 299 GLN A N 1
ATOM 2292 C CA . GLN A 1 299 ? -1.281 15.031 19.344 1 98.5 299 GLN A CA 1
ATOM 2293 C C . GLN A 1 299 ? -1.215 13.508 19.266 1 98.5 299 GLN A C 1
ATOM 2295 O O . GLN A 1 299 ? -1.994 12.82 19.922 1 98.5 299 GLN A O 1
ATOM 2300 N N . LEU A 1 300 ? -0.291 12.938 18.516 1 98.56 300 LEU A N 1
ATOM 2301 C CA . LEU A 1 300 ? -0.245 11.508 18.234 1 98.56 300 LEU A CA 1
ATOM 2302 C C . LEU A 1 300 ? 0.684 10.781 19.203 1 98.56 300 LEU A C 1
ATOM 2304 O O . LEU A 1 300 ? 0.612 9.562 19.344 1 98.56 300 LEU A O 1
ATOM 2308 N N . GLU A 1 301 ? 1.543 11.484 19.875 1 96.81 301 GLU A N 1
ATOM 2309 C CA . GLU A 1 301 ? 2.596 10.93 20.719 1 96.81 301 GLU A CA 1
ATOM 2310 C C . GLU A 1 301 ? 2.018 10.023 21.797 1 96.81 301 GLU A C 1
ATOM 2312 O O . GLU A 1 301 ? 2.646 9.039 22.188 1 96.81 301 GLU A O 1
ATOM 2317 N N . PRO A 1 302 ? 0.813 10.367 22.344 1 96.69 302 PRO A N 1
ATOM 2318 C CA . PRO A 1 302 ? 0.253 9.469 23.359 1 96.69 302 PRO A CA 1
ATOM 2319 C C . PRO A 1 302 ? -0.094 8.094 22.812 1 96.69 302 PRO A C 1
ATOM 2321 O O . PRO A 1 302 ? -0.257 7.137 23.578 1 96.69 302 PRO A O 1
ATOM 2324 N N . PHE A 1 303 ? -0.204 7.965 21.516 1 97.69 303 PHE A N 1
ATOM 2325 C CA . PHE A 1 303 ? -0.7 6.73 20.922 1 97.69 303 PHE A CA 1
ATOM 2326 C C . PHE A 1 303 ? 0.398 6.031 20.141 1 97.69 303 PHE A C 1
ATOM 2328 O O . PHE A 1 303 ? 0.481 4.805 20.125 1 97.69 303 PHE A O 1
ATOM 2335 N N . LEU A 1 304 ? 1.226 6.809 19.438 1 98.06 304 LEU A N 1
ATOM 2336 C CA . LEU A 1 304 ? 2.252 6.285 18.547 1 98.06 304 LEU A CA 1
ATOM 2337 C C . LEU A 1 304 ? 3.646 6.594 19.078 1 98.06 304 LEU A C 1
ATOM 2339 O O . LEU A 1 304 ? 3.861 7.637 19.703 1 98.06 304 LEU A O 1
ATOM 2343 N N . ASP A 1 305 ? 4.535 5.656 18.812 1 97.62 305 ASP A N 1
ATOM 2344 C CA . ASP A 1 305 ? 5.941 5.938 19.078 1 97.62 305 ASP A CA 1
ATOM 2345 C C . ASP A 1 305 ? 6.609 6.605 17.891 1 97.62 305 ASP A C 1
ATOM 2347 O O . ASP A 1 305 ? 6.684 6.023 16.797 1 97.62 305 ASP A O 1
ATOM 2351 N N . LEU A 1 306 ? 7.008 7.863 18.031 1 97.81 306 LEU A N 1
ATOM 2352 C CA . LEU A 1 306 ? 7.59 8.711 17 1 97.81 306 LEU A CA 1
ATOM 2353 C C . LEU A 1 306 ? 9.023 9.094 17.359 1 97.81 306 LEU A C 1
ATOM 2355 O O . LEU A 1 306 ? 9.367 9.227 18.531 1 97.81 306 LEU A O 1
ATOM 2359 N N . ARG A 1 307 ? 9.844 9.227 16.344 1 96.75 307 ARG A N 1
ATOM 2360 C CA . ARG A 1 307 ? 11.18 9.789 16.5 1 96.75 307 ARG A CA 1
ATOM 2361 C C . ARG A 1 307 ? 11.125 11.312 16.562 1 96.75 307 ARG A C 1
ATOM 2363 O O . ARG A 1 307 ? 11.227 11.984 15.53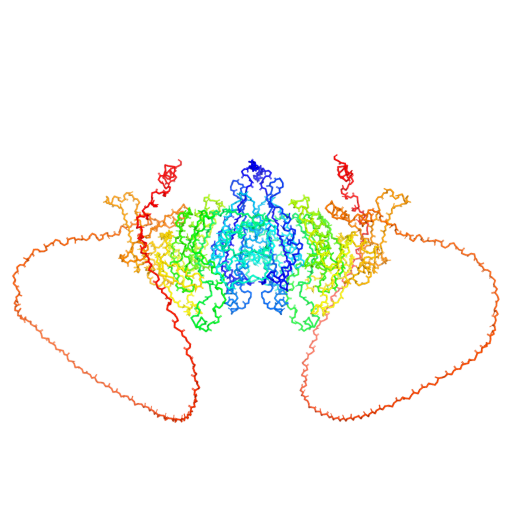1 1 96.75 307 ARG A O 1
ATOM 2370 N N . SER A 1 308 ? 11.156 11.844 17.719 1 95.69 308 SER A N 1
ATOM 2371 C CA . SER A 1 308 ? 11.062 13.289 17.891 1 95.69 308 SER A CA 1
ATOM 2372 C C . SER A 1 308 ? 12.258 14 17.266 1 95.69 308 SER A C 1
ATOM 2374 O O . SER A 1 308 ? 12.133 15.133 16.797 1 95.69 308 SER A O 1
ATOM 2376 N N . GLU A 1 309 ? 13.43 13.266 17.203 1 95.31 309 GLU A N 1
ATOM 2377 C CA . GLU A 1 309 ? 14.648 13.844 16.641 1 95.31 309 GLU A CA 1
ATOM 2378 C C . GLU A 1 309 ? 14.445 14.219 15.18 1 95.31 309 GLU A C 1
ATOM 2380 O O . GLU A 1 309 ? 15.102 15.133 14.672 1 95.31 309 GLU A O 1
ATOM 2385 N N . TYR A 1 310 ? 13.57 13.523 14.578 1 95.25 310 TYR A N 1
ATOM 2386 C CA . TYR A 1 310 ? 13.297 13.797 13.172 1 95.25 310 TYR A CA 1
ATOM 2387 C C . TYR A 1 310 ? 12.82 15.234 12.977 1 95.25 310 TYR A C 1
ATOM 2389 O O . TYR A 1 310 ? 13.227 15.898 12.023 1 95.25 310 TYR A O 1
ATOM 2397 N N . LEU A 1 311 ? 11.969 15.727 13.867 1 97.06 311 LEU A N 1
ATOM 2398 C CA . LEU A 1 311 ? 11.469 17.094 13.797 1 97.06 311 LEU A CA 1
ATOM 2399 C C . LEU A 1 311 ? 12.617 18.094 13.836 1 97.06 311 LEU A C 1
ATOM 2401 O O . LEU A 1 311 ? 12.641 19.047 13.062 1 97.06 311 LEU A O 1
ATOM 2405 N N . PHE A 1 312 ? 13.531 17.859 14.656 1 97 312 PHE A N 1
ATOM 2406 C CA . PHE A 1 312 ? 14.633 18.812 14.836 1 97 312 PHE A CA 1
ATOM 2407 C C . PHE A 1 312 ? 15.617 18.703 13.68 1 97 312 PHE A C 1
ATOM 2409 O O . PHE A 1 312 ? 16.234 19.703 13.305 1 97 312 PHE A O 1
ATOM 2416 N N . GLU A 1 313 ? 15.719 17.484 13.141 1 94.38 313 GLU A N 1
ATOM 2417 C CA . GLU A 1 313 ? 16.484 17.344 11.906 1 94.38 313 GLU A CA 1
ATOM 2418 C C . GLU A 1 313 ? 15.891 18.172 10.781 1 94.38 313 GLU A C 1
ATOM 2420 O O . GLU A 1 313 ? 16.609 18.812 10.008 1 94.38 313 GLU A O 1
ATOM 2425 N N . GLN A 1 314 ? 14.586 18.156 10.727 1 94.69 314 GLN A N 1
ATOM 2426 C CA . GLN A 1 314 ? 13.898 18.969 9.719 1 94.69 314 GLN A CA 1
ATOM 2427 C C . GLN A 1 314 ? 14.102 20.453 9.961 1 94.69 314 GLN A C 1
ATOM 2429 O O . GLN A 1 314 ? 14.273 21.219 9.016 1 94.69 314 GLN A O 1
ATOM 2434 N N . ASP A 1 315 ? 14.039 20.844 11.211 1 97 315 ASP A N 1
ATOM 2435 C CA . ASP A 1 315 ? 14.266 22.25 11.57 1 97 315 ASP A CA 1
ATOM 2436 C C . ASP A 1 315 ? 15.688 22.688 11.219 1 97 315 ASP A C 1
ATOM 2438 O O . ASP A 1 315 ? 15.898 23.797 10.742 1 97 315 ASP A O 1
ATOM 2442 N N . ASP A 1 316 ? 16.672 21.812 11.422 1 96.12 316 ASP A N 1
ATOM 2443 C CA . ASP A 1 316 ? 18.047 22.094 11.062 1 96.12 316 ASP A CA 1
ATOM 2444 C C . ASP A 1 316 ? 18.203 22.281 9.555 1 96.12 316 ASP A C 1
ATOM 2446 O O . ASP A 1 316 ? 18.938 23.156 9.109 1 96.12 316 ASP A O 1
ATOM 2450 N N . LEU A 1 317 ? 17.547 21.438 8.859 1 92.31 317 LEU A N 1
ATOM 2451 C CA . LEU A 1 317 ? 17.562 21.562 7.406 1 92.31 317 LEU A CA 1
ATOM 2452 C C . LEU A 1 317 ? 17.016 22.906 6.969 1 92.31 317 LEU A C 1
ATOM 2454 O O . LEU A 1 317 ? 17.531 23.531 6.039 1 92.31 317 LEU A O 1
ATOM 2458 N N . ASN A 1 318 ? 15.922 23.359 7.633 1 95.75 318 ASN A N 1
ATOM 2459 C CA . ASN A 1 318 ? 15.336 24.656 7.289 1 95.75 318 ASN A CA 1
ATOM 2460 C C . ASN A 1 318 ? 16.266 25.812 7.668 1 95.75 318 ASN A C 1
ATOM 2462 O O . ASN A 1 318 ? 16.297 26.828 6.977 1 95.75 318 ASN A O 1
ATOM 2466 N N . GLU A 1 319 ? 16.984 25.688 8.758 1 96.31 319 GLU A N 1
ATOM 2467 C CA . GLU A 1 319 ? 17.953 26.703 9.148 1 96.31 319 GLU A CA 1
ATOM 2468 C C . GLU A 1 319 ? 19.047 26.844 8.086 1 96.31 319 GLU A C 1
ATOM 2470 O O . GLU A 1 319 ? 19.469 27.953 7.762 1 96.31 319 GLU A O 1
ATOM 2475 N N . LYS A 1 320 ? 19.516 25.703 7.602 1 93.69 320 LYS A N 1
ATOM 2476 C CA . LYS A 1 320 ? 20.5 25.719 6.531 1 93.69 320 LYS A CA 1
ATOM 2477 C C . LYS A 1 320 ? 19.953 26.438 5.293 1 93.69 320 LYS A C 1
ATOM 2479 O O . LYS A 1 320 ? 20.688 27.172 4.625 1 93.69 320 LYS A O 1
ATOM 2484 N N . TYR A 1 321 ? 18.75 26.156 5.051 1 93.25 321 TYR A N 1
ATOM 2485 C CA . TYR A 1 321 ? 18.094 26.828 3.939 1 93.25 321 TYR A CA 1
ATOM 2486 C C . TYR A 1 321 ? 18.078 28.344 4.148 1 93.25 321 TYR A C 1
ATOM 2488 O O . TYR A 1 321 ? 18.391 29.109 3.23 1 93.25 321 TYR A O 1
ATOM 2496 N N . TYR A 1 322 ? 17.734 28.859 5.352 1 95.25 322 TYR A N 1
ATOM 2497 C CA . TYR A 1 322 ? 17.719 30.281 5.676 1 95.25 322 TYR A CA 1
ATOM 2498 C C . TYR A 1 322 ? 19.094 30.906 5.512 1 95.25 322 TYR A C 1
ATOM 2500 O O . TYR A 1 322 ? 19.234 31.984 4.93 1 95.25 322 TYR A O 1
ATOM 2508 N N . LYS A 1 323 ? 20.047 30.25 5.977 1 94.75 323 LYS A N 1
ATOM 2509 C CA . LYS A 1 323 ? 21.406 30.766 5.906 1 94.75 323 LYS A CA 1
ATOM 2510 C C . LYS A 1 323 ? 21.875 30.875 4.457 1 94.75 323 LYS A C 1
ATOM 2512 O O . LYS A 1 323 ? 22.516 31.859 4.086 1 94.75 323 LYS A O 1
ATOM 2517 N N . LYS A 1 324 ? 21.531 29.906 3.752 1 92.94 324 LYS A N 1
ATOM 2518 C CA . LYS A 1 324 ? 21.938 29.891 2.35 1 92.94 324 LYS A CA 1
ATOM 2519 C C . LYS A 1 324 ? 21.172 30.938 1.547 1 92.94 324 LYS A C 1
ATOM 2521 O O . LYS A 1 324 ? 21.781 31.688 0.776 1 92.94 324 LYS A O 1
ATOM 2526 N N . GLU A 1 325 ? 19.906 31.031 1.702 1 92.38 325 GLU A N 1
ATOM 2527 C CA . GLU A 1 325 ? 19.047 31.844 0.837 1 92.38 325 GLU A CA 1
ATOM 2528 C C . GLU A 1 325 ? 18.938 33.281 1.36 1 92.38 325 GLU A C 1
ATOM 2530 O O . GLU A 1 325 ? 18.812 34.219 0.58 1 92.38 325 GLU A O 1
ATOM 2535 N N . GLU A 1 326 ? 18.969 33.469 2.705 1 91.75 326 GLU A N 1
ATOM 2536 C CA . GLU A 1 326 ? 18.656 34.781 3.281 1 91.75 326 GLU A CA 1
ATOM 2537 C C . GLU A 1 326 ? 19.797 35.312 4.141 1 91.75 326 GLU A C 1
ATOM 2539 O O . GLU A 1 326 ? 19.828 36.469 4.492 1 91.75 326 GLU A O 1
ATOM 2544 N N . GLY A 1 327 ? 20.703 34.469 4.5 1 91.19 327 GLY A N 1
ATOM 2545 C CA . GLY A 1 327 ? 21.844 34.875 5.312 1 91.19 327 GLY A CA 1
ATOM 2546 C C . GLY A 1 327 ? 21.516 34.938 6.793 1 91.19 327 GLY A C 1
ATOM 2547 O O . GLY A 1 327 ? 22.422 35.125 7.617 1 91.19 327 GLY A O 1
ATOM 2548 N N . ALA A 1 328 ? 20.219 34.844 7.145 1 92.25 328 ALA A N 1
ATOM 2549 C CA . ALA A 1 328 ? 19.812 34.875 8.547 1 92.25 328 ALA A CA 1
ATOM 2550 C C . ALA A 1 328 ? 18.594 33.969 8.781 1 92.25 328 ALA A C 1
ATOM 2552 O O . ALA A 1 328 ? 17.781 33.781 7.875 1 92.25 328 ALA A O 1
ATOM 2553 N N . ILE A 1 329 ? 18.516 33.469 10.039 1 95.25 329 ILE A N 1
ATOM 2554 C CA . ILE A 1 329 ? 17.422 32.594 10.422 1 95.25 329 ILE A CA 1
ATOM 2555 C C . ILE A 1 329 ? 16.188 33.469 10.773 1 95.25 329 ILE A C 1
ATOM 2557 O O . ILE A 1 329 ? 16.297 34.438 11.5 1 95.25 329 ILE A O 1
ATOM 2561 N N . ARG A 1 330 ? 15.055 33.156 10.25 1 96.38 330 ARG A N 1
ATOM 2562 C CA . ARG A 1 330 ? 13.812 33.844 10.57 1 96.38 330 ARG A CA 1
ATOM 2563 C C . ARG A 1 330 ? 13.336 33.5 11.977 1 96.38 330 ARG A C 1
ATOM 2565 O O . ARG A 1 330 ? 13.477 32.375 12.422 1 96.38 330 ARG A O 1
ATOM 2572 N N . PRO A 1 331 ? 12.734 34.5 12.641 1 96.62 331 PRO A N 1
ATOM 2573 C CA . PRO A 1 331 ? 12.117 34.188 13.938 1 96.62 331 PRO A CA 1
ATOM 2574 C C . PRO A 1 331 ? 11.008 33.156 13.82 1 96.62 331 PRO A C 1
ATOM 2576 O O . PRO A 1 331 ? 10.414 33 12.75 1 96.62 331 PRO A O 1
ATOM 2579 N N . TRP A 1 332 ? 10.844 32.406 14.945 1 97.44 332 TRP A N 1
ATOM 2580 C CA . TRP A 1 332 ? 9.766 31.438 15.023 1 97.44 332 TRP A CA 1
ATOM 2581 C C . TRP A 1 332 ? 8.438 32.031 14.586 1 97.44 332 TRP A C 1
ATOM 2583 O O . TRP A 1 332 ? 8.078 33.156 15.023 1 97.44 332 TRP A O 1
ATOM 2593 N N . SER A 1 333 ? 7.676 31.406 13.664 1 97.31 333 SER A N 1
ATOM 2594 C CA . SER A 1 333 ? 6.359 31.734 13.133 1 97.31 333 SER A CA 1
ATOM 2595 C C . SER A 1 333 ? 6.465 32.719 11.961 1 97.31 333 SER A C 1
ATOM 2597 O O . SER A 1 333 ? 5.457 33.062 11.344 1 97.31 333 SER A O 1
ATOM 2599 N N . PHE A 1 334 ? 7.645 33.156 11.594 1 98.12 334 PHE A N 1
ATOM 2600 C CA . PHE A 1 334 ? 7.805 34.188 10.578 1 98.12 334 PHE A CA 1
ATOM 2601 C C . PHE A 1 334 ? 8.148 33.594 9.227 1 98.12 334 PHE A C 1
ATOM 2603 O O . PHE A 1 334 ? 8.523 34.281 8.289 1 98.12 334 PHE A O 1
ATOM 2610 N N . GLY A 1 335 ? 8.094 32.281 9.133 1 97.81 335 GLY A N 1
ATOM 2611 C CA . GLY A 1 335 ? 8.32 31.672 7.828 1 97.81 335 GLY A CA 1
ATOM 2612 C C . GLY A 1 335 ? 7.527 32.344 6.715 1 97.81 335 GLY A C 1
ATOM 2613 O O . GLY A 1 335 ? 6.434 32.844 6.949 1 97.81 335 GLY A O 1
ATOM 2614 N N . LYS A 1 336 ? 8.023 32.25 5.543 1 96.94 336 LYS A N 1
ATOM 2615 C CA . LYS A 1 336 ? 7.402 32.906 4.398 1 96.94 336 LYS A CA 1
ATOM 2616 C C . LYS A 1 336 ? 6.051 32.281 4.066 1 96.94 336 LYS A C 1
ATOM 2618 O O . LYS A 1 336 ? 5.93 31.062 4.004 1 96.94 336 LYS A O 1
ATOM 2623 N N . ILE A 1 337 ? 5.059 33.094 3.984 1 96.12 337 ILE A N 1
ATOM 2624 C CA . ILE A 1 337 ? 3.76 32.656 3.49 1 96.12 337 ILE A CA 1
ATOM 2625 C C . ILE A 1 337 ? 3.689 32.844 1.978 1 96.12 337 ILE A C 1
ATOM 2627 O O . ILE A 1 337 ? 3.846 33.938 1.476 1 96.12 337 ILE A O 1
ATOM 2631 N N . TYR A 1 338 ? 3.471 31.703 1.299 1 89.25 338 TYR A N 1
ATOM 2632 C CA . TYR A 1 338 ? 3.439 31.734 -0.159 1 89.25 338 TYR A CA 1
ATOM 2633 C C . TYR A 1 338 ? 2.018 31.938 -0.67 1 89.25 338 TYR A C 1
ATOM 2635 O O . TYR A 1 338 ? 1.051 31.703 0.059 1 89.25 338 TYR A O 1
ATOM 2643 N N . ASN A 1 339 ? 1.893 32.562 -1.791 1 77.5 339 ASN A N 1
ATOM 2644 C CA . ASN A 1 339 ? 0.596 32.719 -2.441 1 77.5 339 ASN A CA 1
ATOM 2645 C C . ASN A 1 339 ? 0.545 31.969 -3.773 1 77.5 339 ASN A C 1
ATOM 2647 O O . ASN A 1 339 ? 1.345 32.25 -4.672 1 77.5 339 ASN A O 1
ATOM 2651 N N . GLU A 1 340 ? -0.107 30.844 -3.859 1 63.38 340 GLU A N 1
ATOM 2652 C CA . GLU A 1 340 ? -0.121 30.016 -5.066 1 63.38 340 GLU A CA 1
ATOM 2653 C C . GLU A 1 340 ? -1.21 30.469 -6.031 1 63.38 340 GLU A C 1
ATOM 2655 O O . GLU A 1 340 ? -1.533 29.766 -6.988 1 63.38 340 GLU A O 1
ATOM 2660 N N . LEU A 1 341 ? -1.799 31.578 -5.75 1 56.28 341 LEU A N 1
ATOM 2661 C CA . LEU A 1 341 ? -2.838 32.031 -6.664 1 56.28 341 LEU A CA 1
ATOM 2662 C C . LEU A 1 341 ? -2.254 32.344 -8.039 1 56.28 341 LEU A C 1
ATOM 2664 O O . LEU A 1 341 ? -1.929 33.5 -8.344 1 56.28 341 LEU A O 1
ATOM 2668 N N . LYS A 1 342 ? -1.553 31.312 -8.594 1 52.91 342 LYS A N 1
ATOM 2669 C CA . LYS A 1 342 ? -1.037 31.594 -9.93 1 52.91 342 LYS A CA 1
ATOM 2670 C C . LYS A 1 342 ? -1.778 30.781 -10.984 1 52.91 342 LYS A C 1
ATOM 2672 O O . LYS A 1 342 ? -2.348 29.734 -10.672 1 52.91 342 LYS A O 1
ATOM 2677 N N . GLY A 1 343 ? -1.959 31.359 -12.102 1 46.91 343 GLY A N 1
ATOM 2678 C CA . GLY A 1 343 ? -2.48 30.75 -13.312 1 46.91 343 GLY A CA 1
ATOM 2679 C C . GLY A 1 343 ? -3.959 30.422 -13.227 1 46.91 343 GLY A C 1
ATOM 2680 O O . GLY A 1 343 ? -4.77 31.281 -12.891 1 46.91 343 GLY A O 1
ATOM 2681 N N . ALA A 1 344 ? -4.277 29.109 -13.531 1 45.34 344 ALA A N 1
ATOM 2682 C CA . ALA A 1 344 ? -5.648 28.625 -13.695 1 45.34 344 ALA A CA 1
ATOM 2683 C C . ALA A 1 344 ? -6.41 28.672 -12.375 1 45.34 344 ALA A C 1
ATOM 2685 O O . ALA A 1 344 ? -7.633 28.828 -12.367 1 45.34 344 ALA A O 1
ATOM 2686 N N . PHE A 1 345 ? -5.664 28.703 -11.188 1 52.06 345 PHE A N 1
ATOM 2687 C CA . PHE A 1 345 ? -6.371 28.719 -9.906 1 52.06 345 PHE A CA 1
ATOM 2688 C C . PHE A 1 345 ? -6.828 30.141 -9.57 1 52.06 345 PHE A C 1
ATOM 2690 O O . PHE A 1 345 ? -7.742 30.328 -8.766 1 52.06 345 PHE A O 1
ATOM 2697 N N . ALA A 1 346 ? -6.164 31.047 -10.25 1 53.31 346 ALA A N 1
ATOM 2698 C CA . ALA A 1 346 ? -6.543 32.438 -10.023 1 53.31 346 ALA A CA 1
ATOM 2699 C C . ALA A 1 346 ? -7.938 32.719 -10.57 1 53.31 346 ALA A C 1
ATOM 2701 O O . ALA A 1 346 ? -8.641 33.594 -10.07 1 53.31 346 ALA A O 1
ATOM 2702 N N . LEU A 1 347 ? -8.242 31.828 -11.508 1 48.69 347 LEU A N 1
ATOM 2703 C CA . LEU A 1 347 ? -9.531 32.031 -12.156 1 48.69 347 LEU A CA 1
ATOM 2704 C C . LEU A 1 347 ? -10.672 31.609 -11.25 1 48.69 347 LEU A C 1
ATOM 2706 O O . LEU A 1 347 ? -11.805 32.094 -11.398 1 48.69 347 LEU A O 1
ATOM 2710 N N . GLY A 1 348 ? -10.383 30.641 -10.312 1 57.12 348 GLY A N 1
ATOM 2711 C CA . GLY A 1 348 ? -11.453 30.172 -9.438 1 57.12 348 GLY A CA 1
ATOM 2712 C C . GLY A 1 348 ? -11.805 31.172 -8.352 1 57.12 348 GLY A C 1
ATOM 2713 O O . GLY A 1 348 ? -12.773 30.969 -7.609 1 57.12 348 GLY A O 1
ATOM 2714 N N . GLY A 1 349 ? -11.141 32.312 -8.328 1 67.56 349 GLY A N 1
ATOM 2715 C CA . GLY A 1 349 ? -11.43 33.406 -7.406 1 67.56 349 GLY A CA 1
ATOM 2716 C C . GLY A 1 349 ? -10.719 33.25 -6.074 1 67.56 349 GLY A C 1
ATOM 2717 O O . GLY A 1 349 ? -10.047 32.25 -5.832 1 67.56 349 GLY A O 1
ATOM 2718 N N . SER A 1 350 ? -10.633 34.344 -5.363 1 77.19 350 SER A N 1
ATOM 2719 C CA . SER A 1 350 ? -10 34.406 -4.051 1 77.19 350 SER A CA 1
ATOM 2720 C C . SER A 1 350 ? -11.039 34.531 -2.939 1 77.19 350 SER A C 1
ATOM 2722 O O . SER A 1 350 ? -12.062 35.188 -3.109 1 77.19 350 SER A O 1
ATOM 2724 N N . THR A 1 351 ? -10.883 33.688 -1.993 1 83.06 351 THR A N 1
ATOM 2725 C CA . THR A 1 351 ? -11.75 33.781 -0.82 1 83.06 351 THR A CA 1
ATOM 2726 C C . THR A 1 351 ? -10.922 33.75 0.463 1 83.06 351 THR A C 1
ATOM 2728 O O . THR A 1 351 ? -9.859 33.125 0.506 1 83.06 351 THR A O 1
ATOM 2731 N N . GLN A 1 352 ? -11.414 34.5 1.412 1 89.88 352 GLN A N 1
ATOM 2732 C CA . GLN A 1 352 ? -10.789 34.5 2.732 1 89.88 352 GLN A CA 1
ATOM 2733 C C . GLN A 1 352 ? -11.438 33.438 3.629 1 89.88 352 GLN A C 1
ATOM 2735 O O . GLN A 1 352 ? -12.656 33.312 3.662 1 89.88 352 GLN A O 1
ATOM 2740 N N . ARG A 1 353 ? -10.594 32.656 4.27 1 92.94 353 ARG A N 1
ATOM 2741 C CA . ARG A 1 353 ? -11.148 31.656 5.203 1 92.94 353 ARG A CA 1
ATOM 2742 C C . ARG A 1 353 ? -11.727 32.344 6.438 1 92.94 353 ARG A C 1
ATOM 2744 O O . ARG A 1 353 ? -11.297 33.438 6.812 1 92.94 353 ARG A O 1
ATOM 2751 N N . LYS A 1 354 ? -12.742 31.75 7.023 1 93.25 354 LYS A N 1
ATOM 2752 C CA . LYS A 1 354 ? -13.516 32.375 8.094 1 93.25 354 LYS A CA 1
ATOM 2753 C C . LYS A 1 354 ? -13.68 31.406 9.273 1 93.25 354 LYS A C 1
ATOM 2755 O O . LYS A 1 354 ? -14.773 30.891 9.508 1 93.25 354 LYS A O 1
ATOM 2760 N N . PRO A 1 355 ? -12.594 31.297 10.109 1 96.19 355 PRO A N 1
ATOM 2761 C CA . PRO A 1 355 ? -12.711 30.422 11.281 1 96.19 355 PRO A CA 1
ATOM 2762 C C . PRO A 1 355 ? -13.984 30.688 12.086 1 96.19 355 PRO A C 1
ATOM 2764 O O . PRO A 1 355 ? -14.367 31.844 12.281 1 96.19 355 PRO A O 1
ATOM 2767 N N . GLY A 1 356 ? -14.609 29.609 12.5 1 94.25 356 GLY A N 1
ATOM 2768 C CA . GLY A 1 356 ? -15.773 29.688 13.375 1 94.25 356 GLY A CA 1
ATOM 2769 C C . GLY A 1 356 ? -17.031 30.125 12.648 1 94.25 356 GLY A C 1
ATOM 2770 O O . GLY A 1 356 ? -18.078 30.297 13.273 1 94.25 356 GLY A O 1
ATOM 2771 N N . GLN A 1 357 ? -17.047 30.266 11.359 1 92.56 357 GLN A N 1
ATOM 2772 C CA . GLN A 1 357 ? -18.188 30.844 10.664 1 92.56 357 GLN A CA 1
ATOM 2773 C C . GLN A 1 357 ? -18.672 29.938 9.539 1 92.56 357 GLN A C 1
ATOM 2775 O O . GLN A 1 357 ? -19.438 30.344 8.672 1 92.56 357 GLN A O 1
ATOM 2780 N N . TYR A 1 358 ? -18.234 28.734 9.539 1 89.75 358 TYR A N 1
ATOM 2781 C CA . TYR A 1 358 ? -18.609 27.828 8.453 1 89.75 358 TYR A CA 1
ATOM 2782 C C . TYR A 1 358 ? -19.984 27.203 8.719 1 89.75 358 TYR A C 1
ATOM 2784 O O . TYR A 1 358 ? -20.391 27.031 9.867 1 89.75 358 TYR A O 1
ATOM 2792 N N . THR A 1 359 ? -20.625 26.906 7.598 1 87.56 359 THR A N 1
ATOM 2793 C CA . THR A 1 359 ? -21.969 26.344 7.648 1 87.56 359 THR A CA 1
ATOM 2794 C C . THR A 1 359 ? -22 24.953 7.008 1 87.56 359 THR A C 1
ATOM 2796 O O . THR A 1 359 ? -21.031 24.562 6.336 1 87.56 359 THR A O 1
ATOM 2799 N N . SER A 1 360 ? -23.031 24.25 7.352 1 83.69 360 SER A N 1
ATOM 2800 C CA . SER A 1 360 ? -23.188 22.906 6.789 1 83.69 360 SER A CA 1
ATOM 2801 C C . SER A 1 360 ? -23.375 22.953 5.277 1 83.69 360 SER A C 1
ATOM 2803 O O . SER A 1 360 ? -23.781 23.984 4.727 1 83.69 360 SER A O 1
ATOM 2805 N N . VAL A 1 361 ? -22.938 21.875 4.645 1 73.81 361 VAL A N 1
ATOM 2806 C CA . VAL A 1 361 ? -23.062 21.766 3.193 1 73.81 361 VAL A CA 1
ATOM 2807 C C . VAL A 1 361 ? -24.125 20.75 2.828 1 73.81 361 VAL A C 1
ATOM 2809 O O . VAL A 1 361 ? -24.234 19.703 3.463 1 73.81 361 VAL A O 1
ATOM 2812 N N . ASP A 1 362 ? -24.891 21.156 1.883 1 69.19 362 ASP A N 1
ATOM 2813 C CA . ASP A 1 362 ? -25.891 20.219 1.375 1 69.19 362 ASP A CA 1
ATOM 2814 C C . ASP A 1 362 ? -25.234 19.047 0.65 1 69.19 362 ASP A C 1
ATOM 2816 O O . ASP A 1 362 ? -24.484 19.25 -0.303 1 69.19 362 ASP A O 1
ATOM 2820 N N . PRO A 1 363 ? -25.531 17.875 1.116 1 64.19 363 PRO A N 1
ATOM 2821 C CA . PRO A 1 363 ? -24.859 16.703 0.527 1 64.19 363 PRO A CA 1
ATOM 2822 C C . PRO A 1 363 ? -25.234 16.484 -0.937 1 64.19 363 PRO A C 1
ATOM 2824 O O . PRO A 1 363 ? -24.484 15.859 -1.683 1 64.19 363 PRO A O 1
ATOM 2827 N N . PHE A 1 364 ? -26.359 16.953 -1.377 1 62.47 364 PHE A N 1
ATOM 2828 C CA . PHE A 1 364 ? -26.828 16.734 -2.736 1 62.47 364 PHE A CA 1
ATOM 2829 C C . PHE A 1 364 ? -26.297 17.797 -3.684 1 62.47 364 PHE A C 1
ATOM 2831 O O . PHE A 1 364 ? -25.828 17.484 -4.777 1 62.47 364 PHE A O 1
ATOM 2838 N N . SER A 1 365 ? -26.328 19.031 -3.215 1 61 365 SER A N 1
ATOM 2839 C CA . SER A 1 365 ? -25.953 20.125 -4.105 1 61 365 SER A CA 1
ATOM 2840 C C . SER A 1 365 ? -24.5 20.531 -3.895 1 61 365 SER A C 1
ATOM 2842 O O . SER A 1 365 ? -23.906 21.188 -4.75 1 61 365 SER A O 1
ATOM 2844 N N . GLY A 1 366 ? -23.969 20.125 -2.758 1 64.06 366 GLY A N 1
ATOM 2845 C CA . GLY A 1 366 ? -22.625 20.562 -2.416 1 64.06 366 GLY A CA 1
ATOM 2846 C C . GLY A 1 366 ? -22.547 22.031 -2.039 1 64.06 366 GLY A C 1
ATOM 2847 O O . GLY A 1 366 ? -21.453 22.578 -1.879 1 64.06 366 GLY A O 1
ATOM 2848 N N . ARG A 1 367 ? -23.672 22.625 -1.919 1 68 367 ARG A N 1
ATOM 2849 C CA . ARG A 1 367 ? -23.719 24.047 -1.598 1 68 367 ARG A CA 1
ATOM 2850 C C . ARG A 1 367 ? -23.859 24.266 -0.095 1 68 367 ARG A C 1
ATOM 2852 O O . ARG A 1 367 ? -24.469 23.453 0.601 1 68 367 ARG A O 1
ATOM 2859 N N . ALA A 1 368 ? -23.203 25.375 0.272 1 74.12 368 ALA A N 1
ATOM 2860 C CA . ALA A 1 368 ? -23.297 25.734 1.685 1 74.12 368 ALA A CA 1
ATOM 2861 C C . ALA A 1 368 ? -24.734 26.094 2.062 1 74.12 368 ALA A C 1
ATOM 2863 O O . ALA A 1 368 ? -25.453 26.734 1.293 1 74.12 368 ALA A O 1
ATOM 2864 N N . THR A 1 369 ? -25.109 25.609 3.184 1 80.62 369 THR A N 1
ATOM 2865 C CA . THR A 1 369 ? -26.422 25.953 3.732 1 80.62 369 THR A CA 1
ATOM 2866 C C . THR A 1 369 ? -26.297 27.094 4.738 1 80.62 369 THR A C 1
ATOM 2868 O O . THR A 1 369 ? -25.203 27.625 4.953 1 80.62 369 THR A O 1
ATOM 2871 N N . ASP A 1 370 ? -27.422 27.453 5.312 1 83.81 370 ASP A N 1
ATOM 2872 C CA . ASP A 1 370 ? -27.438 28.531 6.289 1 83.81 370 ASP A CA 1
ATOM 2873 C C . ASP A 1 370 ? -27.266 28 7.707 1 83.81 370 ASP A C 1
ATOM 2875 O O . ASP A 1 370 ? -27.188 28.781 8.664 1 83.81 370 ASP A O 1
ATOM 2879 N N . ARG A 1 371 ? -27.109 26.781 7.867 1 86.31 371 ARG A N 1
ATOM 2880 C CA . ARG A 1 371 ? -26.953 26.219 9.203 1 86.31 371 ARG A CA 1
ATOM 2881 C C . ARG A 1 371 ? -25.5 26.234 9.648 1 86.31 371 ARG A C 1
ATOM 2883 O O . ARG A 1 371 ? -24.656 25.562 9.047 1 86.31 371 ARG A O 1
ATOM 2890 N N . PRO A 1 372 ? -25.25 26.953 10.734 1 88.69 372 PRO A N 1
ATOM 2891 C CA . PRO A 1 372 ? -23.859 26.969 11.219 1 88.69 372 PRO A CA 1
ATOM 2892 C C . PRO A 1 372 ? -23.406 25.594 11.742 1 88.69 372 PRO A C 1
ATOM 2894 O O . PRO A 1 372 ? -24.219 24.844 12.289 1 88.69 372 PRO A O 1
ATOM 2897 N N . LEU A 1 373 ? -22.141 25.312 11.555 1 89.88 373 LEU A N 1
ATOM 2898 C CA . LEU A 1 373 ? -21.594 24.094 12.148 1 89.88 373 LEU A CA 1
ATOM 2899 C C . LEU A 1 373 ? -21.578 24.203 13.672 1 89.88 373 LEU A C 1
ATOM 2901 O O . LEU A 1 373 ? -21.391 25.281 14.227 1 89.88 373 LEU A O 1
ATOM 2905 N N . ARG A 1 374 ? -21.781 23.047 14.273 1 88.19 374 ARG A N 1
ATOM 2906 C CA . ARG A 1 374 ? -21.859 23.031 15.734 1 88.19 374 ARG A CA 1
ATOM 2907 C C . ARG A 1 374 ? -20.688 22.281 16.344 1 88.19 374 ARG A C 1
ATOM 2909 O O . ARG A 1 374 ? -20.203 21.297 15.773 1 88.19 374 ARG A O 1
ATOM 2916 N N . GLN A 1 375 ? -20.219 22.781 17.531 1 91.88 375 GLN A N 1
ATOM 2917 C CA . GLN A 1 375 ? -19.188 22.125 18.312 1 91.88 375 GLN A CA 1
ATOM 2918 C C . GLN A 1 375 ? -17.984 21.766 17.453 1 91.88 375 GLN A C 1
ATOM 2920 O O . GLN A 1 375 ? -17.531 20.625 17.422 1 91.88 375 GLN A O 1
ATOM 2925 N N . THR A 1 376 ? -17.484 22.766 16.703 1 94.06 376 THR A N 1
ATOM 2926 C CA . THR A 1 376 ? -16.391 22.547 15.766 1 94.06 376 THR A CA 1
ATOM 2927 C C . THR A 1 376 ? -15.055 22.422 16.516 1 94.06 376 THR A C 1
ATOM 2929 O O . THR A 1 376 ? -14.07 21.938 15.953 1 94.06 376 THR A O 1
ATOM 2932 N N . ASN A 1 377 ? -15 22.859 17.797 1 96.5 377 ASN A N 1
ATOM 2933 C CA . ASN A 1 377 ? -13.789 22.781 18.609 1 96.5 377 ASN A CA 1
ATOM 2934 C C . ASN A 1 377 ? -12.578 23.328 17.859 1 96.5 377 ASN A C 1
ATOM 2936 O O . ASN A 1 377 ? -11.547 22.656 17.781 1 96.5 377 ASN A O 1
ATOM 2940 N N . GLU A 1 378 ? -12.711 24.516 17.297 1 97.62 378 GLU A N 1
ATOM 2941 C CA . GLU A 1 378 ? -11.641 25.203 16.594 1 97.62 378 GLU A CA 1
ATOM 2942 C C . GLU A 1 378 ? -10.766 26 17.562 1 97.62 378 GLU A C 1
ATOM 2944 O O . GLU A 1 378 ? -11.273 26.609 18.516 1 97.62 378 GLU A O 1
ATOM 2949 N N . TYR A 1 379 ? -9.484 26 17.359 1 98.5 379 TYR A N 1
ATOM 2950 C CA . TYR A 1 379 ? -8.484 26.75 18.109 1 98.5 379 TYR A CA 1
ATOM 2951 C C . TYR A 1 379 ? -7.59 27.547 17.172 1 98.5 379 TYR A C 1
ATOM 2953 O O . TYR A 1 379 ? -7.527 27.266 15.969 1 98.5 379 TYR A O 1
ATOM 2961 N N . ILE A 1 380 ? -7.004 28.562 17.703 1 98.62 380 ILE A N 1
ATOM 2962 C CA . ILE A 1 380 ? -6.004 29.328 16.969 1 98.62 380 ILE A CA 1
ATOM 2963 C C . ILE A 1 380 ? -4.613 29.031 17.531 1 98.62 380 ILE A C 1
ATOM 2965 O O . ILE A 1 380 ? -4.391 29.109 18.75 1 98.62 380 ILE A O 1
ATOM 2969 N N . HIS A 1 381 ? -3.719 28.641 16.719 1 98.81 381 HIS A N 1
ATOM 2970 C CA . HIS A 1 381 ? -2.371 28.328 17.188 1 98.81 381 HIS A CA 1
ATOM 2971 C C . HIS A 1 381 ? -1.646 29.594 17.641 1 98.81 381 HIS A C 1
ATOM 2973 O O . HIS A 1 381 ? -1.782 30.656 17.031 1 98.81 381 HIS A O 1
ATOM 2979 N N . PRO A 1 382 ? -0.764 29.562 18.625 1 98.19 382 PRO A N 1
ATOM 2980 C CA . PRO A 1 382 ? -0.034 30.719 19.125 1 98.19 382 PRO A CA 1
ATOM 2981 C C . PRO A 1 382 ? 0.835 31.375 18.047 1 98.19 382 PRO A C 1
ATOM 2983 O O . PRO A 1 382 ? 1.181 32.562 18.172 1 98.19 382 PRO A O 1
ATOM 2986 N N . SER A 1 383 ? 1.199 30.625 17.031 1 98.56 383 SER A N 1
ATOM 2987 C CA . SER A 1 383 ? 2.018 31.188 15.961 1 98.56 383 SER A CA 1
ATOM 2988 C C . SER A 1 383 ? 1.28 32.312 15.227 1 98.56 383 SER A C 1
ATOM 2990 O O . SER A 1 383 ? 1.908 33.188 14.633 1 98.56 383 SER A O 1
ATOM 2992 N N . VAL A 1 384 ? -0.061 32.312 15.258 1 98.44 384 VAL A N 1
ATOM 2993 C CA . VAL A 1 384 ? -0.836 33.375 14.641 1 98.44 384 VAL A CA 1
ATOM 2994 C C . VAL A 1 384 ? -0.682 34.656 15.445 1 98.44 384 VAL A C 1
ATOM 2996 O O . VAL A 1 384 ? -0.363 35.719 14.898 1 98.44 384 VAL A O 1
ATOM 2999 N N . ARG A 1 385 ? -0.875 34.562 16.734 1 97.31 385 ARG A N 1
ATOM 3000 C CA . ARG A 1 385 ? -0.738 35.719 17.609 1 97.31 385 ARG A CA 1
ATOM 3001 C C . ARG A 1 385 ? 0.677 36.281 17.547 1 97.31 385 ARG A C 1
ATOM 3003 O O . ARG A 1 385 ? 0.863 37.5 17.453 1 97.31 385 ARG A O 1
ATOM 3010 N N . THR A 1 386 ? 1.624 35.375 17.656 1 97.06 386 THR A N 1
ATOM 3011 C CA . THR A 1 386 ? 3.018 35.812 17.688 1 97.06 386 THR A CA 1
ATOM 3012 C C . THR A 1 386 ? 3.369 36.562 16.391 1 97.06 386 THR A C 1
ATOM 3014 O O . THR A 1 386 ? 3.982 37.625 16.438 1 97.06 386 THR A O 1
ATOM 3017 N N . ARG A 1 387 ? 2.982 36 15.289 1 97.81 387 ARG A N 1
ATOM 3018 C CA . ARG A 1 387 ? 3.246 36.656 14.008 1 97.81 387 ARG A CA 1
ATOM 3019 C C . ARG A 1 387 ? 2.521 38 13.922 1 97.81 387 ARG A C 1
ATOM 3021 O O . ARG A 1 387 ? 3.088 39 13.453 1 97.81 387 ARG A O 1
ATOM 3028 N N . TYR A 1 388 ? 1.292 38.094 14.359 1 97.38 388 TYR A N 1
ATOM 3029 C CA . TYR A 1 388 ? 0.434 39.25 14.297 1 97.38 388 TYR A CA 1
ATOM 3030 C C . TYR A 1 388 ? 0.95 40.375 15.219 1 97.38 388 TYR A C 1
ATOM 3032 O O . TYR A 1 388 ? 1.161 41.5 14.781 1 97.38 388 TYR A O 1
ATOM 3040 N N . ARG A 1 389 ? 1.249 40.031 16.391 1 95.88 389 ARG A N 1
ATOM 3041 C CA . ARG A 1 389 ? 1.571 41.031 17.406 1 95.88 389 ARG A CA 1
ATOM 3042 C C . ARG A 1 389 ? 3.029 41.469 17.297 1 95.88 389 ARG A C 1
ATOM 3044 O O . ARG A 1 389 ? 3.375 42.594 17.672 1 95.88 389 ARG A O 1
ATOM 3051 N N . LEU A 1 390 ? 3.9 40.594 16.812 1 96.19 390 LEU A N 1
ATOM 3052 C CA . LEU A 1 390 ? 5.305 40.969 16.656 1 96.19 390 LEU A CA 1
ATOM 3053 C C . LEU A 1 390 ? 5.559 41.531 15.273 1 96.19 390 LEU A C 1
ATOM 3055 O O . LEU A 1 390 ? 6.707 41.656 14.844 1 96.19 390 LEU A O 1
ATOM 3059 N N . GLU A 1 391 ? 4.488 41.844 14.57 1 96.12 391 GLU A N 1
ATOM 3060 C CA . GLU A 1 391 ? 4.559 42.5 13.273 1 96.12 391 GLU A CA 1
ATOM 3061 C C . GLU A 1 391 ? 5.406 41.688 12.289 1 96.12 391 GLU A C 1
ATOM 3063 O O . GLU A 1 391 ? 6.312 42.25 11.656 1 96.12 391 GLU A O 1
ATOM 3068 N N . GLY A 1 392 ? 5.148 40.406 12.234 1 97.12 392 GLY A N 1
ATOM 3069 C CA . GLY A 1 392 ? 5.824 39.531 11.297 1 97.12 392 GLY A CA 1
ATOM 3070 C C . GLY A 1 392 ? 5.496 39.844 9.844 1 97.12 392 GLY A C 1
ATOM 3071 O O . GLY A 1 392 ? 4.629 40.656 9.562 1 97.12 392 GLY A O 1
ATOM 3072 N N . PRO A 1 393 ? 6.215 39.156 8.938 1 97.06 393 PRO A N 1
ATOM 3073 C CA . PRO A 1 393 ? 6.02 39.438 7.516 1 97.06 393 PRO A CA 1
ATOM 3074 C C . PRO A 1 393 ? 4.66 38.938 7.004 1 97.06 393 PRO A C 1
ATOM 3076 O O . PRO A 1 393 ? 4.176 37.906 7.418 1 97.06 393 PRO A O 1
ATOM 3079 N N . GLY A 1 394 ? 4.066 39.781 6.133 1 96.06 394 GLY A N 1
ATOM 3080 C CA . GLY A 1 394 ? 2.811 39.406 5.492 1 96.06 394 GLY A CA 1
ATOM 3081 C C . GLY A 1 394 ? 2.967 38.375 4.41 1 96.06 394 GLY A C 1
ATOM 3082 O O . GLY A 1 394 ? 3.945 37.625 4.406 1 96.06 394 GLY A O 1
ATOM 3083 N N . ILE A 1 395 ? 1.968 38.219 3.602 1 93 395 ILE A N 1
ATOM 3084 C CA . ILE A 1 395 ? 1.959 37.219 2.516 1 93 395 ILE A CA 1
ATOM 3085 C C . ILE A 1 395 ? 3.037 37.594 1.494 1 93 395 ILE A C 1
ATOM 3087 O O . ILE A 1 395 ? 3.166 38.75 1.095 1 93 395 ILE A O 1
ATOM 3091 N N . GLN A 1 396 ? 3.848 36.75 1.121 1 93.5 396 GLN A N 1
ATOM 3092 C CA . GLN A 1 396 ? 4.977 36.938 0.211 1 93.5 396 GLN A CA 1
ATOM 3093 C C . GLN A 1 396 ? 5.973 37.938 0.761 1 93.5 396 GLN A C 1
ATOM 3095 O O . GLN A 1 396 ? 6.625 38.656 -0.004 1 93.5 396 GLN A O 1
ATOM 3100 N N . ASP A 1 397 ? 5.922 38.156 2.021 1 94.56 397 ASP A N 1
ATOM 3101 C CA . ASP A 1 397 ? 6.809 39.062 2.742 1 94.56 397 ASP A CA 1
ATOM 3102 C C . ASP A 1 397 ? 6.492 40.531 2.412 1 94.56 397 ASP A C 1
ATOM 3104 O O . ASP A 1 397 ? 7.383 41.375 2.406 1 94.56 397 ASP A O 1
ATOM 3108 N N . ARG A 1 398 ? 5.312 40.719 1.998 1 94.62 398 ARG A N 1
ATOM 3109 C CA . ARG A 1 398 ? 4.891 42.062 1.702 1 94.62 398 ARG A CA 1
ATOM 3110 C C . ARG A 1 398 ? 4.098 42.656 2.865 1 94.62 398 ARG A C 1
ATOM 3112 O O . ARG A 1 398 ? 3.072 42.125 3.268 1 94.62 398 ARG A O 1
ATOM 3119 N N . GLY A 1 399 ? 4.582 43.688 3.295 1 95.88 399 GLY A N 1
ATOM 3120 C CA . GLY A 1 399 ? 3.896 44.344 4.398 1 95.88 399 GLY A CA 1
ATOM 3121 C C . GLY A 1 399 ? 3.92 43.562 5.68 1 95.88 399 GLY A C 1
ATOM 3122 O O . GLY A 1 399 ? 4.73 42.625 5.828 1 95.88 399 GLY A O 1
ATOM 3123 N N . LEU A 1 400 ? 3.066 43.969 6.621 1 97.12 400 LEU A N 1
ATOM 3124 C CA . LEU A 1 400 ? 2.955 43.281 7.91 1 97.12 400 LEU A CA 1
ATOM 3125 C C . LEU A 1 400 ? 1.832 42.25 7.887 1 97.12 400 LEU A C 1
ATOM 3127 O O . LEU A 1 400 ? 0.854 42.406 7.152 1 97.12 400 LEU A O 1
ATOM 3131 N N . TYR A 1 401 ? 2.012 41.219 8.656 1 97.56 401 TYR A N 1
ATOM 3132 C CA . TYR A 1 401 ? 0.979 40.188 8.781 1 97.56 401 TYR A CA 1
ATOM 3133 C C . TYR A 1 401 ? -0.236 40.75 9.523 1 97.56 401 TYR A C 1
ATOM 3135 O O . TYR A 1 401 ? -0.124 41.188 10.664 1 97.56 401 TYR A O 1
ATOM 3143 N N . GLU A 1 402 ? -1.404 40.688 8.914 1 96.38 402 GLU A N 1
ATOM 3144 C CA . GLU A 1 402 ? -2.607 41.312 9.461 1 96.38 402 GLU A CA 1
ATOM 3145 C C . GLU A 1 402 ? -3.586 40.25 9.977 1 96.38 402 GLU A C 1
ATOM 3147 O O . GLU A 1 402 ? -4.547 40.594 10.672 1 96.38 402 GLU A O 1
ATOM 3152 N N . ALA A 1 403 ? -3.348 38.969 9.719 1 97 403 ALA A N 1
ATOM 3153 C CA . ALA A 1 403 ? -4.25 37.906 10.102 1 97 403 ALA A CA 1
ATOM 3154 C C . ALA A 1 403 ? -5.695 38.25 9.766 1 97 403 ALA A C 1
ATOM 3156 O O . ALA A 1 403 ? -6.582 38.125 10.617 1 97 403 ALA A O 1
ATOM 3157 N N . ARG A 1 404 ? -5.957 38.625 8.578 1 94.94 404 ARG A N 1
ATOM 3158 C CA . ARG A 1 404 ? -7.238 39.188 8.18 1 94.94 404 ARG A CA 1
ATOM 3159 C C . ARG A 1 404 ? -8.367 38.188 8.336 1 94.94 404 ARG A C 1
ATOM 3161 O O . ARG A 1 404 ? -9.508 38.531 8.625 1 94.94 404 ARG A O 1
ATOM 3168 N N . ALA A 1 405 ? -8.047 36.906 8.164 1 95.5 405 ALA A N 1
ATOM 3169 C CA . ALA A 1 405 ? -9.055 35.875 8.328 1 95.5 405 ALA A CA 1
ATOM 3170 C C . ALA A 1 405 ? -9.672 35.938 9.719 1 95.5 405 ALA A C 1
ATOM 3172 O O . ALA A 1 405 ? -10.82 35.531 9.914 1 95.5 405 ALA A O 1
ATOM 3173 N N . LEU A 1 406 ? -8.953 36.438 10.688 1 96.94 406 LEU A N 1
ATOM 3174 C CA . LEU A 1 406 ? -9.43 36.531 12.062 1 96.94 406 LEU A CA 1
ATOM 3175 C C . LEU A 1 406 ? -9.812 37.969 12.383 1 96.94 406 LEU A C 1
ATOM 3177 O O . LEU A 1 406 ? -10.938 38.25 12.82 1 96.94 406 LEU A O 1
ATOM 3181 N N . THR A 1 407 ? -8.984 38.969 12.023 1 96 407 THR A N 1
ATOM 3182 C CA . THR A 1 407 ? -9.125 40.344 12.5 1 96 407 THR A CA 1
ATOM 3183 C C . THR A 1 407 ? -10.336 41 11.867 1 96 407 THR A C 1
ATOM 3185 O O . THR A 1 407 ? -10.828 42 12.383 1 96 407 THR A O 1
ATOM 3188 N N . ASP A 1 408 ? -10.742 40.438 10.773 1 94.25 408 ASP A N 1
ATOM 3189 C CA . ASP A 1 408 ? -11.93 41.031 10.156 1 94.25 408 ASP A CA 1
ATOM 3190 C C . ASP A 1 408 ? -13.172 40.781 11.016 1 94.25 408 ASP A C 1
ATOM 3192 O O . ASP A 1 408 ? -14.102 41.594 11.016 1 94.25 408 ASP A O 1
ATOM 3196 N N . SER A 1 409 ? -13.141 39.688 11.75 1 94.25 409 SER A N 1
ATOM 3197 C CA . SER A 1 409 ? -14.359 39.344 12.484 1 94.25 409 SER A CA 1
ATOM 3198 C C . SER A 1 409 ? -14.078 39.156 13.969 1 94.25 409 SER A C 1
ATOM 3200 O O . SER A 1 409 ? -15 39.156 14.789 1 94.25 409 SER A O 1
ATOM 3202 N N . TYR A 1 410 ? -12.938 39 14.328 1 96.19 410 TYR A N 1
ATOM 3203 C CA . TYR A 1 410 ? -12.586 38.719 15.719 1 96.19 410 TYR A CA 1
ATOM 3204 C C . TYR A 1 410 ? -11.562 39.719 16.234 1 96.19 410 TYR A C 1
ATOM 3206 O O . TYR A 1 410 ? -10.852 40.344 15.453 1 96.19 410 TYR A O 1
ATOM 3214 N N . LYS A 1 411 ? -11.523 39.906 17.516 1 96 411 LYS A N 1
ATOM 3215 C CA . LYS A 1 411 ? -10.5 40.688 18.203 1 96 411 LYS A CA 1
ATOM 3216 C C . LYS A 1 411 ? -9.703 39.812 19.172 1 96 411 LYS A C 1
ATOM 3218 O O . LYS A 1 411 ? -10.273 38.969 19.844 1 96 411 LYS A O 1
ATOM 3223 N N . LEU A 1 412 ? -8.43 40 19.203 1 96.81 412 LEU A N 1
ATOM 3224 C CA . LEU A 1 412 ? -7.547 39.25 20.094 1 96.81 412 LEU A CA 1
ATOM 3225 C C . LEU A 1 412 ? -7.676 39.75 21.531 1 96.81 412 LEU A C 1
ATOM 3227 O O . LEU A 1 412 ? -7.637 40.969 21.781 1 96.81 412 LEU A O 1
ATOM 3231 N N . VAL A 1 413 ? -7.84 38.844 22.453 1 95.5 413 VAL A N 1
ATOM 3232 C CA . VAL A 1 413 ? -7.938 39.188 23.875 1 95.5 413 VAL A CA 1
ATOM 3233 C C . VAL A 1 413 ? -6.887 38.406 24.656 1 95.5 413 VAL A C 1
ATOM 3235 O O . VAL A 1 413 ? -6.797 37.188 24.547 1 95.5 413 VAL A O 1
ATOM 3238 N N . VAL A 1 414 ? -6.031 39.031 25.328 1 94.25 414 VAL A N 1
ATOM 3239 C CA . VAL A 1 414 ? -5.094 38.469 26.297 1 94.25 414 VAL A CA 1
ATOM 3240 C C . VAL A 1 414 ? -5.48 38.938 27.703 1 94.25 414 VAL A C 1
ATOM 3242 O O . VAL A 1 414 ? -5.273 40.094 28.078 1 94.25 414 VAL A O 1
ATOM 3245 N N . ASP A 1 415 ? -5.977 38.031 28.516 1 90 415 ASP A N 1
ATOM 3246 C CA . ASP A 1 415 ? -6.57 38.375 29.812 1 90 415 ASP A CA 1
ATOM 3247 C C . ASP A 1 415 ? -5.816 37.688 30.953 1 90 415 ASP A C 1
ATOM 3249 O O . ASP A 1 415 ? -5.746 36.469 31.016 1 90 415 ASP A O 1
ATOM 3253 N N . TYR A 1 416 ? -5.188 38.406 31.812 1 87 416 TYR A N 1
ATOM 3254 C CA . TYR A 1 416 ? -4.477 37.875 32.969 1 87 416 TYR A CA 1
ATOM 3255 C C . TYR A 1 416 ? -5.383 37.844 34.188 1 87 416 TYR A C 1
ATOM 3257 O O . TYR A 1 416 ? -4.934 37.562 35.312 1 87 416 TYR A O 1
ATOM 3265 N N . GLY A 1 417 ? -6.613 37.938 34.031 1 76.94 417 GLY A N 1
ATOM 3266 C CA . GLY A 1 417 ? -7.543 37.938 35.156 1 76.94 417 GLY A CA 1
ATOM 3267 C C . GLY A 1 417 ? -7.488 39.25 35.969 1 76.94 417 GLY A C 1
ATOM 3268 O O . GLY A 1 417 ? -6.762 40.156 35.594 1 76.94 417 GLY A O 1
ATOM 3269 N N . ALA A 1 418 ? -8.484 39.5 36.969 1 64.5 418 ALA A N 1
ATOM 3270 C CA . ALA A 1 418 ? -8.68 40.719 37.75 1 64.5 418 ALA A CA 1
ATOM 3271 C C . ALA A 1 418 ? -7.395 41.125 38.469 1 64.5 418 ALA A C 1
ATOM 3273 O O . ALA A 1 418 ? -7.117 42.312 38.656 1 64.5 418 ALA A O 1
ATOM 3274 N N . ASN A 1 419 ? -6.824 40.188 39.094 1 54.03 419 ASN A N 1
ATOM 3275 C CA . ASN A 1 419 ? -5.715 40.688 39.906 1 54.03 419 ASN A CA 1
ATOM 3276 C C . ASN A 1 419 ? -4.469 40.906 39.062 1 54.03 419 ASN A C 1
ATOM 3278 O O . ASN A 1 419 ? -3.383 41.156 39.625 1 54.03 419 ASN A O 1
ATOM 3282 N N . ASN A 1 420 ? -4.652 41.281 37.875 1 53.06 420 ASN A N 1
ATOM 3283 C CA . ASN A 1 420 ? -3.562 41.625 36.969 1 53.06 420 ASN A CA 1
ATOM 3284 C C . ASN A 1 420 ? -2.256 40.938 37.375 1 53.06 420 ASN A C 1
ATOM 3286 O O . ASN A 1 420 ? -1.176 41.5 37.188 1 53.06 420 ASN A O 1
ATOM 3290 N N . SER A 1 421 ? -2.359 40.062 38.406 1 52.75 421 SER A N 1
ATOM 3291 C CA . SER A 1 421 ? -1.081 39.531 38.844 1 52.75 421 SER A CA 1
ATOM 3292 C C . SER A 1 421 ? -0.43 38.688 37.75 1 52.75 421 SER A C 1
ATOM 3294 O O . SER A 1 421 ? -0.998 37.688 37.312 1 52.75 421 SER A O 1
ATOM 3296 N N . ARG A 1 422 ? 0.355 39.25 36.969 1 56.94 422 ARG A N 1
ATOM 3297 C CA . ARG A 1 422 ? 1.18 38.719 35.906 1 56.94 422 ARG A CA 1
ATOM 3298 C C . ARG A 1 422 ? 1.786 37.375 36.312 1 56.94 422 ARG A C 1
ATOM 3300 O O . ARG A 1 422 ? 2.641 36.812 35.625 1 56.94 422 ARG A O 1
ATOM 3307 N N . ALA A 1 423 ? 1.448 37 37.594 1 55.66 423 ALA A N 1
ATOM 3308 C CA . ALA A 1 423 ? 2.104 35.781 38.062 1 55.66 423 ALA A CA 1
ATOM 3309 C C . ALA A 1 423 ? 1.479 34.531 37.438 1 55.66 423 ALA A C 1
ATOM 3311 O O . ALA A 1 423 ? 2.1 33.469 37.406 1 55.66 423 ALA A O 1
ATOM 3312 N N . GLY A 1 424 ? 0.224 34.719 36.844 1 64.56 424 GLY A N 1
ATOM 3313 C CA . GLY A 1 424 ? -0.354 33.469 36.312 1 64.56 424 GLY A CA 1
ATOM 3314 C C . GLY A 1 424 ? -0.374 33.438 34.812 1 64.56 424 GLY A C 1
ATOM 3315 O O . GLY A 1 424 ? 0.091 34.375 34.156 1 64.56 424 GLY A O 1
ATOM 3316 N N . ASP A 1 425 ? -0.721 32.281 34.156 1 79.94 425 ASP A N 1
ATOM 3317 C CA . ASP A 1 425 ? -0.799 32.125 32.719 1 79.94 425 ASP A CA 1
ATOM 3318 C C . ASP A 1 425 ? -1.973 32.906 32.125 1 79.94 425 ASP A C 1
ATOM 3320 O O . ASP A 1 425 ? -3.055 32.938 32.719 1 79.94 425 ASP A O 1
ATOM 3324 N N . ALA A 1 426 ? -1.744 33.781 31.156 1 87.38 426 ALA A N 1
ATOM 3325 C CA . ALA A 1 426 ? -2.779 34.531 30.469 1 87.38 426 ALA A CA 1
ATOM 3326 C C . ALA A 1 426 ? -3.746 33.625 29.719 1 87.38 426 ALA A C 1
ATOM 3328 O O . ALA A 1 426 ? -3.35 32.594 29.219 1 87.38 426 ALA A O 1
ATOM 3329 N N . GLU A 1 427 ? -5.02 33.969 29.859 1 91.12 427 GLU A N 1
ATOM 3330 C CA . GLU A 1 427 ? -5.984 33.375 28.922 1 91.12 427 GLU A CA 1
ATOM 3331 C C . GLU A 1 427 ? -6.008 34.125 27.609 1 91.12 427 GLU A C 1
ATOM 3333 O O . GLU A 1 427 ? -6.254 35.312 27.578 1 91.12 427 GLU A O 1
ATOM 3338 N N . VAL A 1 428 ? -5.699 33.438 26.562 1 95.56 428 VAL A N 1
ATOM 3339 C CA . VAL A 1 428 ? -5.629 34.062 25.25 1 95.56 428 VAL A CA 1
ATOM 3340 C C . VAL A 1 428 ? -6.715 33.5 24.344 1 95.56 428 VAL A C 1
ATOM 3342 O O . VAL A 1 428 ? -6.84 32.281 24.203 1 95.56 428 VAL A O 1
ATOM 3345 N N . TYR A 1 429 ? -7.57 34.312 23.766 1 96.69 429 TYR A N 1
ATOM 3346 C CA . TYR A 1 429 ? -8.617 33.875 22.859 1 96.69 429 TYR A CA 1
ATOM 3347 C C . TYR A 1 429 ? -9 34.969 21.891 1 96.69 429 TYR A C 1
ATOM 3349 O O . TYR A 1 429 ? -8.578 36.125 22.047 1 96.69 429 TYR A O 1
ATOM 3357 N N . TRP A 1 430 ? -9.641 34.656 20.812 1 96.94 430 TRP A N 1
ATOM 3358 C CA . TRP A 1 430 ? -10.211 35.594 19.844 1 96.94 430 TRP A CA 1
ATOM 3359 C C . TRP A 1 430 ? -11.719 35.719 20.031 1 96.94 430 TRP A C 1
ATOM 3361 O O . TRP A 1 430 ? -12.445 34.719 19.922 1 96.94 430 TRP A O 1
ATOM 3371 N N . LYS A 1 431 ? -12.188 36.875 20.25 1 95.19 431 LYS A N 1
ATOM 3372 C CA . LYS A 1 431 ? -13.602 37.125 20.516 1 95.19 431 LYS A CA 1
ATOM 3373 C C . LYS A 1 431 ? -14.273 37.812 19.344 1 95.19 431 LYS A C 1
ATOM 3375 O O . LYS A 1 431 ? -13.727 38.75 18.766 1 95.19 431 LYS A O 1
ATOM 3380 N N . ILE A 1 432 ? -15.398 37.312 19 1 94.31 432 ILE A N 1
ATOM 3381 C CA . ILE A 1 432 ? -16.125 37.875 17.875 1 94.31 432 ILE A CA 1
ATOM 3382 C C . ILE A 1 432 ? -16.469 39.344 18.156 1 94.31 432 ILE A C 1
ATOM 3384 O O . ILE A 1 432 ? -16.797 39.719 19.297 1 94.31 432 ILE A O 1
ATOM 3388 N N . LYS A 1 433 ? -16.375 40.219 17.125 1 92.06 433 LYS A N 1
ATOM 3389 C CA . LYS A 1 433 ? -16.609 41.656 17.266 1 92.06 433 LYS A CA 1
ATOM 3390 C C . LYS A 1 433 ? -18.094 41.969 17.312 1 92.06 433 LYS A C 1
ATOM 3392 O O . LYS A 1 433 ? -18.516 42.938 17.984 1 92.06 433 LYS A O 1
ATOM 3397 N N . TRP A 1 434 ? -18.891 41.219 16.484 1 85.94 434 TRP A N 1
ATOM 3398 C CA . TRP A 1 434 ? -20.312 41.531 16.391 1 85.94 434 TRP A CA 1
ATOM 3399 C C . TRP A 1 434 ? -21.156 40.469 17.078 1 85.94 434 TRP A C 1
ATOM 3401 O O . TRP A 1 434 ? -20.875 39.281 16.969 1 85.94 434 TRP A O 1
ATOM 3411 N N . ARG A 1 435 ? -22.109 40.875 17.938 1 68.56 435 ARG A N 1
ATOM 3412 C CA . ARG A 1 435 ? -22.922 39.969 18.75 1 68.56 435 ARG A CA 1
ATOM 3413 C C . ARG A 1 435 ? -23.891 39.156 17.891 1 68.56 435 ARG A C 1
ATOM 3415 O O . ARG A 1 435 ? -24.172 38 18.172 1 68.56 435 ARG A O 1
ATOM 3422 N N . ASP A 1 436 ? -24.438 39.719 16.953 1 62.44 436 ASP A N 1
ATOM 3423 C CA . ASP A 1 436 ? -25.547 39.062 16.25 1 62.44 436 ASP A CA 1
ATOM 3424 C C . ASP A 1 436 ? -25.031 38.219 15.062 1 62.44 436 ASP A C 1
ATOM 3426 O O . ASP A 1 436 ? -25.109 38.656 13.914 1 62.44 436 ASP A O 1
ATOM 3430 N N . THR A 1 437 ? -24.25 37.156 15.414 1 69.38 437 THR A N 1
ATOM 3431 C CA . THR A 1 437 ? -23.766 36.281 14.344 1 69.38 437 THR A CA 1
ATOM 3432 C C . THR A 1 437 ? -23.922 34.812 14.734 1 69.38 437 THR A C 1
ATOM 3434 O O . THR A 1 437 ? -24.094 34.469 15.906 1 69.38 437 THR A O 1
ATOM 3437 N N . MET A 1 438 ? -24.219 34 13.812 1 80.25 438 MET A N 1
ATOM 3438 C CA . MET A 1 438 ? -24.297 32.562 14.016 1 80.25 438 MET A CA 1
ATOM 3439 C C . MET A 1 438 ? -22.891 31.953 14.094 1 80.25 438 MET A C 1
ATOM 3441 O O . MET A 1 438 ? -22.75 30.734 14.133 1 80.25 438 MET A O 1
ATOM 3445 N N . ALA A 1 439 ? -21.953 32.844 14.359 1 84.56 439 ALA A N 1
ATOM 3446 C CA . ALA A 1 439 ? -20.562 32.406 14.422 1 84.56 439 ALA A CA 1
ATOM 3447 C C . ALA A 1 439 ? -20.188 32 15.844 1 84.56 439 ALA A C 1
ATOM 3449 O O . ALA A 1 439 ? -20.906 32.312 16.797 1 84.56 439 ALA A O 1
ATOM 3450 N N . VAL A 1 440 ? -19.125 31.234 15.938 1 91 440 VAL A N 1
ATOM 3451 C CA . VAL A 1 440 ? -18.562 30.891 17.25 1 91 440 VAL A CA 1
ATOM 3452 C C . VAL A 1 440 ? -18.094 32.156 17.953 1 91 440 VAL A C 1
ATOM 3454 O O . VAL A 1 440 ? -17.328 32.938 17.391 1 91 440 VAL A O 1
ATOM 3457 N N . LYS A 1 441 ? -18.5 32.375 19.062 1 91.75 441 LYS A N 1
ATOM 3458 C CA . LYS A 1 441 ? -18.266 33.625 19.781 1 91.75 441 LYS A CA 1
ATOM 3459 C C . LYS A 1 441 ? -16.812 33.75 20.219 1 91.75 441 LYS A C 1
ATOM 3461 O O . LYS A 1 441 ? -16.234 34.844 20.172 1 91.75 441 LYS A O 1
ATOM 3466 N N . VAL A 1 442 ? -16.281 32.688 20.672 1 94.62 442 VAL A N 1
ATOM 3467 C CA . VAL A 1 442 ? -14.914 32.719 21.188 1 94.62 442 VAL A CA 1
ATOM 3468 C C . VAL A 1 442 ? -14.102 31.578 20.547 1 94.62 442 VAL A C 1
ATOM 3470 O O . VAL A 1 442 ? -14.539 30.422 20.547 1 94.62 442 VAL A O 1
ATOM 3473 N N . LEU A 1 443 ? -13.023 31.891 19.953 1 97.06 443 LEU A N 1
ATOM 3474 C CA . LEU A 1 443 ? -12.023 30.922 19.484 1 97.06 443 LEU A CA 1
ATOM 3475 C C . LEU A 1 443 ? -10.797 30.938 20.391 1 97.06 443 LEU A C 1
ATOM 3477 O O . LEU A 1 443 ? -9.977 31.859 20.328 1 97.06 443 LEU A O 1
ATOM 3481 N N . PRO A 1 444 ? -10.648 29.953 21.234 1 97.44 444 PRO A N 1
ATOM 3482 C CA . PRO A 1 444 ? -9.508 29.938 22.156 1 97.44 444 PRO A CA 1
ATOM 3483 C C . PRO A 1 444 ? -8.18 29.656 21.453 1 97.44 444 PRO A C 1
ATOM 3485 O O . PRO A 1 444 ? -8.164 29.062 20.375 1 97.44 444 PRO A O 1
ATOM 3488 N N . GLU A 1 445 ? -7.125 30.125 21.969 1 97.56 445 GLU A N 1
ATOM 3489 C CA . GLU A 1 445 ? -5.793 29.75 21.5 1 97.56 445 GLU A CA 1
ATOM 3490 C C . GLU A 1 445 ? -5.434 28.344 21.969 1 97.56 445 GLU A C 1
ATOM 3492 O O . GLU A 1 445 ? -5.727 27.953 23.109 1 97.56 445 GLU A O 1
ATOM 3497 N N . ALA A 1 446 ? -4.871 27.562 21.078 1 97.62 446 ALA A N 1
ATOM 3498 C CA . ALA A 1 446 ? -4.414 26.219 21.422 1 97.62 446 ALA A CA 1
ATOM 3499 C C . ALA A 1 446 ? -3.197 26.266 22.344 1 97.62 446 ALA A C 1
ATOM 3501 O O . ALA A 1 446 ? -2.33 27.141 22.188 1 97.62 446 ALA A O 1
ATOM 3502 N N . PRO A 1 447 ? -3.1 25.375 23.312 1 95.69 447 PRO A N 1
ATOM 3503 C CA . PRO A 1 447 ? -1.857 25.297 24.078 1 95.69 447 PRO A CA 1
ATOM 3504 C C . PRO A 1 447 ? -0.693 24.734 23.266 1 95.69 447 PRO A C 1
ATOM 3506 O O . PRO A 1 447 ? -0.906 24.141 22.219 1 95.69 447 PRO A O 1
ATOM 3509 N N . LEU A 1 448 ? 0.489 25 23.688 1 96.94 448 LEU A N 1
ATOM 3510 C CA . LEU A 1 448 ? 1.664 24.344 23.109 1 96.94 448 LEU A CA 1
ATOM 3511 C C . LEU A 1 448 ? 1.996 23.062 23.875 1 96.94 448 LEU A C 1
ATOM 3513 O O . LEU A 1 448 ? 2.215 23.094 25.078 1 96.94 448 LEU A O 1
ATOM 3517 N N . TRP A 1 449 ? 2.1 21.984 23.172 1 96.69 449 TRP A N 1
ATOM 3518 C CA . TRP A 1 449 ? 2.504 20.719 23.781 1 96.69 449 TRP A CA 1
ATOM 3519 C C . TRP A 1 449 ? 4.023 20.609 23.844 1 96.69 449 TRP A C 1
ATOM 3521 O O . TRP A 1 449 ? 4.738 21.5 23.375 1 96.69 449 TRP A O 1
ATOM 3531 N N . ARG A 1 450 ? 4.543 19.578 24.406 1 93.5 450 ARG A N 1
ATOM 3532 C CA . ARG A 1 450 ? 5.953 19.438 24.75 1 93.5 450 ARG A CA 1
ATOM 3533 C C . ARG A 1 450 ? 6.84 19.656 23.531 1 93.5 450 ARG A C 1
ATOM 3535 O O . ARG A 1 450 ? 7.75 20.484 23.562 1 93.5 450 ARG A O 1
ATOM 3542 N N . LEU A 1 451 ? 6.574 18.938 22.438 1 96.56 451 LEU A N 1
ATOM 3543 C CA . LEU A 1 451 ? 7.418 19.031 21.25 1 96.56 451 LEU A CA 1
ATOM 3544 C C . LEU A 1 451 ? 7.344 20.422 20.641 1 96.56 451 LEU A C 1
ATOM 3546 O O . LEU A 1 451 ? 8.336 20.922 20.094 1 96.56 451 LEU A O 1
ATOM 3550 N N . GLU A 1 452 ? 6.188 21.031 20.703 1 97.75 452 GLU A N 1
ATOM 3551 C CA . GLU A 1 452 ? 6.012 22.391 20.203 1 97.75 452 GLU A CA 1
ATOM 3552 C C . GLU A 1 452 ? 6.832 23.391 21 1 97.75 452 GLU A C 1
ATOM 3554 O O . GLU A 1 452 ? 7.461 24.297 20.438 1 97.75 452 GLU A O 1
ATOM 3559 N N . ARG A 1 453 ? 6.812 23.188 22.281 1 97.38 453 ARG A N 1
ATOM 3560 C CA . ARG A 1 453 ? 7.578 24.078 23.156 1 97.38 453 ARG A CA 1
ATOM 3561 C C . ARG A 1 453 ? 9.07 23.938 22.891 1 97.38 453 ARG A C 1
ATOM 3563 O O . ARG A 1 453 ? 9.789 24.953 22.828 1 97.38 453 ARG A O 1
ATOM 3570 N N . GLU A 1 454 ? 9.477 22.688 22.766 1 97.44 454 GLU A N 1
ATOM 3571 C CA . GLU A 1 454 ? 10.891 22.453 22.5 1 97.44 454 GLU A CA 1
ATOM 3572 C C . GLU A 1 454 ? 11.328 23.094 21.188 1 97.44 454 GLU A C 1
ATOM 3574 O O . GLU A 1 454 ? 12.422 23.656 21.094 1 97.44 454 GLU A O 1
ATOM 3579 N N . LEU A 1 455 ? 10.445 23 20.219 1 97.75 455 LEU A N 1
ATOM 3580 C CA . LEU A 1 455 ? 10.75 23.625 18.922 1 97.75 455 LEU A CA 1
ATOM 3581 C C . LEU A 1 455 ? 10.758 25.141 19.047 1 97.75 455 LEU A C 1
ATOM 3583 O O . LEU A 1 455 ? 11.648 25.812 18.516 1 97.75 455 LEU A O 1
ATOM 3587 N N . ALA A 1 456 ? 9.773 25.781 19.781 1 97.44 456 ALA A N 1
ATOM 3588 C CA . ALA A 1 456 ? 9.648 27.219 19.938 1 97.44 456 ALA A CA 1
ATOM 3589 C C . ALA A 1 456 ? 10.812 27.781 20.75 1 97.44 456 ALA A C 1
ATOM 3591 O O . ALA A 1 456 ? 11.234 28.922 20.531 1 97.44 456 ALA A O 1
ATOM 3592 N N . LYS A 1 457 ? 11.391 27 21.625 1 97.06 457 LYS A N 1
ATOM 3593 C CA . LYS A 1 457 ? 12.477 27.422 22.5 1 97.06 457 LYS A CA 1
ATOM 3594 C C . LYS A 1 457 ? 13.758 27.672 21.719 1 97.06 457 LYS A C 1
ATOM 3596 O O . LYS A 1 457 ? 14.68 28.328 22.203 1 97.06 457 LYS A O 1
ATOM 3601 N N . ARG A 1 458 ? 13.812 27.109 20.562 1 96.44 458 ARG A N 1
ATOM 3602 C CA . ARG A 1 458 ? 14.984 27.344 19.719 1 96.44 458 ARG A CA 1
ATOM 3603 C C . ARG A 1 458 ? 15.094 28.812 19.328 1 96.44 458 ARG A C 1
ATOM 3605 O O . ARG A 1 458 ? 16.156 29.281 18.891 1 96.44 458 ARG A O 1
ATOM 3612 N N . ASP A 1 459 ? 14 29.594 19.453 1 96.69 459 ASP A N 1
ATOM 3613 C CA . ASP A 1 459 ? 13.961 31.047 19.406 1 96.69 459 ASP A CA 1
ATOM 3614 C C . ASP A 1 459 ? 13.539 31.625 20.75 1 96.69 459 ASP A C 1
ATOM 3616 O O . ASP A 1 459 ? 12.367 31.969 20.953 1 96.69 459 ASP A O 1
ATOM 3620 N N . PRO A 1 460 ? 14.5 31.859 21.578 1 95.75 460 PRO A N 1
ATOM 3621 C CA . PRO A 1 460 ? 14.18 32.25 22.953 1 95.75 460 PRO A CA 1
ATOM 3622 C C . PRO A 1 460 ? 13.375 33.531 23.031 1 95.75 460 PRO A C 1
ATOM 3624 O O . PRO A 1 460 ? 12.484 33.656 23.875 1 95.75 460 PRO A O 1
ATOM 3627 N N . ALA A 1 461 ? 13.742 34.5 22.234 1 94.75 461 ALA A N 1
ATOM 3628 C CA . ALA A 1 461 ? 13.047 35.781 22.281 1 94.75 461 ALA A CA 1
ATOM 3629 C C . ALA A 1 461 ? 11.562 35.625 21.969 1 94.75 461 ALA A C 1
ATOM 3631 O O . ALA A 1 461 ? 10.711 36.156 22.688 1 94.75 461 ALA A O 1
ATOM 3632 N N . THR A 1 462 ? 11.266 34.938 20.922 1 95.31 462 THR A N 1
ATOM 3633 C CA . THR A 1 462 ? 9.875 34.688 20.531 1 95.31 462 THR A CA 1
ATOM 3634 C C . THR A 1 462 ? 9.164 33.844 21.562 1 95.31 462 THR A C 1
ATOM 3636 O O . THR A 1 462 ? 7.984 34.031 21.859 1 95.31 462 THR A O 1
ATOM 3639 N N . TYR A 1 463 ? 9.859 32.812 22.125 1 96.19 463 TYR A N 1
ATOM 3640 C CA . TYR A 1 463 ? 9.258 31.938 23.109 1 96.19 463 TYR A CA 1
ATOM 3641 C C . TYR A 1 463 ? 8.859 32.688 24.375 1 96.19 463 TYR A C 1
ATOM 3643 O O . TYR A 1 463 ? 7.816 32.406 24.969 1 96.19 463 TYR A O 1
ATOM 3651 N N . ASP A 1 464 ? 9.688 33.656 24.75 1 93.75 464 ASP A N 1
ATOM 3652 C CA . ASP A 1 464 ? 9.375 34.5 25.906 1 93.75 464 ASP A CA 1
ATOM 3653 C C . ASP A 1 464 ? 8.102 35.281 25.672 1 93.75 464 ASP A C 1
ATOM 3655 O O . ASP A 1 464 ? 7.297 35.469 26.578 1 93.75 464 ASP A O 1
ATOM 3659 N N . TYR A 1 465 ? 7.98 35.719 24.469 1 93.31 465 TYR A N 1
ATOM 3660 C CA . TYR A 1 465 ? 6.773 36.469 24.094 1 93.31 465 TYR A CA 1
ATOM 3661 C C . TYR A 1 465 ? 5.543 35.562 24.172 1 93.31 465 TYR A C 1
ATOM 3663 O O . TYR A 1 465 ? 4.469 36 24.578 1 93.31 465 TYR A O 1
ATOM 3671 N N . ILE A 1 466 ? 5.625 34.312 23.75 1 93.38 466 ILE A N 1
ATOM 3672 C CA . ILE A 1 466 ? 4.516 33.344 23.781 1 93.38 466 ILE A CA 1
ATOM 3673 C C . ILE A 1 466 ? 4.082 33.094 25.219 1 93.38 466 ILE A C 1
ATOM 3675 O O . ILE A 1 466 ? 2.885 33.062 25.516 1 93.38 466 ILE A O 1
ATOM 3679 N N . LYS A 1 467 ? 5.008 33.031 26.109 1 91.31 467 LYS A N 1
ATOM 3680 C CA . LYS A 1 467 ? 4.754 32.656 27.5 1 91.31 467 LYS A CA 1
ATOM 3681 C C . LYS A 1 467 ? 4.109 33.812 28.25 1 91.31 467 LYS A C 1
ATOM 3683 O O . LYS A 1 467 ? 3.248 33.594 29.109 1 91.31 467 LYS A O 1
ATOM 3688 N N . LYS A 1 468 ? 4.586 35.031 27.922 1 91 468 LYS A N 1
ATOM 3689 C CA . LYS A 1 468 ? 4.098 36.188 28.641 1 91 468 LYS A CA 1
ATOM 3690 C C . LYS A 1 468 ? 3.723 37.312 27.688 1 91 468 LYS A C 1
ATOM 3692 O O . LYS A 1 468 ? 4.355 38.375 27.672 1 91 468 LYS A O 1
ATOM 3697 N N . PRO A 1 469 ? 2.664 37.062 27.031 1 91.19 469 PRO A N 1
ATOM 3698 C CA . PRO A 1 469 ? 2.238 38.125 26.109 1 91.19 469 PRO A CA 1
ATOM 3699 C C . PRO A 1 469 ? 1.652 39.344 26.828 1 91.19 469 PRO A C 1
ATOM 3701 O O . PRO A 1 469 ? 1.034 39.188 27.875 1 91.19 469 PRO A O 1
ATOM 3704 N N . PRO A 1 470 ? 1.845 40.5 26.219 1 89.88 470 PRO A N 1
ATOM 3705 C CA . PRO A 1 470 ? 1.227 41.688 26.812 1 89.88 470 PRO A CA 1
ATOM 3706 C C . PRO A 1 470 ? -0.3 41.625 26.781 1 89.88 470 PRO A C 1
ATOM 3708 O O . PRO A 1 470 ? -0.888 41.125 25.812 1 89.88 470 PRO A O 1
ATOM 3711 N N . ALA A 1 471 ? -0.914 42.094 27.844 1 88.62 471 ALA A N 1
ATOM 3712 C CA . ALA A 1 471 ? -2.371 42.125 27.938 1 88.62 471 ALA A CA 1
ATOM 3713 C C . ALA A 1 471 ? -2.973 43.031 26.891 1 88.62 471 ALA A C 1
ATOM 3715 O O . ALA A 1 471 ? -2.346 44.031 26.484 1 88.62 471 ALA A O 1
ATOM 3716 N N . THR A 1 472 ? -4.078 42.656 26.406 1 88.19 472 THR A N 1
ATOM 3717 C CA . THR A 1 472 ? -4.816 43.562 25.516 1 88.19 472 THR A CA 1
ATOM 3718 C C . THR A 1 472 ? -5.77 44.438 26.312 1 88.19 472 THR A C 1
ATOM 3720 O O . THR A 1 472 ? -6.273 44.031 27.359 1 88.19 472 THR A O 1
ATOM 3723 N N . THR A 1 473 ? -5.711 45.812 26.203 1 66.5 473 THR A N 1
ATOM 3724 C CA . THR A 1 473 ? -6.48 46.781 26.969 1 66.5 473 THR A CA 1
ATOM 3725 C C . THR A 1 473 ? -7.965 46.438 26.953 1 66.5 473 THR A C 1
ATOM 3727 O O . THR A 1 473 ? -8.531 46.188 25.891 1 66.5 473 THR A O 1
ATOM 3730 N N . SER A 1 474 ? -8.383 45.906 27.953 1 51.78 474 SER A N 1
ATOM 3731 C CA . SER A 1 474 ? -9.82 45.75 28.125 1 51.78 474 SER A CA 1
ATOM 3732 C C . SER A 1 474 ? -10.547 47.062 27.953 1 51.78 474 SER A C 1
ATOM 3734 O O . SER A 1 474 ? -10.141 48.094 28.516 1 51.78 474 SER A O 1
ATOM 3736 N N . THR A 1 475 ? -11.062 47.5 26.875 1 42.5 475 THR A N 1
ATOM 3737 C CA . THR A 1 475 ? -11.891 48.688 26.828 1 42.5 475 THR A CA 1
ATOM 3738 C C . THR A 1 475 ? -12.82 48.75 28.047 1 42.5 475 THR A C 1
ATOM 3740 O O . THR A 1 475 ? -13.797 48.031 28.125 1 42.5 475 THR A O 1
ATOM 3743 N N . ARG A 1 476 ? -12.359 48.906 29.219 1 40 476 ARG A N 1
ATOM 3744 C CA . ARG A 1 476 ? -13.367 49.344 30.172 1 40 476 ARG A CA 1
ATOM 3745 C C . ARG A 1 476 ? -14.156 50.531 29.609 1 40 476 ARG A C 1
ATOM 3747 O O . ARG A 1 476 ? -13.578 51.5 29.141 1 40 476 ARG A O 1
ATOM 3754 N N . SER A 1 477 ? -15.312 50.281 29.141 1 37.41 477 SER A N 1
ATOM 3755 C CA . SER A 1 477 ? -16.234 51.375 28.922 1 37.41 477 SER A CA 1
ATOM 3756 C C . SER A 1 477 ? -16.062 52.469 29.969 1 37.41 477 SER A C 1
ATOM 3758 O O . SER A 1 477 ? -16.219 52.219 31.172 1 37.41 477 SER A O 1
ATOM 3760 N N . LYS A 1 478 ? -15.062 53.312 29.828 1 37.84 478 LYS A N 1
ATOM 3761 C CA . LYS A 1 478 ? -15.148 54.531 30.609 1 37.84 478 LYS A CA 1
ATOM 3762 C C . LYS A 1 478 ? -16.578 55.031 30.672 1 37.84 478 LYS A C 1
ATOM 3764 O O . LYS A 1 478 ? -17.172 55.375 29.625 1 37.84 478 LYS A O 1
ATOM 3769 N N . ARG A 1 479 ? -17.344 54.625 31.578 1 34.88 479 ARG A N 1
ATOM 3770 C CA . ARG A 1 479 ? -18.531 55.375 31.891 1 34.88 479 ARG A CA 1
ATOM 3771 C C . ARG A 1 479 ? -18.234 56.875 31.922 1 34.88 479 ARG A C 1
ATOM 3773 O O . ARG A 1 479 ? -17.406 57.344 32.719 1 34.88 479 ARG A O 1
ATOM 3780 N N . LYS A 1 480 ? -18.359 57.5 30.719 1 32.94 480 LYS A N 1
ATOM 3781 C CA . LYS A 1 480 ? -18.391 58.969 30.609 1 32.94 480 LYS A CA 1
ATOM 3782 C C . LYS A 1 480 ? -19.141 59.594 31.781 1 32.94 480 LYS A C 1
ATOM 3784 O O . LYS A 1 480 ? -20.312 59.281 32 1 32.94 480 LYS A O 1
ATOM 3789 N N . THR A 1 481 ? -18.5 59.938 32.719 1 27.45 481 THR A N 1
ATOM 3790 C CA . THR A 1 481 ? -19.109 60.875 33.656 1 27.45 481 THR A CA 1
ATOM 3791 C C . THR A 1 481 ? -19.844 62 32.938 1 27.45 481 THR A C 1
ATOM 3793 O O . THR A 1 481 ? -19.312 62.562 31.969 1 27.45 481 THR A O 1
ATOM 3796 N N . ALA A 1 482 ? -21.141 62.062 33.156 1 27.56 482 ALA A N 1
ATOM 3797 C CA . ALA A 1 482 ? -22.047 63.125 32.719 1 27.56 482 ALA A CA 1
ATOM 3798 C C . ALA A 1 482 ? -21.406 64.5 32.844 1 27.56 482 ALA A C 1
ATOM 3800 O O . ALA A 1 482 ? -21.016 64.875 33.938 1 27.56 482 ALA A O 1
ATOM 3801 N N . ARG A 1 483 ? -20.688 64.938 31.688 1 26.41 483 ARG A N 1
ATOM 3802 C CA . ARG A 1 483 ? -20.25 66.312 31.656 1 26.41 483 ARG A CA 1
ATOM 3803 C C . ARG A 1 483 ? -21.344 67.25 32.156 1 26.41 483 ARG A C 1
ATOM 3805 O O . ARG A 1 483 ? -22.516 67.062 31.844 1 26.41 483 ARG A O 1
ATOM 3812 N N . PRO A 1 484 ? -20.969 68 33.062 1 23.47 484 PRO A N 1
ATOM 3813 C CA . PRO A 1 484 ? -21.938 69 33.594 1 23.47 484 PRO A CA 1
ATOM 3814 C C . PRO A 1 484 ? -22.562 69.812 32.5 1 23.47 484 PRO A C 1
ATOM 3816 O O . PRO A 1 484 ? -22 69.938 31.406 1 23.47 484 PRO A O 1
ATOM 3819 N N . LEU A 1 485 ? -23.812 70.125 32.562 1 23.05 485 LEU A N 1
ATOM 3820 C CA . LEU A 1 485 ? -24.719 71 31.797 1 23.05 485 LEU A CA 1
ATOM 3821 C C . LEU A 1 485 ? -24.062 72.375 31.5 1 23.05 485 LEU A C 1
ATOM 3823 O O . LEU A 1 485 ? -23.984 73.25 32.375 1 23.05 485 LEU A O 1
ATOM 3827 N N . SER A 1 486 ? -22.781 72.25 30.797 1 18.36 486 SER A N 1
ATOM 3828 C CA . SER A 1 486 ? -22.328 73.625 30.688 1 18.36 486 SER A CA 1
ATOM 3829 C C . SER A 1 486 ? -23.406 74.562 30.062 1 18.36 486 SER A C 1
ATOM 3831 O O . SER A 1 486 ? -24.156 74.062 29.188 1 18.36 486 SER A O 1
ATOM 3833 N N . ALA A 1 487 ? -23.375 75.75 30.516 1 19.05 487 ALA A N 1
ATOM 3834 C CA . ALA A 1 487 ? -24.266 76.875 30.438 1 19.05 487 ALA A CA 1
ATOM 3835 C C . ALA A 1 487 ? -24.391 77.375 29 1 19.05 487 ALA A C 1
ATOM 3837 O O . ALA A 1 487 ? -25.484 77.5 28.453 1 19.05 487 ALA A O 1
ATOM 3838 N N . ASP A 1 488 ? -23.703 78.5 28.703 1 16.58 488 ASP A N 1
ATOM 3839 C CA . ASP A 1 488 ? -24.359 79.75 28.344 1 16.58 488 ASP A CA 1
ATOM 3840 C C . ASP A 1 488 ? -24.391 79.938 26.844 1 16.58 488 ASP A C 1
ATOM 3842 O O . ASP A 1 488 ? -25.453 80.188 26.266 1 16.58 488 ASP A O 1
ATOM 3846 N N . PHE A 1 489 ? -23.266 80.5 26.219 1 17.19 489 PHE A N 1
ATOM 3847 C CA . PHE A 1 489 ? -23.422 81.875 25.656 1 17.19 489 PHE A CA 1
ATOM 3848 C C . PHE A 1 489 ? -23.766 81.75 24.172 1 17.19 489 PHE A C 1
ATOM 3850 O O . PHE A 1 489 ? -23.516 80.75 23.516 1 17.19 489 PHE A O 1
ATOM 3857 N N . SER A 1 490 ? -23.969 83 23.531 1 16.66 490 SER A N 1
ATOM 3858 C CA . SER A 1 490 ? -24.562 83.938 22.578 1 16.66 490 SER A CA 1
ATOM 3859 C C . SER A 1 490 ? -23.875 83.812 21.219 1 16.66 490 SER A C 1
ATOM 3861 O O . SER A 1 490 ? -22.719 83.438 21.141 1 16.66 490 SER A O 1
ATOM 3863 N N . ASN A 1 491 ? -24.531 84.25 20.062 1 15.55 491 ASN A N 1
ATOM 3864 C CA . ASN A 1 491 ? -24.797 84.125 18.641 1 15.55 491 ASN A CA 1
ATOM 3865 C C . ASN A 1 491 ? -23.672 84.688 17.797 1 15.55 491 ASN A C 1
ATOM 3867 O O . ASN A 1 491 ? -23.797 84.812 16.578 1 15.55 491 ASN A O 1
ATOM 3871 N N . SER A 1 492 ? -22.562 85.188 18.172 1 14.89 492 SER A N 1
ATOM 3872 C CA . SER A 1 492 ? -22.375 86.312 17.281 1 14.89 492 SER A CA 1
ATOM 3873 C C . SER A 1 492 ? -21.969 85.875 15.875 1 14.89 492 SER A C 1
ATOM 3875 O O . SER A 1 492 ? -21.312 84.812 15.719 1 14.89 492 SER A O 1
ATOM 3877 N N . LYS A 1 493 ? -22.406 86.688 14.891 1 16.05 493 LYS A N 1
ATOM 3878 C CA . LYS A 1 493 ? -22.656 86.812 13.453 1 16.05 493 LYS A CA 1
ATOM 3879 C C . LYS A 1 493 ? -21.359 86.625 12.664 1 16.05 493 LYS A C 1
ATOM 3881 O O . LYS A 1 493 ? -21.359 85.875 11.664 1 16.05 493 LYS A O 1
ATOM 3886 N N . ALA A 1 494 ? -20.266 87.438 12.508 1 14.72 494 ALA A N 1
ATOM 3887 C CA . ALA A 1 494 ? -20.234 88.312 11.305 1 14.72 494 ALA A CA 1
ATOM 3888 C C . ALA A 1 494 ? -19.219 87.75 10.305 1 14.72 494 ALA A C 1
ATOM 3890 O O . ALA A 1 494 ? -19.516 87.625 9.109 1 14.72 494 ALA A O 1
ATOM 3891 N N . GLY A 1 495 ? -17.844 88 10.391 1 14.57 495 GLY A N 1
ATOM 3892 C CA . GLY A 1 495 ? -17.266 88.875 9.383 1 14.57 495 GLY A CA 1
ATOM 3893 C C . GLY A 1 495 ? -16.734 88.125 8.172 1 14.57 495 GLY A C 1
ATOM 3894 O O . GLY A 1 495 ? -16.562 86.938 8.227 1 14.57 495 GLY A O 1
ATOM 3895 N N . GLY A 1 496 ? -16.094 88.812 7.062 1 14.86 496 GLY A N 1
ATOM 3896 C CA . GLY A 1 496 ? -16.109 89.188 5.656 1 14.86 496 GLY A CA 1
ATOM 3897 C C . GLY A 1 496 ? -15.078 88.438 4.836 1 14.86 496 GLY A C 1
ATOM 3898 O O . GLY A 1 496 ? -15.383 87.938 3.752 1 14.86 496 GLY A O 1
ATOM 3899 N N . LEU A 1 497 ? -13.703 88.438 4.98 1 15.1 497 LEU A N 1
ATOM 3900 C CA . LEU A 1 497 ? -13.039 89.125 3.869 1 15.1 497 LEU A CA 1
ATOM 3901 C C . LEU A 1 497 ? -12.672 88.125 2.771 1 15.1 497 LEU A C 1
ATOM 3903 O O . LEU A 1 497 ? -12.625 86.938 3.012 1 15.1 497 LEU A O 1
ATOM 3907 N N . ALA A 1 498 ? -11.398 88.125 2.188 1 14.99 498 ALA A N 1
ATOM 3908 C CA . ALA A 1 498 ? -10.969 88.688 0.896 1 14.99 498 ALA A CA 1
ATOM 3909 C C . ALA A 1 498 ? -10.641 87.562 -0.074 1 14.99 498 ALA A C 1
ATOM 3911 O O . ALA A 1 498 ? -10.398 86.375 0.345 1 14.99 498 ALA A O 1
ATOM 3912 N N . SER A 1 499 ? -9.969 87.75 -1.325 1 14.54 499 SER A N 1
ATOM 3913 C CA . SER A 1 499 ? -10.203 87.812 -2.766 1 14.54 499 SER A CA 1
ATOM 3914 C C . SER A 1 499 ? -9.5 86.688 -3.486 1 14.54 499 SER A C 1
ATOM 3916 O O . SER A 1 499 ? -10.094 86.062 -4.355 1 14.54 499 SER A O 1
ATOM 3918 N N . PRO A 1 500 ? -8.094 86.375 -3.633 1 14.85 500 PRO A N 1
ATOM 3919 C CA . PRO A 1 500 ? -7.68 86.688 -4.996 1 14.85 500 PRO A CA 1
ATOM 3920 C C . PRO A 1 500 ? -7.762 85.5 -5.949 1 14.85 500 PRO A C 1
ATOM 3922 O O . PRO A 1 500 ? -7.961 84.375 -5.508 1 14.85 500 PRO A O 1
ATOM 3925 N N . THR A 1 501 ? -6.535 85.125 -6.711 1 14.91 501 THR A N 1
ATOM 3926 C CA . THR A 1 501 ? -6.293 85.312 -8.133 1 14.91 501 THR A CA 1
ATOM 3927 C C . THR A 1 501 ? -6.414 84 -8.891 1 14.91 501 THR A C 1
ATOM 3929 O O . THR A 1 501 ? -6.387 82.938 -8.289 1 14.91 501 THR A O 1
ATOM 3932 N N . SER A 1 502 ? -5.363 83.625 -9.875 1 14.73 502 SER A N 1
ATOM 3933 C CA . SER A 1 502 ? -5.48 83.562 -11.32 1 14.73 502 SER A CA 1
ATOM 3934 C C . SER A 1 502 ? -5.645 82.125 -11.789 1 14.73 502 SER A C 1
ATOM 3936 O O . SER A 1 502 ? -5.047 81.188 -11.219 1 14.73 502 SER A O 1
ATOM 3938 N N . ARG A 1 503 ? -6.398 81.688 -12.875 1 13.69 503 ARG A N 1
ATOM 3939 C CA . ARG A 1 503 ? -7.285 80.812 -13.609 1 13.69 503 ARG A CA 1
ATOM 3940 C C . ARG A 1 503 ? -6.492 79.812 -14.492 1 13.69 503 ARG A C 1
ATOM 3942 O O . ARG A 1 503 ? -6.777 78.625 -14.531 1 13.69 503 ARG A O 1
ATOM 3949 N N . LYS A 1 504 ? -5.926 80.188 -15.812 1 14.5 504 LYS A N 1
ATOM 3950 C CA . LYS A 1 504 ? -6.551 79.812 -17.078 1 14.5 504 LYS A CA 1
ATOM 3951 C C . LYS A 1 504 ? -6.117 78.375 -17.484 1 14.5 504 LYS A C 1
ATOM 3953 O O . LYS A 1 504 ? -6.938 77.562 -17.938 1 14.5 504 LYS A O 1
ATOM 3958 N N . GLY A 1 505 ? -4.824 77.875 -17.75 1 14.27 505 GLY A N 1
ATOM 3959 C CA . GLY A 1 505 ? -4.531 77.812 -19.172 1 14.27 505 GLY A CA 1
ATOM 3960 C C . GLY A 1 505 ? -5.098 76.562 -19.844 1 14.27 505 GLY A C 1
ATOM 3961 O O . GLY A 1 505 ? -5.496 75.625 -19.156 1 14.27 505 GLY A O 1
ATOM 3962 N N . ARG A 1 506 ? -4.578 76.125 -21.141 1 15.01 506 ARG A N 1
ATOM 3963 C CA . ARG A 1 506 ? -5.059 76.062 -22.516 1 15.01 506 ARG A CA 1
ATOM 3964 C C . ARG A 1 506 ? -5.422 74.562 -22.859 1 15.01 506 ARG A C 1
ATOM 3966 O O . ARG A 1 506 ? -4.969 73.625 -22.203 1 15.01 506 ARG A O 1
ATOM 3973 N N . ARG A 1 507 ? -5.363 74.188 -24.297 1 14.09 507 ARG A N 1
ATOM 3974 C CA . ARG A 1 507 ? -6.246 74 -25.438 1 14.09 507 ARG A CA 1
ATOM 3975 C C . ARG A 1 507 ? -6.184 72.625 -25.953 1 14.09 507 ARG A C 1
ATOM 3977 O O . ARG A 1 507 ? -7.16 72.062 -26.5 1 14.09 507 ARG A O 1
ATOM 3984 N N . ASP A 1 508 ? -5.066 71.875 -26.109 1 13.99 508 ASP A N 1
ATOM 3985 C CA . ASP A 1 508 ? -4.848 71.562 -27.516 1 13.99 508 ASP A CA 1
ATOM 3986 C C . ASP A 1 508 ? -5.766 70.438 -27.984 1 13.99 508 ASP A C 1
ATOM 3988 O O . ASP A 1 508 ? -6.234 69.625 -27.172 1 13.99 508 ASP A O 1
ATOM 3992 N N . THR A 1 509 ? -5.559 69.938 -29.297 1 14.1 509 THR A N 1
ATOM 3993 C CA . THR A 1 509 ? -6.281 69.875 -30.562 1 14.1 509 THR A CA 1
ATOM 3994 C C . THR A 1 509 ? -6.844 68.5 -30.781 1 14.1 509 THR A C 1
ATOM 3996 O O . THR A 1 509 ? -8.031 68.312 -31.062 1 14.1 509 THR A O 1
ATOM 3999 N N . PHE A 1 510 ? -6.109 67.5 -31.625 1 13.99 510 PHE A N 1
ATOM 4000 C CA . PHE A 1 510 ? -6.539 67.25 -33 1 13.99 510 PHE A CA 1
ATOM 4001 C C . PHE A 1 510 ? -7.523 66.062 -33.031 1 13.99 510 PHE A C 1
ATOM 4003 O O . PHE A 1 510 ? -7.582 65.312 -32.062 1 13.99 510 PHE A O 1
ATOM 4010 N N . SER A 1 511 ? -7.535 65.25 -34.25 1 14.02 511 SER A N 1
ATOM 4011 C CA . SER A 1 511 ? -8.516 65.125 -35.312 1 14.02 511 SER A CA 1
ATOM 4012 C C . SER A 1 511 ? -9.328 63.875 -35.219 1 14.02 511 SER A C 1
ATOM 4014 O O . SER A 1 511 ? -8.914 62.938 -34.531 1 14.02 511 SER A O 1
ATOM 4016 N N . PRO A 1 512 ? -9.656 63.156 -36.5 1 14.05 512 PRO A N 1
ATOM 4017 C CA . PRO A 1 512 ? -10.938 63.031 -37.188 1 14.05 512 PRO A CA 1
ATOM 4018 C C . PRO A 1 512 ? -11.57 61.656 -37.031 1 14.05 512 PRO A C 1
ATOM 4020 O O . PRO A 1 512 ? -10.945 60.75 -36.5 1 14.05 512 PRO A O 1
ATOM 4023 N N . ARG A 1 513 ? -11.789 60.875 -38.312 1 13.88 513 ARG A N 1
ATOM 4024 C CA . ARG A 1 513 ? -13.07 60.625 -38.969 1 13.88 513 ARG A CA 1
ATOM 4025 C C . ARG A 1 513 ? -13.609 59.25 -38.656 1 13.88 513 ARG A C 1
ATOM 4027 O O . ARG A 1 513 ? -14.758 59.094 -38.219 1 13.88 513 ARG A O 1
ATOM 4034 N N . SER A 1 514 ? -13.602 58.188 -39.75 1 13.79 514 SER A N 1
ATOM 4035 C CA . SER A 1 514 ? -14.758 58 -40.625 1 13.79 514 SER A CA 1
ATOM 4036 C C . SER A 1 514 ? -15.539 56.75 -40.25 1 13.79 514 SER A C 1
ATOM 4038 O O . SER A 1 514 ? -15.461 56.281 -39.094 1 13.79 514 SER A O 1
ATOM 4040 N N . THR A 1 515 ? -15.703 55.656 -41.25 1 13.96 515 THR A N 1
ATOM 4041 C CA . THR A 1 515 ? -16.906 55.375 -42.031 1 13.96 515 THR A CA 1
ATOM 4042 C C . THR A 1 515 ? -17.625 54.156 -41.5 1 13.96 515 THR A C 1
ATOM 4044 O O . THR A 1 515 ? -17.062 53.375 -40.719 1 13.96 515 THR A O 1
ATOM 4047 N N . PHE A 1 516 ? -18.188 53.25 -42.469 1 13.62 516 PHE A N 1
ATOM 4048 C CA . PHE A 1 516 ? -19.562 52.969 -42.875 1 13.62 516 PHE A CA 1
ATOM 4049 C C . PHE A 1 516 ? -20.062 51.656 -42.25 1 13.62 516 PHE A C 1
ATOM 4051 O O . PHE A 1 516 ? -21.078 51.656 -41.562 1 13.62 516 PHE A O 1
ATOM 4058 N N . PRO A 1 517 ? -20.312 50.5 -43.125 1 14.09 517 PRO A N 1
ATOM 4059 C CA . PRO A 1 517 ? -21.672 50.156 -43.531 1 14.09 517 PRO A CA 1
ATOM 4060 C C . PRO A 1 517 ? -22.25 49 -42.719 1 14.09 517 PRO A C 1
ATOM 4062 O O . PRO A 1 517 ? -21.516 48.312 -42 1 14.09 517 PRO A O 1
ATOM 4065 N N . ALA A 1 518 ? -23.219 48.125 -43.5 1 13.73 518 ALA A N 1
ATOM 4066 C CA . ALA A 1 518 ? -24.625 47.75 -43.406 1 13.73 518 ALA A CA 1
ATOM 4067 C C . ALA A 1 518 ? -24.766 46.375 -42.719 1 13.73 518 ALA A C 1
ATOM 4069 O O . ALA A 1 518 ? -25.562 46.25 -41.781 1 13.73 518 ALA A O 1
ATOM 4070 N N . GLU A 1 519 ? -24.609 45.188 -43.531 1 13.98 519 GLU A N 1
ATOM 4071 C CA . GLU A 1 519 ? -25.875 44.562 -43.938 1 13.98 519 GLU A CA 1
ATOM 4072 C C . GLU A 1 519 ? -26.281 43.5 -42.938 1 13.98 519 GLU A C 1
ATOM 4074 O O . GLU A 1 519 ? -25.5 43.125 -42.062 1 13.98 519 GLU A O 1
ATOM 4079 N N . ASP A 1 520 ? -26.531 42.219 -43.5 1 13.85 520 ASP A N 1
ATOM 4080 C CA . ASP A 1 520 ? -27.828 41.594 -43.719 1 13.85 520 ASP A CA 1
ATOM 4081 C C . ASP A 1 520 ? -28.125 40.531 -42.656 1 13.85 520 ASP A C 1
ATOM 4083 O O . ASP A 1 520 ? -29.203 40.562 -42.062 1 13.85 520 ASP A O 1
ATOM 4087 N N . ARG A 1 521 ? -27.859 39.188 -43.031 1 14.52 521 ARG A N 1
ATOM 4088 C CA . ARG A 1 521 ? -28.984 38.344 -43.375 1 14.52 521 ARG A CA 1
ATOM 4089 C C . ARG A 1 521 ? -29.422 37.5 -42.156 1 14.52 521 ARG A C 1
ATOM 4091 O O . ARG A 1 521 ? -30.609 37.281 -41.969 1 14.52 521 ARG A O 1
ATOM 4098 N N . GLY A 1 522 ? -28.484 36.812 -41.469 1 13.56 522 GLY A N 1
ATOM 4099 C CA . GLY A 1 522 ? -28.891 35.438 -41.5 1 13.56 522 GLY A CA 1
ATOM 4100 C C . GLY A 1 522 ? -30.031 35.094 -40.562 1 13.56 522 GLY A C 1
ATOM 4101 O O . GLY A 1 522 ? -30.344 35.906 -39.656 1 13.56 522 GLY A O 1
ATOM 4102 N N . PRO A 1 523 ? -30.328 33.844 -40.469 1 14.82 523 PRO A N 1
ATOM 4103 C CA . PRO A 1 523 ? -31.625 33.156 -40.594 1 14.82 523 PRO A CA 1
ATOM 4104 C C . PRO A 1 523 ? -32.375 33.031 -39.281 1 14.82 523 PRO A C 1
ATOM 4106 O O . PRO A 1 523 ? -31.828 33.312 -38.219 1 14.82 523 PRO A O 1
ATOM 4109 N N . LEU A 1 524 ? -32.906 31.797 -39.125 1 14.96 524 LEU A N 1
ATOM 4110 C CA . LEU A 1 524 ? -34.281 31.312 -39.062 1 14.96 524 LEU A CA 1
ATOM 4111 C C . LEU A 1 524 ? -34.75 31.188 -37.625 1 14.96 524 LEU A C 1
ATOM 4113 O O . LEU A 1 524 ? -33.938 30.859 -36.75 1 14.96 524 LEU A O 1
ATOM 4117 N N . PRO A 1 525 ? -35.969 31.391 -37.312 1 13.96 525 PRO A N 1
ATOM 4118 C CA . PRO A 1 525 ? -36.844 31.797 -36.219 1 13.96 525 PRO A CA 1
ATOM 4119 C C . PRO A 1 525 ? -37.094 30.688 -35.188 1 13.96 525 PRO A C 1
ATOM 4121 O O . PRO A 1 525 ? -36.812 30.875 -34 1 13.96 525 PRO A O 1
ATOM 4124 N N . ARG A 1 526 ? -38.281 30.016 -35.281 1 14.12 526 ARG A N 1
ATOM 4125 C CA . ARG A 1 526 ? -39.438 30.359 -34.438 1 14.12 526 ARG A CA 1
ATOM 4126 C C . ARG A 1 526 ? -39.656 29.328 -33.344 1 14.12 526 ARG A C 1
ATOM 4128 O O . ARG A 1 526 ? -40.062 29.672 -32.25 1 14.12 526 ARG A O 1
ATOM 4135 N N . ARG A 1 527 ? -39.75 27.906 -33.531 1 14.27 527 ARG A N 1
ATOM 4136 C CA . ARG A 1 527 ? -41.125 27.438 -33.281 1 14.27 527 ARG A CA 1
ATOM 4137 C C . ARG A 1 527 ? -41.469 27.438 -31.812 1 14.27 527 ARG A C 1
ATOM 4139 O O . ARG A 1 527 ? -40.594 27.188 -30.969 1 14.27 527 ARG A O 1
ATOM 4146 N N . SER A 1 528 ? -42.844 27.344 -31.359 1 13.84 528 SER A N 1
ATOM 4147 C CA . SER A 1 528 ? -43.844 27.797 -30.391 1 13.84 528 SER A CA 1
ATOM 4148 C C . SER A 1 528 ? -44.094 26.75 -29.312 1 13.84 528 SER A C 1
ATOM 4150 O O . SER A 1 528 ? -44.75 27.016 -28.328 1 13.84 528 SER A O 1
ATOM 4152 N N . LYS A 1 529 ? -43.531 25.547 -29.266 1 14.98 529 LYS A N 1
ATOM 4153 C CA . LYS A 1 529 ? -44.594 24.672 -28.828 1 14.98 529 LYS A CA 1
ATOM 4154 C C . LYS A 1 529 ? -45.125 25.062 -27.453 1 14.98 529 LYS A C 1
ATOM 4156 O O . LYS A 1 529 ? -44.375 25.578 -26.625 1 14.98 529 LYS A O 1
ATOM 4161 N N . THR A 1 530 ? -46.375 24.719 -27.109 1 14.91 530 THR A N 1
ATOM 4162 C CA . THR A 1 530 ? -47.562 25.031 -26.359 1 14.91 530 THR A CA 1
ATOM 4163 C C . THR A 1 530 ? -47.438 24.594 -24.891 1 14.91 530 THR A C 1
ATOM 4165 O O . THR A 1 530 ? -46.656 23.703 -24.578 1 14.91 530 THR A O 1
ATOM 4168 N N . GLY A 1 531 ? -48.344 25.078 -23.906 1 14.84 531 GLY A N 1
ATOM 4169 C CA . GLY A 1 531 ? -48.688 25.609 -22.594 1 14.84 531 GLY A CA 1
ATOM 4170 C C . GLY A 1 531 ? -49.25 24.562 -21.641 1 14.84 531 GLY A C 1
ATOM 4171 O O . GLY A 1 531 ? -49.625 24.875 -20.516 1 14.84 531 GLY A O 1
ATOM 4172 N N . VAL A 1 532 ? -49.281 23.266 -21.906 1 16.23 532 VAL A N 1
ATOM 4173 C CA . VAL A 1 532 ? -50.531 22.859 -21.25 1 16.23 532 VAL A CA 1
ATOM 4174 C C . VAL A 1 532 ? -50.406 23.062 -19.75 1 16.23 532 VAL A C 1
ATOM 4176 O O . VAL A 1 532 ? -49.312 23.047 -19.203 1 16.23 532 VAL A O 1
ATOM 4179 N N . ASP A 1 533 ? -51.625 23 -18.875 1 14.79 533 ASP A N 1
ATOM 4180 C CA . ASP A 1 533 ? -52.406 23.609 -17.797 1 14.79 533 ASP A CA 1
ATOM 4181 C C . ASP A 1 533 ? -52.188 22.859 -16.484 1 14.79 533 ASP A C 1
ATOM 4183 O O . ASP A 1 533 ? -52.781 23.203 -15.469 1 14.79 533 ASP A O 1
ATOM 4187 N N . ARG A 1 534 ? -51.344 21.891 -16.328 1 15.71 534 ARG A N 1
ATOM 4188 C CA . ARG A 1 534 ? -51.875 20.984 -15.32 1 15.71 534 ARG A CA 1
ATOM 4189 C C . ARG A 1 534 ? -52.062 21.672 -13.977 1 15.71 534 ARG A C 1
ATOM 4191 O O . ARG A 1 534 ? -51.25 22.531 -13.609 1 15.71 534 ARG A O 1
ATOM 4198 N N . ALA A 1 535 ? -53 21.219 -13.141 1 15.8 535 ALA A N 1
ATOM 4199 C CA . ALA A 1 535 ? -53.906 21.531 -12.031 1 15.8 535 ALA A CA 1
ATOM 4200 C C . ALA A 1 535 ? -53.156 21.562 -10.703 1 15.8 535 ALA A C 1
ATOM 4202 O O . ALA A 1 535 ? -52.156 20.859 -10.531 1 15.8 535 ALA A O 1
ATOM 4203 N N . GLU A 1 536 ? -53.531 22.453 -9.719 1 15.31 536 GLU A N 1
ATOM 4204 C CA . GLU A 1 536 ? -53.156 23.281 -8.586 1 15.31 536 GLU A CA 1
ATOM 4205 C C . GLU A 1 536 ? -53.281 22.531 -7.27 1 15.31 536 GLU A C 1
ATOM 4207 O O . GLU A 1 536 ? -53.094 23.094 -6.191 1 15.31 536 GLU A O 1
ATOM 4212 N N . ARG A 1 537 ? -53.219 21.172 -7.203 1 17.05 537 ARG A N 1
ATOM 4213 C CA . ARG A 1 537 ? -53.875 20.828 -5.941 1 17.05 537 ARG A CA 1
ATOM 4214 C C . ARG A 1 537 ? -53.188 21.516 -4.766 1 17.05 537 ARG A C 1
ATOM 4216 O O . ARG A 1 537 ? -51.969 21.766 -4.801 1 17.05 537 ARG A O 1
ATOM 4223 N N . PRO A 1 538 ? -53.875 21.953 -3.613 1 15.49 538 PRO A N 1
ATOM 4224 C CA . PRO A 1 538 ? -53.719 22.938 -2.545 1 15.49 538 PRO A CA 1
ATOM 4225 C C . PRO A 1 538 ? -52.875 22.438 -1.387 1 15.49 538 PRO A C 1
ATOM 4227 O O . PRO A 1 538 ? -53.219 21.469 -0.711 1 15.49 538 PRO A O 1
ATOM 4230 N N . ARG A 1 539 ? -51.656 21.938 -1.572 1 16.44 539 ARG A N 1
ATOM 4231 C CA . ARG A 1 539 ? -51.094 21.25 -0.42 1 16.44 539 ARG A CA 1
ATOM 4232 C C . ARG A 1 539 ? -50.938 22.188 0.77 1 16.44 539 ARG A C 1
ATOM 4234 O O . ARG A 1 539 ? -50.438 23.312 0.625 1 16.44 539 ARG A O 1
ATOM 4241 N N . SER A 1 540 ? -51.719 21.953 1.931 1 15.57 540 SER A N 1
ATOM 4242 C CA . SER A 1 540 ? -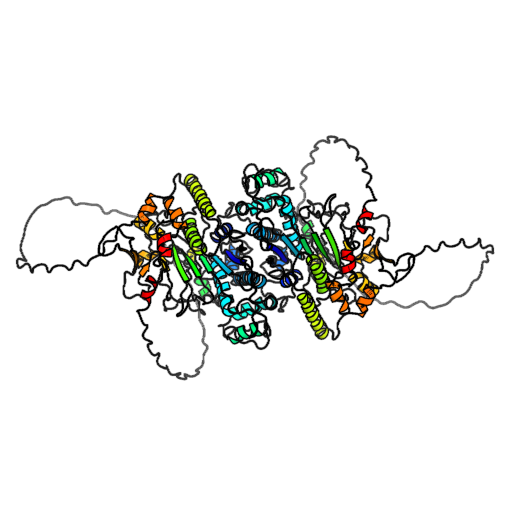51.906 22.656 3.199 1 15.57 540 SER A CA 1
ATOM 4243 C C . SER A 1 540 ? -50.594 22.797 3.967 1 15.57 540 SER A C 1
ATOM 4245 O O . SER A 1 540 ? -49.719 21.938 3.869 1 15.57 540 SER A O 1
ATOM 4247 N N . ARG A 1 541 ? -50.281 23.969 4.598 1 16.31 541 ARG A N 1
ATOM 4248 C CA . ARG A 1 541 ? -49.219 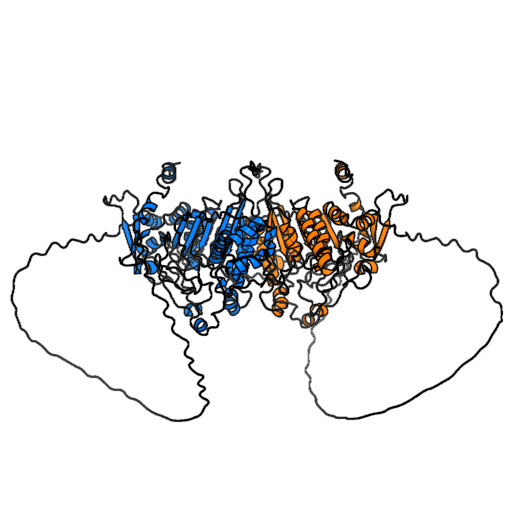24.75 5.207 1 16.31 541 ARG A CA 1
ATOM 4249 C C . ARG A 1 541 ? -48.906 24.281 6.629 1 16.31 541 ARG A C 1
ATOM 4251 O O . ARG A 1 541 ? -49.688 24.531 7.547 1 16.31 541 ARG A O 1
ATOM 4258 N N . SER A 1 542 ? -48.656 22.938 6.945 1 17.34 542 SER A N 1
ATOM 4259 C CA . SER A 1 542 ? -48.562 22.688 8.375 1 17.34 542 SER A CA 1
ATOM 4260 C C . SER A 1 542 ? -47.469 23.531 9.016 1 17.34 542 SER A C 1
ATOM 4262 O O . SER A 1 542 ? -46.469 23.828 8.367 1 17.34 542 SER A O 1
ATOM 4264 N N . ARG A 1 543 ? -47.656 24.266 10.219 1 17.5 543 ARG A N 1
ATOM 4265 C CA . ARG A 1 543 ? -47.062 25.266 11.078 1 17.5 543 ARG A CA 1
ATOM 4266 C C . ARG A 1 543 ? -45.781 24.734 11.727 1 17.5 543 ARG A C 1
ATOM 4268 O O . ARG A 1 543 ? -45.75 23.609 12.234 1 17.5 543 ARG A O 1
ATOM 4275 N N . ALA A 1 544 ? -44.562 25.359 11.5 1 18.34 544 ALA A N 1
ATOM 4276 C CA . ALA A 1 544 ? -43.156 25.234 11.883 1 18.34 544 ALA A CA 1
ATOM 4277 C C . ALA A 1 544 ? -42.969 25.484 13.375 1 18.34 544 ALA A C 1
ATOM 4279 O O . ALA A 1 544 ? -43.188 26.609 13.852 1 18.34 544 ALA A O 1
ATOM 4280 N N . ARG A 1 545 ? -43.312 24.594 14.219 1 17.88 545 ARG A N 1
ATOM 4281 C CA . ARG A 1 545 ? -43.125 24.797 15.648 1 17.88 545 ARG A CA 1
ATOM 4282 C C . ARG A 1 545 ? -41.688 25.219 15.938 1 17.88 545 ARG A C 1
ATOM 4284 O O . ARG A 1 545 ? -40.75 24.703 15.336 1 17.88 545 ARG A O 1
ATOM 4291 N N . SER A 1 546 ? -41.375 26.438 16.641 1 17.25 546 SER A N 1
ATOM 4292 C CA . SER A 1 546 ? -40.25 27.266 17.047 1 17.25 546 SER A CA 1
ATOM 4293 C C . SER A 1 546 ? -39.375 26.547 18.078 1 17.25 546 SER A C 1
ATOM 4295 O O . SER A 1 546 ? -39.812 26.297 19.203 1 17.25 546 SER A O 1
ATOM 4297 N N . VAL A 1 547 ? -38.656 25.469 17.797 1 19.91 547 VAL A N 1
ATOM 4298 C CA . VAL A 1 547 ? -37.844 24.797 18.812 1 19.91 547 VAL A CA 1
ATOM 4299 C C . VAL A 1 547 ? -36.812 25.766 19.359 1 19.91 547 VAL A C 1
ATOM 4301 O O . VAL A 1 547 ? -36.062 26.391 18.609 1 19.91 547 VAL A O 1
ATOM 4304 N N . GLU A 1 548 ? -36.938 26.375 20.594 1 18.2 548 GLU A N 1
ATOM 4305 C CA . GLU A 1 548 ? -36.125 27.234 21.453 1 18.2 548 GLU A CA 1
ATOM 4306 C C . GLU A 1 548 ? -34.75 26.641 21.688 1 18.2 548 GLU A C 1
ATOM 4308 O O . GLU A 1 548 ? -34.625 25.5 22.156 1 18.2 548 GLU A O 1
ATOM 4313 N N . PHE A 1 549 ? -33.688 27 20.891 1 20.23 549 PHE A N 1
ATOM 4314 C CA . PHE A 1 549 ? -32.25 26.719 20.797 1 20.23 549 PHE A CA 1
ATOM 4315 C C . PHE A 1 549 ? -31.562 27.047 22.094 1 20.23 549 PHE A C 1
ATOM 4317 O O . PHE A 1 549 ? -31.578 28.203 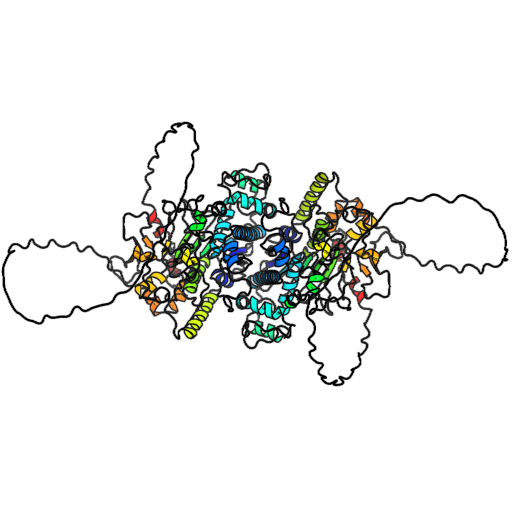22.547 1 20.23 549 PHE A O 1
ATOM 4324 N N . ALA A 1 550 ? -31.453 26.078 23.125 1 22.66 550 ALA A N 1
ATOM 4325 C CA . ALA A 1 550 ? -30.812 26.125 24.438 1 22.66 550 ALA A CA 1
ATOM 4326 C C . ALA A 1 550 ? -29.359 26.547 24.344 1 22.66 550 ALA A C 1
ATOM 4328 O O . ALA A 1 550 ? -28.578 25.938 23.609 1 22.66 550 ALA A O 1
ATOM 4329 N N . SER A 1 551 ? -28.891 27.797 24.641 1 21.92 551 SER A N 1
ATOM 4330 C CA . SER A 1 551 ? -27.688 28.641 24.656 1 21.92 551 SER A CA 1
ATOM 4331 C C . SER A 1 551 ? -26.609 28.031 25.547 1 21.92 551 SER A C 1
ATOM 4333 O O . SER A 1 551 ? -25.422 28.25 25.312 1 21.92 551 SER A O 1
ATOM 4335 N N . ASP A 1 552 ? -26.828 27.375 26.734 1 20.53 552 ASP A N 1
ATOM 4336 C CA . ASP A 1 552 ? -25.969 27.438 27.906 1 20.53 552 ASP A CA 1
ATOM 4337 C C . ASP A 1 552 ? -24.797 26.469 27.812 1 20.53 552 ASP A C 1
ATOM 4339 O O . ASP A 1 552 ? -23.953 26.391 28.688 1 20.53 552 ASP A O 1
ATOM 4343 N N . ARG A 1 553 ? -24.844 25.344 27 1 24.77 553 ARG A N 1
ATOM 4344 C CA . ARG A 1 553 ? -23.984 24.219 27.328 1 24.77 553 ARG A CA 1
ATOM 4345 C C . ARG A 1 553 ? -22.562 24.453 26.859 1 24.77 553 ARG A C 1
ATOM 4347 O O . ARG A 1 553 ? -21.719 23.562 26.906 1 24.77 553 ARG A O 1
ATOM 4354 N N . GLU A 1 554 ? -22.297 25.594 26.266 1 22.44 554 GLU A N 1
ATOM 4355 C CA . GLU A 1 554 ? -20.938 25.75 25.766 1 22.44 554 GLU A CA 1
ATOM 4356 C C . GLU A 1 554 ? -19.938 25.844 26.906 1 22.44 554 GLU A C 1
ATOM 4358 O O . GLU A 1 554 ? -18.719 25.781 26.688 1 22.44 554 GLU A O 1
ATOM 4363 N N . THR A 1 555 ? -20.312 26.125 28.188 1 23.97 555 THR A N 1
ATOM 4364 C CA . THR A 1 555 ? -19.375 26.531 29.234 1 23.97 555 THR A CA 1
ATOM 4365 C C . THR A 1 555 ? -18.609 25.328 29.766 1 23.97 555 THR A C 1
ATOM 4367 O O . THR A 1 555 ? -17.578 25.484 30.422 1 23.97 555 THR A O 1
ATOM 4370 N N . ASP A 1 556 ? -19.172 24.125 29.703 1 24.42 556 ASP A N 1
ATOM 4371 C CA . ASP A 1 556 ? -18.656 23.109 30.594 1 24.42 556 ASP A CA 1
ATOM 4372 C C . ASP A 1 556 ? -17.297 22.578 30.109 1 24.42 556 ASP A C 1
ATOM 4374 O O . ASP A 1 556 ? -16.688 21.734 30.766 1 24.42 556 ASP A O 1
ATOM 4378 N N . ILE A 1 557 ? -16.938 22.828 28.859 1 27.03 557 ILE A N 1
ATOM 4379 C CA . ILE A 1 557 ? -15.773 22.094 28.359 1 27.03 557 ILE A CA 1
ATOM 4380 C C . ILE A 1 557 ? -14.5 22.641 29.016 1 27.03 557 ILE A C 1
ATOM 4382 O O . ILE A 1 557 ? -13.414 22.094 28.812 1 27.03 557 ILE A O 1
ATOM 4386 N N . ARG A 1 558 ? -14.477 23.828 29.672 1 28.53 558 ARG A N 1
ATOM 4387 C CA . ARG A 1 558 ? -13.266 24.328 30.312 1 28.53 558 ARG A CA 1
ATOM 4388 C C . ARG A 1 558 ? -12.805 23.375 31.406 1 28.53 558 ARG A C 1
ATOM 4390 O O . ARG A 1 558 ? -11.609 23.312 31.719 1 28.53 558 ARG A O 1
ATOM 4397 N N . GLU A 1 559 ? -13.758 22.781 32.156 1 28.16 559 GLU A N 1
ATOM 4398 C CA . GLU A 1 559 ? -13.375 22.094 33.375 1 28.16 559 GLU A CA 1
ATOM 4399 C C . GLU A 1 559 ? -12.672 20.781 33.094 1 28.16 559 GLU A C 1
ATOM 4401 O O . GLU A 1 559 ? -11.797 20.344 33.844 1 28.16 559 GLU A O 1
ATOM 4406 N N . SER A 1 560 ? -13.172 20.016 32.031 1 28.03 560 SER A N 1
ATOM 4407 C CA . SER A 1 560 ? -12.672 18.641 31.953 1 28.03 560 SER A CA 1
ATOM 4408 C C . SER A 1 560 ? -11.344 18.578 31.203 1 28.03 560 SER A C 1
ATOM 4410 O O . SER A 1 560 ? -10.914 17.5 30.781 1 28.03 560 SER A O 1
ATOM 4412 N N . MET A 1 561 ? -10.781 19.656 30.797 1 26.22 561 MET A N 1
ATOM 4413 C CA . MET A 1 561 ? -9.422 19.547 30.297 1 26.22 561 MET A CA 1
ATOM 4414 C C . MET A 1 561 ? -8.492 18.938 31.344 1 26.22 561 MET A C 1
ATOM 4416 O O . MET A 1 561 ? -8.477 19.375 32.5 1 26.22 561 MET A O 1
ATOM 4420 N N . PRO A 1 562 ? -8.18 17.609 31.297 1 29.23 562 PRO A N 1
ATOM 4421 C CA . PRO A 1 562 ? -7.426 16.922 32.344 1 29.23 562 PRO A CA 1
ATOM 4422 C C . PRO A 1 562 ? -6.254 17.75 32.875 1 29.23 562 PRO A C 1
ATOM 4424 O O . PRO A 1 562 ? -5.41 17.219 33.625 1 29.23 562 PRO A O 1
ATOM 4427 N N . HIS A 1 563 ? -6.086 18.938 32.625 1 26.88 563 HIS A N 1
ATOM 4428 C CA . HIS A 1 563 ? -4.887 19.453 33.281 1 26.88 563 HIS A CA 1
ATOM 4429 C C . HIS A 1 563 ? -4.973 19.266 34.812 1 26.88 563 HIS A C 1
ATOM 4431 O O . HIS A 1 563 ? -3.988 19.469 35.5 1 26.88 563 HIS A O 1
ATOM 4437 N N . ARG A 1 564 ? -6.199 19.469 35.375 1 27.39 564 ARG A N 1
ATOM 4438 C CA . ARG A 1 564 ? -6.113 19.844 36.781 1 27.39 564 ARG A CA 1
ATOM 4439 C C . ARG A 1 564 ? -5.938 18.609 37.656 1 27.39 564 ARG A C 1
ATOM 4441 O O . ARG A 1 564 ? -6.07 18.688 38.875 1 27.39 564 ARG A O 1
ATOM 4448 N N . ARG A 1 565 ? -6.07 17.438 37.125 1 26.95 565 ARG A N 1
ATOM 4449 C CA . ARG A 1 565 ? -5.82 16.469 38.156 1 26.95 565 ARG A CA 1
ATOM 4450 C C . ARG A 1 565 ? -4.344 16.422 38.531 1 26.95 565 ARG A C 1
ATOM 4452 O O . ARG A 1 565 ? -3.486 16.812 37.75 1 26.95 565 ARG A O 1
ATOM 4459 N N . GLU A 1 566 ? -3.916 16.078 39.781 1 27.44 566 GLU A N 1
ATOM 4460 C CA . GLU A 1 566 ? -2.619 16.125 40.469 1 27.44 566 GLU A CA 1
ATOM 4461 C C . GLU A 1 566 ? -1.528 15.5 39.594 1 27.44 566 GLU A C 1
ATOM 4463 O O . GLU A 1 566 ? -0.403 16 39.531 1 27.44 566 GLU A O 1
ATOM 4468 N N . LYS A 1 567 ? -1.928 14.359 38.938 1 27.17 567 LYS A N 1
ATOM 4469 C CA . LYS A 1 567 ? -0.802 13.727 38.281 1 27.17 567 LYS A CA 1
ATOM 4470 C C . LYS A 1 567 ? -0.355 14.547 37.062 1 27.17 567 LYS A C 1
ATOM 4472 O O . LYS A 1 567 ? 0.823 14.539 36.688 1 27.17 567 LYS A O 1
ATOM 4477 N N . ASP A 1 568 ? -1.29 15.086 36.406 1 25.36 568 ASP A N 1
ATOM 4478 C CA . ASP A 1 568 ? -0.876 15.859 35.25 1 25.36 568 ASP A CA 1
ATOM 4479 C C . ASP A 1 568 ? -0.359 17.234 35.656 1 25.36 568 ASP A C 1
ATOM 4481 O O . ASP A 1 568 ? 0.096 18.016 34.812 1 25.36 568 ASP A O 1
ATOM 4485 N N . LYS A 1 569 ? -0.666 17.781 36.75 1 29.77 569 LYS A N 1
ATOM 4486 C CA . LYS A 1 569 ? -0.005 18.922 37.375 1 29.77 569 LYS A CA 1
ATOM 4487 C C . LYS A 1 569 ? 1.494 18.688 37.531 1 29.77 569 LYS A C 1
ATOM 4489 O O . LYS A 1 569 ? 2.301 19.594 37.312 1 29.77 569 LYS A O 1
ATOM 4494 N N . ALA A 1 570 ? 1.818 17.453 38.031 1 27.09 570 ALA A N 1
ATOM 4495 C CA . ALA A 1 570 ? 3.225 17.156 38.281 1 27.09 570 ALA A CA 1
ATOM 4496 C C . ALA A 1 570 ? 4.039 17.203 37 1 27.09 570 ALA A C 1
ATOM 4498 O O . ALA A 1 570 ? 5.184 17.656 37 1 27.09 570 ALA A O 1
ATOM 4499 N N . TRP A 1 571 ? 3.432 16.562 36.031 1 24.67 571 TRP A N 1
ATOM 4500 C CA . TRP A 1 571 ? 4.176 16.531 34.781 1 24.67 571 TRP A CA 1
ATOM 4501 C C . TRP A 1 571 ? 4.324 17.938 34.188 1 24.67 571 TRP A C 1
ATOM 4503 O O . TRP A 1 571 ? 5.371 18.281 33.625 1 24.67 571 TRP A O 1
ATOM 4513 N N . TRP A 1 572 ? 3.287 18.781 34.375 1 26.5 572 TRP A N 1
ATOM 4514 C CA . TRP A 1 572 ? 3.434 20.156 33.906 1 26.5 572 TRP A CA 1
ATOM 4515 C C . TRP A 1 572 ? 4.457 20.922 34.75 1 26.5 572 TRP A C 1
ATOM 4517 O O . TRP A 1 572 ? 5.145 21.812 34.25 1 26.5 572 TRP A O 1
ATOM 4527 N N . GLU A 1 573 ? 4.293 20.734 36.031 1 27.48 573 GLU A N 1
ATOM 4528 C CA . GLU A 1 573 ? 5.203 21.469 36.906 1 27.48 573 GLU A CA 1
ATOM 4529 C C . GLU A 1 573 ? 6.617 20.906 36.844 1 27.48 573 GLU A C 1
ATOM 4531 O O . GLU A 1 573 ? 7.492 21.297 37.594 1 27.48 573 GLU A O 1
ATOM 4536 N N . GLY A 1 574 ? 7.121 20.656 35.594 1 23 574 GLY A N 1
ATOM 4537 C CA . GLY A 1 574 ? 8.516 20.266 35.438 1 23 574 GLY A CA 1
ATOM 4538 C C . GLY A 1 574 ? 9.031 19.359 36.531 1 23 574 GLY A C 1
ATOM 4539 O O . GLY A 1 574 ? 10.242 19.219 36.719 1 23 574 GLY A O 1
ATOM 4540 N N . ARG A 1 575 ? 8.18 19.016 37.5 1 23.27 575 ARG A N 1
ATOM 4541 C CA . ARG A 1 575 ? 8.82 18.25 38.562 1 23.27 575 ARG A CA 1
ATOM 4542 C C . ARG A 1 575 ? 8.914 16.766 38.188 1 23.27 575 ARG A C 1
ATOM 4544 O O . ARG A 1 575 ? 7.984 16.203 37.625 1 23.27 575 ARG A O 1
ATOM 4551 N N . ARG A 1 576 ? 10.156 15.984 38.156 1 23.5 576 ARG A N 1
ATOM 4552 C CA . ARG A 1 576 ? 10.461 14.555 38.125 1 23.5 576 ARG A CA 1
ATOM 4553 C C . ARG A 1 576 ? 9.562 13.789 39.094 1 23.5 576 ARG A C 1
ATOM 4555 O O . ARG A 1 576 ? 9.297 14.25 40.188 1 23.5 576 ARG A O 1
ATOM 4562 N N . MET B 1 1 ? 34.375 -4.379 20.703 1 18.45 1 MET B N 1
ATOM 4563 C CA . MET B 1 1 ? 33.562 -5.574 20.562 1 18.45 1 MET B CA 1
ATOM 4564 C C . MET B 1 1 ? 32.094 -5.285 20.969 1 18.45 1 MET B C 1
ATOM 4566 O O . MET B 1 1 ? 31.75 -5.391 22.141 1 18.45 1 MET B O 1
ATOM 4570 N N . VAL B 1 2 ? 31.594 -4.191 20.547 1 21.28 2 VAL B N 1
ATOM 4571 C CA . VAL B 1 2 ? 30.438 -3.469 21.031 1 21.28 2 VAL B CA 1
ATOM 4572 C C . VAL B 1 2 ? 29.188 -4.34 20.906 1 21.28 2 VAL B C 1
ATOM 4574 O O . VAL B 1 2 ? 28.969 -4.953 19.859 1 21.28 2 VAL B O 1
ATOM 4577 N N . ASP B 1 3 ? 28.844 -5.059 21.984 1 21.36 3 ASP B N 1
ATOM 4578 C CA . ASP B 1 3 ? 27.797 -6.055 22.203 1 21.36 3 ASP B CA 1
ATOM 4579 C C . ASP B 1 3 ? 26.5 -5.629 21.531 1 21.36 3 ASP B C 1
ATOM 4581 O O . ASP B 1 3 ? 25.969 -4.555 21.812 1 21.36 3 ASP B O 1
ATOM 4585 N N . ALA B 1 4 ? 26.406 -5.855 20.312 1 25.8 4 ALA B N 1
ATOM 4586 C CA . ALA B 1 4 ? 25.219 -5.504 19.531 1 25.8 4 ALA B CA 1
ATOM 4587 C C . ALA B 1 4 ? 23.938 -5.832 20.297 1 25.8 4 ALA B C 1
ATOM 4589 O O . ALA B 1 4 ? 23.75 -6.973 20.734 1 25.8 4 ALA B O 1
ATOM 4590 N N . PRO B 1 5 ? 23.484 -4.961 21.156 1 28.81 5 PRO B N 1
ATOM 4591 C CA . PRO B 1 5 ? 22.5 -5.332 22.172 1 28.81 5 PRO B CA 1
ATOM 4592 C C . PRO B 1 5 ? 21.453 -6.309 21.656 1 28.81 5 PRO B C 1
ATOM 4594 O O . PRO B 1 5 ? 20.844 -6.062 20.609 1 28.81 5 PRO B O 1
ATOM 4597 N N . GLY B 1 6 ? 21.688 -7.605 21.562 1 29.34 6 GLY B N 1
ATOM 4598 C CA . GLY B 1 6 ? 20.859 -8.781 21.328 1 29.34 6 GLY B CA 1
ATOM 4599 C C . GLY B 1 6 ? 19.531 -8.719 22.031 1 29.34 6 GLY B C 1
ATOM 4600 O O . GLY B 1 6 ? 19.469 -8.766 23.266 1 29.34 6 GLY B O 1
ATOM 4601 N N . LEU B 1 7 ? 18.688 -7.797 21.594 1 30.89 7 LEU B N 1
ATOM 4602 C CA . LEU B 1 7 ? 17.391 -7.73 22.266 1 30.89 7 LEU B CA 1
ATOM 4603 C C . LEU B 1 7 ? 16.875 -9.133 22.594 1 30.89 7 LEU B C 1
ATOM 4605 O O . LEU B 1 7 ? 16.984 -10.039 21.766 1 30.89 7 LEU B O 1
ATOM 4609 N N . SER B 1 8 ? 17.062 -9.68 23.656 1 30.83 8 SER B N 1
ATOM 4610 C CA . SER B 1 8 ? 16.359 -10.805 24.266 1 30.83 8 SER B CA 1
ATOM 4611 C C . SER B 1 8 ? 14.906 -10.875 23.812 1 30.83 8 SER B C 1
ATOM 4613 O O . SER B 1 8 ? 14.023 -10.312 24.453 1 30.83 8 SER B O 1
ATOM 4615 N N . GLY B 1 9 ? 14.516 -10.383 22.625 1 34.34 9 GLY B N 1
ATOM 4616 C CA . GLY B 1 9 ? 13.172 -10.172 22.109 1 34.34 9 GLY B CA 1
ATOM 4617 C C . GLY B 1 9 ? 12.312 -11.422 22.141 1 34.34 9 GLY B C 1
ATOM 4618 O O . GLY B 1 9 ? 12.766 -12.5 21.75 1 34.34 9 GLY B O 1
ATOM 4619 N N . GLY B 1 10 ? 11.531 -11.617 23.078 1 36.34 10 GLY B N 1
ATOM 4620 C CA . GLY B 1 10 ? 10.43 -12.562 23.188 1 36.34 10 GLY B CA 1
ATOM 4621 C C . GLY B 1 10 ? 9.812 -12.914 21.844 1 36.34 10 GLY B C 1
ATOM 4622 O O . GLY B 1 10 ? 10.047 -12.234 20.844 1 36.34 10 GLY B O 1
ATOM 4623 N N . ARG B 1 11 ? 9.344 -14.234 21.531 1 43.44 11 ARG B N 1
ATOM 4624 C CA . ARG B 1 11 ? 8.703 -14.898 20.406 1 43.44 11 ARG B CA 1
ATOM 4625 C C . ARG B 1 11 ? 7.902 -13.906 19.562 1 43.44 11 ARG B C 1
ATOM 4627 O O . ARG B 1 11 ? 7.77 -14.07 18.359 1 43.44 11 ARG B O 1
ATOM 4634 N N . GLY B 1 12 ? 7.312 -12.828 20.203 1 51.56 12 GLY B N 1
ATOM 4635 C CA . GLY B 1 12 ? 6.348 -11.867 19.688 1 51.56 12 GLY B CA 1
ATOM 4636 C C . GLY B 1 12 ? 6.996 -10.672 19.016 1 51.56 12 GLY B C 1
ATOM 4637 O O . GLY B 1 12 ? 6.34 -9.656 18.766 1 51.56 12 GLY B O 1
ATOM 4638 N N . MET B 1 13 ? 8.414 -10.766 18.719 1 71.94 13 MET B N 1
ATOM 4639 C CA . MET B 1 13 ? 9.148 -9.508 18.547 1 71.94 13 MET B CA 1
ATOM 4640 C C . MET B 1 13 ? 9.336 -9.188 17.078 1 71.94 13 MET B C 1
ATOM 4642 O O . MET B 1 13 ? 9.461 -8.016 16.703 1 71.94 13 MET B O 1
ATOM 4646 N N . PHE B 1 14 ? 9.234 -10.172 16.094 1 89.88 14 PHE B N 1
ATOM 4647 C CA . PHE B 1 14 ? 9.422 -9.781 14.695 1 89.88 14 PHE B CA 1
ATOM 4648 C C . PHE B 1 14 ? 8.117 -9.922 13.914 1 89.88 14 PHE B C 1
ATOM 4650 O O . PHE B 1 14 ? 7.133 -10.461 14.43 1 89.88 14 PHE B O 1
ATOM 4657 N N . LYS B 1 15 ? 8.023 -9.367 12.82 1 96.38 15 LYS B N 1
ATOM 4658 C CA . LYS B 1 15 ? 6.867 -9.445 11.938 1 96.38 15 LYS B CA 1
ATOM 4659 C C . LYS B 1 15 ? 7.27 -9.945 10.555 1 96.38 15 LYS B C 1
ATOM 4661 O O . LYS B 1 15 ? 8.461 -10.039 10.242 1 96.38 15 LYS B O 1
ATOM 4666 N N . ARG B 1 16 ? 6.254 -10.391 9.836 1 97.88 16 ARG B N 1
ATOM 4667 C CA . ARG B 1 16 ? 6.434 -10.797 8.453 1 97.88 16 ARG B CA 1
ATOM 4668 C C . ARG B 1 16 ? 5.836 -9.766 7.496 1 97.88 16 ARG B C 1
ATOM 4670 O O . ARG B 1 16 ? 4.648 -9.453 7.578 1 97.88 16 ARG B O 1
ATOM 4677 N N . LEU B 1 17 ? 6.676 -9.188 6.668 1 98.56 17 LEU B N 1
ATOM 4678 C CA . LEU B 1 17 ? 6.242 -8.219 5.664 1 98.56 17 LEU B CA 1
ATOM 4679 C C . LEU B 1 17 ? 6.074 -8.891 4.305 1 98.56 17 LEU B C 1
ATOM 4681 O O . LEU B 1 17 ? 7.047 -9.375 3.723 1 98.56 17 LEU B O 1
ATOM 4685 N N . ILE B 1 18 ? 4.832 -8.953 3.824 1 98.81 18 ILE B N 1
ATOM 4686 C CA . ILE B 1 18 ? 4.512 -9.617 2.566 1 98.81 18 ILE B CA 1
ATOM 4687 C C . ILE B 1 18 ? 4.074 -8.578 1.533 1 98.81 18 ILE B C 1
ATOM 4689 O O . ILE B 1 18 ? 3.053 -7.91 1.708 1 98.81 18 ILE B O 1
ATOM 4693 N N . VAL B 1 19 ? 4.879 -8.406 0.49 1 98.19 19 VAL B N 1
ATOM 4694 C CA . VAL B 1 19 ? 4.516 -7.555 -0.638 1 98.19 19 VAL B CA 1
ATOM 4695 C C . VAL B 1 19 ? 3.928 -8.406 -1.762 1 98.19 19 VAL B C 1
ATOM 4697 O O . VAL B 1 19 ? 4.566 -9.344 -2.236 1 98.19 19 VAL B O 1
ATOM 4700 N N . ALA B 1 20 ? 2.697 -8.125 -2.145 1 97.12 20 ALA B N 1
ATOM 4701 C CA . ALA B 1 20 ? 1.996 -8.859 -3.195 1 97.12 20 ALA B CA 1
ATOM 4702 C C . ALA B 1 20 ? 1.732 -7.965 -4.406 1 97.12 20 ALA B C 1
ATOM 4704 O O . ALA B 1 20 ? 0.895 -7.062 -4.348 1 97.12 20 ALA B O 1
ATOM 4705 N N . CYS B 1 21 ? 2.414 -8.266 -5.523 1 92.88 21 CYS B N 1
ATOM 4706 C CA . CYS B 1 21 ? 2.338 -7.473 -6.742 1 92.88 21 CYS B CA 1
ATOM 4707 C C . CYS B 1 21 ? 1.504 -8.18 -7.805 1 92.88 21 CYS B C 1
ATOM 4709 O O . CYS B 1 21 ? 1.936 -9.18 -8.375 1 92.88 21 CYS B O 1
ATOM 4711 N N . ASP B 1 22 ? 0.351 -7.586 -8.094 1 88.88 22 ASP B N 1
ATOM 4712 C CA . ASP B 1 22 ? -0.563 -8.195 -9.062 1 88.88 22 ASP B CA 1
ATOM 4713 C C . ASP B 1 22 ? -0.441 -7.523 -10.43 1 88.88 22 ASP B C 1
ATOM 4715 O O . ASP B 1 22 ? -0.615 -6.309 -10.547 1 88.88 22 ASP B O 1
ATOM 4719 N N . GLY B 1 23 ? -0.046 -8.203 -11.398 1 74.44 23 GLY B N 1
ATOM 4720 C CA . GLY B 1 23 ? 0.182 -7.66 -12.727 1 74.44 23 GLY B CA 1
ATOM 4721 C C . GLY B 1 23 ? -1.075 -7.613 -13.578 1 74.44 23 GLY B C 1
ATOM 4722 O O . GLY B 1 23 ? -1.038 -7.168 -14.727 1 74.44 23 GLY B O 1
ATOM 4723 N N . THR B 1 24 ? -2.174 -8.242 -13.008 1 63.34 24 THR B N 1
ATOM 4724 C CA . THR B 1 24 ? -3.393 -8.32 -13.805 1 63.34 24 THR B CA 1
ATOM 4725 C C . THR B 1 24 ? -4.07 -6.957 -13.891 1 63.34 24 THR B C 1
ATOM 4727 O O . THR B 1 24 ? -3.938 -6.137 -12.984 1 63.34 24 THR B O 1
ATOM 4730 N N . TRP B 1 25 ? -4.121 -6.438 -15.102 1 47.34 25 TRP B N 1
ATOM 4731 C CA . TRP B 1 25 ? -4.844 -5.184 -15.289 1 47.34 25 TRP B CA 1
ATOM 4732 C C . TRP B 1 25 ? -6.32 -5.348 -14.938 1 47.34 25 TRP B C 1
ATOM 4734 O O . TRP B 1 25 ? -7.047 -6.078 -15.617 1 47.34 25 TRP B O 1
ATOM 4744 N N . LEU B 1 26 ? -6.57 -5.672 -13.781 1 40.69 26 LEU B N 1
ATOM 4745 C CA . LEU B 1 26 ? -8.023 -5.656 -13.609 1 40.69 26 LEU B CA 1
ATOM 4746 C C . LEU B 1 26 ? -8.609 -4.328 -14.062 1 40.69 26 LEU B C 1
ATOM 4748 O O . LEU B 1 26 ? -7.988 -3.277 -13.891 1 40.69 26 LEU B O 1
ATOM 4752 N N . ASN B 1 27 ? -9.156 -4.254 -15.117 1 34.88 27 ASN B N 1
ATOM 4753 C CA . ASN B 1 27 ? -9.836 -3.012 -15.461 1 34.88 27 ASN B CA 1
ATOM 4754 C C . ASN B 1 27 ? -10.281 -2.246 -14.219 1 34.88 27 ASN B C 1
ATOM 4756 O O . ASN B 1 27 ? -11.156 -2.707 -13.484 1 34.88 27 ASN B O 1
ATOM 4760 N N . SER B 1 28 ? -9.453 -1.712 -13.586 1 36.66 28 SER B N 1
ATOM 4761 C CA . SER B 1 28 ? -9.562 -0.898 -12.383 1 36.66 28 SER B CA 1
ATOM 4762 C C . SER B 1 28 ? -10.844 -0.069 -12.383 1 36.66 28 SER B C 1
ATOM 4764 O O . SER B 1 28 ? -11.211 0.519 -11.359 1 36.66 28 SER B O 1
ATOM 4766 N N . ASP B 1 29 ? -11.312 0.357 -13.469 1 35.34 29 ASP B N 1
ATOM 4767 C CA . ASP B 1 29 ? -12.375 1.36 -13.469 1 35.34 29 ASP B CA 1
ATOM 4768 C C . ASP B 1 29 ? -13.578 0.884 -12.656 1 35.34 29 ASP B C 1
ATOM 4770 O O . ASP B 1 29 ? -14.219 1.676 -11.961 1 35.34 29 ASP B O 1
ATOM 4774 N N . ASP B 1 30 ? -14.109 -0.322 -13 1 38.19 30 ASP B N 1
ATOM 4775 C CA . ASP B 1 30 ? -15.367 -0.729 -12.367 1 38.19 30 ASP B CA 1
ATOM 4776 C C . ASP B 1 30 ? -15.219 -2.08 -11.672 1 38.19 30 ASP B C 1
ATOM 4778 O O . ASP B 1 30 ? -16.203 -2.688 -11.266 1 38.19 30 ASP B O 1
ATOM 4782 N N . GLY B 1 31 ? -13.742 -2.461 -11.414 1 42.31 31 GLY B N 1
ATOM 4783 C CA . GLY B 1 31 ? -13.594 -3.766 -10.789 1 42.31 31 GLY B CA 1
ATOM 4784 C C . GLY B 1 31 ? -14.266 -4.879 -11.57 1 42.31 31 GLY B C 1
ATOM 4785 O O . GLY B 1 31 ? -14.453 -5.984 -11.055 1 42.31 31 GLY B O 1
ATOM 4786 N N . THR B 1 32 ? -14.875 -4.52 -12.617 1 38.06 32 THR B N 1
ATOM 4787 C CA . THR B 1 32 ? -15.625 -5.453 -13.453 1 38.06 32 THR B CA 1
ATOM 4788 C C . THR B 1 32 ? -14.859 -5.77 -14.734 1 38.06 32 THR B C 1
ATOM 4790 O O . THR B 1 32 ? -14.039 -4.973 -15.18 1 38.06 32 THR B O 1
ATOM 4793 N N . LYS B 1 33 ? -14.578 -6.793 -15.125 1 40.53 33 LYS B N 1
ATOM 4794 C CA . LYS B 1 33 ? -14.258 -7.215 -16.484 1 40.53 33 LYS B CA 1
ATOM 4795 C C . LYS B 1 33 ? -15.516 -7.547 -17.281 1 40.53 33 LYS B C 1
ATOM 4797 O O . LYS B 1 33 ? -16.234 -8.492 -16.938 1 40.53 33 LYS B O 1
ATOM 4802 N N . ASN B 1 34 ? -15.906 -6.836 -18.375 1 36.19 34 ASN B N 1
ATOM 4803 C CA . ASN B 1 34 ? -17.109 -6.996 -19.188 1 36.19 34 ASN B CA 1
ATOM 4804 C C . ASN B 1 34 ? -18.375 -6.961 -18.328 1 36.19 34 ASN B C 1
ATOM 4806 O O . ASN B 1 34 ? -19.281 -7.773 -18.516 1 36.19 34 ASN B O 1
ATOM 4810 N N . GLY B 1 35 ? -18.422 -6.133 -17.25 1 38.28 35 GLY B N 1
ATOM 4811 C CA . GLY B 1 35 ? -19.641 -5.996 -16.469 1 38.28 35 GLY B CA 1
ATOM 4812 C C . GLY B 1 35 ? -19.703 -6.93 -15.281 1 38.28 35 GLY B C 1
ATOM 4813 O O . GLY B 1 35 ? -20.625 -6.852 -14.461 1 38.28 35 GLY B O 1
ATOM 4814 N N . THR B 1 36 ? -18.922 -7.98 -15.172 1 43.12 36 THR B N 1
ATOM 4815 C CA . THR B 1 36 ? -18.938 -8.945 -14.078 1 43.12 36 THR B CA 1
ATOM 4816 C C . THR B 1 36 ? -17.734 -8.758 -13.164 1 43.12 36 THR B C 1
ATOM 4818 O O . THR B 1 36 ? -16.703 -8.242 -13.586 1 43.12 36 THR B O 1
ATOM 4821 N N . LEU B 1 37 ? -18.031 -8.984 -11.883 1 53.5 37 LEU B N 1
ATOM 4822 C CA . LEU B 1 37 ? -16.938 -8.906 -10.93 1 53.5 37 LEU B CA 1
ATOM 4823 C C . LEU B 1 37 ? -15.734 -9.695 -11.422 1 53.5 37 LEU B C 1
ATOM 4825 O O . LEU B 1 37 ? -15.875 -10.828 -11.891 1 53.5 37 LEU B O 1
ATOM 4829 N N . SER B 1 38 ? -14.594 -9.109 -11.578 1 64.06 38 SER B N 1
ATOM 4830 C CA . SER B 1 38 ? -13.375 -9.703 -12.117 1 64.06 38 SER B CA 1
ATOM 4831 C C . SER B 1 38 ? -12.898 -10.867 -11.258 1 64.06 38 SER B C 1
ATOM 4833 O O . SER B 1 38 ? -13.047 -10.844 -10.031 1 64.06 38 SER B O 1
ATOM 4835 N N . ILE B 1 39 ? -12.695 -12.102 -11.945 1 78.19 39 ILE B N 1
ATOM 4836 C CA . ILE B 1 39 ? -12.102 -13.258 -11.289 1 78.19 39 ILE B CA 1
ATOM 4837 C C . ILE B 1 39 ? -10.695 -12.906 -10.789 1 78.19 39 ILE B C 1
ATOM 4839 O O . ILE B 1 39 ? -9.867 -12.422 -11.555 1 78.19 39 ILE B O 1
ATOM 4843 N N . PRO B 1 40 ? -10.508 -13.117 -9.562 1 87.31 40 PRO B N 1
ATOM 4844 C CA . PRO B 1 40 ? -9.242 -12.688 -8.961 1 87.31 40 PRO B CA 1
ATOM 4845 C C . PRO B 1 40 ? -8.055 -13.531 -9.422 1 87.31 40 PRO B C 1
ATOM 4847 O O . PRO B 1 40 ? -8.219 -14.703 -9.758 1 87.31 40 PRO B O 1
ATOM 4850 N N . SER B 1 41 ? -6.867 -12.938 -9.492 1 92.19 41 SER B N 1
ATOM 4851 C CA . SER B 1 41 ? -5.609 -13.648 -9.719 1 92.19 41 SER B CA 1
ATOM 4852 C C . SER B 1 41 ? -5.211 -14.461 -8.492 1 92.19 41 SER B C 1
ATOM 4854 O O . SER B 1 41 ? -5.785 -14.297 -7.414 1 92.19 41 SER B O 1
ATOM 4856 N N . ASN B 1 42 ? -4.254 -15.352 -8.664 1 96.5 42 ASN B N 1
ATOM 4857 C CA . ASN B 1 42 ? -3.748 -16.125 -7.539 1 96.5 42 ASN B CA 1
ATOM 4858 C C . ASN B 1 42 ? -3.006 -15.25 -6.539 1 96.5 42 ASN B C 1
ATOM 4860 O O . ASN B 1 42 ? -2.789 -15.656 -5.395 1 96.5 42 ASN B O 1
ATOM 4864 N N . ILE B 1 43 ? -2.604 -14.008 -6.945 1 95.88 43 ILE B N 1
ATOM 4865 C CA . ILE B 1 43 ? -1.998 -13.078 -6 1 95.88 43 ILE B CA 1
ATOM 4866 C C . ILE B 1 43 ? -3.064 -12.547 -5.043 1 95.88 43 ILE B C 1
ATOM 4868 O O . ILE B 1 43 ? -2.848 -12.492 -3.83 1 95.88 43 ILE B O 1
ATOM 4872 N N . THR B 1 44 ? -4.188 -12.172 -5.625 1 91.81 44 THR B N 1
ATOM 4873 C CA . THR B 1 44 ? -5.301 -11.742 -4.789 1 91.81 44 THR B CA 1
ATOM 4874 C C . THR B 1 44 ? -5.746 -12.859 -3.857 1 91.81 44 THR B C 1
ATOM 4876 O O . THR B 1 44 ? -5.922 -12.648 -2.654 1 91.81 44 THR B O 1
ATOM 4879 N N . ARG B 1 45 ? -5.863 -14.008 -4.406 1 95.38 45 ARG B N 1
ATOM 4880 C CA . ARG B 1 45 ? -6.395 -15.148 -3.664 1 95.38 45 ARG B CA 1
ATOM 4881 C C . ARG B 1 45 ? -5.449 -15.555 -2.537 1 95.38 45 ARG B C 1
ATOM 4883 O O . ARG B 1 45 ? -5.887 -15.805 -1.413 1 95.38 45 ARG B O 1
ATOM 4890 N N . ILE B 1 46 ? -4.16 -15.633 -2.824 1 97.56 46 ILE B N 1
ATOM 4891 C CA . ILE B 1 46 ? -3.229 -16.047 -1.777 1 97.56 46 ILE B CA 1
ATOM 4892 C C . ILE B 1 46 ? -3.15 -14.953 -0.705 1 97.56 46 ILE B C 1
ATOM 4894 O O . ILE B 1 46 ? -2.986 -15.258 0.48 1 97.56 46 ILE B O 1
ATOM 4898 N N . SER B 1 47 ? -3.266 -13.695 -1.028 1 95.31 47 SER B N 1
ATOM 4899 C CA . SER B 1 47 ? -3.299 -12.602 -0.065 1 95.31 47 SER B CA 1
ATOM 4900 C C . SER B 1 47 ? -4.461 -12.75 0.908 1 95.31 47 SER B C 1
ATOM 4902 O O . SER B 1 47 ? -4.348 -12.398 2.082 1 95.31 47 SER B O 1
ATOM 4904 N N . ARG B 1 48 ? -5.547 -13.305 0.379 1 93.88 48 ARG B N 1
ATOM 4905 C CA . ARG B 1 48 ? -6.727 -13.531 1.205 1 93.88 48 ARG B CA 1
ATOM 4906 C C . ARG B 1 48 ? -6.559 -14.758 2.086 1 93.88 48 ARG B C 1
ATOM 4908 O O . ARG B 1 48 ? -7.184 -14.867 3.143 1 93.88 48 ARG B O 1
ATOM 4915 N N . ALA B 1 49 ? -5.734 -15.633 1.659 1 96.88 49 ALA B N 1
ATOM 4916 C CA . ALA B 1 49 ? -5.5 -16.859 2.412 1 96.88 49 ALA B CA 1
ATOM 4917 C C . ALA B 1 49 ? -4.527 -16.625 3.562 1 96.88 49 ALA B C 1
ATOM 4919 O O . ALA B 1 49 ? -4.527 -17.359 4.547 1 96.88 49 ALA B O 1
ATOM 4920 N N . ILE B 1 50 ? -3.648 -15.625 3.486 1 97.88 50 ILE B N 1
ATOM 4921 C CA . ILE B 1 50 ? -2.664 -15.328 4.523 1 97.88 50 ILE B CA 1
ATOM 4922 C C . ILE B 1 50 ? -3.359 -14.734 5.742 1 97.88 50 ILE B C 1
ATOM 4924 O O . ILE B 1 50 ? -4.055 -13.719 5.637 1 97.88 50 ILE B O 1
ATOM 4928 N N . LYS B 1 51 ? -3.164 -15.375 6.863 1 96.31 51 LYS B N 1
ATOM 4929 C CA . LYS B 1 51 ? -3.746 -14.859 8.102 1 96.31 51 LYS B CA 1
ATOM 4930 C C . LYS B 1 51 ? -3.055 -13.57 8.539 1 96.31 51 LYS B C 1
ATOM 4932 O O . LYS B 1 51 ? -1.863 -13.383 8.289 1 96.31 51 LYS B O 1
ATOM 4937 N N . ALA B 1 52 ? -3.781 -12.742 9.227 1 94.06 52 ALA B N 1
ATOM 4938 C CA . ALA B 1 52 ? -3.217 -11.484 9.711 1 94.06 52 ALA B CA 1
ATOM 4939 C C . ALA B 1 52 ? -2.215 -11.727 10.836 1 94.06 52 ALA B C 1
ATOM 4941 O O . ALA B 1 52 ? -1.281 -10.945 11.023 1 94.06 52 ALA B O 1
ATOM 4942 N N . VAL B 1 53 ? -2.463 -12.742 11.609 1 94.12 53 VAL B N 1
ATOM 4943 C CA . VAL B 1 53 ? -1.597 -13.172 12.703 1 94.12 53 VAL B CA 1
ATOM 4944 C C . VAL B 1 53 ? -1.412 -14.688 12.648 1 94.12 53 VAL B C 1
ATOM 4946 O O . VAL B 1 53 ? -2.383 -15.43 12.492 1 94.12 53 VAL B O 1
ATOM 4949 N N . SER B 1 54 ? -0.19 -15.094 12.719 1 93.75 54 SER B N 1
ATOM 4950 C CA . SER B 1 54 ? 0.067 -16.531 12.703 1 93.75 54 SER B CA 1
ATOM 4951 C C . SER B 1 54 ? -0.38 -17.188 14.008 1 93.75 54 SER B C 1
ATOM 4953 O O . SER B 1 54 ? -0.67 -16.484 14.984 1 93.75 54 SER B O 1
ATOM 4955 N N . GLN B 1 55 ? -0.408 -18.484 13.938 1 90.38 55 GLN B N 1
ATOM 4956 C CA . GLN B 1 55 ? -0.816 -19.25 15.109 1 90.38 55 GLN B CA 1
ATOM 4957 C C . GLN B 1 55 ? 0.108 -18.984 16.297 1 90.38 55 GLN B C 1
ATOM 4959 O O . GLN B 1 55 ? -0.33 -18.984 17.438 1 90.38 55 GLN B O 1
ATOM 4964 N N . ASP B 1 56 ? 1.343 -18.641 16 1 88.06 56 ASP B N 1
ATOM 4965 C CA . ASP B 1 56 ? 2.32 -18.359 17.047 1 88.06 56 ASP B CA 1
ATOM 4966 C C . ASP B 1 56 ? 2.338 -16.891 17.422 1 88.06 56 ASP B C 1
ATOM 4968 O O . ASP B 1 56 ? 3.24 -16.422 18.125 1 88.06 56 ASP B O 1
ATOM 4972 N N . GLY B 1 57 ? 1.473 -16.156 16.891 1 88.75 57 GLY B N 1
ATOM 4973 C CA . GLY B 1 57 ? 1.304 -14.766 17.297 1 88.75 57 GLY B CA 1
ATOM 4974 C C . GLY B 1 57 ? 2.143 -13.797 16.5 1 88.75 57 GLY B C 1
ATOM 4975 O O . GLY B 1 57 ? 2.254 -12.617 16.844 1 88.75 57 GLY B O 1
ATOM 4976 N N . ILE B 1 58 ? 2.771 -14.266 15.469 1 93.06 58 ILE B N 1
ATOM 4977 C CA . ILE B 1 58 ? 3.594 -13.406 14.633 1 93.06 58 ILE B CA 1
ATOM 4978 C C . ILE B 1 58 ? 2.705 -12.625 13.664 1 93.06 58 ILE B C 1
ATOM 4980 O O . ILE B 1 58 ? 1.869 -13.211 12.969 1 93.06 58 ILE B O 1
ATOM 4984 N N . GLN B 1 59 ? 2.844 -11.273 13.656 1 95 59 GLN B N 1
ATOM 4985 C CA . GLN B 1 59 ? 2.07 -10.438 12.742 1 95 59 GLN B CA 1
ATOM 4986 C C . GLN B 1 59 ? 2.484 -10.672 11.297 1 95 59 GLN B C 1
ATOM 4988 O O . GLN B 1 59 ? 3.678 -10.703 10.984 1 95 59 GLN B O 1
ATOM 4993 N N . GLN B 1 60 ? 1.496 -10.961 10.422 1 97.12 60 GLN B N 1
ATOM 4994 C CA . GLN B 1 60 ? 1.723 -11.109 8.992 1 97.12 60 GLN B CA 1
ATOM 4995 C C . GLN B 1 60 ? 1.067 -9.977 8.211 1 97.12 60 GLN B C 1
ATOM 4997 O O . GLN B 1 60 ? -0.16 -9.922 8.102 1 97.12 60 GLN B O 1
ATOM 5002 N N . ILE B 1 61 ? 1.873 -9.102 7.699 1 98.12 61 ILE B N 1
ATOM 5003 C CA . ILE B 1 61 ? 1.369 -7.871 7.094 1 98.12 61 ILE B CA 1
ATOM 5004 C C . ILE B 1 61 ? 1.431 -7.984 5.57 1 98.12 61 ILE B C 1
ATOM 5006 O O . ILE B 1 61 ? 2.516 -8.062 4.992 1 98.12 61 ILE B O 1
ATOM 5010 N N . VAL B 1 62 ? 0.275 -7.926 4.938 1 97.94 62 VAL B N 1
ATOM 5011 C CA . VAL B 1 62 ? 0.21 -8 3.48 1 97.94 62 VAL B CA 1
ATOM 5012 C C . VAL B 1 62 ? 0.031 -6.605 2.895 1 97.94 62 VAL B C 1
ATOM 5014 O O . VAL B 1 62 ? -0.917 -5.895 3.242 1 97.94 62 VAL B O 1
ATOM 5017 N N . ASN B 1 63 ? 0.98 -6.18 2.146 1 96.88 63 ASN B N 1
ATOM 5018 C CA . ASN B 1 63 ? 0.856 -4.996 1.299 1 96.88 63 ASN B CA 1
ATOM 5019 C C . ASN B 1 63 ? 0.571 -5.375 -0.152 1 96.88 63 ASN B C 1
ATOM 5021 O O . ASN B 1 63 ? 1.49 -5.703 -0.903 1 96.88 63 ASN B O 1
ATOM 5025 N N . TYR B 1 64 ? -0.705 -5.27 -0.516 1 92.31 64 TYR B N 1
ATOM 5026 C CA . TYR B 1 64 ? -1.166 -5.68 -1.839 1 92.31 64 TYR B CA 1
ATOM 5027 C C . TYR B 1 64 ? -1.214 -4.488 -2.789 1 92.31 64 TYR B C 1
ATOM 5029 O O . TYR B 1 64 ? -1.755 -3.434 -2.447 1 92.31 64 TYR B O 1
ATOM 5037 N N . SER B 1 65 ? -0.604 -4.586 -3.955 1 83.38 65 SER B N 1
ATOM 5038 C CA . SER B 1 65 ? -0.636 -3.533 -4.965 1 83.38 65 SER B CA 1
ATOM 5039 C C . SER B 1 65 ? -1.082 -4.078 -6.316 1 83.38 65 SER B C 1
ATOM 5041 O O . SER B 1 65 ? -0.59 -5.113 -6.77 1 83.38 65 SER B O 1
ATOM 5043 N N . GLN B 1 66 ? -2.1 -3.365 -6.75 1 76.06 66 GLN B N 1
ATOM 5044 C CA . GLN B 1 66 ? -2.514 -3.697 -8.109 1 76.06 66 GLN B CA 1
ATOM 5045 C C . GLN B 1 66 ? -1.734 -2.881 -9.141 1 76.06 66 GLN B C 1
ATOM 5047 O O . GLN B 1 66 ? -1.458 -1.699 -8.914 1 76.06 66 GLN B O 1
ATOM 5052 N N . GLY B 1 67 ? -0.972 -3.432 -9.852 1 57.19 67 GLY B N 1
ATOM 5053 C CA . GLY B 1 67 ? -0.183 -2.721 -10.844 1 57.19 67 GLY B CA 1
ATOM 5054 C C . GLY B 1 67 ? -0.968 -1.643 -11.562 1 57.19 67 GLY B C 1
ATOM 5055 O O . GLY B 1 67 ? -2.188 -1.751 -11.719 1 57.19 67 GLY B O 1
ATOM 5056 N N . LEU B 1 68 ? -0.565 -0.273 -11.547 1 43.81 68 LEU B N 1
ATOM 5057 C CA . LEU B 1 68 ? -1.179 0.884 -12.188 1 43.81 68 LEU B CA 1
ATOM 5058 C C . LEU B 1 68 ? -1.692 0.527 -13.578 1 43.81 68 LEU B C 1
ATOM 5060 O O . LEU B 1 68 ? -0.918 0.109 -14.445 1 43.81 68 LEU B O 1
ATOM 5064 N N . GLY B 1 69 ? -2.855 -0.206 -13.547 1 37.94 69 GLY B N 1
ATOM 5065 C CA . GLY B 1 69 ? -3.383 -0.261 -14.898 1 37.94 69 GLY B CA 1
ATOM 5066 C C . GLY B 1 69 ? -3.338 1.077 -15.609 1 37.94 69 GLY B C 1
ATOM 5067 O O . GLY B 1 69 ? -3.182 2.121 -14.977 1 37.94 69 GLY B O 1
ATOM 5068 N N . THR B 1 70 ? -2.994 1.239 -16.844 1 33.69 70 THR B N 1
ATOM 5069 C CA . THR B 1 70 ? -2.99 2.473 -17.609 1 33.69 70 THR B CA 1
ATOM 5070 C C . THR B 1 70 ? -4.277 3.262 -17.391 1 33.69 70 THR B C 1
ATOM 5072 O O . THR B 1 70 ? -5.375 2.754 -17.625 1 33.69 70 THR B O 1
ATOM 5075 N N . GLU B 1 71 ? -4.363 3.986 -16.516 1 32.97 71 GLU B N 1
ATOM 5076 C CA . GLU B 1 71 ? -5.312 5.094 -16.516 1 32.97 71 GLU B CA 1
ATOM 5077 C C . GLU B 1 71 ? -5.492 5.676 -17.922 1 32.97 71 GLU B C 1
ATOM 5079 O O . GLU B 1 71 ? -4.516 6.035 -18.578 1 32.97 71 GLU B O 1
ATOM 5084 N N . GLY B 1 72 ? -6.465 5.145 -18.891 1 32.44 72 GLY B N 1
ATOM 5085 C CA . GLY B 1 72 ? -7.094 5.52 -20.141 1 32.44 72 GLY B CA 1
ATOM 5086 C C . GLY B 1 72 ? -7.656 4.336 -20.906 1 32.44 72 GLY B C 1
ATOM 5087 O O . GLY B 1 72 ? -7.453 3.186 -20.516 1 32.44 72 GLY B O 1
ATOM 5088 N N . GLY B 1 73 ? -8.586 4.633 -21.938 1 31.47 73 GLY B N 1
ATOM 5089 C CA . GLY B 1 73 ? -9.25 3.707 -22.828 1 31.47 73 GLY B CA 1
ATOM 5090 C C . GLY B 1 73 ? -8.367 2.564 -23.281 1 31.47 73 GLY B C 1
ATOM 5091 O O . GLY B 1 73 ? -7.176 2.529 -22.953 1 31.47 73 GLY B O 1
ATOM 5092 N N . LYS B 1 74 ? -8.945 1.589 -24.047 1 31.88 74 LYS B N 1
ATOM 5093 C CA . LYS B 1 74 ? -8.344 0.407 -24.656 1 31.88 74 LYS B CA 1
ATOM 5094 C C . LYS B 1 74 ? -6.934 0.706 -25.156 1 31.88 74 LYS B C 1
ATOM 5096 O O . LYS B 1 74 ? -6.051 -0.152 -25.094 1 31.88 74 LYS B O 1
ATOM 5101 N N . LEU B 1 75 ? -6.887 1.693 -25.812 1 29.2 75 LEU B N 1
ATOM 5102 C CA . LEU B 1 75 ? -5.672 2.078 -26.516 1 29.2 75 LEU B CA 1
ATOM 5103 C C . LEU B 1 75 ? -4.605 2.559 -25.547 1 29.2 75 LEU B C 1
ATOM 5105 O O . LEU B 1 75 ? -3.414 2.307 -25.75 1 29.2 75 LEU B O 1
ATOM 5109 N N . SER B 1 76 ? -4.98 3.301 -24.562 1 33.47 76 SER B N 1
ATOM 5110 C CA . SER B 1 76 ? -4.031 3.893 -23.625 1 33.47 76 SER B CA 1
ATOM 5111 C C . SER B 1 76 ? -3.441 2.836 -22.688 1 33.47 76 SER B C 1
ATOM 5113 O O . SER B 1 76 ? -2.361 3.027 -22.125 1 33.47 76 SER B O 1
ATOM 5115 N N . ARG B 1 77 ? -3.996 1.825 -22.484 1 38.47 77 ARG B N 1
ATOM 5116 C CA . ARG B 1 77 ? -3.637 0.598 -21.781 1 38.47 77 ARG B CA 1
ATOM 5117 C C . ARG B 1 77 ? -2.398 -0.044 -22.391 1 38.47 77 ARG B C 1
ATOM 5119 O O . ARG B 1 77 ? -1.524 -0.536 -21.672 1 38.47 77 ARG B O 1
ATOM 5126 N N . LEU B 1 78 ? -2.586 -0.199 -23.672 1 33.84 78 LEU B N 1
ATOM 5127 C CA . LEU B 1 78 ? -1.469 -0.767 -24.422 1 33.84 78 LEU B CA 1
ATOM 5128 C C . LEU B 1 78 ? -0.235 0.123 -24.312 1 33.84 78 LEU B C 1
ATOM 5130 O O . LEU B 1 78 ? 0.886 -0.376 -24.188 1 33.84 78 LEU B O 1
ATOM 5134 N N . VAL B 1 79 ? -0.503 1.385 -24.484 1 33.16 79 VAL B N 1
ATOM 5135 C CA . VAL B 1 79 ? 0.619 2.314 -24.562 1 33.16 79 VAL B CA 1
ATOM 5136 C C . VAL B 1 79 ? 1.149 2.621 -23.172 1 33.16 79 VAL B C 1
ATOM 5138 O O . VAL B 1 79 ? 2.361 2.723 -22.969 1 33.16 79 VAL B O 1
ATOM 5141 N N . GLY B 1 80 ? 0.367 2.959 -22.188 1 37.44 80 GLY B N 1
ATOM 5142 C CA . GLY B 1 80 ? 0.766 3.363 -20.844 1 37.44 80 GLY B CA 1
ATOM 5143 C C . GLY B 1 80 ? 1.264 2.209 -20 1 37.44 80 GLY B C 1
ATOM 5144 O O . GLY B 1 80 ? 2.137 2.389 -19.156 1 37.44 80 GLY B O 1
ATOM 5145 N N . GLY B 1 81 ? 0.64 1.085 -19.984 1 38.81 81 GLY B N 1
ATOM 5146 C CA . GLY B 1 81 ? 1.066 -0.193 -19.438 1 38.81 81 GLY B CA 1
ATOM 5147 C C . GLY B 1 81 ? 2.486 -0.562 -19.812 1 38.81 81 GLY B C 1
ATOM 5148 O O . GLY B 1 81 ? 3.195 -1.21 -19.047 1 38.81 81 GLY B O 1
ATOM 5149 N N . ALA B 1 82 ? 2.715 -0.334 -21.094 1 36.59 82 ALA B N 1
ATOM 5150 C CA . ALA B 1 82 ? 3.992 -0.643 -21.734 1 36.59 82 ALA B CA 1
ATOM 5151 C C . ALA B 1 82 ? 5.07 0.35 -21.312 1 36.59 82 ALA B C 1
ATOM 5153 O O . ALA B 1 82 ? 6.242 0.188 -21.672 1 36.59 82 ALA B O 1
ATOM 5154 N N . THR B 1 83 ? 4.605 1.422 -20.75 1 40.47 83 THR B N 1
ATOM 5155 C CA . THR B 1 83 ? 5.734 2.328 -20.578 1 40.47 83 THR B CA 1
ATOM 5156 C C . THR B 1 83 ? 6.465 2.029 -19.266 1 40.47 83 THR B C 1
ATOM 5158 O O . THR B 1 83 ? 5.836 1.721 -18.25 1 40.47 83 THR B O 1
ATOM 5161 N N . GLY B 1 84 ? 7.637 1.457 -19.25 1 43.72 84 GLY B N 1
ATOM 5162 C CA . GLY B 1 84 ? 8.648 1.261 -18.234 1 43.72 84 GLY B CA 1
ATOM 5163 C C . GLY B 1 84 ? 8.469 2.174 -17.031 1 43.72 84 GLY B C 1
ATOM 5164 O O . GLY B 1 84 ? 8.812 1.803 -15.906 1 43.72 84 GLY B O 1
ATOM 5165 N N . LYS B 1 85 ? 7.699 3.314 -17.172 1 47.66 85 LYS B N 1
ATOM 5166 C CA . LYS B 1 85 ? 7.555 4.289 -16.094 1 47.66 85 LYS B CA 1
ATOM 5167 C C . LYS B 1 85 ? 6.617 3.773 -15.008 1 47.66 85 LYS B C 1
ATOM 5169 O O . LYS B 1 85 ? 6.883 3.945 -13.812 1 47.66 85 LYS B O 1
ATOM 5174 N N . GLY B 1 86 ? 5.625 2.996 -15.383 1 65 86 GLY B N 1
ATOM 5175 C CA . GLY B 1 86 ? 4.699 2.441 -14.414 1 65 86 GLY B CA 1
ATOM 5176 C C . GLY B 1 86 ? 5.32 1.365 -13.539 1 65 86 GLY B C 1
ATOM 5177 O O . GLY B 1 86 ? 5.094 1.334 -12.328 1 65 86 GLY B O 1
ATOM 5178 N N . LEU B 1 87 ? 6.277 0.673 -14.086 1 71.44 87 LEU B N 1
ATOM 5179 C CA . LEU B 1 87 ? 6.934 -0.401 -13.344 1 71.44 87 LEU B CA 1
ATOM 5180 C C . LEU B 1 87 ? 7.859 0.162 -12.273 1 71.44 87 LEU B C 1
ATOM 5182 O O . LEU B 1 87 ? 7.883 -0.334 -11.141 1 71.44 87 LEU B O 1
ATOM 5186 N N . GLY B 1 88 ? 8.617 1.167 -12.68 1 80.81 88 GLY B N 1
ATOM 5187 C CA . GLY B 1 88 ? 9.508 1.792 -11.719 1 80.81 88 GLY B CA 1
ATOM 5188 C C . GLY B 1 88 ? 8.789 2.357 -10.508 1 80.81 88 GLY B C 1
ATOM 5189 O O . GLY B 1 88 ? 9.258 2.225 -9.375 1 80.81 88 GLY B O 1
ATOM 5190 N N . ASP B 1 89 ? 7.66 2.873 -10.727 1 81.5 89 ASP B N 1
ATOM 5191 C CA . ASP B 1 89 ? 6.855 3.418 -9.633 1 81.5 89 ASP B CA 1
ATOM 5192 C C . ASP B 1 89 ? 6.375 2.312 -8.695 1 81.5 89 ASP B C 1
ATOM 5194 O O . ASP B 1 89 ? 6.398 2.473 -7.477 1 81.5 89 ASP B O 1
ATOM 5198 N N . ASP B 1 90 ? 5.98 1.193 -9.305 1 83.56 90 ASP B N 1
ATOM 5199 C CA . ASP B 1 90 ? 5.52 0.061 -8.508 1 83.56 90 ASP B CA 1
ATOM 5200 C C . ASP B 1 90 ? 6.645 -0.49 -7.629 1 83.56 90 ASP B C 1
ATOM 5202 O O . ASP B 1 90 ? 6.43 -0.803 -6.457 1 83.56 90 ASP B O 1
ATOM 5206 N N . VAL B 1 91 ? 7.777 -0.579 -8.227 1 89.94 91 VAL B N 1
ATOM 5207 C CA . VAL B 1 91 ? 8.93 -1.102 -7.504 1 89.94 91 VAL B CA 1
ATOM 5208 C C . VAL B 1 91 ? 9.273 -0.167 -6.348 1 89.94 91 VAL B C 1
ATOM 5210 O O . VAL B 1 91 ? 9.461 -0.615 -5.211 1 89.94 91 VAL B O 1
ATOM 5213 N N . ARG B 1 92 ? 9.32 1.095 -6.578 1 90.81 92 ARG B N 1
ATOM 5214 C CA . ARG B 1 92 ? 9.711 2.066 -5.562 1 90.81 92 ARG B CA 1
ATOM 5215 C C . ARG B 1 92 ? 8.68 2.123 -4.438 1 90.81 92 ARG B C 1
ATOM 5217 O O . ARG B 1 92 ? 9.047 2.236 -3.264 1 90.81 92 ARG B O 1
ATOM 5224 N N . GLU B 1 93 ? 7.453 2.061 -4.801 1 88.94 93 GLU B N 1
ATOM 5225 C CA . GLU B 1 93 ? 6.395 2.102 -3.791 1 88.94 93 GLU B CA 1
ATOM 5226 C C . GLU B 1 93 ? 6.48 0.902 -2.854 1 88.94 93 GLU B C 1
ATOM 5228 O O . GLU B 1 93 ? 6.434 1.058 -1.632 1 88.94 93 GLU B O 1
ATOM 5233 N N . ALA B 1 94 ? 6.574 -0.251 -3.443 1 93.06 94 ALA B N 1
ATOM 5234 C CA . ALA B 1 94 ? 6.664 -1.467 -2.637 1 93.06 94 ALA B CA 1
ATOM 5235 C C . ALA B 1 94 ? 7.953 -1.487 -1.817 1 93.06 94 ALA B C 1
ATOM 5237 O O . ALA B 1 94 ? 7.945 -1.886 -0.65 1 93.06 94 ALA B O 1
ATOM 5238 N N . TYR B 1 95 ? 9.07 -1.062 -2.449 1 94.75 95 TYR B N 1
ATOM 5239 C CA . TYR B 1 95 ? 10.344 -0.964 -1.744 1 94.75 95 TYR B CA 1
ATOM 5240 C C . TYR B 1 95 ? 10.242 0.014 -0.58 1 94.75 95 TYR B C 1
ATOM 5242 O O . TYR B 1 95 ? 10.758 -0.254 0.509 1 94.75 95 TYR B O 1
ATOM 5250 N N . SER B 1 96 ? 9.586 1.128 -0.771 1 94.62 96 SER B N 1
ATOM 5251 C CA . SER B 1 96 ? 9.414 2.135 0.27 1 94.62 96 SER B CA 1
ATOM 5252 C C . SER B 1 96 ? 8.617 1.585 1.444 1 94.62 96 SER B C 1
ATOM 5254 O O . SER B 1 96 ? 8.906 1.894 2.602 1 94.62 96 SER B O 1
ATOM 5256 N N . PHE B 1 97 ? 7.598 0.803 1.201 1 96.5 97 PHE B N 1
ATOM 5257 C CA . PHE B 1 97 ? 6.832 0.154 2.256 1 96.5 97 PHE B CA 1
ATOM 5258 C C . PHE B 1 97 ? 7.734 -0.708 3.131 1 96.5 97 PHE B C 1
ATOM 5260 O O . PHE B 1 97 ? 7.66 -0.645 4.359 1 96.5 97 PHE B O 1
ATOM 5267 N N . LEU B 1 98 ? 8.578 -1.505 2.461 1 97.94 98 LEU B N 1
ATOM 5268 C CA . LEU B 1 98 ? 9.5 -2.365 3.193 1 97.94 98 LEU B CA 1
ATOM 5269 C C . LEU B 1 98 ? 10.492 -1.534 4.008 1 97.94 98 LEU B C 1
ATOM 5271 O O . LEU B 1 98 ? 10.703 -1.797 5.191 1 97.94 98 LEU B O 1
ATOM 5275 N N . ALA B 1 99 ? 11.055 -0.527 3.361 1 97 99 ALA B N 1
ATOM 5276 C CA . ALA B 1 99 ? 12.07 0.297 4.012 1 97 99 ALA B CA 1
ATOM 5277 C C . ALA B 1 99 ? 11.492 1.027 5.219 1 97 99 ALA B C 1
ATOM 5279 O O . ALA B 1 99 ? 12.164 1.175 6.242 1 97 99 ALA B O 1
ATOM 5280 N N . ASN B 1 100 ? 10.258 1.423 5.117 1 94.88 100 ASN B N 1
ATOM 5281 C CA . ASN B 1 100 ? 9.609 2.199 6.168 1 94.88 100 ASN B CA 1
ATOM 5282 C C . ASN B 1 100 ? 9.234 1.324 7.359 1 94.88 100 ASN B C 1
ATOM 5284 O O . ASN B 1 100 ? 9.203 1.797 8.5 1 94.88 100 ASN B O 1
ATOM 5288 N N . ASN B 1 101 ? 8.977 0.077 7.141 1 97.38 101 ASN B N 1
ATOM 5289 C CA . ASN B 1 101 ? 8.352 -0.729 8.188 1 97.38 101 ASN B CA 1
ATOM 5290 C C . ASN B 1 101 ? 9.305 -1.807 8.703 1 97.38 101 ASN B C 1
ATOM 5292 O O . ASN B 1 101 ? 9.07 -2.393 9.758 1 97.38 101 ASN B O 1
ATOM 5296 N N . TYR B 1 102 ? 10.383 -2.049 8.008 1 96.94 102 TYR B N 1
ATOM 5297 C CA . TYR B 1 102 ? 11.281 -3.148 8.344 1 96.94 102 TYR B CA 1
ATOM 5298 C C . TYR B 1 102 ? 12.016 -2.871 9.656 1 96.94 102 TYR B C 1
ATOM 5300 O O . TYR B 1 102 ? 12.453 -1.744 9.898 1 96.94 102 TYR B O 1
ATOM 5308 N N . HIS B 1 103 ? 12.07 -3.82 10.438 1 94.44 103 HIS B N 1
ATOM 5309 C CA . HIS B 1 103 ? 12.914 -3.893 11.625 1 94.44 103 HIS B CA 1
ATOM 5310 C C . HIS B 1 103 ? 13.805 -5.129 11.602 1 94.44 103 HIS B C 1
ATOM 5312 O O . HIS B 1 103 ? 13.367 -6.203 11.172 1 94.44 103 HIS B O 1
ATOM 5318 N N . PRO B 1 104 ? 15.094 -4.938 12.016 1 92.38 104 PRO B N 1
ATOM 5319 C CA . PRO B 1 104 ? 15.984 -6.098 11.992 1 92.38 104 PRO B CA 1
ATOM 5320 C C . PRO B 1 104 ? 15.367 -7.332 12.648 1 92.38 104 PRO B C 1
ATOM 5322 O O . PRO B 1 104 ? 14.852 -7.246 13.766 1 92.38 104 PRO B O 1
ATOM 5325 N N . GLY B 1 105 ? 15.359 -8.398 11.961 1 93.19 105 GLY B N 1
ATOM 5326 C CA . GLY B 1 105 ? 14.742 -9.633 12.422 1 93.19 105 GLY B CA 1
ATOM 5327 C C . GLY B 1 105 ? 13.461 -9.969 11.688 1 93.19 105 GLY B C 1
ATOM 5328 O O . GLY B 1 105 ? 13.008 -11.117 11.719 1 93.19 105 GLY B O 1
ATOM 5329 N N . ASP B 1 106 ? 12.906 -8.977 11.039 1 97.06 106 ASP B N 1
ATOM 5330 C CA . ASP B 1 106 ? 11.688 -9.203 10.266 1 97.06 106 ASP B CA 1
ATOM 5331 C C . ASP B 1 106 ? 11.961 -10.109 9.07 1 97.06 106 ASP B C 1
ATOM 5333 O O . ASP B 1 106 ? 13.094 -10.211 8.602 1 97.06 106 ASP B O 1
ATOM 5337 N N . GLU B 1 107 ? 10.93 -10.797 8.648 1 98.12 107 GLU B N 1
ATOM 5338 C CA . GLU B 1 107 ? 11.008 -11.617 7.449 1 98.12 107 GLU B CA 1
ATOM 5339 C C . GLU B 1 107 ? 10.289 -10.961 6.277 1 98.12 107 GLU B C 1
ATOM 5341 O O . GLU B 1 107 ? 9.203 -10.398 6.445 1 98.12 107 GLU B O 1
ATOM 5346 N N . ILE B 1 108 ? 10.938 -11.023 5.07 1 98.69 108 ILE B N 1
ATOM 5347 C CA . ILE B 1 108 ? 10.391 -10.367 3.887 1 98.69 108 ILE B CA 1
ATOM 5348 C C . ILE B 1 108 ? 9.945 -11.422 2.873 1 98.69 108 ILE B C 1
ATOM 5350 O O . ILE B 1 108 ? 10.688 -12.367 2.586 1 98.69 108 ILE B O 1
ATOM 5354 N N . PHE B 1 109 ? 8.734 -11.289 2.363 1 98.88 109 PHE B N 1
ATOM 5355 C CA . PHE B 1 109 ? 8.188 -12.117 1.301 1 98.88 109 PHE B CA 1
ATOM 5356 C C . PHE B 1 109 ? 7.758 -11.266 0.113 1 98.88 109 PHE B C 1
ATOM 5358 O O . PHE B 1 109 ? 7.07 -10.258 0.281 1 98.88 109 PHE B O 1
ATOM 5365 N N . LEU B 1 110 ? 8.164 -11.633 -1.099 1 98.25 110 LEU B N 1
ATOM 5366 C CA . LEU B 1 110 ? 7.781 -10.953 -2.328 1 98.25 110 LEU B CA 1
ATOM 5367 C C . LEU B 1 110 ? 6.988 -11.883 -3.242 1 98.25 110 LEU B C 1
ATOM 5369 O O . LEU B 1 110 ? 7.523 -12.867 -3.746 1 98.25 110 LEU B O 1
ATOM 5373 N N . LEU B 1 111 ? 5.742 -11.594 -3.441 1 98.44 111 LEU B N 1
ATOM 5374 C CA . LEU B 1 111 ? 4.852 -12.383 -4.281 1 98.44 111 LEU B CA 1
ATOM 5375 C C . LEU B 1 111 ? 4.461 -11.609 -5.539 1 98.44 111 LEU B C 1
ATOM 5377 O O . LEU B 1 111 ? 4.336 -10.383 -5.508 1 98.44 111 LEU B O 1
ATOM 5381 N N . GLY B 1 112 ? 4.309 -12.344 -6.688 1 96.06 112 GLY B N 1
ATOM 5382 C CA . GLY B 1 112 ? 3.934 -11.617 -7.887 1 96.06 112 GLY B CA 1
ATOM 5383 C C . GLY B 1 112 ? 3.395 -12.508 -8.984 1 96.06 112 GLY B C 1
ATOM 5384 O O . GLY B 1 112 ? 3.648 -13.719 -8.992 1 96.06 112 GLY B O 1
ATOM 5385 N N . PHE B 1 113 ? 2.623 -11.914 -9.883 1 93.5 113 PHE B N 1
ATOM 5386 C CA . PHE B 1 113 ? 2.105 -12.562 -11.078 1 93.5 113 PHE B CA 1
ATOM 5387 C C . PHE B 1 113 ? 2.318 -11.68 -12.305 1 93.5 113 PHE B C 1
ATOM 5389 O O . PHE B 1 113 ? 1.997 -10.492 -12.281 1 93.5 113 PHE B O 1
ATOM 5396 N N . SER B 1 114 ? 2.756 -12.281 -13.406 1 90.12 114 SER B N 1
ATOM 5397 C CA . SER B 1 114 ? 2.934 -11.57 -14.672 1 90.12 114 SER B CA 1
ATOM 5398 C C . SER B 1 114 ? 3.836 -10.352 -14.5 1 90.12 114 SER B C 1
ATOM 5400 O O . SER B 1 114 ? 4.938 -10.461 -13.953 1 90.12 114 SER B O 1
ATOM 5402 N N . ARG B 1 115 ? 3.48 -9.234 -14.805 1 84.44 115 ARG B N 1
ATOM 5403 C CA . ARG B 1 115 ? 4.254 -8.016 -14.578 1 84.44 115 ARG B CA 1
ATOM 5404 C C . ARG B 1 115 ? 4.531 -7.812 -13.094 1 84.44 115 ARG B C 1
ATOM 5406 O O . ARG B 1 115 ? 5.59 -7.301 -12.719 1 84.44 115 ARG B O 1
ATOM 5413 N N . GLY B 1 116 ? 3.568 -8.227 -12.273 1 90.06 116 GLY B N 1
ATOM 5414 C CA . GLY B 1 116 ? 3.789 -8.195 -10.836 1 90.06 116 GLY B CA 1
ATOM 5415 C C . GLY B 1 116 ? 4.926 -9.094 -10.383 1 90.06 116 GLY B C 1
ATOM 5416 O O . GLY B 1 116 ? 5.645 -8.766 -9.438 1 90.06 116 GLY B O 1
ATOM 5417 N N . ALA B 1 117 ? 5.055 -10.195 -11.086 1 92.81 117 ALA B N 1
ATOM 5418 C CA . ALA B 1 117 ? 6.188 -11.078 -10.805 1 92.81 117 ALA B CA 1
ATOM 5419 C C . ALA B 1 117 ? 7.512 -10.383 -11.125 1 92.81 117 ALA B C 1
ATOM 5421 O O . ALA B 1 117 ? 8.477 -10.508 -10.367 1 92.81 117 ALA B O 1
ATOM 5422 N N . PHE B 1 118 ? 7.543 -9.727 -12.227 1 86.5 118 PHE B N 1
ATOM 5423 C CA . PHE B 1 118 ? 8.719 -8.938 -12.586 1 86.5 118 PHE B CA 1
ATOM 5424 C C . PHE B 1 118 ? 9.008 -7.879 -11.531 1 86.5 118 PHE B C 1
ATOM 5426 O O . PHE B 1 118 ? 10.156 -7.668 -11.148 1 86.5 118 PHE B O 1
ATOM 5433 N N . THR B 1 119 ? 7.969 -7.23 -11.086 1 89.25 119 THR B N 1
ATOM 5434 C CA . THR B 1 119 ? 8.094 -6.227 -10.031 1 89.25 119 THR B CA 1
ATOM 5435 C C . THR B 1 119 ? 8.688 -6.84 -8.766 1 89.25 119 THR B C 1
ATOM 5437 O O . THR B 1 119 ? 9.633 -6.301 -8.195 1 89.25 119 THR B O 1
ATOM 5440 N N . ALA B 1 120 ? 8.156 -7.945 -8.328 1 93.94 120 ALA B N 1
ATOM 5441 C CA . ALA B 1 120 ? 8.641 -8.633 -7.133 1 93.94 120 ALA B CA 1
ATOM 5442 C C . ALA B 1 120 ? 10.125 -8.984 -7.262 1 93.94 120 ALA B C 1
ATOM 5444 O O . ALA B 1 120 ? 10.906 -8.742 -6.34 1 93.94 120 ALA B O 1
ATOM 5445 N N . ARG B 1 121 ? 10.5 -9.508 -8.398 1 92.75 121 ARG B N 1
ATOM 5446 C CA . ARG B 1 121 ? 11.891 -9.875 -8.641 1 92.75 121 ARG B CA 1
ATOM 5447 C C . ARG B 1 121 ? 12.789 -8.648 -8.672 1 92.75 121 ARG B C 1
ATOM 5449 O O . ARG B 1 121 ? 13.93 -8.688 -8.188 1 92.75 121 ARG B O 1
ATOM 5456 N N . SER B 1 122 ? 12.258 -7.59 -9.234 1 90 122 SER B N 1
ATOM 5457 C CA . SER B 1 122 ? 13.016 -6.344 -9.289 1 90 122 SER B CA 1
ATOM 5458 C C . SER B 1 122 ? 13.273 -5.797 -7.891 1 90 122 SER B C 1
ATOM 5460 O O . SER B 1 122 ? 14.359 -5.277 -7.609 1 90 122 SER B O 1
ATOM 5462 N N . ILE B 1 123 ? 12.281 -5.895 -7.023 1 94 123 ILE B N 1
ATOM 5463 C CA . ILE B 1 123 ? 12.461 -5.469 -5.641 1 94 123 ILE B CA 1
ATOM 5464 C C . ILE B 1 123 ? 13.562 -6.293 -4.98 1 94 123 ILE B C 1
ATOM 5466 O O . ILE B 1 123 ? 14.43 -5.742 -4.301 1 94 123 ILE B O 1
ATOM 5470 N N . GLY B 1 124 ? 13.508 -7.633 -5.223 1 94.44 124 GLY B N 1
ATOM 5471 C CA . GLY B 1 124 ? 14.562 -8.492 -4.699 1 94.44 124 GLY B CA 1
ATOM 5472 C C . GLY B 1 124 ? 15.945 -8.109 -5.199 1 94.44 124 GLY B C 1
ATOM 5473 O O . GLY B 1 124 ? 16.906 -8.125 -4.434 1 94.44 124 GLY B O 1
ATOM 5474 N N . GLY B 1 125 ? 16.031 -7.82 -6.492 1 91.44 125 GLY B N 1
ATOM 5475 C CA . GLY B 1 125 ? 17.297 -7.371 -7.059 1 91.44 125 GLY B CA 1
ATOM 5476 C C . GLY B 1 125 ? 17.797 -6.074 -6.449 1 91.44 125 GLY B C 1
ATOM 5477 O O . GLY B 1 125 ? 18.984 -5.934 -6.172 1 91.44 125 GLY B O 1
ATOM 5478 N N . LEU B 1 126 ? 16.906 -5.137 -6.258 1 92.81 126 LEU B N 1
ATOM 5479 C CA . LEU B 1 126 ? 17.266 -3.857 -5.66 1 92.81 126 LEU B CA 1
ATOM 5480 C C . LEU B 1 126 ? 17.797 -4.047 -4.246 1 92.81 126 LEU B C 1
ATOM 5482 O O . LEU B 1 126 ? 18.828 -3.475 -3.887 1 92.81 126 LEU B O 1
ATOM 5486 N N . ILE B 1 127 ? 17.125 -4.863 -3.447 1 96 127 ILE B N 1
ATOM 5487 C CA . ILE B 1 127 ? 17.547 -5.152 -2.084 1 96 127 ILE B CA 1
ATOM 5488 C C . ILE B 1 127 ? 18.922 -5.836 -2.109 1 96 127 ILE B C 1
ATOM 5490 O O . ILE B 1 127 ? 19.781 -5.562 -1.264 1 96 127 ILE B O 1
ATOM 5494 N N . GLY B 1 128 ? 19.094 -6.699 -3.049 1 93.12 128 GLY B N 1
ATOM 5495 C CA . GLY B 1 128 ? 20.391 -7.367 -3.184 1 93.12 128 GLY B CA 1
ATOM 5496 C C . GLY B 1 128 ? 21.531 -6.414 -3.473 1 93.12 128 GLY B C 1
ATOM 5497 O O . GLY B 1 128 ? 22.656 -6.625 -3.016 1 93.12 128 GLY B O 1
ATOM 5498 N N . GLU B 1 129 ? 21.25 -5.34 -4.207 1 91.94 129 GLU B N 1
ATOM 5499 C CA . GLU B 1 129 ? 22.297 -4.414 -4.664 1 91.94 129 GLU B CA 1
ATOM 5500 C C . GLU B 1 129 ? 22.609 -3.371 -3.596 1 91.94 129 GLU B C 1
ATOM 5502 O O . GLU B 1 129 ? 23.781 -3.057 -3.357 1 91.94 129 GLU B O 1
ATOM 5507 N N . ILE B 1 130 ? 21.531 -2.818 -2.969 1 95.38 130 ILE B N 1
ATOM 5508 C CA . ILE B 1 130 ? 21.812 -1.677 -2.104 1 95.38 130 ILE B CA 1
ATOM 5509 C C . ILE B 1 130 ? 21.188 -1.901 -0.733 1 95.38 130 ILE B C 1
ATOM 5511 O O . ILE B 1 130 ? 21.141 -0.987 0.093 1 95.38 130 ILE B O 1
ATOM 5515 N N . GLY B 1 131 ? 20.656 -3.043 -0.527 1 96.38 131 GLY B N 1
ATOM 5516 C CA . GLY B 1 131 ? 19.984 -3.285 0.743 1 96.38 131 GLY B CA 1
ATOM 5517 C C . GLY B 1 131 ? 18.641 -2.584 0.859 1 96.38 131 GLY B C 1
ATOM 5518 O O . GLY B 1 131 ? 17.906 -2.469 -0.125 1 96.38 131 GLY B O 1
ATOM 5519 N N . LEU B 1 132 ? 18.297 -2.334 2.059 1 97.5 132 LEU B N 1
ATOM 5520 C CA . LEU B 1 132 ? 17.078 -1.594 2.34 1 97.5 132 LEU B CA 1
ATOM 5521 C C . LEU B 1 132 ? 17.391 -0.214 2.906 1 97.5 132 LEU B C 1
ATOM 5523 O O . LEU B 1 132 ? 18.016 -0.1 3.967 1 97.5 132 LEU B O 1
ATOM 5527 N N . LEU B 1 133 ? 16.922 0.78 2.199 1 97.06 133 LEU B N 1
ATOM 5528 C CA . LEU B 1 133 ? 17.172 2.145 2.656 1 97.06 133 LEU B CA 1
ATOM 5529 C C . LEU B 1 133 ? 16.547 2.375 4.031 1 97.06 133 LEU B C 1
ATOM 5531 O O . LEU B 1 133 ? 15.508 1.794 4.352 1 97.06 133 LEU B O 1
ATOM 5535 N N . THR B 1 134 ? 17.25 3.195 4.801 1 95.44 134 THR B N 1
ATOM 5536 C CA . THR B 1 134 ? 16.672 3.68 6.047 1 95.44 134 THR B CA 1
ATOM 5537 C C . THR B 1 134 ? 15.641 4.773 5.773 1 95.44 134 THR B C 1
ATOM 5539 O O . THR B 1 134 ? 15.484 5.215 4.633 1 95.44 134 THR B O 1
ATOM 5542 N N . LYS B 1 135 ? 14.906 5.141 6.797 1 90.62 135 LYS B N 1
ATOM 5543 C CA . LYS B 1 135 ? 13.961 6.246 6.652 1 90.62 135 LYS B CA 1
ATOM 5544 C C . LYS B 1 135 ? 14.672 7.516 6.195 1 90.62 135 LYS B C 1
ATOM 5546 O O . LYS B 1 135 ? 14.125 8.281 5.395 1 90.62 135 LYS B O 1
ATOM 5551 N N . LYS B 1 136 ? 15.844 7.766 6.668 1 88.75 136 LYS B N 1
ATOM 5552 C CA . LYS B 1 136 ? 16.672 8.891 6.242 1 88.75 136 LYS B CA 1
ATOM 5553 C C . LYS B 1 136 ? 17 8.797 4.754 1 88.75 136 LYS B C 1
ATOM 5555 O O . LYS B 1 136 ? 17.031 9.812 4.055 1 88.75 136 LYS B O 1
ATOM 5560 N N . GLY B 1 137 ? 17.234 7.594 4.301 1 92.44 137 GLY B N 1
ATOM 5561 C CA . GLY B 1 137 ? 17.641 7.367 2.926 1 92.44 137 GLY B CA 1
ATOM 5562 C C . GLY B 1 137 ? 16.484 7.406 1.939 1 92.44 137 GLY B C 1
ATOM 5563 O O . GLY B 1 137 ? 16.703 7.582 0.738 1 92.44 137 GLY B O 1
ATOM 5564 N N . LEU B 1 138 ? 15.289 7.273 2.432 1 91.12 138 LEU B N 1
ATOM 5565 C CA . LEU B 1 138 ? 14.117 7.137 1.568 1 91.12 138 LEU B CA 1
ATOM 5566 C C . LEU B 1 138 ? 13.922 8.383 0.719 1 91.12 138 LEU B C 1
ATOM 5568 O O . LEU B 1 138 ? 13.391 8.312 -0.392 1 91.12 138 LEU B O 1
ATOM 5572 N N . ASN B 1 139 ? 14.391 9.484 1.136 1 84 139 ASN B N 1
ATOM 5573 C CA . ASN B 1 139 ? 14.281 10.711 0.356 1 84 139 ASN B CA 1
ATOM 5574 C C . ASN B 1 139 ? 15.094 10.633 -0.933 1 84 139 ASN B C 1
ATOM 5576 O O . ASN B 1 139 ? 14.812 11.352 -1.895 1 84 139 ASN B O 1
ATOM 5580 N N . THR B 1 140 ? 16.031 9.781 -0.983 1 90.88 140 THR B N 1
ATOM 5581 C CA . THR B 1 140 ? 16.938 9.688 -2.129 1 90.88 140 THR B CA 1
ATOM 5582 C C . THR B 1 140 ? 16.547 8.516 -3.027 1 90.88 140 THR B C 1
ATOM 5584 O O . THR B 1 140 ? 17.188 8.266 -4.047 1 90.88 140 THR B O 1
ATOM 5587 N N . LEU B 1 141 ? 15.477 7.809 -2.703 1 91.88 141 LEU B N 1
ATOM 5588 C CA . LEU B 1 141 ? 15.109 6.562 -3.369 1 91.88 141 LEU B CA 1
ATOM 5589 C C . LEU B 1 141 ? 14.945 6.777 -4.871 1 91.88 141 LEU B C 1
ATOM 5591 O O . LEU B 1 141 ? 15.422 5.973 -5.672 1 91.88 141 LEU B O 1
ATOM 5595 N N . PRO B 1 142 ? 14.328 7.863 -5.297 1 87.19 142 PRO B N 1
ATOM 5596 C CA . PRO B 1 142 ? 14.164 8.016 -6.746 1 87.19 142 PRO B CA 1
ATOM 5597 C C . PRO B 1 142 ? 15.5 8.039 -7.492 1 87.19 142 PRO B C 1
ATOM 5599 O O . PRO B 1 142 ? 15.641 7.391 -8.531 1 87.19 142 PRO B O 1
ATOM 5602 N N . GLU B 1 143 ? 16.469 8.734 -6.91 1 90.75 143 GLU B N 1
ATOM 5603 C CA . GLU B 1 143 ? 17.781 8.828 -7.547 1 90.75 143 GLU B CA 1
ATOM 5604 C C . GLU B 1 143 ? 18.547 7.508 -7.43 1 90.75 143 GLU B C 1
ATOM 5606 O O . GLU B 1 143 ? 19.188 7.07 -8.383 1 90.75 143 GLU B O 1
ATOM 5611 N N . VAL B 1 144 ? 18.469 6.969 -6.273 1 93.94 144 VAL B N 1
ATOM 5612 C CA . VAL B 1 144 ? 19.156 5.699 -6.043 1 93.94 144 VAL B CA 1
ATOM 5613 C C . VAL B 1 144 ? 18.625 4.641 -7.004 1 93.94 144 VAL B C 1
ATOM 5615 O O . VAL B 1 144 ? 19.391 3.863 -7.57 1 93.94 144 VAL B O 1
ATOM 5618 N N . TYR B 1 145 ? 17.359 4.602 -7.172 1 91.38 145 TYR B N 1
ATOM 5619 C CA . TYR B 1 145 ? 16.734 3.648 -8.086 1 91.38 145 TYR B CA 1
ATOM 5620 C C . TYR B 1 145 ? 17.25 3.838 -9.508 1 91.38 145 TYR B C 1
ATOM 5622 O O . TYR B 1 145 ? 17.594 2.863 -10.188 1 91.38 145 TYR B O 1
ATOM 5630 N N . GLU B 1 146 ? 17.328 5.055 -9.906 1 89.31 146 GLU B N 1
ATOM 5631 C CA . GLU B 1 146 ? 17.812 5.355 -11.242 1 89.31 146 GLU B CA 1
ATOM 5632 C C . GLU B 1 146 ? 19.281 4.941 -11.391 1 89.31 146 GLU B C 1
ATOM 5634 O O . GLU B 1 146 ? 19.672 4.406 -12.43 1 89.31 146 GLU B O 1
ATOM 5639 N N . ASP B 1 147 ? 20 5.223 -10.375 1 92.12 147 ASP B N 1
ATOM 5640 C CA . ASP B 1 147 ? 21.406 4.836 -10.398 1 92.12 147 ASP B CA 1
ATOM 5641 C C . ASP B 1 147 ? 21.562 3.324 -10.562 1 92.12 147 ASP B C 1
ATOM 5643 O O . ASP B 1 147 ? 22.375 2.857 -11.359 1 92.12 147 ASP B O 1
ATOM 5647 N N . VAL B 1 148 ? 20.797 2.635 -9.82 1 91.31 148 VAL B N 1
ATOM 5648 C CA . VAL B 1 148 ? 20.906 1.179 -9.828 1 91.31 148 VAL B CA 1
ATOM 5649 C C . VAL B 1 148 ? 20.406 0.635 -11.164 1 91.31 148 VAL B C 1
ATOM 5651 O O . VAL B 1 148 ? 21 -0.273 -11.742 1 91.31 148 VAL B O 1
ATOM 5654 N N . GLN B 1 149 ? 19.328 1.163 -11.633 1 84.44 149 GLN B N 1
ATOM 5655 C CA . GLN B 1 149 ? 18.75 0.713 -12.898 1 84.44 149 GLN B CA 1
ATOM 5656 C C . GLN B 1 149 ? 19.734 0.914 -14.047 1 84.44 149 GLN B C 1
ATOM 5658 O O . GLN B 1 149 ? 19.766 0.126 -14.992 1 84.44 149 GLN B O 1
ATOM 5663 N N . ASN B 1 150 ? 20.562 1.976 -13.891 1 83.94 150 ASN B N 1
ATOM 5664 C CA . ASN B 1 150 ? 21.469 2.328 -14.977 1 83.94 150 ASN B CA 1
ATOM 5665 C C . ASN B 1 150 ? 22.906 1.941 -14.648 1 83.94 150 ASN B C 1
ATOM 5667 O O . ASN B 1 150 ? 23.859 2.457 -15.258 1 83.94 150 ASN B O 1
ATOM 5671 N N . ARG B 1 151 ? 23.062 1.104 -13.75 1 85.06 151 ARG B N 1
ATOM 5672 C CA . ARG B 1 151 ? 24.391 0.818 -13.234 1 85.06 151 ARG B CA 1
ATOM 5673 C C . ARG B 1 151 ? 25.297 0.254 -14.328 1 85.06 151 ARG B C 1
ATOM 5675 O O . ARG B 1 151 ? 26.516 0.378 -14.258 1 85.06 151 ARG B O 1
ATOM 5682 N N . ARG B 1 152 ? 24.797 -0.307 -15.367 1 76.75 152 ARG B N 1
ATOM 5683 C CA . ARG B 1 152 ? 25.609 -0.898 -16.422 1 76.75 152 ARG B CA 1
ATOM 5684 C C . ARG B 1 152 ? 25.516 -0.073 -17.703 1 76.75 152 ARG B C 1
ATOM 5686 O O . ARG B 1 152 ? 25.922 -0.524 -18.781 1 76.75 152 ARG B O 1
ATOM 5693 N N . ASN B 1 153 ? 24.922 1.049 -17.641 1 79.44 153 ASN B N 1
ATOM 5694 C CA . ASN B 1 153 ? 24.797 1.961 -18.766 1 79.44 153 ASN B CA 1
ATOM 5695 C C . ASN B 1 153 ? 25.922 2.979 -18.797 1 79.44 153 ASN B C 1
ATOM 5697 O O . ASN B 1 153 ? 25.953 3.912 -18 1 79.44 153 ASN B O 1
ATOM 5701 N N . PRO B 1 154 ? 26.812 2.832 -19.75 1 80.19 154 PRO B N 1
ATOM 5702 C CA . PRO B 1 154 ? 27.953 3.742 -19.797 1 80.19 154 PRO B CA 1
ATOM 5703 C C . PRO B 1 154 ? 27.562 5.18 -20.109 1 80.19 154 PRO B C 1
ATOM 5705 O O . PRO B 1 154 ? 28.297 6.117 -19.812 1 80.19 154 PRO B O 1
ATOM 5708 N N . ASP B 1 155 ? 26.375 5.375 -20.672 1 84 155 ASP B N 1
ATOM 5709 C CA . ASP B 1 155 ? 25.938 6.707 -21.078 1 84 155 ASP B CA 1
ATOM 5710 C C . ASP B 1 155 ? 25.109 7.367 -19.984 1 84 155 ASP B C 1
ATOM 5712 O O . ASP B 1 155 ? 24.641 8.492 -20.141 1 84 155 ASP B O 1
ATOM 5716 N N . TYR B 1 156 ? 24.953 6.613 -18.938 1 86.31 156 TYR B N 1
ATOM 5717 C CA . TYR B 1 156 ? 24.109 7.125 -17.875 1 86.31 156 TYR B CA 1
ATOM 5718 C C . TYR B 1 156 ? 24.766 8.32 -17.188 1 86.31 156 TYR B C 1
ATOM 5720 O O . TYR B 1 156 ? 25.938 8.266 -16.828 1 86.31 156 TYR B O 1
ATOM 5728 N N . ARG B 1 157 ? 23.906 9.492 -17.109 1 88.94 157 ARG B N 1
ATOM 5729 C CA . ARG B 1 157 ? 24.25 10.656 -16.297 1 88.94 157 ARG B CA 1
ATOM 5730 C C . ARG B 1 157 ? 23.156 10.945 -15.273 1 88.94 157 ARG B C 1
ATOM 5732 O O . ARG B 1 157 ? 22.016 11.195 -15.641 1 88.94 157 ARG B O 1
ATOM 5739 N N . PRO B 1 158 ? 23.547 10.922 -14.047 1 88.19 158 PRO B N 1
ATOM 5740 C CA . PRO B 1 158 ? 22.516 11.172 -13.039 1 88.19 158 PRO B CA 1
ATOM 5741 C C . PRO B 1 158 ? 21.922 12.57 -13.141 1 88.19 158 PRO B C 1
ATOM 5743 O O . PRO B 1 158 ? 22.625 13.523 -13.484 1 88.19 158 PRO B O 1
ATOM 5746 N N . LYS B 1 159 ? 20.641 12.672 -12.852 1 83.06 159 LYS B N 1
ATOM 5747 C CA . LYS B 1 159 ? 19.953 13.961 -12.812 1 83.06 159 LYS B CA 1
ATOM 5748 C C . LYS B 1 159 ? 20.5 14.844 -11.703 1 83.06 159 LYS B C 1
ATOM 5750 O O . LYS B 1 159 ? 20.625 16.062 -11.867 1 83.06 159 LYS B O 1
ATOM 5755 N N . HIS B 1 160 ? 20.734 14.195 -10.57 1 87.06 160 HIS B N 1
ATOM 5756 C CA . HIS B 1 160 ? 21.328 14.859 -9.422 1 87.06 160 HIS B CA 1
ATOM 5757 C C . HIS B 1 160 ? 22.656 14.211 -9.031 1 87.06 160 HIS B C 1
ATOM 5759 O O . HIS B 1 160 ? 22.672 13.227 -8.281 1 87.06 160 HIS B O 1
ATOM 5765 N N . GLU B 1 161 ? 23.656 14.812 -9.328 1 86.56 161 GLU B N 1
ATOM 5766 C CA . GLU B 1 161 ? 24.984 14.219 -9.188 1 86.56 161 GLU B CA 1
ATOM 5767 C C . GLU B 1 161 ? 25.359 14.086 -7.715 1 86.56 161 GLU B C 1
ATOM 5769 O O . GLU B 1 161 ? 26.141 13.203 -7.355 1 86.56 161 GLU B O 1
ATOM 5774 N N . ASP B 1 162 ? 24.734 14.898 -6.871 1 90.56 162 ASP B N 1
ATOM 5775 C CA . ASP B 1 162 ? 25.156 14.914 -5.473 1 90.56 162 ASP B CA 1
ATOM 5776 C C . ASP B 1 162 ? 24.172 14.141 -4.598 1 90.56 162 ASP B C 1
ATOM 5778 O O . ASP B 1 162 ? 24.25 14.203 -3.367 1 90.56 162 ASP B O 1
ATOM 5782 N N . VAL B 1 163 ? 23.266 13.523 -5.234 1 90.69 163 VAL B N 1
ATOM 5783 C CA . VAL B 1 163 ? 22.281 12.719 -4.523 1 90.69 163 VAL B CA 1
ATOM 5784 C C . VAL B 1 163 ? 22.469 11.242 -4.875 1 90.69 163 VAL B C 1
ATOM 5786 O O . VAL B 1 163 ? 22.547 10.883 -6.055 1 90.69 163 VAL B O 1
ATOM 5789 N N . PRO B 1 164 ? 22.656 10.352 -3.965 1 93.31 164 PRO B N 1
ATOM 5790 C CA . PRO B 1 164 ? 22.438 10.5 -2.523 1 93.31 164 PRO B CA 1
ATOM 5791 C C . PRO B 1 164 ? 23.641 11.094 -1.802 1 93.31 164 PRO B C 1
ATOM 5793 O O . PRO B 1 164 ? 23.547 11.445 -0.623 1 93.31 164 PRO B O 1
ATOM 5796 N N . PHE B 1 165 ? 24.734 11.172 -2.412 1 93.38 165 PHE B N 1
ATOM 5797 C CA . PHE B 1 165 ? 25.938 11.797 -1.859 1 93.38 165 PHE B CA 1
ATOM 5798 C C . PHE B 1 165 ? 26.844 12.305 -2.973 1 93.38 165 PHE B C 1
ATOM 5800 O O . PHE B 1 165 ? 26.75 11.844 -4.113 1 93.38 165 PHE B O 1
ATOM 5807 N N . PRO B 1 166 ? 27.75 13.289 -2.652 1 93.31 166 PRO B N 1
ATOM 5808 C CA . PRO B 1 166 ? 28.625 13.875 -3.682 1 93.31 166 PRO B CA 1
ATOM 5809 C C . PRO B 1 166 ? 29.641 12.883 -4.219 1 93.31 166 PRO B C 1
ATOM 5811 O O . PRO B 1 166 ? 30.078 11.984 -3.492 1 93.31 166 PRO B O 1
ATOM 5814 N N . ARG B 1 167 ? 30 13.055 -5.434 1 92.19 167 ARG B N 1
ATOM 5815 C CA . ARG B 1 167 ? 31.031 12.266 -6.102 1 92.19 167 ARG B CA 1
ATOM 5816 C C . ARG B 1 167 ? 30.719 10.781 -6.016 1 92.19 167 ARG B C 1
ATOM 5818 O O . ARG B 1 167 ? 31.594 9.977 -5.672 1 92.19 167 ARG B O 1
ATOM 5825 N N . LYS B 1 168 ? 29.484 10.461 -6.117 1 93.25 168 LYS B N 1
ATOM 5826 C CA . LYS B 1 168 ? 29.094 9.055 -6.023 1 93.25 168 LYS B CA 1
ATOM 5827 C C . LYS B 1 168 ? 29.609 8.266 -7.223 1 93.25 168 LYS B C 1
ATOM 5829 O O . LYS B 1 168 ? 29.609 8.758 -8.352 1 93.25 168 LYS B O 1
ATOM 5834 N N . PRO B 1 169 ? 30.125 7.055 -7.031 1 93.19 169 PRO B N 1
ATOM 5835 C CA . PRO B 1 169 ? 30.484 6.164 -8.141 1 93.19 169 PRO B CA 1
ATOM 5836 C C . PRO B 1 169 ? 29.266 5.504 -8.773 1 93.19 169 PRO B C 1
ATOM 5838 O O . PRO B 1 169 ? 28.125 5.781 -8.375 1 93.19 169 PRO B O 1
ATOM 5841 N N . SER B 1 170 ? 29.625 4.68 -9.797 1 90.44 170 SER B N 1
ATOM 5842 C CA . SER B 1 170 ? 28.547 3.869 -10.367 1 90.44 170 SER B CA 1
ATOM 5843 C C . SER B 1 170 ? 27.938 2.941 -9.32 1 90.44 170 SER B C 1
ATOM 5845 O O . SER B 1 170 ? 28.656 2.441 -8.438 1 90.44 170 SER B O 1
ATOM 5847 N N . ALA B 1 171 ? 26.672 2.674 -9.523 1 91.44 171 ALA B N 1
ATOM 5848 C CA . ALA B 1 171 ? 25.984 1.799 -8.57 1 91.44 171 ALA B CA 1
ATOM 5849 C C . ALA B 1 171 ? 26.469 0.357 -8.711 1 91.44 171 ALA B C 1
ATOM 5851 O O . ALA B 1 171 ? 26.188 -0.483 -7.852 1 91.44 171 ALA B O 1
ATOM 5852 N N . ASP B 1 172 ? 27.203 0.082 -9.773 1 88 172 ASP B N 1
ATOM 5853 C CA . ASP B 1 172 ? 27.812 -1.237 -9.961 1 88 172 ASP B CA 1
ATOM 5854 C C . ASP B 1 172 ? 29.078 -1.39 -9.117 1 88 172 ASP B C 1
ATOM 5856 O O . ASP B 1 172 ? 29.562 -2.504 -8.922 1 88 172 ASP B O 1
ATOM 5860 N N . ASP B 1 173 ? 29.562 -0.284 -8.703 1 92.44 173 ASP B N 1
ATOM 5861 C CA . ASP B 1 173 ? 30.719 -0.268 -7.809 1 92.44 173 ASP B CA 1
ATOM 5862 C C . ASP B 1 173 ? 30.297 -0.523 -6.363 1 92.44 173 ASP B C 1
ATOM 5864 O O . ASP B 1 173 ? 29.422 0.161 -5.84 1 92.44 173 ASP B O 1
ATOM 5868 N N . PRO B 1 174 ? 30.969 -1.468 -5.723 1 91.94 174 PRO B N 1
ATOM 5869 C CA . PRO B 1 174 ? 30.609 -1.774 -4.34 1 91.94 174 PRO B CA 1
ATOM 5870 C C . PRO B 1 174 ? 30.734 -0.568 -3.412 1 91.94 174 PRO B C 1
ATOM 5872 O O . PRO B 1 174 ? 30.078 -0.51 -2.369 1 91.94 174 PRO B O 1
ATOM 5875 N N . ARG B 1 175 ? 31.547 0.333 -3.758 1 94.75 175 ARG B N 1
ATOM 5876 C CA . ARG B 1 175 ? 31.75 1.519 -2.93 1 94.75 175 ARG B CA 1
ATOM 5877 C C . ARG B 1 175 ? 30.469 2.336 -2.824 1 94.75 175 ARG B C 1
ATOM 5879 O O . ARG B 1 175 ? 30.297 3.117 -1.887 1 94.75 175 ARG B O 1
ATOM 5886 N N . TYR B 1 176 ? 29.594 2.209 -3.816 1 96.94 176 TYR B N 1
ATOM 5887 C CA . TYR B 1 176 ? 28.328 2.934 -3.803 1 96.94 176 TYR B CA 1
ATOM 5888 C C . TYR B 1 176 ? 27.484 2.529 -2.602 1 96.94 176 TYR B C 1
ATOM 5890 O O . TYR B 1 176 ? 27.109 3.373 -1.782 1 96.94 176 TYR B O 1
ATOM 5898 N N . ALA B 1 177 ? 27.25 1.251 -2.432 1 96.06 177 ALA B N 1
ATOM 5899 C CA . ALA B 1 177 ? 26.438 0.729 -1.336 1 96.06 177 ALA B CA 1
ATOM 5900 C C . ALA B 1 177 ? 27.141 0.923 0.006 1 96.06 177 ALA B C 1
ATOM 5902 O O . ALA B 1 177 ? 26.484 1.212 1.015 1 96.06 177 ALA B O 1
ATOM 5903 N N . GLU B 1 178 ? 28.406 0.787 -0.009 1 96.62 178 GLU B N 1
ATOM 5904 C CA . GLU B 1 178 ? 29.172 0.956 1.216 1 96.62 178 GLU B CA 1
ATOM 5905 C C . GLU B 1 178 ? 29.078 2.385 1.741 1 96.62 178 GLU B C 1
ATOM 5907 O O . GLU B 1 178 ? 28.953 2.6 2.947 1 96.62 178 GLU B O 1
ATOM 5912 N N . GLU B 1 179 ? 29.141 3.279 0.814 1 97.31 179 GLU B N 1
ATOM 5913 C CA . GLU B 1 179 ? 29.031 4.684 1.207 1 97.31 179 GLU B CA 1
ATOM 5914 C C . GLU B 1 179 ? 27.641 5.016 1.71 1 97.31 179 GLU B C 1
ATOM 5916 O O . GLU B 1 179 ? 27.484 5.793 2.654 1 97.31 179 GLU B O 1
ATOM 5921 N N . LEU B 1 180 ? 26.641 4.453 1.069 1 97.25 180 LEU B N 1
ATOM 5922 C CA . LEU B 1 180 ? 25.281 4.617 1.553 1 97.25 180 LEU B CA 1
ATOM 5923 C C . LEU B 1 180 ? 25.156 4.172 3.006 1 97.25 180 LEU B C 1
ATOM 5925 O O . LEU B 1 180 ? 24.547 4.871 3.824 1 97.25 180 LEU B O 1
ATOM 5929 N N . GLU B 1 181 ? 25.734 3.059 3.297 1 97.38 181 GLU B N 1
ATOM 5930 C CA . GLU B 1 181 ? 25.641 2.506 4.645 1 97.38 181 GLU B CA 1
ATOM 5931 C C . GLU B 1 181 ? 26.438 3.344 5.645 1 97.38 181 GLU B C 1
ATOM 5933 O O . GLU B 1 181 ? 25.984 3.578 6.766 1 97.38 181 GLU B O 1
ATOM 5938 N N . ARG B 1 182 ? 27.625 3.756 5.219 1 97.12 182 ARG B N 1
ATOM 5939 C CA . ARG B 1 182 ? 28.453 4.59 6.082 1 97.12 182 ARG B CA 1
ATOM 5940 C C . ARG B 1 182 ? 27.703 5.859 6.496 1 97.12 182 ARG B C 1
ATOM 5942 O O . ARG B 1 182 ? 27.859 6.332 7.625 1 97.12 182 ARG B O 1
ATOM 5949 N N . ARG B 1 183 ? 26.859 6.332 5.652 1 96.06 183 ARG B N 1
ATOM 5950 C CA . ARG B 1 183 ? 26.125 7.574 5.891 1 96.06 183 ARG B CA 1
ATOM 5951 C C . ARG B 1 183 ? 24.812 7.305 6.602 1 96.06 183 ARG B C 1
ATOM 5953 O O . ARG B 1 183 ? 24.047 8.234 6.883 1 96.06 183 ARG B O 1
ATOM 5960 N N . GLY B 1 184 ? 24.531 6.098 6.805 1 95.25 184 GLY B N 1
ATOM 5961 C CA . GLY B 1 184 ? 23.312 5.73 7.508 1 95.25 184 GLY B CA 1
ATOM 5962 C C . GLY B 1 184 ? 22.078 5.77 6.625 1 95.25 184 GLY B C 1
ATOM 5963 O O . GLY B 1 184 ? 20.969 5.859 7.121 1 95.25 184 GLY B O 1
ATOM 5964 N N . LEU B 1 185 ? 22.281 5.641 5.312 1 96.56 185 LEU B N 1
ATOM 5965 C CA . LEU B 1 185 ? 21.172 5.793 4.375 1 96.56 185 LEU B CA 1
ATOM 5966 C C . LEU B 1 185 ? 20.578 4.438 4.004 1 96.56 185 LEU B C 1
ATOM 5968 O O . LEU B 1 185 ? 19.484 4.363 3.438 1 96.56 185 LEU B O 1
ATOM 5972 N N . THR B 1 186 ? 21.328 3.344 4.328 1 97.69 186 THR B N 1
ATOM 5973 C CA . THR B 1 186 ? 20.828 2.014 3.99 1 97.69 186 THR B CA 1
ATOM 5974 C C . THR B 1 186 ? 21.312 0.983 5.008 1 97.69 186 THR B C 1
ATOM 5976 O O . THR B 1 186 ? 22.125 1.294 5.875 1 97.69 186 THR B O 1
ATOM 5979 N N . ARG B 1 187 ? 20.703 -0.135 5.07 1 97 187 ARG B N 1
ATOM 5980 C CA . ARG B 1 187 ? 21.156 -1.359 5.727 1 97 187 ARG B CA 1
ATOM 5981 C C . ARG B 1 187 ? 21.469 -2.449 4.703 1 97 187 ARG B C 1
ATOM 5983 O O . ARG B 1 187 ? 20.594 -2.832 3.918 1 97 187 ARG B O 1
ATOM 5990 N N . LEU B 1 188 ? 22.641 -2.902 4.715 1 95.88 188 LEU B N 1
ATOM 5991 C CA . LEU B 1 188 ? 23.047 -3.924 3.754 1 95.88 188 LEU B CA 1
ATOM 5992 C C . LEU B 1 188 ? 22.812 -5.32 4.312 1 95.88 188 LEU B C 1
ATOM 5994 O O . LEU B 1 188 ? 22.453 -5.477 5.48 1 95.88 188 LEU B O 1
ATOM 5998 N N . ASP B 1 189 ? 22.797 -6.344 3.455 1 93.56 189 ASP B N 1
ATOM 5999 C CA . ASP B 1 189 ? 22.703 -7.762 3.787 1 93.56 189 ASP B CA 1
ATOM 6000 C C . ASP B 1 189 ? 21.344 -8.102 4.395 1 93.56 189 ASP B C 1
ATOM 6002 O O . ASP B 1 189 ? 21.266 -8.75 5.438 1 93.56 189 ASP B O 1
ATOM 6006 N N . ILE B 1 190 ? 20.344 -7.496 3.828 1 96.88 190 ILE B N 1
ATOM 6007 C CA . ILE B 1 190 ? 18.984 -7.781 4.23 1 96.88 190 ILE B CA 1
ATOM 6008 C C . ILE B 1 190 ? 18.516 -9.094 3.598 1 96.88 190 ILE B C 1
ATOM 6010 O O . ILE B 1 190 ? 18.438 -9.203 2.371 1 96.88 190 ILE B O 1
ATOM 6014 N N . PRO B 1 191 ? 18.188 -10.086 4.355 1 97.38 191 PRO B N 1
ATOM 6015 C CA . PRO B 1 191 ? 17.719 -11.352 3.771 1 97.38 191 PRO B CA 1
ATOM 6016 C C . PRO B 1 191 ? 16.266 -11.281 3.309 1 97.38 191 PRO B C 1
ATOM 6018 O O . PRO B 1 191 ? 15.43 -10.633 3.961 1 97.38 191 PRO B O 1
ATOM 6021 N N . ILE B 1 192 ? 15.984 -11.836 2.203 1 98.19 192 ILE B N 1
ATOM 6022 C CA . ILE B 1 192 ? 14.633 -12.086 1.726 1 98.19 192 ILE B CA 1
ATOM 6023 C C . ILE B 1 192 ? 14.258 -13.547 1.945 1 98.19 192 ILE B C 1
ATOM 6025 O O . ILE B 1 192 ? 14.898 -14.445 1.396 1 98.19 192 ILE B O 1
ATOM 6029 N N . LYS B 1 193 ? 13.258 -13.742 2.738 1 98.75 193 LYS B N 1
ATOM 6030 C CA . LYS B 1 193 ? 12.875 -15.109 3.096 1 98.75 193 LYS B CA 1
ATOM 6031 C C . LYS B 1 193 ? 12.398 -15.883 1.87 1 98.75 193 LYS B C 1
ATOM 6033 O O . LYS B 1 193 ? 12.734 -17.062 1.706 1 98.75 193 LYS B O 1
ATOM 6038 N N . CYS B 1 194 ? 11.586 -15.195 0.995 1 98.75 194 CYS B N 1
ATOM 6039 C CA . CYS B 1 194 ? 11.047 -15.922 -0.151 1 98.75 194 CYS B CA 1
ATOM 6040 C C . CYS B 1 194 ? 10.586 -14.953 -1.238 1 98.75 194 CYS B C 1
ATOM 6042 O O . CYS B 1 194 ? 9.992 -13.914 -0.943 1 98.75 194 CYS B O 1
ATOM 6044 N N . ILE B 1 195 ? 10.922 -15.266 -2.475 1 98.31 195 ILE B N 1
ATOM 6045 C CA . ILE B 1 195 ? 10.242 -14.719 -3.643 1 98.31 195 ILE B CA 1
ATOM 6046 C C . ILE B 1 195 ? 9.398 -15.805 -4.305 1 98.31 195 ILE B C 1
ATOM 6048 O O . ILE B 1 195 ? 9.922 -16.844 -4.711 1 98.31 195 ILE B O 1
ATOM 6052 N N . ALA B 1 196 ? 8.094 -15.602 -4.363 1 98.81 196 ALA B N 1
ATOM 6053 C CA . ALA B 1 196 ? 7.145 -16.562 -4.91 1 98.81 196 ALA B CA 1
ATOM 6054 C C . ALA B 1 196 ? 6.309 -15.938 -6.023 1 98.81 196 ALA B C 1
ATOM 6056 O O . ALA B 1 196 ? 5.535 -15.008 -5.781 1 98.81 196 ALA B O 1
ATOM 6057 N N . VAL B 1 197 ? 6.465 -16.438 -7.27 1 97.5 197 VAL B N 1
ATOM 6058 C CA . VAL B 1 197 ? 5.867 -15.711 -8.391 1 97.5 197 VAL B CA 1
ATOM 6059 C C . VAL B 1 197 ? 5.172 -16.703 -9.328 1 97.5 197 VAL B C 1
ATOM 6061 O O . VAL B 1 197 ? 5.48 -17.891 -9.328 1 97.5 197 VAL B O 1
ATOM 6064 N N . TRP B 1 198 ? 4.184 -16.188 -10.023 1 97.19 198 TRP B N 1
ATOM 6065 C CA . TRP B 1 198 ? 3.521 -16.922 -11.102 1 97.19 198 TRP B CA 1
ATOM 6066 C C . TRP B 1 198 ? 3.902 -16.344 -12.461 1 97.19 198 TRP B C 1
ATOM 6068 O O . TRP B 1 198 ? 3.637 -15.172 -12.75 1 97.19 198 TRP B O 1
ATOM 6078 N N . ASP B 1 199 ? 4.547 -17.094 -13.195 1 94.31 199 ASP B N 1
ATOM 6079 C CA . ASP B 1 199 ? 4.75 -16.938 -14.633 1 94.31 199 ASP B CA 1
ATOM 6080 C C . ASP B 1 199 ? 5.277 -15.547 -14.969 1 94.31 199 ASP B C 1
ATOM 6082 O O . ASP B 1 199 ? 4.652 -14.812 -15.734 1 94.31 199 ASP B O 1
ATOM 6086 N N . THR B 1 200 ? 6.473 -15.289 -14.508 1 91.31 200 THR B N 1
ATOM 6087 C CA . THR B 1 200 ? 7.129 -14.016 -14.789 1 91.31 200 THR B CA 1
ATOM 6088 C C . THR B 1 200 ? 7.305 -13.812 -16.297 1 91.31 200 THR B C 1
ATOM 6090 O O . THR B 1 200 ? 7.871 -14.664 -16.969 1 91.31 200 THR B O 1
ATOM 6093 N N . VAL B 1 201 ? 6.77 -12.734 -16.812 1 74.19 201 VAL B N 1
ATOM 6094 C CA . VAL B 1 201 ? 6.934 -12.461 -18.234 1 74.19 201 VAL B CA 1
ATOM 6095 C C . VAL B 1 201 ? 7.996 -11.383 -18.438 1 74.19 201 VAL B C 1
ATOM 6097 O O . VAL B 1 201 ? 8.062 -10.422 -17.656 1 74.19 201 VAL B O 1
ATOM 6100 N N . GLY B 1 202 ? 9.094 -11.797 -19 1 57.66 202 GLY B N 1
ATOM 6101 C CA . GLY B 1 202 ? 10.273 -10.969 -19.203 1 57.66 202 GLY B CA 1
ATOM 6102 C C . GLY B 1 202 ? 9.969 -9.656 -19.906 1 57.66 202 GLY B C 1
ATOM 6103 O O . GLY B 1 202 ? 10.625 -8.641 -19.656 1 57.66 202 GLY B O 1
ATOM 6104 N N . SER B 1 203 ? 9.383 -9.805 -21.203 1 47.97 203 SER B N 1
ATOM 6105 C CA . SER B 1 203 ? 9.297 -8.602 -22.031 1 47.97 203 SER B CA 1
ATOM 6106 C C . SER B 1 203 ? 8.352 -7.578 -21.406 1 47.97 203 SER B C 1
ATOM 6108 O O . SER B 1 203 ? 7.293 -7.938 -20.891 1 47.97 203 SER B O 1
ATOM 6110 N N . LEU B 1 204 ? 8.93 -6.664 -20.594 1 44.38 204 LEU B N 1
ATOM 6111 C CA . LEU B 1 204 ? 8.141 -5.613 -19.969 1 44.38 204 LEU B CA 1
ATOM 6112 C C . LEU B 1 204 ? 6.824 -5.402 -20.703 1 44.38 204 LEU B C 1
ATOM 6114 O O . LEU B 1 204 ? 6.199 -4.344 -20.594 1 44.38 204 LEU B O 1
ATOM 6118 N N . GLY B 1 205 ? 6.27 -6.645 -21.203 1 39.91 205 GLY B N 1
ATOM 6119 C CA . GLY B 1 205 ? 4.969 -6.582 -21.859 1 39.91 205 GLY B CA 1
ATOM 6120 C C . GLY B 1 205 ? 4.961 -5.695 -23.094 1 39.91 205 GLY B C 1
ATOM 6121 O O . GLY B 1 205 ? 3.898 -5.281 -23.547 1 39.91 205 GLY B O 1
ATOM 6122 N N . ILE B 1 206 ? 6.023 -4.953 -23.344 1 35.94 206 ILE B N 1
ATOM 6123 C CA . ILE B 1 206 ? 5.98 -4.16 -24.562 1 35.94 206 ILE B CA 1
ATOM 6124 C C . ILE B 1 206 ? 5.941 -5.086 -25.781 1 35.94 206 ILE B C 1
ATOM 6126 O O . ILE B 1 206 ? 6.879 -5.852 -26.016 1 35.94 206 ILE B O 1
ATOM 6130 N N . PRO B 1 207 ? 4.852 -5.34 -26.203 1 34.62 207 PRO B N 1
ATOM 6131 C CA . PRO B 1 207 ? 4.805 -6.148 -27.438 1 34.62 207 PRO B CA 1
ATOM 6132 C C . PRO B 1 207 ? 5.961 -5.855 -28.375 1 34.62 207 PRO B C 1
ATOM 6134 O O . PRO B 1 207 ? 6.32 -4.691 -28.578 1 34.62 207 PRO B O 1
ATOM 6137 N N . ARG B 1 208 ? 6.949 -6.777 -28.484 1 34.31 208 ARG B N 1
ATOM 6138 C CA . ARG B 1 208 ? 7.844 -6.66 -29.625 1 34.31 208 ARG B CA 1
ATOM 6139 C C . ARG B 1 208 ? 7.055 -6.438 -30.922 1 34.31 208 ARG B C 1
ATOM 6141 O O . ARG B 1 208 ? 6.578 -7.398 -31.531 1 34.31 208 ARG B O 1
ATOM 6148 N N . ILE B 1 209 ? 6.254 -5.488 -31.047 1 30.88 209 ILE B N 1
ATOM 6149 C CA . ILE B 1 209 ? 5.73 -5.285 -32.375 1 30.88 209 ILE B CA 1
ATOM 6150 C C . ILE B 1 209 ? 6.883 -5.215 -33.375 1 30.88 209 ILE B C 1
ATOM 6152 O O . ILE B 1 209 ? 7.742 -4.336 -33.281 1 30.88 209 ILE B O 1
ATOM 6156 N N . GLY B 1 210 ? 7.168 -6.227 -34.031 1 30.09 210 GLY B N 1
ATOM 6157 C CA . GLY B 1 210 ? 8.164 -6.355 -35.062 1 30.09 210 GLY B CA 1
ATOM 6158 C C . GLY B 1 210 ? 8.453 -5.047 -35.781 1 30.09 210 GLY B C 1
ATOM 6159 O O . GLY B 1 210 ? 9.617 -4.703 -36.031 1 30.09 210 GLY B O 1
ATOM 6160 N N . LYS B 1 211 ? 7.383 -4.387 -36.375 1 30 211 LYS B N 1
ATOM 6161 C CA . LYS B 1 211 ? 7.605 -3.25 -37.25 1 30 211 LYS B CA 1
ATOM 6162 C C . LYS B 1 211 ? 8.039 -2.014 -36.469 1 30 211 LYS B C 1
ATOM 6164 O O . LYS B 1 211 ? 8.695 -1.125 -37.031 1 30 211 LYS B O 1
ATOM 6169 N N . LEU B 1 212 ? 7.504 -1.839 -35.344 1 30.77 212 LEU B N 1
ATOM 6170 C CA . LEU B 1 212 ? 7.938 -0.621 -34.656 1 30.77 212 LEU B CA 1
ATOM 6171 C C . LEU B 1 212 ? 9.328 -0.799 -34.062 1 30.77 212 LEU B C 1
ATOM 6173 O O . LEU B 1 212 ? 10.016 0.184 -33.781 1 30.77 212 LEU B O 1
ATOM 6177 N N . GLN B 1 213 ? 9.805 -1.898 -33.625 1 31.72 213 GLN B N 1
ATOM 6178 C CA . GLN B 1 213 ? 11.219 -2.162 -33.406 1 31.72 213 GLN B CA 1
ATOM 6179 C C . GLN B 1 213 ? 12.047 -1.784 -34.625 1 31.72 213 GLN B C 1
ATOM 6181 O O . GLN B 1 213 ? 13.195 -1.36 -34.5 1 31.72 213 GLN B O 1
ATOM 6186 N N . ARG B 1 214 ? 11.547 -2.186 -35.75 1 31.45 214 ARG B N 1
ATOM 6187 C CA . ARG B 1 214 ? 12.266 -1.826 -36.969 1 31.45 214 ARG B CA 1
ATOM 6188 C C . ARG B 1 214 ? 12.367 -0.312 -37.125 1 31.45 214 ARG B C 1
ATOM 6190 O O . ARG B 1 214 ? 13.258 0.191 -37.812 1 31.45 214 ARG B O 1
ATOM 6197 N N . LEU B 1 215 ? 11.234 0.427 -36.844 1 31.98 215 LEU B N 1
ATOM 6198 C CA . LEU B 1 215 ? 11.328 1.856 -37.125 1 31.98 215 LEU B CA 1
ATOM 6199 C C . LEU B 1 215 ? 12.133 2.568 -36.031 1 31.98 215 LEU B C 1
ATOM 6201 O O . LEU B 1 215 ? 12.227 3.799 -36.031 1 31.98 215 LEU B O 1
ATOM 6205 N N . GLY B 1 216 ? 13.039 2.033 -35.312 1 30.11 216 GLY B N 1
ATOM 6206 C CA . GLY B 1 216 ? 14.047 2.604 -34.438 1 30.11 216 GLY B CA 1
ATOM 6207 C C . GLY B 1 216 ? 13.453 3.268 -33.219 1 30.11 216 GLY B C 1
ATOM 6208 O O . GLY B 1 216 ? 14.172 3.914 -32.438 1 30.11 216 GLY B O 1
ATOM 6209 N N . LEU B 1 217 ? 12.258 3.641 -33.219 1 29.92 217 LEU B N 1
ATOM 6210 C CA . LEU B 1 217 ? 11.688 4.477 -32.156 1 29.92 217 LEU B CA 1
ATOM 6211 C C . LEU B 1 217 ? 11.547 3.688 -30.875 1 29.92 217 LEU B C 1
ATOM 6213 O O . LEU B 1 217 ? 11.445 4.277 -29.797 1 29.92 217 LEU B O 1
ATOM 6217 N N . GLN B 1 218 ? 11.266 2.498 -30.875 1 33.78 218 GLN B N 1
ATOM 6218 C CA . GLN B 1 218 ? 11.156 1.702 -29.656 1 33.78 218 GLN B CA 1
ATOM 6219 C C . GLN B 1 218 ? 12.516 1.524 -28.984 1 33.78 218 GLN B C 1
ATOM 6221 O O . GLN B 1 218 ? 12.617 0.872 -27.938 1 33.78 218 GLN B O 1
ATOM 6226 N N . MET B 1 219 ? 13.617 1.853 -29.625 1 30.59 219 MET B N 1
ATOM 6227 C CA . MET B 1 219 ? 14.977 1.521 -29.203 1 30.59 219 MET B CA 1
ATOM 6228 C C . MET B 1 219 ? 15.297 2.131 -27.844 1 30.59 219 MET B C 1
ATOM 6230 O O . MET B 1 219 ? 15.992 1.518 -27.031 1 30.59 219 MET B O 1
ATOM 6234 N N . LYS B 1 220 ? 15.289 3.49 -27.875 1 33.38 220 LYS B N 1
ATOM 6235 C CA . LYS B 1 220 ? 15.945 4.121 -26.734 1 33.38 220 LYS B CA 1
ATOM 6236 C C . LYS B 1 220 ? 15.203 3.82 -25.438 1 33.38 220 LYS B C 1
ATOM 6238 O O . LYS B 1 220 ? 15.648 4.211 -24.359 1 33.38 220 LYS B O 1
ATOM 6243 N N . GLN B 1 221 ? 14.062 3.693 -25.453 1 33.25 221 GLN B N 1
ATOM 6244 C CA . GLN B 1 221 ? 13.336 3.58 -24.188 1 33.25 221 GLN B CA 1
ATOM 6245 C C . GLN B 1 221 ? 13.852 2.406 -23.359 1 33.25 221 GLN B C 1
ATOM 6247 O O . GLN B 1 221 ? 14.555 2.602 -22.375 1 33.25 221 GLN B O 1
ATOM 6252 N N . SER B 1 222 ? 13.242 1.223 -22.781 1 36.84 222 SER B N 1
ATOM 6253 C CA . SER B 1 222 ? 13.5 0.552 -21.516 1 36.84 222 SER B CA 1
ATOM 6254 C C . SER B 1 222 ? 14.727 -0.347 -21.594 1 36.84 222 SER B C 1
ATOM 6256 O O . SER B 1 222 ? 14.617 -1.532 -21.922 1 36.84 222 SER B O 1
ATOM 6258 N N . LYS B 1 223 ? 15.766 -0.1 -22.344 1 36.75 223 LYS B N 1
ATOM 6259 C CA . LYS B 1 223 ? 17.031 -0.654 -21.875 1 36.75 223 LYS B CA 1
ATOM 6260 C C . LYS B 1 223 ? 17.125 -0.633 -20.359 1 36.75 223 LYS B C 1
ATOM 6262 O O . LYS B 1 223 ? 17.844 -1.438 -19.75 1 36.75 223 LYS B O 1
ATOM 6267 N N . ALA B 1 224 ? 16.656 0.421 -19.844 1 35.78 224 ALA B N 1
ATOM 6268 C CA . ALA B 1 224 ? 16.812 0.732 -18.422 1 35.78 224 ALA B CA 1
ATOM 6269 C C . ALA B 1 224 ? 16.125 -0.325 -17.562 1 35.78 224 ALA B C 1
ATOM 6271 O O . ALA B 1 224 ? 16.469 -0.486 -16.391 1 35.78 224 ALA B O 1
ATOM 6272 N N . THR B 1 225 ? 15.008 -0.797 -17.953 1 40.59 225 THR B N 1
ATOM 6273 C CA . THR B 1 225 ? 14.219 -1.627 -17.047 1 40.59 225 THR B CA 1
ATOM 6274 C C . THR B 1 225 ? 14.672 -3.082 -17.109 1 40.59 225 THR B C 1
ATOM 6276 O O . THR B 1 225 ? 13.961 -3.98 -16.656 1 40.59 225 THR B O 1
ATOM 6279 N N . THR B 1 226 ? 15.758 -3.303 -17.797 1 43.19 226 THR B N 1
ATOM 6280 C CA . THR B 1 226 ? 16.109 -4.711 -17.953 1 43.19 226 THR B CA 1
ATOM 6281 C C . THR B 1 226 ? 16.562 -5.301 -16.625 1 43.19 226 THR B C 1
ATOM 6283 O O . THR B 1 226 ? 17.766 -5.324 -16.328 1 43.19 226 THR B O 1
ATOM 6286 N N . PHE B 1 227 ? 16.188 -4.844 -15.508 1 46.38 227 PHE B N 1
ATOM 6287 C CA . PHE B 1 227 ? 16.547 -5.68 -14.375 1 46.38 227 PHE B CA 1
ATOM 6288 C C . PHE B 1 227 ? 16.266 -7.148 -14.672 1 46.38 227 PHE B C 1
ATOM 6290 O O . PHE B 1 227 ? 15.398 -7.762 -14.039 1 46.38 227 PHE B O 1
ATOM 6297 N N . TYR B 1 228 ? 16.453 -7.551 -16.016 1 49 228 TYR B N 1
ATOM 6298 C CA . TYR B 1 228 ? 16.297 -8.953 -16.391 1 49 228 TYR B CA 1
ATOM 6299 C C . TYR B 1 228 ? 17.375 -9.812 -15.75 1 49 228 TYR B C 1
ATOM 6301 O O . TYR B 1 228 ? 18.328 -10.242 -16.422 1 49 228 TYR B O 1
ATOM 6309 N N . ASP B 1 229 ? 17.734 -9.469 -14.477 1 58.94 229 ASP B N 1
ATOM 6310 C CA . ASP B 1 229 ? 18.766 -10.391 -14.016 1 58.94 229 ASP B CA 1
ATOM 6311 C C . ASP B 1 229 ? 18.156 -11.742 -13.633 1 58.94 229 ASP B C 1
ATOM 6313 O O . ASP B 1 229 ? 17.312 -11.82 -12.727 1 58.94 229 ASP B O 1
ATOM 6317 N N . THR B 1 230 ? 18.25 -12.727 -14.555 1 65.88 230 THR B N 1
ATOM 6318 C CA . THR B 1 230 ? 17.844 -14.109 -14.336 1 65.88 230 THR B CA 1
ATOM 6319 C C . THR B 1 230 ? 18.656 -14.742 -13.211 1 65.88 230 THR B C 1
ATOM 6321 O O . THR B 1 230 ? 18.328 -15.836 -12.742 1 65.88 230 THR B O 1
ATOM 6324 N N . LYS B 1 231 ? 19.578 -14.008 -12.695 1 78 231 LYS B N 1
ATOM 6325 C CA . LYS B 1 231 ? 20.438 -14.578 -11.656 1 78 231 LYS B CA 1
ATOM 6326 C C . LYS B 1 231 ? 19.875 -14.297 -10.266 1 78 231 LYS B C 1
ATOM 6328 O O . LYS B 1 231 ? 19.484 -13.172 -9.969 1 78 231 LYS B O 1
ATOM 6333 N N . LEU B 1 232 ? 19.875 -15.352 -9.5 1 88.31 232 LEU B N 1
ATOM 6334 C CA . LEU B 1 232 ? 19.391 -15.234 -8.125 1 88.31 232 LEU B CA 1
ATOM 6335 C C . LEU B 1 232 ? 20.484 -14.68 -7.215 1 88.31 232 LEU B C 1
ATOM 6337 O O . LEU B 1 232 ? 21.641 -15.102 -7.293 1 88.31 232 LEU B O 1
ATOM 6341 N N . SER B 1 233 ? 20.125 -13.742 -6.426 1 88.94 233 SER B N 1
ATOM 6342 C CA . SER B 1 233 ? 21.016 -13.211 -5.398 1 88.94 233 SER B CA 1
ATOM 6343 C C . SER B 1 233 ? 21.016 -14.102 -4.164 1 88.94 233 SER B C 1
ATOM 6345 O O . SER B 1 233 ? 20.031 -14.758 -3.855 1 88.94 233 SER B O 1
ATOM 6347 N N . ASN B 1 234 ? 22.125 -14.07 -3.424 1 91.38 234 ASN B N 1
ATOM 6348 C CA . ASN B 1 234 ? 22.281 -14.875 -2.213 1 91.38 234 ASN B CA 1
ATOM 6349 C C . ASN B 1 234 ? 21.438 -14.32 -1.067 1 91.38 234 ASN B C 1
ATOM 6351 O O . ASN B 1 234 ? 21.25 -14.984 -0.05 1 91.38 234 ASN B O 1
ATOM 6355 N N . CYS B 1 235 ? 20.938 -13.164 -1.261 1 94.56 235 CYS B N 1
ATOM 6356 C CA . CYS B 1 235 ? 20.109 -12.617 -0.189 1 94.56 235 CYS B CA 1
ATOM 6357 C C . CYS B 1 235 ? 18.734 -13.25 -0.197 1 94.56 235 CYS B C 1
ATOM 6359 O O . CYS B 1 235 ? 17.953 -13.055 0.737 1 94.56 235 CYS B O 1
ATOM 6361 N N . ILE B 1 236 ? 18.438 -14.023 -1.197 1 96.94 236 ILE B N 1
ATOM 6362 C CA . ILE B 1 236 ? 17.172 -14.719 -1.31 1 96.94 236 ILE B CA 1
ATOM 6363 C C . ILE B 1 236 ? 17.312 -16.141 -0.776 1 96.94 236 ILE B C 1
ATOM 6365 O O . ILE B 1 236 ? 18.109 -16.938 -1.297 1 96.94 236 ILE B O 1
ATOM 6369 N N . GLU B 1 237 ? 16.5 -16.516 0.219 1 98.12 237 GLU B N 1
ATOM 6370 C CA . GLU B 1 237 ? 16.594 -17.844 0.805 1 98.12 237 GLU B CA 1
ATOM 6371 C C . GLU B 1 237 ? 15.828 -18.875 -0.023 1 98.12 237 GLU B C 1
ATOM 6373 O O . GLU B 1 237 ? 16.312 -20 -0.234 1 98.12 237 GLU B O 1
ATOM 6378 N N . ASN B 1 238 ? 14.672 -18.5 -0.443 1 98.44 238 ASN B N 1
ATOM 6379 C CA . ASN B 1 238 ? 13.812 -19.375 -1.237 1 98.44 238 ASN B CA 1
ATOM 6380 C C . ASN B 1 238 ? 13.242 -18.641 -2.451 1 98.44 238 ASN B C 1
ATOM 6382 O O . ASN B 1 238 ? 12.875 -17.469 -2.359 1 98.44 238 ASN B O 1
ATOM 6386 N N . ALA B 1 239 ? 13.211 -19.266 -3.611 1 97.94 239 ALA B N 1
ATOM 6387 C CA . ALA B 1 239 ? 12.617 -18.75 -4.844 1 97.94 239 ALA B CA 1
ATOM 6388 C C . ALA B 1 239 ? 11.711 -19.781 -5.496 1 97.94 239 ALA B C 1
ATOM 6390 O O . ALA B 1 239 ? 12.164 -20.875 -5.855 1 97.94 239 ALA B O 1
ATOM 6391 N N . PHE B 1 240 ? 10.438 -19.516 -5.57 1 98.69 240 PHE B N 1
ATOM 6392 C CA . PHE B 1 240 ? 9.445 -20.422 -6.133 1 98.69 240 PHE B CA 1
ATOM 6393 C C . PHE B 1 240 ? 8.727 -19.766 -7.312 1 98.69 240 PHE B C 1
ATOM 6395 O O . PHE B 1 240 ? 8.234 -18.641 -7.203 1 98.69 240 PHE B O 1
ATOM 6402 N N . GLN B 1 241 ? 8.609 -20.469 -8.477 1 98 241 GLN B N 1
ATOM 6403 C CA . GLN B 1 241 ? 7.906 -19.938 -9.641 1 98 241 GLN B CA 1
ATOM 6404 C C . GLN B 1 241 ? 7.012 -21.016 -10.273 1 98 241 GLN B C 1
ATOM 6406 O O . GLN B 1 241 ? 7.461 -22.125 -10.539 1 98 241 GLN B O 1
ATOM 6411 N N . ALA B 1 242 ? 5.758 -20.672 -10.406 1 98.75 242 ALA B N 1
ATOM 6412 C CA . ALA B 1 242 ? 4.832 -21.469 -11.203 1 98.75 242 ALA B CA 1
ATOM 6413 C C . ALA B 1 242 ? 4.793 -20.969 -12.648 1 98.75 242 ALA B C 1
ATOM 6415 O O . ALA B 1 242 ? 4.52 -19.797 -12.906 1 98.75 242 ALA B O 1
ATOM 6416 N N . LEU B 1 243 ? 5.012 -21.859 -13.602 1 97.5 243 LEU B N 1
ATOM 6417 C CA . LEU B 1 243 ? 5.117 -21.5 -15.008 1 97.5 243 LEU B CA 1
ATOM 6418 C C . LEU B 1 243 ? 4.012 -22.156 -15.82 1 97.5 243 LEU B C 1
ATOM 6420 O O . LEU B 1 243 ? 3.619 -23.297 -15.539 1 97.5 243 LEU B O 1
ATOM 6424 N N . ALA B 1 244 ? 3.555 -21.469 -16.859 1 96.62 244 ALA B N 1
ATOM 6425 C CA . ALA B 1 244 ? 2.514 -21.969 -17.75 1 96.62 244 ALA B CA 1
ATOM 6426 C C . ALA B 1 244 ? 3.121 -22.672 -18.953 1 96.62 244 ALA B C 1
ATOM 6428 O O . ALA B 1 244 ? 3.795 -22.047 -19.781 1 96.62 244 ALA B O 1
ATOM 6429 N N . LEU B 1 245 ? 2.803 -23.875 -19.125 1 96.81 245 LEU B N 1
ATOM 6430 C CA . LEU B 1 245 ? 3.42 -24.719 -20.141 1 96.81 245 LEU B CA 1
ATOM 6431 C C . LEU B 1 245 ? 2.84 -24.406 -21.516 1 96.81 245 LEU B C 1
ATOM 6433 O O . LEU B 1 245 ? 3.533 -24.531 -22.531 1 96.81 245 LEU B O 1
ATOM 6437 N N . ASP B 1 246 ? 1.604 -23.953 -21.562 1 95.19 246 ASP B N 1
ATOM 6438 C CA . ASP B 1 246 ? 0.899 -23.891 -22.844 1 95.19 246 ASP B CA 1
ATOM 6439 C C . ASP B 1 246 ? 0.656 -22.453 -23.266 1 95.19 246 ASP B C 1
ATOM 6441 O O . ASP B 1 246 ? -0.186 -22.188 -24.125 1 95.19 246 ASP B O 1
ATOM 6445 N N . GLU B 1 247 ? 1.339 -21.531 -22.547 1 90.69 247 GLU B N 1
ATOM 6446 C CA . GLU B 1 247 ? 1.289 -20.172 -23.047 1 90.69 247 GLU B CA 1
ATOM 6447 C C . GLU B 1 247 ? 1.995 -20.047 -24.391 1 90.69 247 GLU B C 1
ATOM 6449 O O . GLU B 1 247 ? 3.137 -20.484 -24.547 1 90.69 247 GLU B O 1
ATOM 6454 N N . ASN B 1 248 ? 1.271 -19.406 -25.344 1 85.44 248 ASN B N 1
ATOM 6455 C CA . ASN B 1 248 ? 1.844 -19.422 -26.688 1 85.44 248 ASN B CA 1
ATOM 6456 C C . ASN B 1 248 ? 2.059 -18.016 -27.219 1 85.44 248 ASN B C 1
ATOM 6458 O O . ASN B 1 248 ? 2.51 -17.828 -28.344 1 85.44 248 ASN B O 1
ATOM 6462 N N . ARG B 1 249 ? 1.735 -17.047 -26.484 1 77.25 249 ARG B N 1
ATOM 6463 C CA . ARG B 1 249 ? 2.027 -15.695 -26.938 1 77.25 249 ARG B CA 1
ATOM 6464 C C . ARG B 1 249 ? 3.518 -15.391 -26.812 1 77.25 249 ARG B C 1
ATOM 6466 O O . ARG B 1 249 ? 4.098 -15.516 -25.734 1 77.25 249 ARG B O 1
ATOM 6473 N N . ALA B 1 250 ? 4.039 -14.969 -27.875 1 71.62 250 ALA B N 1
ATOM 6474 C CA . ALA B 1 250 ? 5.477 -14.711 -27.922 1 71.62 250 ALA B CA 1
ATOM 6475 C C . ALA B 1 250 ? 5.863 -13.578 -26.969 1 71.62 250 ALA B C 1
ATOM 6477 O O . ALA B 1 250 ? 6.977 -13.555 -26.438 1 71.62 250 ALA B O 1
ATOM 6478 N N . SER B 1 251 ? 4.988 -12.672 -26.781 1 66.44 251 SER B N 1
ATOM 6479 C CA . SER B 1 251 ? 5.246 -11.523 -25.922 1 66.44 251 SER B CA 1
ATOM 6480 C C . SER B 1 251 ? 5.293 -11.922 -24.453 1 66.44 251 SER B C 1
ATOM 6482 O O . SER B 1 251 ? 5.727 -11.133 -23.609 1 66.44 251 SER B O 1
ATOM 6484 N N . PHE B 1 252 ? 5.012 -13.18 -24.156 1 73.12 252 PHE B N 1
ATOM 6485 C CA . PHE B 1 252 ? 4.977 -13.641 -22.781 1 73.12 252 PHE B CA 1
ATOM 6486 C C . PHE B 1 252 ? 6.027 -14.711 -22.531 1 73.12 252 PHE B C 1
ATOM 6488 O O . PHE B 1 252 ? 5.754 -15.719 -21.875 1 73.12 252 PHE B O 1
ATOM 6495 N N . SER B 1 253 ? 7.156 -14.422 -23.156 1 78.19 253 SER B N 1
ATOM 6496 C CA . SER B 1 253 ? 8.234 -15.359 -22.875 1 78.19 253 SER B CA 1
ATOM 6497 C C . SER B 1 253 ? 8.547 -15.398 -21.375 1 78.19 253 SER B C 1
ATOM 6499 O O . SER B 1 253 ? 8.656 -14.352 -20.734 1 78.19 253 SER B O 1
ATOM 6501 N N . PRO B 1 254 ? 8.625 -16.625 -20.844 1 87 254 PRO B N 1
ATOM 6502 C CA . PRO B 1 254 ? 8.844 -16.734 -19.406 1 87 254 PRO B CA 1
ATOM 6503 C C . PRO B 1 254 ? 10.266 -16.344 -19 1 87 254 PRO B C 1
ATOM 6505 O O . PRO B 1 254 ? 11.219 -16.578 -19.75 1 87 254 PRO B O 1
ATOM 6508 N N . ALA B 1 255 ? 10.422 -15.773 -17.859 1 88.19 255 ALA B N 1
ATOM 6509 C CA . ALA B 1 255 ? 11.727 -15.484 -17.266 1 88.19 255 ALA B CA 1
ATOM 6510 C C . ALA B 1 255 ? 12.109 -16.547 -16.25 1 88.19 255 ALA B C 1
ATOM 6512 O O . ALA B 1 255 ? 11.773 -16.438 -15.062 1 88.19 255 ALA B O 1
ATOM 6513 N N . VAL B 1 256 ? 12.922 -17.516 -16.734 1 92.06 256 VAL B N 1
ATOM 6514 C CA . VAL B 1 256 ? 13.352 -18.625 -15.883 1 92.06 256 VAL B CA 1
ATOM 6515 C C . VAL B 1 256 ? 14.602 -18.219 -15.109 1 92.06 256 VAL B C 1
ATOM 6517 O O . VAL B 1 256 ? 15.516 -17.609 -15.664 1 92.06 256 VAL B O 1
ATOM 6520 N N . TRP B 1 257 ? 14.656 -18.547 -13.805 1 92.69 257 TRP B N 1
ATOM 6521 C CA . TRP B 1 257 ? 15.82 -18.25 -12.977 1 92.69 257 TRP B CA 1
ATOM 6522 C C . TRP B 1 257 ? 16.953 -19.234 -13.25 1 92.69 257 TRP B C 1
ATOM 6524 O O . TRP B 1 257 ? 16.703 -20.375 -13.617 1 92.69 257 TRP B O 1
ATOM 6534 N N . GLU B 1 258 ? 18.156 -18.766 -13.094 1 91.88 258 GLU B N 1
ATOM 6535 C CA . GLU B 1 258 ? 19.328 -19.641 -13 1 91.88 258 GLU B CA 1
ATOM 6536 C C . GLU B 1 258 ? 20.062 -19.406 -11.688 1 91.88 258 GLU B C 1
ATOM 6538 O O . GLU B 1 258 ? 20.047 -18.312 -11.133 1 91.88 258 GLU B O 1
ATOM 6543 N N . LYS B 1 259 ? 20.641 -20.344 -11.164 1 91 259 LYS B N 1
ATOM 6544 C CA . LYS B 1 259 ? 21.453 -20.266 -9.961 1 91 259 LYS B CA 1
ATOM 6545 C C . LYS B 1 259 ? 22.938 -20.156 -10.312 1 91 259 LYS B C 1
ATOM 6547 O O . LYS B 1 259 ? 23.516 -21.094 -10.859 1 91 259 LYS B O 1
ATOM 6552 N N . PRO B 1 260 ? 23.531 -19.078 -9.945 1 87.75 260 PRO B N 1
ATOM 6553 C CA . PRO B 1 260 ? 24.984 -19.016 -10.109 1 87.75 260 PRO B CA 1
ATOM 6554 C C . PRO B 1 260 ? 25.719 -20 -9.195 1 87.75 260 PRO B C 1
ATOM 6556 O O . PRO B 1 260 ? 25.141 -20.5 -8.227 1 87.75 260 PRO B O 1
ATOM 6559 N N . GLU B 1 261 ? 26.922 -20.203 -9.57 1 88.56 261 GLU B N 1
ATOM 6560 C CA . GLU B 1 261 ? 27.75 -21.094 -8.75 1 88.56 261 GLU B CA 1
ATOM 6561 C C . GLU B 1 261 ? 27.859 -20.578 -7.32 1 88.56 261 GLU B C 1
ATOM 6563 O O . GLU B 1 261 ? 28.062 -19.391 -7.102 1 88.56 261 GLU B O 1
ATOM 6568 N N . GLY B 1 262 ? 27.594 -21.453 -6.434 1 90.75 262 GLY B N 1
ATOM 6569 C CA . GLY B 1 262 ? 27.766 -21.094 -5.035 1 90.75 262 GLY B CA 1
ATOM 6570 C C . GLY B 1 262 ? 26.5 -20.516 -4.414 1 90.75 262 GLY B C 1
ATOM 6571 O O . GLY B 1 262 ? 26.453 -20.312 -3.199 1 90.75 262 GLY B O 1
ATOM 6572 N N . ASN B 1 263 ? 25.562 -20.312 -5.281 1 92.38 263 ASN B N 1
ATOM 6573 C CA . ASN B 1 263 ? 24.312 -19.781 -4.758 1 92.38 263 ASN B CA 1
ATOM 6574 C C . ASN B 1 263 ? 23.594 -20.797 -3.873 1 92.38 263 ASN B C 1
ATOM 6576 O O . ASN B 1 263 ? 23.5 -21.969 -4.227 1 92.38 263 ASN B O 1
ATOM 6580 N N . ARG B 1 264 ? 23.062 -20.375 -2.697 1 93.94 264 ARG B N 1
ATOM 6581 C CA . ARG B 1 264 ? 22.469 -21.266 -1.701 1 93.94 264 ARG B CA 1
ATOM 6582 C C . ARG B 1 264 ? 20.953 -21.188 -1.726 1 93.94 264 ARG B C 1
ATOM 6584 O O . ARG B 1 264 ? 20.266 -21.859 -0.946 1 93.94 264 ARG B O 1
ATOM 6591 N N . THR B 1 265 ? 20.391 -20.422 -2.58 1 96.25 265 THR B N 1
ATOM 6592 C CA . THR B 1 265 ? 18.953 -20.234 -2.658 1 96.25 265 THR B CA 1
ATOM 6593 C C . THR B 1 265 ? 18.266 -21.562 -2.98 1 96.25 265 THR B C 1
ATOM 6595 O O . THR B 1 265 ? 18.719 -22.312 -3.85 1 96.25 265 THR B O 1
ATOM 6598 N N . THR B 1 266 ? 17.234 -21.922 -2.182 1 97.56 266 THR B N 1
ATOM 6599 C CA . THR B 1 266 ? 16.344 -23 -2.598 1 97.56 266 THR B CA 1
ATOM 6600 C C . THR B 1 266 ? 15.484 -22.562 -3.775 1 97.56 266 THR B C 1
ATOM 6602 O O . THR B 1 266 ? 14.641 -21.672 -3.637 1 97.56 266 THR B O 1
ATOM 6605 N N . LEU B 1 267 ? 15.695 -23.141 -4.91 1 97.44 267 LEU B N 1
ATOM 6606 C CA . LEU B 1 267 ? 15 -22.75 -6.133 1 97.44 267 LEU B CA 1
ATOM 6607 C C . LEU B 1 267 ? 14.102 -23.875 -6.633 1 97.44 267 LEU B C 1
ATOM 6609 O O . LEU B 1 267 ? 14.539 -25.016 -6.754 1 97.44 267 LEU B O 1
ATOM 6613 N N . ARG B 1 268 ? 12.828 -23.594 -6.801 1 98.25 268 ARG B N 1
ATOM 6614 C CA . ARG B 1 268 ? 11.891 -24.516 -7.441 1 98.25 268 ARG B CA 1
ATOM 6615 C C . ARG B 1 268 ? 11.055 -23.797 -8.5 1 98.25 268 ARG B C 1
ATOM 6617 O O . ARG B 1 268 ? 10.32 -22.859 -8.18 1 98.25 268 ARG B O 1
ATOM 6624 N N . GLN B 1 269 ? 11.148 -24.219 -9.719 1 97.94 269 GLN B N 1
ATOM 6625 C CA . GLN B 1 269 ? 10.344 -23.703 -10.828 1 97.94 269 GLN B CA 1
ATOM 6626 C C . GLN B 1 269 ? 9.547 -24.828 -11.484 1 97.94 269 GLN B C 1
ATOM 6628 O O . GLN B 1 269 ? 10.117 -25.781 -12.016 1 97.94 269 GLN B O 1
ATOM 6633 N N . VAL B 1 270 ? 8.25 -24.734 -11.391 1 98.81 270 VAL B N 1
ATOM 6634 C CA . VAL B 1 270 ? 7.418 -25.875 -11.781 1 98.81 270 VAL B CA 1
ATOM 6635 C C . VAL B 1 270 ? 6.504 -25.469 -12.938 1 98.81 270 VAL B C 1
ATOM 6637 O O . VAL B 1 270 ? 5.855 -24.422 -12.883 1 98.81 270 VAL B O 1
ATOM 6640 N N . TRP B 1 271 ? 6.465 -26.297 -14 1 98.69 271 TRP B N 1
ATOM 6641 C CA . TRP B 1 271 ? 5.613 -26.094 -15.172 1 98.69 271 TRP B CA 1
ATOM 6642 C C . TRP B 1 271 ? 4.254 -26.75 -14.969 1 98.69 271 TRP B C 1
ATOM 6644 O O . TRP B 1 271 ? 4.168 -27.922 -14.625 1 98.69 271 TRP B O 1
ATOM 6654 N N . PHE B 1 272 ? 3.23 -26 -15.148 1 98.75 272 PHE B N 1
ATOM 6655 C CA . PHE B 1 272 ? 1.843 -26.453 -15.07 1 98.75 272 PHE B CA 1
ATOM 6656 C C . PHE B 1 272 ? 1.187 -26.422 -16.438 1 98.75 272 PHE B C 1
ATOM 6658 O O . PHE B 1 272 ? 1.54 -25.594 -17.281 1 98.75 272 PHE B O 1
ATOM 6665 N N . PRO B 1 273 ? 0.209 -27.328 -16.672 1 98.06 273 PRO B N 1
ATOM 6666 C CA . PRO B 1 273 ? -0.52 -27.172 -17.938 1 98.06 273 PRO B CA 1
ATOM 6667 C C . PRO B 1 273 ? -1.361 -25.906 -17.984 1 98.06 273 PRO B C 1
ATOM 6669 O O . PRO B 1 273 ? -1.872 -25.453 -16.953 1 98.06 273 PRO B O 1
ATOM 6672 N N . GLY B 1 274 ? -1.455 -25.375 -19.172 1 96.81 274 GLY B N 1
ATOM 6673 C CA . GLY B 1 274 ? -2.33 -24.234 -19.344 1 96.81 274 GLY B CA 1
ATOM 6674 C C . GLY B 1 274 ? -1.598 -22.984 -19.797 1 96.81 274 GLY B C 1
ATOM 6675 O O . GLY B 1 274 ? -0.366 -22.969 -19.859 1 96.81 274 GLY B O 1
ATOM 6676 N N . ALA B 1 275 ? -2.406 -22 -20.094 1 93.56 275 ALA B N 1
ATOM 6677 C CA . ALA B 1 275 ? -1.899 -20.703 -20.5 1 93.56 275 ALA B CA 1
ATOM 6678 C C . ALA B 1 275 ? -1.614 -19.812 -19.297 1 93.56 275 ALA B C 1
ATOM 6680 O O . ALA B 1 275 ? -1.836 -20.219 -18.156 1 93.56 275 ALA B O 1
ATOM 6681 N N . HIS B 1 276 ? -1.157 -18.641 -19.547 1 91.56 276 HIS B N 1
ATOM 6682 C CA . HIS B 1 276 ? -0.697 -17.656 -18.578 1 91.56 276 HIS B CA 1
ATOM 6683 C C . HIS B 1 276 ? -1.728 -17.453 -17.469 1 91.56 276 HIS B C 1
ATOM 6685 O O . HIS B 1 276 ? -1.43 -17.656 -16.297 1 91.56 276 HIS B O 1
ATOM 6691 N N . ALA B 1 277 ? -2.973 -17.203 -17.797 1 91.19 277 ALA B N 1
ATOM 6692 C CA . ALA B 1 277 ? -4.012 -16.891 -16.828 1 91.19 277 ALA B CA 1
ATOM 6693 C C . ALA B 1 277 ? -4.648 -18.156 -16.266 1 91.19 277 ALA B C 1
ATOM 6695 O O . ALA B 1 277 ? -5.336 -18.109 -15.25 1 91.19 277 ALA B O 1
ATOM 6696 N N . ASN B 1 278 ? -4.488 -19.312 -16.969 1 95.62 278 ASN B N 1
ATOM 6697 C CA . ASN B 1 278 ? -4.883 -20.578 -16.344 1 95.62 278 ASN B CA 1
ATOM 6698 C C . ASN B 1 278 ? -4.094 -20.844 -15.07 1 95.62 278 ASN B C 1
ATOM 6700 O O . ASN B 1 278 ? -4.66 -21.297 -14.07 1 95.62 278 ASN B O 1
ATOM 6704 N N . VAL B 1 279 ? -2.801 -20.469 -15.203 1 96.75 279 VAL B N 1
ATOM 6705 C CA . VAL B 1 279 ? -1.892 -20.781 -14.109 1 96.75 279 VAL B CA 1
ATOM 6706 C C . VAL B 1 279 ? -1.946 -19.672 -13.055 1 96.75 279 VAL B C 1
ATOM 6708 O O . VAL B 1 279 ? -2.033 -19.953 -11.859 1 96.75 279 VAL B O 1
ATOM 6711 N N . GLY B 1 280 ? -1.972 -18.453 -13.445 1 95.38 280 GLY B N 1
ATOM 6712 C CA . GLY B 1 280 ? -1.888 -17.328 -12.531 1 95.38 280 GLY B CA 1
ATOM 6713 C C . GLY B 1 280 ? -3.24 -16.875 -12.016 1 95.38 280 GLY B C 1
ATOM 6714 O O . GLY B 1 280 ? -3.318 -16.078 -11.07 1 95.38 280 GLY B O 1
ATOM 6715 N N . GLY B 1 281 ? -4.301 -17.312 -12.656 1 92.62 281 GLY B N 1
ATOM 6716 C CA . GLY B 1 281 ? -5.641 -16.906 -12.266 1 92.62 281 GLY B CA 1
ATOM 6717 C C . GLY B 1 281 ? -6.242 -15.852 -13.172 1 92.62 281 GLY B C 1
ATOM 6718 O O . GLY B 1 281 ? -5.516 -15.102 -13.828 1 92.62 281 GLY B O 1
ATOM 6719 N N . GLY B 1 282 ? -7.617 -15.812 -13.156 1 88.06 282 GLY B N 1
ATOM 6720 C CA . GLY B 1 282 ? -8.305 -14.773 -13.906 1 88.06 282 GLY B CA 1
ATOM 6721 C C . GLY B 1 282 ? -9.391 -15.32 -14.812 1 88.06 282 GLY B C 1
ATOM 6722 O O . GLY B 1 282 ? -10.156 -14.555 -15.406 1 88.06 282 GLY B O 1
ATOM 6723 N N . TYR B 1 283 ? -9.477 -16.641 -14.977 1 88.88 283 TYR B N 1
ATOM 6724 C CA . TYR B 1 283 ? -10.5 -17.234 -15.828 1 88.88 283 TYR B CA 1
ATOM 6725 C C . TYR B 1 283 ? -11.648 -17.797 -15 1 88.88 283 TYR B C 1
ATOM 6727 O O . TYR B 1 283 ? -11.484 -18.062 -13.805 1 88.88 283 TYR B O 1
ATOM 6735 N N . ASP B 1 284 ? -12.75 -17.984 -15.68 1 89.25 284 ASP B N 1
ATOM 6736 C CA . ASP B 1 284 ? -13.922 -18.531 -15 1 89.25 284 ASP B CA 1
ATOM 6737 C C . ASP B 1 284 ? -13.656 -19.953 -14.5 1 89.25 284 ASP B C 1
ATOM 6739 O O . ASP B 1 284 ? -14.023 -20.297 -13.375 1 89.25 284 ASP B O 1
ATOM 6743 N N . ASP B 1 285 ? -13.086 -20.75 -15.391 1 95.12 285 ASP B N 1
ATOM 6744 C CA . ASP B 1 285 ? -12.633 -22.062 -14.938 1 95.12 285 ASP B CA 1
ATOM 6745 C C . ASP B 1 285 ? -11.328 -21.953 -14.156 1 95.12 285 ASP B C 1
ATOM 6747 O O . ASP B 1 285 ? -10.266 -21.75 -14.742 1 95.12 285 ASP B O 1
ATOM 6751 N N . MET B 1 286 ? -11.422 -22.188 -12.914 1 96.44 286 MET B N 1
ATOM 6752 C CA . MET B 1 286 ? -10.297 -21.891 -12.039 1 96.44 286 MET B CA 1
ATOM 6753 C C . MET B 1 286 ? -9.555 -23.156 -11.641 1 96.44 286 MET B C 1
ATOM 6755 O O . MET B 1 286 ? -8.688 -23.125 -10.766 1 96.44 286 MET B O 1
ATOM 6759 N N . GLN B 1 287 ? -9.82 -24.281 -12.211 1 98.19 287 GLN B N 1
ATOM 6760 C CA . GLN B 1 287 ? -9.266 -25.531 -11.703 1 98.19 287 GLN B CA 1
ATOM 6761 C C . GLN B 1 287 ? -7.742 -25.516 -11.766 1 98.19 287 GLN B C 1
ATOM 6763 O O . GLN B 1 287 ? -7.07 -25.844 -10.781 1 98.19 287 GLN B O 1
ATOM 6768 N N . ILE B 1 288 ? -7.207 -25.172 -12.938 1 98.31 288 ILE B N 1
ATOM 6769 C CA . ILE B 1 288 ? -5.758 -25.172 -13.086 1 98.31 288 ILE B CA 1
ATOM 6770 C C . ILE B 1 288 ? -5.148 -24.125 -12.156 1 98.31 288 ILE B C 1
ATOM 6772 O O . ILE B 1 288 ? -4.105 -24.359 -11.539 1 98.31 288 ILE B O 1
ATOM 6776 N N . ALA B 1 289 ? -5.805 -22.969 -12.039 1 97.81 289 ALA B N 1
ATOM 6777 C CA . ALA B 1 289 ? -5.359 -21.922 -11.117 1 97.81 289 ALA B CA 1
ATOM 6778 C C . ALA B 1 289 ? -5.395 -22.438 -9.672 1 97.81 289 ALA B C 1
ATOM 6780 O O . ALA B 1 289 ? -4.504 -22.109 -8.883 1 97.81 289 ALA B O 1
ATOM 6781 N N . ASN B 1 290 ? -6.43 -23.203 -9.305 1 98.44 290 ASN B N 1
ATOM 6782 C CA . ASN B 1 290 ? -6.512 -23.797 -7.973 1 98.44 290 ASN B CA 1
ATOM 6783 C C . ASN B 1 290 ? -5.352 -24.75 -7.715 1 98.44 290 ASN B C 1
ATOM 6785 O O . ASN B 1 290 ? -4.809 -24.781 -6.609 1 98.44 290 ASN B O 1
ATOM 6789 N N . ILE B 1 291 ? -5.016 -25.516 -8.719 1 98.75 291 ILE B N 1
ATOM 6790 C CA . ILE B 1 291 ? -3.938 -26.484 -8.586 1 98.75 291 ILE B CA 1
ATOM 6791 C C . ILE B 1 291 ? -2.613 -25.766 -8.352 1 98.75 291 ILE B C 1
ATOM 6793 O O . ILE B 1 291 ? -1.853 -26.125 -7.453 1 98.75 291 ILE B O 1
ATOM 6797 N N . SER B 1 292 ? -2.305 -24.734 -9.148 1 98.75 292 SER B N 1
ATOM 6798 C CA . SER B 1 292 ? -1.069 -23.984 -8.953 1 98.75 292 SER B CA 1
ATOM 6799 C C . SER B 1 292 ? -1.092 -23.219 -7.629 1 98.75 292 SER B C 1
ATOM 6801 O O . SER B 1 292 ? -0.054 -23.062 -6.984 1 98.75 292 SER B O 1
ATOM 6803 N N . LEU B 1 293 ? -2.26 -22.703 -7.199 1 98.62 293 LEU B N 1
ATOM 6804 C CA . LEU B 1 293 ? -2.402 -22.062 -5.898 1 98.62 293 LEU B CA 1
ATOM 6805 C C . LEU B 1 293 ? -2.062 -23.031 -4.773 1 98.62 293 LEU B C 1
ATOM 6807 O O . LEU B 1 293 ? -1.352 -22.672 -3.832 1 98.62 293 LEU B O 1
ATOM 6811 N N . ALA B 1 294 ? -2.604 -24.25 -4.875 1 98.81 294 ALA B N 1
ATOM 6812 C CA . ALA B 1 294 ? -2.305 -25.266 -3.877 1 98.81 294 ALA B CA 1
ATOM 6813 C C . ALA B 1 294 ? -0.801 -25.516 -3.773 1 98.81 294 ALA B C 1
ATOM 6815 O O . ALA B 1 294 ? -0.262 -25.656 -2.674 1 98.81 294 ALA B O 1
ATOM 6816 N N . TRP B 1 295 ? -0.17 -25.594 -4.898 1 98.81 295 TRP B N 1
ATOM 6817 C CA . TRP B 1 295 ? 1.273 -25.812 -4.914 1 98.81 295 TRP B CA 1
ATOM 6818 C C . TRP B 1 295 ? 2.002 -24.672 -4.211 1 98.81 295 TRP B C 1
ATOM 6820 O O . TRP B 1 295 ? 2.842 -24.906 -3.34 1 98.81 295 TRP B O 1
ATOM 6830 N N . MET B 1 296 ? 1.693 -23.453 -4.559 1 98.88 296 MET B N 1
ATOM 6831 C CA . MET B 1 296 ? 2.383 -22.297 -3.988 1 98.88 296 MET B CA 1
ATOM 6832 C C . MET B 1 296 ? 2.115 -22.188 -2.49 1 98.88 296 MET B C 1
ATOM 6834 O O . MET B 1 296 ? 3.025 -21.891 -1.712 1 98.88 296 MET B O 1
ATOM 6838 N N . MET B 1 297 ? 0.867 -22.375 -2.084 1 98.75 297 MET B N 1
ATOM 6839 C CA . MET B 1 297 ? 0.54 -22.359 -0.662 1 98.75 297 MET B CA 1
ATOM 6840 C C . MET B 1 297 ? 1.359 -23.406 0.09 1 98.75 297 MET B C 1
ATOM 6842 O O . MET B 1 297 ? 1.832 -23.156 1.199 1 98.75 297 MET B O 1
ATOM 6846 N N . SER B 1 298 ? 1.533 -24.547 -0.551 1 98.5 298 SER B N 1
ATOM 6847 C CA . SER B 1 298 ? 2.322 -25.609 0.066 1 98.5 298 SER B CA 1
ATOM 6848 C C . SER B 1 298 ? 3.779 -25.203 0.23 1 98.5 298 SER B C 1
ATOM 6850 O O . SER B 1 298 ? 4.422 -25.547 1.223 1 98.5 298 SER B O 1
ATOM 6852 N N . GLN B 1 299 ? 4.324 -24.484 -0.779 1 98.44 299 GLN B N 1
ATOM 6853 C CA . GLN B 1 299 ? 5.699 -24.016 -0.691 1 98.44 299 GLN B CA 1
ATOM 6854 C C . GLN B 1 299 ? 5.852 -22.984 0.426 1 98.44 299 GLN B C 1
ATOM 6856 O O . GLN B 1 299 ? 6.906 -22.906 1.062 1 98.44 299 GLN B O 1
ATOM 6861 N N . LEU B 1 300 ? 4.836 -22.203 0.729 1 98.56 300 LEU B N 1
ATOM 6862 C CA . LEU B 1 300 ? 4.922 -21.062 1.646 1 98.56 300 LEU B CA 1
ATOM 6863 C C . LEU B 1 300 ? 4.5 -21.484 3.053 1 98.56 300 LEU B C 1
ATOM 6865 O O . LEU B 1 300 ? 4.812 -20.781 4.023 1 98.56 300 LEU B O 1
ATOM 6869 N N . GLU B 1 301 ? 3.822 -22.562 3.209 1 96.81 301 GLU B N 1
ATOM 6870 C CA . GLU B 1 301 ? 3.217 -23 4.461 1 96.81 301 GLU B CA 1
ATOM 6871 C C . GLU B 1 301 ? 4.262 -23.141 5.566 1 96.81 301 GLU B C 1
ATOM 6873 O O . GLU B 1 301 ? 3.967 -22.891 6.738 1 96.81 301 GLU B O 1
ATOM 6878 N N . PRO B 1 302 ? 5.508 -23.578 5.223 1 96.62 302 PRO B N 1
ATOM 6879 C CA . PRO B 1 302 ? 6.512 -23.672 6.285 1 96.62 302 PRO B CA 1
ATOM 6880 C C . PRO B 1 302 ? 6.871 -22.312 6.879 1 96.62 302 PRO B C 1
ATOM 6882 O O . PRO B 1 302 ? 7.43 -22.25 7.977 1 96.62 302 PRO B O 1
ATOM 6885 N N . PHE B 1 303 ? 6.559 -21.266 6.199 1 97.69 303 PHE B N 1
ATOM 6886 C CA . PHE B 1 303 ? 7.016 -19.938 6.613 1 97.69 303 PHE B CA 1
ATOM 6887 C C . PHE B 1 303 ? 5.844 -19.078 7.047 1 97.69 303 PHE B C 1
ATOM 6889 O O . PHE B 1 303 ? 5.961 -18.281 7.984 1 97.69 303 PHE B O 1
ATOM 6896 N N . LEU B 1 304 ? 4.719 -19.188 6.344 1 98.06 304 LEU B N 1
ATOM 6897 C CA . LEU B 1 304 ? 3.549 -18.359 6.566 1 98.06 304 LEU B CA 1
ATOM 6898 C C . LEU B 1 304 ? 2.385 -19.172 7.105 1 98.06 304 LEU B C 1
ATOM 6900 O O . LEU B 1 304 ? 2.23 -20.344 6.758 1 98.06 304 LEU B O 1
ATOM 6904 N N . ASP B 1 305 ? 1.621 -18.5 7.949 1 97.62 305 ASP B N 1
ATOM 6905 C CA . ASP B 1 305 ? 0.362 -19.109 8.367 1 97.62 305 ASP B CA 1
ATOM 6906 C C . ASP B 1 305 ? -0.768 -18.766 7.402 1 97.62 305 ASP B C 1
ATOM 6908 O O . ASP B 1 305 ? -1.105 -17.578 7.242 1 97.62 305 ASP B O 1
ATOM 6912 N N . LEU B 1 306 ? -1.299 -19.75 6.695 1 97.81 306 LEU B N 1
ATOM 6913 C CA . LEU B 1 306 ? -2.32 -19.625 5.664 1 97.81 306 LEU B CA 1
ATOM 6914 C C . LEU B 1 306 ? -3.598 -20.344 6.062 1 97.81 306 LEU B C 1
ATOM 6916 O O . LEU B 1 306 ? -3.545 -21.375 6.754 1 97.81 306 LEU B O 1
ATOM 6920 N N . ARG B 1 307 ? -4.711 -19.797 5.66 1 96.75 307 ARG B N 1
ATOM 6921 C CA . ARG B 1 307 ? -5.988 -20.5 5.773 1 96.75 307 ARG B CA 1
ATOM 6922 C C . ARG B 1 307 ? -6.16 -21.516 4.652 1 96.75 307 ARG B C 1
ATOM 6924 O O . ARG B 1 307 ? -6.703 -21.188 3.592 1 96.75 307 ARG B O 1
ATOM 6931 N N . SER B 1 308 ? -5.887 -22.734 4.93 1 95.69 308 SER B N 1
ATOM 6932 C CA . SER B 1 308 ? -5.973 -23.781 3.92 1 95.69 308 SER B CA 1
ATOM 6933 C C . SER B 1 308 ? -7.402 -23.953 3.426 1 95.69 308 SER B C 1
ATOM 6935 O O . SER B 1 308 ? -7.625 -24.312 2.266 1 95.69 308 SER B O 1
ATOM 6937 N N . GLU B 1 309 ? -8.391 -23.625 4.328 1 95.38 309 GLU B N 1
ATOM 6938 C CA . GLU B 1 309 ? -9.805 -23.766 3.982 1 95.38 309 GLU B CA 1
ATOM 6939 C C . GLU B 1 309 ? -10.172 -22.875 2.793 1 95.38 309 GLU B C 1
ATOM 6941 O O . GLU B 1 309 ? -11.094 -23.203 2.041 1 95.38 309 GLU B O 1
ATOM 6946 N N . TYR B 1 310 ? -9.445 -21.844 2.676 1 95.31 310 TYR B N 1
ATOM 6947 C CA . TYR B 1 310 ? -9.711 -20.922 1.575 1 95.31 310 TYR B CA 1
ATOM 6948 C C . TYR B 1 310 ? -9.562 -21.641 0.231 1 95.31 310 TYR B C 1
ATOM 6950 O O . TYR B 1 310 ? -10.375 -21.422 -0.677 1 95.31 310 TYR B O 1
ATOM 6958 N N . LEU B 1 311 ? -8.547 -22.469 0.09 1 97.06 311 LEU B N 1
ATOM 6959 C CA . LEU B 1 311 ? -8.32 -23.219 -1.142 1 97.06 311 LEU B CA 1
ATOM 6960 C C . LEU B 1 311 ? -9.531 -24.078 -1.481 1 97.06 311 LEU B C 1
ATOM 6962 O O . LEU B 1 311 ? -9.969 -24.125 -2.633 1 97.06 311 LEU B O 1
ATOM 6966 N N . PHE B 1 312 ? -10.062 -24.703 -0.541 1 97 312 PHE B N 1
ATOM 6967 C CA . PHE B 1 312 ? -11.172 -25.625 -0.77 1 97 312 PHE B CA 1
ATOM 6968 C C . PHE B 1 312 ? -12.469 -24.859 -1.032 1 97 312 PHE B C 1
ATOM 6970 O O . PHE B 1 312 ? -13.32 -25.312 -1.791 1 97 312 PHE B O 1
ATOM 6977 N N . GLU B 1 313 ? -12.547 -23.672 -0.387 1 94.44 313 GLU B N 1
ATOM 6978 C CA . GLU B 1 313 ? -13.664 -22.797 -0.727 1 94.44 313 GLU B CA 1
ATOM 6979 C C . GLU B 1 313 ? -13.617 -22.375 -2.195 1 94.44 313 GLU B C 1
ATOM 6981 O O . GLU B 1 313 ? -14.648 -22.328 -2.867 1 94.44 313 GLU B O 1
ATOM 6986 N N . GLN B 1 314 ? -12.414 -22.125 -2.664 1 94.75 314 GLN B N 1
ATOM 6987 C CA . GLN B 1 314 ? -12.242 -21.766 -4.07 1 94.75 314 GLN B CA 1
ATOM 6988 C C . GLN B 1 314 ? -12.586 -22.953 -4.977 1 94.75 314 GLN B C 1
ATOM 6990 O O . GLN B 1 314 ? -13.188 -22.766 -6.039 1 94.75 314 GLN B O 1
ATOM 6995 N N . ASP B 1 315 ? -12.172 -24.125 -4.578 1 96.94 315 ASP B N 1
ATOM 6996 C CA . ASP B 1 315 ? -12.484 -25.344 -5.336 1 96.94 315 ASP B CA 1
ATOM 6997 C C . ASP B 1 315 ? -13.992 -25.578 -5.395 1 96.94 315 ASP B C 1
ATOM 6999 O O . ASP B 1 315 ? -14.523 -25.969 -6.434 1 96.94 315 ASP B O 1
ATOM 7003 N N . ASP B 1 316 ? -14.695 -25.328 -4.297 1 96.12 316 ASP B N 1
ATOM 7004 C CA . ASP B 1 316 ? -16.141 -25.469 -4.25 1 96.12 316 ASP B CA 1
ATOM 7005 C C . ASP B 1 316 ? -16.828 -24.484 -5.211 1 96.12 316 ASP B C 1
ATOM 7007 O O . ASP B 1 316 ? -17.797 -24.828 -5.875 1 96.12 316 ASP B O 1
ATOM 7011 N N . LEU B 1 317 ? -16.312 -23.312 -5.184 1 92.31 317 LEU B N 1
ATOM 7012 C CA . LEU B 1 317 ? -16.844 -22.312 -6.105 1 92.31 317 LEU B CA 1
ATOM 7013 C C . LEU B 1 317 ? -16.688 -22.766 -7.551 1 92.31 317 LEU B C 1
ATOM 7015 O O . LEU B 1 317 ? -17.578 -22.562 -8.375 1 92.31 317 LEU B O 1
ATOM 7019 N N . ASN B 1 318 ? -15.523 -23.375 -7.875 1 95.75 318 ASN B N 1
ATOM 7020 C CA . ASN B 1 318 ? -15.289 -23.859 -9.234 1 95.75 318 ASN B CA 1
ATOM 7021 C C . ASN B 1 318 ? -16.203 -25.031 -9.57 1 95.75 318 ASN B C 1
ATOM 7023 O O . ASN B 1 318 ? -16.641 -25.172 -10.711 1 95.75 318 ASN B O 1
ATOM 7027 N N . GLU B 1 319 ? -16.484 -25.891 -8.617 1 96.25 319 GLU B N 1
ATOM 7028 C CA . GLU B 1 319 ? -17.422 -26.984 -8.828 1 96.25 319 GLU B CA 1
ATOM 7029 C C . GLU B 1 319 ? -18.812 -26.469 -9.172 1 96.25 319 GLU B C 1
ATOM 7031 O O . GLU B 1 319 ? -19.484 -27 -10.062 1 96.25 319 GLU B O 1
ATOM 7036 N N . LYS B 1 320 ? -19.219 -25.438 -8.453 1 93.62 320 LYS B N 1
ATOM 7037 C CA . LYS B 1 320 ? -20.516 -24.812 -8.75 1 93.62 320 LYS B CA 1
ATOM 7038 C C . LYS B 1 320 ? -20.531 -24.25 -10.164 1 93.62 320 LYS B C 1
ATOM 7040 O O . LYS B 1 320 ? -21.547 -24.344 -10.859 1 93.62 320 LYS B O 1
ATOM 7045 N N . TYR B 1 321 ? -19.438 -23.703 -10.516 1 93.31 321 TYR B N 1
ATOM 7046 C CA . TYR B 1 321 ? -19.312 -23.203 -11.875 1 93.31 321 TYR B CA 1
ATOM 7047 C C . TYR B 1 321 ? -19.469 -24.328 -12.891 1 93.31 321 TYR B C 1
ATOM 7049 O O . TYR B 1 321 ? -20.203 -24.188 -13.875 1 93.31 321 TYR B O 1
ATOM 7057 N N . TYR B 1 322 ? -18.828 -25.5 -12.695 1 95.12 322 TYR B N 1
ATOM 7058 C CA . TYR B 1 322 ? -18.922 -26.656 -13.586 1 95.12 322 TYR B CA 1
ATOM 7059 C C . TYR B 1 322 ? -20.359 -27.156 -13.68 1 95.12 322 TYR B C 1
ATOM 7061 O O . TYR B 1 322 ? -20.859 -27.438 -14.773 1 95.12 322 TYR B O 1
ATOM 7069 N N . LYS B 1 323 ? -20.984 -27.234 -12.602 1 94.56 323 LYS B N 1
ATOM 7070 C CA . LYS B 1 323 ? -22.359 -27.734 -12.578 1 94.56 323 LYS B CA 1
ATOM 7071 C C . LYS B 1 323 ? -23.297 -26.797 -13.336 1 94.56 323 LYS B C 1
ATOM 7073 O O . LYS B 1 323 ? -24.172 -27.25 -14.07 1 94.56 323 LYS B O 1
ATOM 7078 N N . LYS B 1 324 ? -23.062 -25.594 -13.117 1 92.75 324 LYS B N 1
ATOM 7079 C CA . LYS B 1 324 ? -23.906 -24.594 -13.773 1 92.75 324 LYS B CA 1
ATOM 7080 C C . LYS B 1 324 ? -23.641 -24.547 -15.273 1 92.75 324 LYS B C 1
ATOM 7082 O O . LYS B 1 324 ? -24.578 -24.562 -16.078 1 92.75 324 LYS B O 1
ATOM 7087 N N . GLU B 1 325 ? -22.422 -24.531 -15.695 1 92.12 325 GLU B N 1
ATOM 7088 C CA . GLU B 1 325 ? -22.062 -24.266 -17.078 1 92.12 325 GLU B CA 1
ATOM 7089 C C . GLU B 1 325 ? -22 -25.562 -17.891 1 92.12 325 GLU B C 1
ATOM 7091 O O . GLU B 1 325 ? -22.297 -25.562 -19.094 1 92.12 325 GLU B O 1
ATOM 7096 N N . GLU B 1 326 ? -21.594 -26.703 -17.25 1 91.56 326 GLU B N 1
ATOM 7097 C CA . GLU B 1 326 ? -21.312 -27.922 -18 1 91.56 326 GLU B CA 1
ATOM 7098 C C . GLU B 1 326 ? -22.172 -29.078 -17.516 1 91.56 326 GLU B C 1
ATOM 7100 O O . GLU B 1 326 ? -22.266 -30.109 -18.188 1 91.56 326 GLU B O 1
ATOM 7105 N N . GLY B 1 327 ? -22.766 -28.953 -16.406 1 90.88 327 GLY B N 1
ATOM 7106 C CA . GLY B 1 327 ? -23.609 -30 -15.859 1 90.88 327 GLY B CA 1
ATOM 7107 C C . GLY B 1 327 ? -22.828 -31.109 -15.156 1 90.88 327 GLY B C 1
ATOM 7108 O O . GLY B 1 327 ? -23.422 -31.984 -14.516 1 90.88 327 GLY B O 1
ATOM 7109 N N . ALA B 1 328 ? -21.5 -31.109 -15.32 1 91.81 328 ALA B N 1
ATOM 7110 C CA . ALA B 1 328 ? -20.656 -32.125 -14.688 1 91.81 328 ALA B CA 1
ATOM 7111 C C . ALA B 1 328 ? -19.312 -31.516 -14.281 1 91.81 328 ALA B C 1
ATOM 7113 O O . ALA B 1 328 ? -18.828 -30.578 -14.914 1 91.81 328 ALA B O 1
ATOM 7114 N N . ILE B 1 329 ? -18.734 -32.125 -13.203 1 95.12 329 ILE B N 1
ATOM 7115 C CA . ILE B 1 329 ? -17.438 -31.672 -12.703 1 95.12 329 ILE B CA 1
ATOM 7116 C C . ILE B 1 329 ? -16.312 -32.281 -13.539 1 95.12 329 ILE B C 1
ATOM 7118 O O . ILE B 1 329 ? -16.328 -33.469 -13.836 1 95.12 329 ILE B O 1
ATOM 7122 N N . ARG B 1 330 ? -15.391 -31.516 -13.992 1 96.25 330 ARG B N 1
ATOM 7123 C CA . ARG B 1 330 ? -14.25 -32 -14.75 1 96.25 330 ARG B CA 1
ATOM 7124 C C . ARG B 1 330 ? -13.273 -32.75 -13.844 1 96.25 330 ARG B C 1
ATOM 7126 O O . ARG B 1 330 ? -13.07 -32.375 -12.688 1 96.25 330 ARG B O 1
ATOM 7133 N N . PRO B 1 331 ? -12.641 -33.781 -14.406 1 96.56 331 PRO B N 1
ATOM 7134 C CA . PRO B 1 331 ? -11.586 -34.469 -13.641 1 96.56 331 PRO B CA 1
ATOM 7135 C C . PRO B 1 331 ? -10.43 -33.531 -13.289 1 96.56 331 PRO B C 1
ATOM 7137 O O . PRO B 1 331 ? -10.211 -32.531 -13.984 1 96.56 331 PRO B O 1
ATOM 7140 N N . TRP B 1 332 ? -9.781 -33.875 -12.148 1 97.38 332 TRP B N 1
ATOM 7141 C CA . TRP B 1 332 ? -8.594 -33.125 -11.734 1 97.38 332 TRP B CA 1
ATOM 7142 C C . TRP B 1 332 ? -7.609 -32.969 -12.883 1 97.38 332 TRP B C 1
ATOM 7144 O O . TRP B 1 332 ? -7.305 -33.938 -13.578 1 97.38 332 TRP B O 1
ATOM 7154 N N . SER B 1 333 ? -7.102 -31.75 -13.195 1 97.31 333 SER B N 1
ATOM 7155 C CA . SER B 1 333 ? -6.113 -31.359 -14.195 1 97.31 333 SER B CA 1
ATOM 7156 C C . SER B 1 333 ? -6.758 -31.141 -15.555 1 97.31 333 SER B C 1
ATOM 7158 O O . SER B 1 333 ? -6.082 -30.75 -16.516 1 97.31 333 SER B O 1
ATOM 7160 N N . PHE B 1 334 ? -8.055 -31.328 -15.711 1 98.06 334 PHE B N 1
ATOM 7161 C CA . PHE B 1 334 ? -8.711 -31.266 -17.016 1 98.06 334 PHE B CA 1
ATOM 7162 C C . PHE B 1 334 ? -9.391 -29.906 -17.203 1 98.06 334 PHE B C 1
ATOM 7164 O O . PHE B 1 334 ? -10.156 -29.734 -18.156 1 98.06 334 PHE B O 1
ATOM 7171 N N . GLY B 1 335 ? -9.164 -29 -16.312 1 97.81 335 GLY B N 1
ATOM 7172 C CA . GLY B 1 335 ? -9.711 -27.656 -16.516 1 97.81 335 GLY B CA 1
ATOM 7173 C C . GLY B 1 335 ? -9.461 -27.125 -17.922 1 97.81 335 GLY B C 1
ATOM 7174 O O . GLY B 1 335 ? -8.445 -27.469 -18.547 1 97.81 335 GLY B O 1
ATOM 7175 N N . LYS B 1 336 ? -10.297 -26.281 -18.375 1 96.88 336 LYS B N 1
ATOM 7176 C CA . LYS B 1 336 ? -10.203 -25.75 -19.734 1 96.88 336 LYS B CA 1
ATOM 7177 C C . LYS B 1 336 ? -8.961 -24.875 -19.906 1 96.88 336 LYS B C 1
ATOM 7179 O O . LYS B 1 336 ? -8.672 -24.031 -19.062 1 96.88 336 LYS B O 1
ATOM 7184 N N . ILE B 1 337 ? -8.195 -25.172 -20.875 1 96 337 ILE B N 1
ATOM 7185 C CA . ILE B 1 337 ? -7.086 -24.312 -21.266 1 96 337 ILE B CA 1
ATOM 7186 C C . ILE B 1 337 ? -7.559 -23.281 -22.297 1 96 337 ILE B C 1
ATOM 7188 O O . ILE B 1 337 ? -8.047 -23.656 -23.359 1 96 337 ILE B O 1
ATOM 7192 N N . TYR B 1 338 ? -7.402 -22.016 -21.906 1 89 338 TYR B N 1
ATOM 7193 C CA . TYR B 1 338 ? -7.871 -20.938 -22.781 1 89 338 TYR B CA 1
ATOM 7194 C C . TYR B 1 338 ? -6.754 -20.453 -23.703 1 89 338 TYR B C 1
ATOM 7196 O O . TYR B 1 338 ? -5.574 -20.703 -23.438 1 89 338 TYR B O 1
ATOM 7204 N N . ASN B 1 339 ? -7.105 -20 -24.844 1 77.19 339 ASN B N 1
ATOM 7205 C CA . ASN B 1 339 ? -6.145 -19.406 -25.766 1 77.19 339 ASN B CA 1
ATOM 7206 C C . ASN B 1 339 ? -6.43 -17.922 -26 1 77.19 339 ASN B C 1
ATOM 7208 O O . ASN B 1 339 ? -7.516 -17.562 -26.453 1 77.19 339 ASN B O 1
ATOM 7212 N N . GLU B 1 340 ? -5.691 -17.016 -25.422 1 63.22 340 GLU B N 1
ATOM 7213 C CA . GLU B 1 340 ? -5.957 -15.586 -25.5 1 63.22 340 GLU B CA 1
ATOM 7214 C C . GLU B 1 340 ? -5.34 -14.984 -26.75 1 63.22 340 GLU B C 1
ATOM 7216 O O . GLU B 1 340 ? -5.258 -13.758 -26.875 1 63.22 340 GLU B O 1
ATOM 7221 N N . LEU B 1 341 ? -4.863 -15.812 -27.625 1 55.78 341 LEU B N 1
ATOM 7222 C CA . LEU B 1 341 ? -4.277 -15.25 -28.828 1 55.78 341 LEU B CA 1
ATOM 7223 C C . LEU B 1 341 ? -5.328 -14.508 -29.656 1 55.78 341 LEU B C 1
ATOM 7225 O O . LEU B 1 341 ? -5.91 -15.07 -30.578 1 55.78 341 LEU B O 1
ATOM 7229 N N . LYS B 1 342 ? -6.016 -13.555 -28.953 1 52.44 342 LYS B N 1
ATOM 7230 C CA . LYS B 1 342 ? -6.984 -12.82 -29.75 1 52.44 342 LYS B CA 1
ATOM 7231 C C . LYS B 1 342 ? -6.516 -11.391 -30 1 52.44 342 LYS B C 1
ATOM 7233 O O . LYS B 1 342 ? -5.723 -10.844 -29.234 1 52.44 342 LYS B O 1
ATOM 7238 N N . GLY B 1 343 ? -6.801 -10.906 -31.156 1 46.47 343 GLY B N 1
ATOM 7239 C CA . GLY B 1 343 ? -6.625 -9.523 -31.578 1 46.47 343 GLY B CA 1
ATOM 7240 C C . GLY B 1 343 ? -5.172 -9.148 -31.781 1 46.47 343 GLY B C 1
ATOM 7241 O O . GLY B 1 343 ? -4.438 -9.836 -32.5 1 46.47 343 GLY B O 1
ATOM 7242 N N . ALA B 1 344 ? -4.777 -8 -31.094 1 45.34 344 ALA B N 1
ATOM 7243 C CA . ALA B 1 344 ? -3.486 -7.348 -31.281 1 45.34 344 ALA B CA 1
ATOM 7244 C C . ALA B 1 344 ? -2.342 -8.234 -30.812 1 45.34 344 ALA B C 1
ATOM 7246 O O . ALA B 1 344 ? -1.225 -8.148 -31.312 1 45.34 344 ALA B O 1
ATOM 7247 N N . PHE B 1 345 ? -2.635 -9.258 -29.875 1 51.66 345 PHE B N 1
ATOM 7248 C CA . PHE B 1 345 ? -1.555 -10.109 -29.391 1 51.66 345 PHE B CA 1
ATOM 7249 C C . PHE B 1 345 ? -1.233 -11.203 -30.406 1 51.66 345 PHE B C 1
ATOM 7251 O O . PHE B 1 345 ? -0.14 -11.773 -30.391 1 51.66 345 PHE B O 1
ATOM 7258 N N . ALA B 1 346 ? -2.215 -11.398 -31.25 1 52.75 346 ALA B N 1
ATOM 7259 C CA . ALA B 1 346 ? -1.999 -12.406 -32.281 1 52.75 346 ALA B CA 1
ATOM 7260 C C . ALA B 1 346 ? -0.933 -11.953 -33.281 1 52.75 346 ALA B C 1
ATOM 7262 O O . ALA B 1 346 ? -0.252 -12.781 -33.906 1 52.75 346 ALA B O 1
ATOM 7263 N N . LEU B 1 347 ? -0.839 -10.617 -33.25 1 48.5 347 LEU B N 1
ATOM 7264 C CA . LEU B 1 347 ? 0.109 -10.062 -34.219 1 48.5 347 LEU B CA 1
ATOM 7265 C C . LEU B 1 347 ? 1.545 -10.289 -33.75 1 48.5 347 LEU B C 1
ATOM 7267 O O . LEU B 1 347 ? 2.469 -10.305 -34.562 1 48.5 347 LEU B O 1
ATOM 7271 N N . GLY B 1 348 ? 1.743 -10.422 -32.406 1 56.78 348 GLY B N 1
ATOM 7272 C CA . GLY B 1 348 ? 3.098 -10.602 -31.906 1 56.78 348 GLY B CA 1
ATOM 7273 C C . GLY B 1 348 ? 3.641 -12 -32.156 1 56.78 348 GLY B C 1
ATOM 7274 O O . GLY B 1 348 ? 4.816 -12.266 -31.891 1 56.78 348 GLY B O 1
ATOM 7275 N N . GLY B 1 349 ? 2.848 -12.852 -32.781 1 67.25 349 GLY B N 1
ATOM 7276 C CA . GLY B 1 349 ? 3.252 -14.195 -33.156 1 67.25 349 GLY B CA 1
ATOM 7277 C C . GLY B 1 349 ? 3.062 -15.211 -32.031 1 67.25 349 GLY B C 1
ATOM 7278 O O . GLY B 1 349 ? 2.672 -14.852 -30.922 1 67.25 349 GLY B O 1
ATOM 7279 N N . SER B 1 350 ? 3.045 -16.453 -32.406 1 76.94 350 SER B N 1
ATOM 7280 C CA . SER B 1 350 ? 2.883 -17.594 -31.516 1 76.94 350 SER B CA 1
ATOM 7281 C C . SER B 1 350 ? 4.203 -18.328 -31.312 1 76.94 350 SER B C 1
ATOM 7283 O O . SER B 1 350 ? 5 -18.453 -32.25 1 76.94 350 SER B O 1
ATOM 7285 N N . THR B 1 351 ? 4.504 -18.531 -30.094 1 82.75 351 THR B N 1
ATOM 7286 C CA . THR B 1 351 ? 5.688 -19.328 -29.766 1 82.75 351 THR B CA 1
ATOM 7287 C C . THR B 1 351 ? 5.359 -20.391 -28.734 1 82.75 351 THR B C 1
ATOM 7289 O O . THR B 1 351 ? 4.465 -20.219 -27.906 1 82.75 351 THR B O 1
ATOM 7292 N N . GLN B 1 352 ? 6.02 -21.516 -28.938 1 89.75 352 GLN B N 1
ATOM 7293 C CA . GLN B 1 352 ? 5.891 -22.594 -27.953 1 89.75 352 GLN B CA 1
ATOM 7294 C C . GLN B 1 352 ? 6.953 -22.484 -26.859 1 89.75 352 GLN B C 1
ATOM 7296 O O . GLN B 1 352 ? 8.125 -22.219 -27.156 1 89.75 352 GLN B O 1
ATOM 7301 N N . ARG B 1 353 ? 6.508 -22.594 -25.625 1 92.88 353 ARG B N 1
ATOM 7302 C CA . ARG B 1 353 ? 7.484 -22.578 -24.547 1 92.88 353 ARG B CA 1
ATOM 7303 C C . ARG B 1 353 ? 8.328 -23.844 -24.547 1 92.88 353 ARG B C 1
ATOM 7305 O O . ARG B 1 353 ? 7.879 -24.891 -25 1 92.88 353 ARG B O 1
ATOM 7312 N N . LYS B 1 354 ? 9.57 -23.734 -24.094 1 93.19 354 LYS B N 1
ATOM 7313 C CA . LYS B 1 354 ? 10.555 -24.797 -24.203 1 93.19 354 LYS B CA 1
ATOM 7314 C C . LYS B 1 354 ? 11.258 -25.031 -22.859 1 93.19 354 LYS B C 1
ATOM 7316 O O . LYS B 1 354 ? 12.43 -24.703 -22.703 1 93.19 354 LYS B O 1
ATOM 7321 N N . PRO B 1 355 ? 10.531 -25.781 -21.938 1 96.12 355 PRO B N 1
ATOM 7322 C CA . PRO B 1 355 ? 11.172 -26.078 -20.656 1 96.12 355 PRO B CA 1
ATOM 7323 C C . PRO B 1 355 ? 12.578 -26.641 -20.812 1 96.12 355 PRO B C 1
ATOM 7325 O O . PRO B 1 355 ? 12.82 -27.469 -21.688 1 96.12 355 PRO B O 1
ATOM 7328 N N . GLY B 1 356 ? 13.477 -26.141 -19.969 1 94.19 356 GLY B N 1
ATOM 7329 C CA . GLY B 1 356 ? 14.836 -26.656 -19.922 1 94.19 356 GLY B CA 1
ATOM 7330 C C . GLY B 1 356 ? 15.695 -26.203 -21.078 1 94.19 356 GLY B C 1
ATOM 7331 O O . GLY B 1 356 ? 16.844 -26.609 -21.219 1 94.19 356 GLY B O 1
ATOM 7332 N N . GLN B 1 357 ? 15.258 -25.328 -21.938 1 92.56 357 GLN B N 1
ATOM 7333 C CA . GLN B 1 357 ? 15.992 -24.984 -23.156 1 92.56 357 GLN B CA 1
ATOM 7334 C C . GLN B 1 357 ? 16.203 -23.484 -23.281 1 92.56 357 GLN B C 1
ATOM 7336 O O . GLN B 1 357 ? 16.547 -22.984 -24.344 1 92.56 357 GLN B O 1
ATOM 7341 N N . TYR B 1 358 ? 15.984 -22.781 -22.234 1 89.69 358 TYR B N 1
ATOM 7342 C CA . TYR B 1 358 ? 16.109 -21.328 -22.312 1 89.69 358 TYR B CA 1
ATOM 7343 C C . TYR B 1 358 ? 17.562 -20.906 -22.141 1 89.69 358 TYR B C 1
ATOM 7345 O O . TYR B 1 358 ? 18.359 -21.594 -21.5 1 89.69 358 TYR B O 1
ATOM 7353 N N . THR B 1 359 ? 17.844 -19.766 -22.781 1 87.56 359 THR B N 1
ATOM 7354 C CA . THR B 1 359 ? 19.188 -19.234 -22.781 1 87.56 359 THR B CA 1
ATOM 7355 C C . THR B 1 359 ? 19.219 -17.859 -22.109 1 87.56 359 THR B C 1
ATOM 7357 O O . THR B 1 359 ? 18.172 -17.25 -21.875 1 87.56 359 THR B O 1
ATOM 7360 N N . SER B 1 360 ? 20.422 -17.484 -21.734 1 83.75 360 SER B N 1
ATOM 7361 C CA . SER B 1 360 ? 20.594 -16.188 -21.109 1 83.75 360 SER B CA 1
ATOM 7362 C C . SER B 1 360 ? 20.25 -15.055 -22.078 1 83.75 360 SER B C 1
ATOM 7364 O O . SER B 1 360 ? 20.281 -15.242 -23.297 1 83.75 360 SER B O 1
ATOM 7366 N N . VAL B 1 361 ? 19.812 -13.945 -21.484 1 73.88 361 VAL B N 1
ATOM 7367 C CA . VAL B 1 361 ? 19.453 -12.773 -22.281 1 73.88 361 VAL B CA 1
ATOM 7368 C C . VAL B 1 361 ? 20.484 -11.672 -22.078 1 73.88 361 VAL B C 1
ATOM 7370 O O . VAL B 1 361 ? 20.969 -11.453 -20.969 1 73.88 361 VAL B O 1
ATOM 7373 N N . ASP B 1 362 ? 20.812 -11.102 -23.188 1 69.31 362 ASP B N 1
ATOM 7374 C CA . ASP B 1 362 ? 21.719 -9.961 -23.109 1 69.31 362 ASP B CA 1
ATOM 7375 C C . ASP B 1 362 ? 21.062 -8.766 -22.438 1 69.31 362 ASP B C 1
ATOM 7377 O O . ASP B 1 362 ? 20 -8.305 -22.875 1 69.31 362 ASP B O 1
ATOM 7381 N N . PRO B 1 363 ? 21.672 -8.312 -21.375 1 64.25 363 PRO B N 1
ATOM 7382 C CA . PRO B 1 363 ? 21.047 -7.23 -20.625 1 64.25 363 PRO B CA 1
ATOM 7383 C C . PRO B 1 363 ? 20.938 -5.934 -21.422 1 64.25 363 PRO B C 1
ATOM 7385 O O . PRO B 1 363 ? 20.078 -5.09 -21.125 1 64.25 363 PRO B O 1
ATOM 7388 N N . PHE B 1 364 ? 21.75 -5.719 -22.406 1 62.41 364 PHE B N 1
ATOM 7389 C CA . PHE B 1 364 ? 21.766 -4.477 -23.172 1 62.41 364 PHE B CA 1
ATOM 7390 C C . PHE B 1 364 ? 20.781 -4.539 -24.328 1 62.41 364 PHE B C 1
ATOM 7392 O O . PHE B 1 364 ? 20.031 -3.596 -24.562 1 62.41 364 PHE B O 1
ATOM 7399 N N . SER B 1 365 ? 20.766 -5.684 -25 1 61.09 365 SER B N 1
ATOM 7400 C CA . SER B 1 365 ? 19.953 -5.777 -26.188 1 61.09 365 SER B CA 1
ATOM 7401 C C . SER B 1 365 ? 18.609 -6.438 -25.891 1 61.09 365 SER B C 1
ATOM 7403 O O . SER B 1 365 ? 17.656 -6.32 -26.672 1 61.09 365 SER B O 1
ATOM 7405 N N . GLY B 1 366 ? 18.562 -7.117 -24.766 1 64.06 366 GLY B N 1
ATOM 7406 C CA . GLY B 1 366 ? 17.359 -7.871 -24.438 1 64.06 366 GLY B CA 1
ATOM 7407 C C . GLY B 1 366 ? 17.188 -9.109 -25.297 1 64.06 366 GLY B C 1
ATOM 7408 O O . GLY B 1 366 ? 16.141 -9.758 -25.25 1 64.06 366 GLY B O 1
ATOM 7409 N N . ARG B 1 367 ? 18.188 -9.398 -26.047 1 68 367 ARG B N 1
ATOM 7410 C CA . ARG B 1 367 ? 18.109 -10.547 -26.953 1 68 367 ARG B CA 1
ATOM 7411 C C . ARG B 1 367 ? 18.703 -11.789 -26.297 1 68 367 ARG B C 1
ATOM 7413 O O . ARG B 1 367 ? 19.641 -11.688 -25.5 1 68 367 ARG B O 1
ATOM 7420 N N . ALA B 1 368 ? 18.031 -12.891 -26.688 1 74.19 368 ALA B N 1
ATOM 7421 C CA . ALA B 1 368 ? 18.531 -14.164 -26.188 1 74.19 368 ALA B CA 1
ATOM 7422 C C . ALA B 1 368 ? 19.938 -14.453 -26.719 1 74.19 368 ALA B C 1
ATOM 7424 O O . ALA B 1 368 ? 20.234 -14.18 -27.875 1 74.19 368 ALA B O 1
ATOM 7425 N N . THR B 1 369 ? 20.734 -14.914 -25.844 1 80.69 369 THR B N 1
ATOM 7426 C CA . THR B 1 369 ? 22.078 -15.336 -26.219 1 80.69 369 THR B CA 1
ATOM 7427 C C . THR B 1 369 ? 22.125 -16.844 -26.453 1 80.69 369 THR B C 1
ATOM 7429 O O . THR B 1 369 ? 21.109 -17.531 -26.359 1 80.69 369 THR B O 1
ATOM 7432 N N . ASP B 1 370 ? 23.312 -17.328 -26.781 1 83.94 370 ASP B N 1
ATOM 7433 C CA . ASP B 1 370 ? 23.469 -18.75 -27.031 1 83.94 370 ASP B CA 1
ATOM 7434 C C . ASP B 1 370 ? 23.875 -19.5 -25.766 1 83.94 370 ASP B C 1
ATOM 7436 O O . ASP B 1 370 ? 24 -20.719 -25.766 1 83.94 370 ASP B O 1
ATOM 7440 N N . ARG B 1 371 ? 23.969 -18.859 -24.703 1 86.44 371 ARG B N 1
ATOM 7441 C CA . ARG B 1 371 ? 24.375 -19.516 -23.469 1 86.44 371 ARG B CA 1
ATOM 7442 C C . ARG B 1 371 ? 23.172 -20.078 -22.734 1 86.44 371 ARG B C 1
ATOM 7444 O O . ARG B 1 371 ? 22.281 -19.344 -22.297 1 86.44 371 ARG B O 1
ATOM 7451 N N . PRO B 1 372 ? 23.172 -21.406 -22.562 1 88.62 372 PRO B N 1
ATOM 7452 C CA . PRO B 1 372 ? 22.062 -22 -21.844 1 88.62 372 PRO B CA 1
ATOM 7453 C C . PRO B 1 372 ? 22.031 -21.594 -20.375 1 88.62 372 PRO B C 1
ATOM 7455 O O . PRO B 1 372 ? 23.078 -21.391 -19.766 1 88.62 372 PRO B O 1
ATOM 7458 N N . LEU B 1 373 ? 20.844 -21.453 -19.844 1 89.88 373 LEU B N 1
ATOM 7459 C CA . LEU B 1 373 ? 20.719 -21.219 -18.406 1 89.88 373 LEU B CA 1
ATOM 7460 C C . LEU B 1 373 ? 21.203 -22.422 -17.609 1 89.88 373 LEU B C 1
ATOM 7462 O O . LEU B 1 373 ? 21.047 -23.562 -18.047 1 89.88 373 LEU B O 1
ATOM 7466 N N . ARG B 1 374 ? 21.766 -22.094 -16.469 1 88.12 374 ARG B N 1
ATOM 7467 C CA . ARG B 1 374 ? 22.328 -23.172 -15.656 1 88.12 374 ARG B CA 1
ATOM 7468 C C . ARG B 1 374 ? 21.562 -23.328 -14.344 1 88.12 374 ARG B C 1
ATOM 7470 O O . ARG B 1 374 ? 21.094 -22.344 -13.781 1 88.12 374 ARG B O 1
ATOM 7477 N N . GLN B 1 375 ? 21.453 -24.625 -13.883 1 91.69 375 GLN B N 1
ATOM 7478 C CA . GLN B 1 375 ? 20.859 -24.938 -12.586 1 91.69 375 GLN B CA 1
ATOM 7479 C C . GLN B 1 375 ? 19.516 -24.266 -12.414 1 91.69 375 GLN B C 1
ATOM 7481 O O . GLN B 1 375 ? 19.281 -23.578 -11.422 1 91.69 375 GLN B O 1
ATOM 7486 N N . THR B 1 376 ? 18.641 -24.438 -13.406 1 94 376 THR B N 1
ATOM 7487 C CA . THR B 1 376 ? 17.344 -23.781 -13.414 1 94 376 THR B CA 1
ATOM 7488 C C . THR B 1 376 ? 16.375 -24.453 -12.445 1 94 376 THR B C 1
ATOM 7490 O O . THR B 1 376 ? 15.352 -23.891 -12.078 1 94 376 THR B O 1
ATOM 7493 N N . ASN B 1 377 ? 16.688 -25.703 -12.023 1 96.44 377 ASN B N 1
ATOM 7494 C CA . ASN B 1 377 ? 15.844 -26.453 -11.094 1 96.44 377 ASN B CA 1
ATOM 7495 C C . ASN B 1 377 ? 14.383 -26.453 -11.523 1 96.44 377 ASN B C 1
ATOM 7497 O O . ASN B 1 377 ? 13.5 -26.125 -10.734 1 96.44 377 ASN B O 1
ATOM 7501 N N . GLU B 1 378 ? 14.141 -26.766 -12.781 1 97.56 378 GLU B N 1
ATOM 7502 C CA . GLU B 1 378 ? 12.797 -26.859 -13.352 1 97.56 378 GLU B CA 1
ATOM 7503 C C . GLU B 1 378 ? 12.188 -28.234 -13.102 1 97.56 378 GLU B C 1
ATOM 7505 O O . GLU B 1 378 ? 12.875 -29.25 -13.18 1 97.56 378 GLU B O 1
ATOM 7510 N N . TYR B 1 379 ? 10.922 -28.281 -12.773 1 98.44 379 TYR B N 1
ATOM 7511 C CA . TYR B 1 379 ? 10.125 -29.484 -12.586 1 98.44 379 TYR B CA 1
ATOM 7512 C C . TYR B 1 379 ? 8.852 -29.438 -13.422 1 98.44 379 TYR B C 1
ATOM 7514 O O . TYR B 1 379 ? 8.438 -28.375 -13.875 1 98.44 379 TYR B O 1
ATOM 7522 N N . ILE B 1 380 ? 8.328 -30.594 -13.68 1 98.62 380 ILE B N 1
ATOM 7523 C CA . ILE B 1 380 ? 7.031 -30.703 -14.336 1 98.62 380 ILE B CA 1
ATOM 7524 C C . ILE B 1 380 ? 5.977 -31.156 -13.32 1 98.62 380 ILE B C 1
ATOM 7526 O O . ILE B 1 380 ? 6.168 -32.156 -12.617 1 98.62 380 ILE B O 1
ATOM 7530 N N . HIS B 1 381 ? 4.934 -30.422 -13.195 1 98.81 381 HIS B N 1
ATOM 7531 C CA . HIS B 1 381 ? 3.885 -30.797 -12.25 1 98.81 381 HIS B CA 1
ATOM 7532 C C . HIS B 1 381 ? 3.168 -32.062 -12.68 1 98.81 381 HIS B C 1
ATOM 7534 O O . HIS B 1 381 ? 2.918 -32.281 -13.867 1 98.81 381 HIS B O 1
ATOM 7540 N N . PRO B 1 382 ? 2.682 -32.906 -11.797 1 98.12 382 PRO B N 1
ATOM 7541 C CA . PRO B 1 382 ? 1.983 -34.156 -12.133 1 98.12 382 PRO B CA 1
ATOM 7542 C C . PRO B 1 382 ? 0.715 -33.906 -12.953 1 98.12 382 PRO B C 1
ATOM 7544 O O . PRO B 1 382 ? 0.246 -34.812 -13.648 1 98.12 382 PRO B O 1
ATOM 7547 N N . SER B 1 383 ? 0.15 -32.75 -12.844 1 98.56 383 SER B N 1
ATOM 7548 C CA . SER B 1 383 ? -1.059 -32.438 -13.594 1 98.56 383 SER B CA 1
ATOM 7549 C C . SER B 1 383 ? -0.798 -32.469 -15.102 1 98.56 383 SER B C 1
ATOM 7551 O O . SER B 1 383 ? -1.721 -32.688 -15.891 1 98.56 383 SER B O 1
ATOM 7553 N N . VAL B 1 384 ? 0.461 -32.281 -15.547 1 98.44 384 VAL B N 1
ATOM 7554 C CA . VAL B 1 384 ? 0.802 -32.375 -16.969 1 98.44 384 VAL B CA 1
ATOM 7555 C C . VAL B 1 384 ? 0.729 -33.844 -17.406 1 98.44 384 VAL B C 1
ATOM 7557 O O . VAL B 1 384 ? 0.077 -34.156 -18.406 1 98.44 384 VAL B O 1
ATOM 7560 N N . ARG B 1 385 ? 1.359 -34.719 -16.641 1 97.25 385 ARG B N 1
ATOM 7561 C CA . ARG B 1 385 ? 1.342 -36.125 -16.969 1 97.25 385 ARG B CA 1
ATOM 7562 C C . ARG B 1 385 ? -0.081 -36.688 -16.953 1 97.25 385 ARG B C 1
ATOM 7564 O O . ARG B 1 385 ? -0.474 -37.438 -17.859 1 97.25 385 ARG B O 1
ATOM 7571 N N . THR B 1 386 ? -0.784 -36.344 -15.914 1 97.06 386 THR B N 1
ATOM 7572 C CA . THR B 1 386 ? -2.139 -36.875 -15.766 1 97.06 386 THR B CA 1
ATOM 7573 C C . THR B 1 386 ? -3.016 -36.438 -16.938 1 97.06 386 THR B C 1
ATOM 7575 O O . THR B 1 386 ? -3.736 -37.25 -17.516 1 97.06 386 THR B O 1
ATOM 7578 N N . ARG B 1 387 ? -2.943 -35.188 -17.281 1 97.81 387 ARG B N 1
ATOM 7579 C CA . ARG B 1 387 ? -3.721 -34.688 -18.406 1 97.81 387 ARG B CA 1
ATOM 7580 C C . ARG B 1 387 ? -3.289 -35.375 -19.703 1 97.81 387 ARG B C 1
ATOM 7582 O O . ARG B 1 387 ? -4.129 -35.75 -20.516 1 97.81 387 ARG B O 1
ATOM 7589 N N . TYR B 1 388 ? -2.01 -35.562 -19.938 1 97.31 388 TYR B N 1
ATOM 7590 C CA . TYR B 1 388 ? -1.421 -36.125 -21.141 1 97.31 388 TYR B CA 1
ATOM 7591 C C . TYR B 1 388 ? -1.764 -37.594 -21.266 1 97.31 388 TYR B C 1
ATOM 7593 O O . TYR B 1 388 ? -2.287 -38.031 -22.297 1 97.31 388 TYR B O 1
ATOM 7601 N N . ARG B 1 389 ? -1.596 -38.312 -20.25 1 95.88 389 ARG B N 1
ATOM 7602 C CA . ARG B 1 389 ? -1.708 -39.781 -20.297 1 95.88 389 ARG B CA 1
ATOM 7603 C C . ARG B 1 389 ? -3.164 -40.219 -20.188 1 95.88 389 ARG B C 1
ATOM 7605 O O . ARG B 1 389 ? -3.537 -41.281 -20.703 1 95.88 389 ARG B O 1
ATOM 7612 N N . LEU B 1 390 ? -3.998 -39.438 -19.531 1 96.19 390 LEU B N 1
ATOM 7613 C CA . LEU B 1 390 ? -5.414 -39.781 -19.422 1 96.19 390 LEU B CA 1
ATOM 7614 C C . LEU B 1 390 ? -6.207 -39.156 -20.562 1 96.19 390 LEU B C 1
ATOM 7616 O O . LEU B 1 390 ? -7.438 -39.094 -20.516 1 96.19 390 LEU B O 1
ATOM 7620 N N . GLU B 1 391 ? -5.5 -38.656 -21.562 1 96 391 GLU B N 1
ATOM 7621 C CA . GLU B 1 391 ? -6.105 -38.125 -22.766 1 96 391 GLU B CA 1
ATOM 7622 C C . GLU B 1 391 ? -7.098 -37 -22.453 1 96 391 GLU B C 1
ATOM 7624 O O . GLU B 1 391 ? -8.242 -37.031 -22.922 1 96 391 GLU B O 1
ATOM 7629 N N . GLY B 1 392 ? -6.676 -36.094 -21.594 1 97 392 GLY B N 1
ATOM 7630 C CA . GLY B 1 392 ? -7.477 -34.938 -21.25 1 97 392 GLY B CA 1
ATOM 7631 C C . GLY B 1 392 ? -7.703 -34 -22.422 1 97 392 GLY B C 1
ATOM 7632 O O . GLY B 1 392 ? -7.121 -34.188 -23.484 1 97 392 GLY B O 1
ATOM 7633 N N . PRO B 1 393 ? -8.578 -32.969 -22.172 1 97 393 PRO B N 1
ATOM 7634 C CA . PRO B 1 393 ? -8.914 -32.062 -23.266 1 97 393 PRO B CA 1
ATOM 7635 C C . PRO B 1 393 ? -7.746 -31.156 -23.656 1 97 393 PRO B C 1
ATOM 7637 O O . PRO B 1 393 ? -6.988 -30.719 -22.797 1 97 393 PRO B O 1
ATOM 7640 N N . GLY B 1 394 ? -7.605 -30.938 -24.984 1 96 394 GLY B N 1
ATOM 7641 C CA . GLY B 1 394 ? -6.598 -30.031 -25.5 1 96 394 GLY B CA 1
ATOM 7642 C C . GLY B 1 394 ? -6.938 -28.578 -25.281 1 96 394 GLY B C 1
ATOM 7643 O O . GLY B 1 394 ? -7.723 -28.234 -24.391 1 96 394 GLY B O 1
ATOM 7644 N N . ILE B 1 395 ? -6.246 -27.703 -25.953 1 93 395 ILE B N 1
ATOM 7645 C CA . ILE B 1 395 ? -6.449 -26.266 -25.859 1 93 395 ILE B CA 1
ATOM 7646 C C . ILE B 1 395 ? -7.848 -25.906 -26.344 1 93 395 ILE B C 1
ATOM 7648 O O . ILE B 1 395 ? -8.289 -26.375 -27.406 1 93 395 ILE B O 1
ATOM 7652 N N . GLN B 1 396 ? -8.602 -25.203 -25.672 1 93.44 396 GLN B N 1
ATOM 7653 C CA . GLN B 1 396 ? -9.977 -24.812 -25.938 1 93.44 396 GLN B CA 1
ATOM 7654 C C . GLN B 1 396 ? -10.883 -26.047 -26.047 1 93.44 396 GLN B C 1
ATOM 7656 O O . GLN B 1 396 ? -11.859 -26.031 -26.812 1 93.44 396 GLN B O 1
ATOM 7661 N N . ASP B 1 397 ? -10.438 -27.109 -25.5 1 94.38 397 ASP B N 1
ATOM 7662 C CA . ASP B 1 397 ? -11.164 -28.375 -25.469 1 94.38 397 ASP B CA 1
ATOM 7663 C C . ASP B 1 397 ? -11.211 -29.016 -26.844 1 94.38 397 ASP B C 1
ATOM 7665 O O . ASP B 1 397 ? -12.18 -29.703 -27.188 1 94.38 397 ASP B O 1
ATOM 7669 N N . ARG B 1 398 ? -10.289 -28.656 -27.625 1 94.56 398 ARG B N 1
ATOM 7670 C CA . ARG B 1 398 ? -10.211 -29.234 -28.969 1 94.56 398 ARG B CA 1
ATOM 7671 C C . ARG B 1 398 ? -9.18 -30.359 -29 1 94.56 398 ARG B C 1
ATOM 7673 O O . ARG B 1 398 ? -8.008 -30.156 -28.703 1 94.56 398 ARG B O 1
ATOM 7680 N N . GLY B 1 399 ? -9.664 -31.438 -29.375 1 95.88 399 GLY B N 1
ATOM 7681 C CA . GLY B 1 399 ? -8.758 -32.562 -29.469 1 95.88 399 GLY B CA 1
ATOM 7682 C C . GLY B 1 399 ? -8.219 -33.031 -28.109 1 95.88 399 GLY B C 1
ATOM 7683 O O . GLY B 1 399 ? -8.781 -32.656 -27.078 1 95.88 399 GLY B O 1
ATOM 7684 N N . LEU B 1 400 ? -7.176 -33.844 -28.156 1 97.06 400 LEU B N 1
ATOM 7685 C CA . LEU B 1 400 ? -6.535 -34.375 -26.953 1 97.06 400 LEU B CA 1
ATOM 7686 C C . LEU B 1 400 ? -5.34 -33.5 -26.578 1 97.06 400 LEU B C 1
ATOM 7688 O O . LEU B 1 400 ? -4.703 -32.906 -27.438 1 97.06 400 LEU B O 1
ATOM 7692 N N . TYR B 1 401 ? -5.094 -33.438 -25.297 1 97.56 401 TYR B N 1
ATOM 7693 C CA . TYR B 1 401 ? -3.93 -32.688 -24.812 1 97.56 401 TYR B CA 1
ATOM 7694 C C . TYR B 1 401 ? -2.637 -33.406 -25.188 1 97.56 401 TYR B C 1
ATOM 7696 O O . TYR B 1 401 ? -2.428 -34.562 -24.844 1 97.56 401 TYR B O 1
ATOM 7704 N N . GLU B 1 402 ? -1.744 -32.719 -25.906 1 96.38 402 GLU B N 1
ATOM 7705 C CA . GLU B 1 402 ? -0.543 -33.344 -26.453 1 96.38 402 GLU B CA 1
ATOM 7706 C C . GLU B 1 402 ? 0.706 -32.875 -25.703 1 96.38 402 GLU B C 1
ATOM 7708 O O . GLU B 1 402 ? 1.782 -33.469 -25.875 1 96.38 402 GLU B O 1
ATOM 7713 N N . ALA B 1 403 ? 0.598 -31.922 -24.812 1 97 403 ALA B N 1
ATOM 7714 C CA . ALA B 1 403 ? 1.733 -31.359 -24.078 1 97 403 ALA B CA 1
ATOM 7715 C C . ALA B 1 403 ? 2.91 -31.094 -25.016 1 97 403 ALA B C 1
ATOM 7717 O O . ALA B 1 403 ? 4.039 -31.516 -24.734 1 97 403 ALA B O 1
ATOM 7718 N N . ARG B 1 404 ? 2.703 -30.406 -26.078 1 94.88 404 ARG B N 1
ATOM 7719 C CA . ARG B 1 404 ? 3.668 -30.266 -27.156 1 94.88 404 ARG B CA 1
ATOM 7720 C C . ARG B 1 404 ? 4.93 -29.562 -26.688 1 94.88 404 ARG B C 1
ATOM 7722 O O . ARG B 1 404 ? 6.027 -29.828 -27.172 1 94.88 404 ARG B O 1
ATOM 7729 N N . ALA B 1 405 ? 4.77 -28.672 -25.75 1 95.44 405 ALA B N 1
ATOM 7730 C CA . ALA B 1 405 ? 5.926 -27.953 -25.219 1 95.44 405 ALA B CA 1
ATOM 7731 C C . ALA B 1 405 ? 6.957 -28.938 -24.656 1 95.44 405 ALA B C 1
ATOM 7733 O O . ALA B 1 405 ? 8.156 -28.625 -24.625 1 95.44 405 ALA B O 1
ATOM 7734 N N . LEU B 1 406 ? 6.531 -30.094 -24.219 1 96.88 406 LEU B N 1
ATOM 7735 C CA . LEU B 1 406 ? 7.418 -31.125 -23.672 1 96.88 406 LEU B CA 1
ATOM 7736 C C . LEU B 1 406 ? 7.656 -32.219 -24.703 1 96.88 406 LEU B C 1
ATOM 7738 O O . LEU B 1 406 ? 8.805 -32.531 -25.016 1 96.88 406 LEU B O 1
ATOM 7742 N N . THR B 1 407 ? 6.613 -32.719 -25.375 1 95.88 407 THR B N 1
ATOM 7743 C CA . THR B 1 407 ? 6.684 -33.938 -26.172 1 95.88 407 THR B CA 1
ATOM 7744 C C . THR B 1 407 ? 7.5 -33.688 -27.438 1 95.88 407 THR B C 1
ATOM 7746 O O . THR B 1 407 ? 7.969 -34.656 -28.062 1 95.88 407 THR B O 1
ATOM 7749 N N . ASP B 1 408 ? 7.59 -32.469 -27.781 1 94.12 408 ASP B N 1
ATOM 7750 C CA . ASP B 1 408 ? 8.398 -32.156 -28.969 1 94.12 408 ASP B CA 1
ATOM 7751 C C . ASP B 1 408 ? 9.867 -32.469 -28.703 1 94.12 408 ASP B C 1
ATOM 7753 O O . ASP B 1 408 ? 10.602 -32.844 -29.625 1 94.12 408 ASP B O 1
ATOM 7757 N N . SER B 1 409 ? 10.273 -32.312 -27.438 1 94.19 409 SER B N 1
ATOM 7758 C CA . SER B 1 409 ? 11.703 -32.438 -27.172 1 94.19 409 SER B CA 1
ATOM 7759 C C . SER B 1 409 ? 11.969 -33.469 -26.094 1 94.19 409 SER B C 1
ATOM 7761 O O . SER B 1 409 ? 13.102 -33.938 -25.938 1 94.19 409 SER B O 1
ATOM 7763 N N . TYR B 1 410 ? 11.047 -33.844 -25.391 1 96.19 410 TYR B N 1
ATOM 7764 C CA . TYR B 1 410 ? 11.234 -34.75 -24.266 1 96.19 410 TYR B CA 1
ATOM 7765 C C . TYR B 1 410 ? 10.297 -35.938 -24.375 1 96.19 410 TYR B C 1
ATOM 7767 O O . TYR B 1 410 ? 9.281 -35.875 -25.078 1 96.19 410 TYR B O 1
ATOM 7775 N N . LYS B 1 411 ? 10.664 -37.031 -23.781 1 96 411 LYS B N 1
ATOM 7776 C CA . LYS B 1 411 ? 9.82 -38.219 -23.625 1 96 411 LYS B CA 1
ATOM 7777 C C . LYS B 1 411 ? 9.547 -38.5 -22.156 1 96 411 LYS B C 1
ATOM 7779 O O . LYS B 1 411 ? 10.43 -38.375 -21.312 1 96 411 LYS B O 1
ATOM 7784 N N . LEU B 1 412 ? 8.336 -38.844 -21.844 1 96.81 412 LEU B N 1
ATOM 7785 C CA . LEU B 1 412 ? 7.93 -39.188 -20.484 1 96.81 412 LEU B CA 1
ATOM 7786 C C . LEU B 1 412 ? 8.453 -40.562 -20.078 1 96.81 412 LEU B C 1
ATOM 7788 O O . LEU B 1 412 ? 8.305 -41.531 -20.828 1 96.81 412 LEU B O 1
ATOM 7792 N N . VAL B 1 413 ? 9.055 -40.625 -18.906 1 95.38 413 VAL B N 1
ATOM 7793 C CA . VAL B 1 413 ? 9.57 -41.875 -18.391 1 95.38 413 VAL B CA 1
ATOM 7794 C C . VAL B 1 413 ? 8.984 -42.156 -17 1 95.38 413 VAL B C 1
ATOM 7796 O O . VAL B 1 413 ? 9.047 -41.281 -16.125 1 95.38 413 VAL B O 1
ATOM 7799 N N . VAL B 1 414 ? 8.305 -43.188 -16.797 1 94.19 414 VAL B N 1
ATOM 7800 C CA . VAL B 1 414 ? 7.855 -43.719 -15.516 1 94.19 414 VAL B CA 1
ATOM 7801 C C . VAL B 1 414 ? 8.617 -45 -15.18 1 94.19 414 VAL B C 1
ATOM 7803 O O . VAL B 1 414 ? 8.367 -46.062 -15.766 1 94.19 414 VAL B O 1
ATOM 7806 N N . ASP B 1 415 ? 9.492 -44.938 -14.219 1 89.69 415 ASP B N 1
ATOM 7807 C CA . ASP B 1 415 ? 10.43 -46 -13.922 1 89.69 415 ASP B CA 1
ATOM 7808 C C . ASP B 1 415 ? 10.219 -46.562 -12.508 1 89.69 415 ASP B C 1
ATOM 7810 O O . ASP B 1 415 ? 10.367 -45.812 -11.531 1 89.69 415 ASP B O 1
ATOM 7814 N N . TYR B 1 416 ? 9.797 -47.781 -12.336 1 86.69 416 TYR B N 1
ATOM 7815 C CA . TYR B 1 416 ? 9.609 -48.406 -11.039 1 86.69 416 TYR B CA 1
ATOM 7816 C C . TYR B 1 416 ? 10.875 -49.156 -10.617 1 86.69 416 TYR B C 1
ATOM 7818 O O . TYR B 1 416 ? 10.875 -49.844 -9.602 1 86.69 416 TYR B O 1
ATOM 7826 N N . GLY B 1 417 ? 11.945 -48.906 -11.188 1 76.75 417 GLY B N 1
ATOM 7827 C CA . GLY B 1 417 ? 13.188 -49.594 -10.875 1 76.75 417 GLY B CA 1
ATOM 7828 C C . GLY B 1 417 ? 13.211 -51.031 -11.352 1 76.75 417 GLY B C 1
ATOM 7829 O O . GLY B 1 417 ? 12.266 -51.469 -12 1 76.75 417 GLY B O 1
ATOM 7830 N N . ALA B 1 418 ? 14.438 -51.781 -11.336 1 64.38 418 ALA B N 1
ATOM 7831 C CA . ALA B 1 418 ? 14.695 -53.094 -11.859 1 64.38 418 ALA B CA 1
ATOM 7832 C C . ALA B 1 418 ? 13.695 -54.125 -11.305 1 64.38 418 ALA B C 1
ATOM 7834 O O . ALA B 1 418 ? 13.305 -55.062 -12 1 64.38 418 ALA B O 1
ATOM 7835 N N . ASN B 1 419 ? 13.531 -54.094 -10.055 1 54.12 419 ASN B N 1
ATOM 7836 C CA . ASN B 1 419 ? 12.703 -55.219 -9.586 1 54.12 419 ASN B CA 1
ATOM 7837 C C . ASN B 1 419 ? 11.219 -54.938 -9.812 1 54.12 419 ASN B C 1
ATOM 7839 O O . ASN B 1 419 ? 10.359 -55.656 -9.297 1 54.12 419 ASN B O 1
ATOM 7843 N N . ASN B 1 420 ? 10.93 -54.25 -10.82 1 52.75 420 ASN B N 1
ATOM 7844 C CA . ASN B 1 420 ? 9.555 -53.969 -11.219 1 52.75 420 ASN B CA 1
ATOM 7845 C C . ASN B 1 420 ? 8.594 -54.062 -10.031 1 52.75 420 ASN B C 1
ATOM 7847 O O . ASN B 1 420 ? 7.438 -54.438 -10.195 1 52.75 420 ASN B O 1
ATOM 7851 N N . SER B 1 421 ? 9.172 -54.219 -8.844 1 52.62 421 SER B N 1
ATOM 7852 C CA . SER B 1 421 ? 8.219 -54.438 -7.754 1 52.62 421 SER B CA 1
ATOM 7853 C C . SER B 1 421 ? 7.371 -53.188 -7.535 1 52.62 421 SER B C 1
ATOM 7855 O O . SER B 1 421 ? 7.898 -52.094 -7.246 1 52.62 421 SER B O 1
ATOM 7857 N N . ARG B 1 422 ? 6.289 -53.125 -8.172 1 56.41 422 ARG B N 1
ATOM 7858 C CA . ARG B 1 422 ? 5.246 -52.094 -8.094 1 56.41 422 ARG B CA 1
ATOM 7859 C C . ARG B 1 422 ? 5.043 -51.625 -6.652 1 56.41 422 ARG B C 1
ATOM 7861 O O . ARG B 1 422 ? 4.121 -50.875 -6.367 1 56.41 422 ARG B O 1
ATOM 7868 N N . ALA B 1 423 ? 5.832 -52.281 -5.758 1 55.72 423 ALA B N 1
ATOM 7869 C CA . ALA B 1 423 ? 5.574 -51.938 -4.359 1 55.72 423 ALA B CA 1
ATOM 7870 C C . ALA B 1 423 ? 6.137 -50.562 -4.008 1 55.72 423 ALA B C 1
ATOM 7872 O O . ALA B 1 423 ? 5.719 -49.938 -3.027 1 55.72 423 ALA B O 1
ATOM 7873 N N . GLY B 1 424 ? 7.07 -50.031 -4.883 1 64.25 424 GLY B N 1
ATOM 7874 C CA . GLY B 1 424 ? 7.621 -48.75 -4.469 1 64.25 424 GLY B CA 1
ATOM 7875 C C . GLY B 1 424 ? 7.137 -47.594 -5.312 1 64.25 424 GLY B C 1
ATOM 7876 O O . GLY B 1 424 ? 6.332 -47.781 -6.227 1 64.25 424 GLY B O 1
ATOM 7877 N N . ASP B 1 425 ? 7.414 -46.312 -4.93 1 79.75 425 ASP B N 1
ATOM 7878 C CA . ASP B 1 425 ? 7.027 -45.094 -5.656 1 79.75 425 ASP B CA 1
ATOM 7879 C C . ASP B 1 425 ? 7.797 -44.969 -6.969 1 79.75 425 ASP B C 1
ATOM 7881 O O . ASP B 1 425 ? 8.992 -45.25 -7.02 1 79.75 425 ASP B O 1
ATOM 7885 N N . ALA B 1 426 ? 7.125 -44.844 -8.102 1 87.19 426 ALA B N 1
ATOM 7886 C CA . ALA B 1 426 ? 7.734 -44.688 -9.422 1 87.19 426 ALA B CA 1
ATOM 7887 C C . ALA B 1 426 ? 8.523 -43.375 -9.492 1 87.19 426 ALA B C 1
ATOM 7889 O O . ALA B 1 426 ? 8.148 -42.375 -8.867 1 87.19 426 ALA B O 1
ATOM 7890 N N . GLU B 1 427 ? 9.695 -43.469 -10.078 1 91 427 GLU B N 1
ATOM 7891 C CA . GLU B 1 427 ? 10.375 -42.25 -10.484 1 91 427 GLU B CA 1
ATOM 7892 C C . GLU B 1 427 ? 9.836 -41.75 -11.82 1 91 427 GLU B C 1
ATOM 7894 O O . GLU B 1 427 ? 9.867 -42.438 -12.82 1 91 427 GLU B O 1
ATOM 7899 N N . VAL B 1 428 ? 9.305 -40.562 -11.805 1 95.44 428 VAL B N 1
ATOM 7900 C CA . VAL B 1 428 ? 8.695 -40 -13 1 95.44 428 VAL B CA 1
ATOM 7901 C C . VAL B 1 428 ? 9.492 -38.781 -13.461 1 95.44 428 VAL B C 1
ATOM 7903 O O . VAL B 1 428 ? 9.758 -37.875 -12.664 1 95.44 428 VAL B O 1
ATOM 7906 N N . TYR B 1 429 ? 9.969 -38.719 -14.688 1 96.62 429 TYR B N 1
ATOM 7907 C CA . TYR B 1 429 ? 10.711 -37.594 -15.234 1 96.62 429 TYR B CA 1
ATOM 7908 C C . TYR B 1 429 ? 10.555 -37.531 -16.75 1 96.62 429 TYR B C 1
ATOM 7910 O O . TYR B 1 429 ? 10.047 -38.469 -17.375 1 96.62 429 TYR B O 1
ATOM 7918 N N . TRP B 1 430 ? 10.844 -36.406 -17.328 1 96.88 430 TRP B N 1
ATOM 7919 C CA . TRP B 1 430 ? 10.898 -36.188 -18.766 1 96.88 430 TRP B CA 1
ATOM 7920 C C . TRP B 1 430 ? 12.344 -36.156 -19.266 1 96.88 430 TRP B C 1
ATOM 7922 O O . TRP B 1 430 ? 13.141 -35.344 -18.812 1 96.88 430 TRP B O 1
ATOM 7932 N N . LYS B 1 431 ? 12.68 -37.031 -20.156 1 95.19 431 LYS B N 1
ATOM 7933 C CA . LYS B 1 431 ? 14.047 -37.156 -20.656 1 95.19 431 LYS B CA 1
ATOM 7934 C C . LYS B 1 431 ? 14.156 -36.594 -22.078 1 95.19 431 LYS B C 1
ATOM 7936 O O . LYS B 1 431 ? 13.312 -36.875 -22.938 1 95.19 431 LYS B O 1
ATOM 7941 N N . ILE B 1 432 ? 15.172 -35.844 -22.281 1 94.31 432 ILE B N 1
ATOM 7942 C CA . ILE B 1 432 ? 15.383 -35.25 -23.594 1 94.31 432 ILE B CA 1
ATOM 7943 C C . ILE B 1 432 ? 15.562 -36.344 -24.641 1 94.31 432 ILE B C 1
ATOM 7945 O O . ILE B 1 432 ? 16.188 -37.375 -24.359 1 94.31 432 ILE B O 1
ATOM 7949 N N . LYS B 1 433 ? 14.992 -36.156 -25.859 1 91.94 433 LYS B N 1
ATOM 7950 C CA . LYS B 1 433 ? 15.016 -37.156 -26.938 1 91.94 433 LYS B CA 1
ATOM 7951 C C . LYS B 1 433 ? 16.375 -37.156 -27.641 1 91.94 433 LYS B C 1
ATOM 7953 O O . LYS B 1 433 ? 16.812 -38.188 -28.109 1 91.94 433 LYS B O 1
ATOM 7958 N N . TRP B 1 434 ? 16.953 -35.906 -27.812 1 85.94 434 TRP B N 1
ATOM 7959 C CA . TRP B 1 434 ? 18.188 -35.812 -28.578 1 85.94 434 TRP B CA 1
ATOM 7960 C C . TRP B 1 434 ? 19.375 -35.5 -27.672 1 85.94 434 TRP B C 1
ATOM 7962 O O . TRP B 1 434 ? 19.266 -34.688 -26.75 1 85.94 434 TRP B O 1
ATOM 7972 N N . ARG B 1 435 ? 20.5 -36.25 -27.797 1 68.44 435 ARG B N 1
ATOM 7973 C CA . ARG B 1 435 ? 21.672 -36.125 -26.938 1 68.44 435 ARG B CA 1
ATOM 7974 C C . ARG B 1 435 ? 22.391 -34.812 -27.156 1 68.44 435 ARG B C 1
ATOM 7976 O O . ARG B 1 435 ? 22.938 -34.219 -26.219 1 68.44 435 ARG B O 1
ATOM 7983 N N . ASP B 1 436 ? 22.516 -34.344 -28.281 1 62.12 436 ASP B N 1
ATOM 7984 C CA . ASP B 1 436 ? 23.406 -33.219 -28.578 1 62.12 436 ASP B CA 1
ATOM 7985 C C . ASP B 1 436 ? 22.672 -31.906 -28.469 1 62.12 436 ASP B C 1
ATOM 7987 O O . ASP B 1 436 ? 22.312 -31.297 -29.469 1 62.12 436 ASP B O 1
ATOM 7991 N N . THR B 1 437 ? 22.203 -31.609 -27.188 1 68.94 437 THR B N 1
ATOM 7992 C CA . THR B 1 437 ? 21.516 -30.328 -26.984 1 68.94 437 THR B CA 1
ATOM 7993 C C . THR B 1 437 ? 22.016 -29.641 -25.719 1 68.94 437 THR B C 1
ATOM 7995 O O . THR B 1 437 ? 22.625 -30.281 -24.859 1 68.94 437 THR B O 1
ATOM 7998 N N . MET B 1 438 ? 22.125 -28.391 -25.766 1 80.56 438 MET B N 1
ATOM 7999 C CA . MET B 1 438 ? 22.484 -27.578 -24.594 1 80.56 438 MET B CA 1
ATOM 8000 C C . MET B 1 438 ? 21.312 -27.484 -23.641 1 80.56 438 MET B C 1
ATOM 8002 O O . MET B 1 438 ? 21.359 -26.719 -22.672 1 80.56 438 MET B O 1
ATOM 8006 N N . ALA B 1 439 ? 20.406 -28.453 -23.812 1 84.56 439 ALA B N 1
ATOM 8007 C CA . ALA B 1 439 ? 19.203 -28.438 -22.984 1 84.56 439 ALA B CA 1
ATOM 8008 C C . ALA B 1 439 ? 19.391 -29.297 -21.734 1 84.56 439 ALA B C 1
ATOM 8010 O O . ALA B 1 439 ? 20.344 -30.094 -21.656 1 84.56 439 ALA B O 1
ATOM 8011 N N . VAL B 1 440 ? 18.562 -29.047 -20.75 1 90.94 440 VAL B N 1
ATOM 8012 C CA . VAL B 1 440 ? 18.531 -29.891 -19.547 1 90.94 440 VAL B CA 1
ATOM 8013 C C . VAL B 1 440 ? 18.141 -31.312 -19.938 1 90.94 440 VAL B C 1
ATOM 8015 O O . VAL B 1 440 ? 17.125 -31.531 -20.609 1 90.94 440 VAL B O 1
ATOM 8018 N N . LYS B 1 441 ? 18.859 -32.219 -19.594 1 91.69 441 LYS B N 1
ATOM 8019 C CA . LYS B 1 441 ? 18.672 -33.594 -20.047 1 91.69 441 LYS B CA 1
ATOM 8020 C C . LYS B 1 441 ? 17.453 -34.25 -19.406 1 91.69 441 LYS B C 1
ATOM 8022 O O . LYS B 1 441 ? 16.734 -35 -20.047 1 91.69 441 LYS B O 1
ATOM 8027 N N . VAL B 1 442 ? 17.281 -33.969 -18.156 1 94.62 442 VAL B N 1
ATOM 8028 C CA . VAL B 1 442 ? 16.172 -34.594 -17.438 1 94.62 442 VAL B CA 1
ATOM 8029 C C . VAL B 1 442 ? 15.398 -33.531 -16.672 1 94.62 442 VAL B C 1
ATOM 8031 O O . VAL B 1 442 ? 15.984 -32.719 -15.953 1 94.62 442 VAL B O 1
ATOM 8034 N N . LEU B 1 443 ? 14.141 -33.469 -16.875 1 97 443 LEU B N 1
ATOM 8035 C CA . LEU B 1 443 ? 13.211 -32.656 -16.094 1 97 443 LEU B CA 1
ATOM 8036 C C . LEU B 1 443 ? 12.375 -33.531 -15.164 1 97 443 LEU B C 1
ATOM 8038 O O . LEU B 1 443 ? 11.453 -34.219 -15.617 1 97 443 LEU B O 1
ATOM 8042 N N . PRO B 1 444 ? 12.672 -33.531 -13.906 1 97.44 444 PRO B N 1
ATOM 8043 C CA . PRO B 1 444 ? 11.922 -34.406 -12.984 1 97.44 444 PRO B CA 1
ATOM 8044 C C . PRO B 1 444 ? 10.5 -33.906 -12.734 1 97.44 444 PRO B C 1
ATOM 8046 O O . PRO B 1 444 ? 10.219 -32.719 -12.898 1 97.44 444 PRO B O 1
ATOM 8049 N N . GLU B 1 445 ? 9.617 -34.781 -12.438 1 97.5 445 GLU B N 1
ATOM 8050 C CA . GLU B 1 445 ? 8.289 -34.406 -11.969 1 97.5 445 GLU B CA 1
ATOM 8051 C C . GLU B 1 445 ? 8.336 -33.875 -10.523 1 97.5 445 GLU B C 1
ATOM 8053 O O . GLU B 1 445 ? 9.039 -34.438 -9.688 1 97.5 445 GLU B O 1
ATOM 8058 N N . ALA B 1 446 ? 7.629 -32.812 -10.273 1 97.56 446 ALA B N 1
ATOM 8059 C CA . ALA B 1 446 ? 7.535 -32.281 -8.922 1 97.56 446 ALA B CA 1
ATOM 8060 C C . ALA B 1 446 ? 6.707 -33.188 -8.023 1 97.56 446 ALA B C 1
ATOM 8062 O O . ALA B 1 446 ? 5.707 -33.75 -8.469 1 97.56 446 ALA B O 1
ATOM 8063 N N . PRO B 1 447 ? 7.082 -33.344 -6.77 1 95.62 447 PRO B N 1
ATOM 8064 C CA . PRO B 1 447 ? 6.203 -34.062 -5.852 1 95.62 447 PRO B CA 1
ATOM 8065 C C . PRO B 1 447 ? 4.938 -33.281 -5.504 1 95.62 447 PRO B C 1
ATOM 8067 O O . PRO B 1 447 ? 4.879 -32.094 -5.727 1 95.62 447 PRO B O 1
ATOM 8070 N N . LEU B 1 448 ? 3.932 -33.969 -5.066 1 96.88 448 LEU B N 1
ATOM 8071 C CA . LEU B 1 448 ? 2.752 -33.312 -4.516 1 96.88 448 LEU B CA 1
ATOM 8072 C C . LEU B 1 448 ? 2.898 -33.125 -3.01 1 96.88 448 LEU B C 1
ATOM 8074 O O . LEU B 1 448 ? 3.096 -34.062 -2.266 1 96.88 448 LEU B O 1
ATOM 8078 N N . TRP B 1 449 ? 2.746 -31.906 -2.549 1 96.62 449 TRP B N 1
ATOM 8079 C CA . TRP B 1 449 ? 2.771 -31.609 -1.121 1 96.62 449 TRP B CA 1
ATOM 8080 C C . TRP B 1 449 ? 1.4 -31.828 -0.493 1 96.62 449 TRP B C 1
ATOM 8082 O O . TRP B 1 449 ? 0.439 -32.156 -1.189 1 96.62 449 TRP B O 1
ATOM 8092 N N . ARG B 1 450 ? 1.265 -31.672 0.767 1 93.38 450 ARG B N 1
ATOM 8093 C CA . ARG B 1 450 ? 0.091 -32.062 1.544 1 93.38 450 ARG B CA 1
ATOM 8094 C C . ARG B 1 450 ? -1.175 -31.422 0.971 1 93.38 450 ARG B C 1
ATOM 8096 O O . ARG B 1 450 ? -2.141 -32.125 0.667 1 93.38 450 ARG B O 1
ATOM 8103 N N . LEU B 1 451 ? -1.173 -30.109 0.798 1 96.56 451 LEU B N 1
ATOM 8104 C CA . LEU B 1 451 ? -2.369 -29.406 0.335 1 96.56 451 LEU B CA 1
ATOM 8105 C C . LEU B 1 451 ? -2.729 -29.828 -1.086 1 96.56 451 LEU B C 1
ATOM 8107 O O . LEU B 1 451 ? -3.908 -29.906 -1.435 1 96.56 451 LEU B O 1
ATOM 8111 N N . GLU B 1 452 ? -1.73 -30.094 -1.898 1 97.75 452 GLU B N 1
ATOM 8112 C CA . GLU B 1 452 ? -1.954 -30.562 -3.264 1 97.75 452 GLU B CA 1
ATOM 8113 C C . GLU B 1 452 ? -2.604 -31.938 -3.277 1 97.75 452 GLU B C 1
ATOM 8115 O O . GLU B 1 452 ? -3.521 -32.188 -4.062 1 97.75 452 GLU B O 1
ATOM 8120 N N . ARG B 1 453 ? -2.127 -32.781 -2.4 1 97.38 453 ARG B N 1
ATOM 8121 C CA . ARG B 1 453 ? -2.684 -34.125 -2.301 1 97.38 453 ARG B CA 1
ATOM 8122 C C . ARG B 1 453 ? -4.141 -34.062 -1.849 1 97.38 453 ARG B C 1
ATOM 8124 O O . ARG B 1 453 ? -4.984 -34.781 -2.398 1 97.38 453 ARG B O 1
ATOM 8131 N N . GLU B 1 454 ? -4.355 -33.219 -0.846 1 97.38 454 GLU B N 1
ATOM 8132 C CA . GLU B 1 454 ? -5.723 -33.094 -0.345 1 97.38 454 GLU B CA 1
ATOM 8133 C C . GLU B 1 454 ? -6.664 -32.594 -1.437 1 97.38 454 GLU B C 1
ATOM 8135 O O . GLU B 1 454 ? -7.801 -33.062 -1.541 1 97.38 454 GLU B O 1
ATOM 8140 N N . LEU B 1 455 ? -6.168 -31.672 -2.23 1 97.69 455 LEU B N 1
ATOM 8141 C CA . LEU B 1 455 ? -6.973 -31.156 -3.332 1 97.69 455 LEU B CA 1
ATOM 8142 C C . LEU B 1 455 ? -7.184 -32.219 -4.398 1 97.69 455 LEU B C 1
ATOM 8144 O O . LEU B 1 455 ? -8.297 -32.406 -4.898 1 97.69 455 LEU B O 1
ATOM 8148 N N . ALA B 1 456 ? -6.113 -33.031 -4.777 1 97.38 456 ALA B N 1
ATOM 8149 C CA . ALA B 1 456 ? -6.176 -34.062 -5.809 1 97.38 456 ALA B CA 1
ATOM 8150 C C . ALA B 1 456 ? -7.07 -35.219 -5.375 1 97.38 456 ALA B C 1
ATOM 8152 O O . ALA B 1 456 ? -7.719 -35.844 -6.207 1 97.38 456 ALA B O 1
ATOM 8153 N N . LYS B 1 457 ? -7.195 -35.438 -4.082 1 97.06 457 LYS B N 1
ATOM 8154 C CA . LYS B 1 457 ? -7.973 -36.562 -3.529 1 97.06 457 LYS B CA 1
ATOM 8155 C C . LYS B 1 457 ? -9.469 -36.344 -3.74 1 97.06 457 LYS B C 1
ATOM 8157 O O . LYS B 1 457 ? -10.258 -37.281 -3.648 1 97.06 457 LYS B O 1
ATOM 8162 N N . ARG B 1 458 ? -9.82 -35.125 -3.973 1 96.38 458 ARG B N 1
ATOM 8163 C CA . ARG B 1 458 ? -11.227 -34.844 -4.23 1 96.38 458 ARG B CA 1
ATOM 8164 C C . ARG B 1 458 ? -11.688 -35.5 -5.52 1 96.38 458 ARG B C 1
ATOM 8166 O O . ARG B 1 458 ? -12.891 -35.656 -5.758 1 96.38 458 ARG B O 1
ATOM 8173 N N . ASP B 1 459 ? -10.758 -35.906 -6.395 1 96.62 459 ASP B N 1
ATOM 8174 C CA . ASP B 1 459 ? -10.969 -36.812 -7.531 1 96.62 459 ASP B CA 1
ATOM 8175 C C . ASP B 1 459 ? -10.219 -38.125 -7.34 1 96.62 459 ASP B C 1
ATOM 8177 O O . ASP B 1 459 ? -9.117 -38.312 -7.859 1 96.62 459 ASP B O 1
ATOM 8181 N N . PRO B 1 460 ? -10.867 -39.031 -6.723 1 95.69 460 PRO B N 1
ATOM 8182 C CA . PRO B 1 460 ? -10.164 -40.281 -6.324 1 95.69 460 PRO B CA 1
ATOM 8183 C C . PRO B 1 460 ? -9.594 -41.031 -7.516 1 95.69 460 PRO B C 1
ATOM 8185 O O . PRO B 1 460 ? -8.508 -41.625 -7.422 1 95.69 460 PRO B O 1
ATOM 8188 N N . ALA B 1 461 ? -10.352 -41.156 -8.578 1 94.62 461 ALA B N 1
ATOM 8189 C CA . ALA B 1 461 ? -9.898 -41.906 -9.742 1 94.62 461 ALA B CA 1
ATOM 8190 C C . ALA B 1 461 ? -8.602 -41.312 -10.297 1 94.62 461 ALA B C 1
ATOM 8192 O O . ALA B 1 461 ? -7.648 -42.062 -10.555 1 94.62 461 ALA B O 1
ATOM 8193 N N . THR B 1 462 ? -8.57 -40.031 -10.477 1 95.25 462 THR B N 1
ATOM 8194 C CA . THR B 1 462 ? -7.371 -39.375 -10.992 1 95.25 462 THR B CA 1
ATOM 8195 C C . THR B 1 462 ? -6.227 -39.469 -9.992 1 95.25 462 THR B C 1
ATOM 8197 O O . THR B 1 462 ? -5.066 -39.625 -10.375 1 95.25 462 THR B O 1
ATOM 8200 N N . TYR B 1 463 ? -6.531 -39.344 -8.688 1 96.12 463 TYR B N 1
ATOM 8201 C CA . TYR B 1 463 ? -5.508 -39.406 -7.648 1 96.12 463 TYR B CA 1
ATOM 8202 C C . TYR B 1 463 ? -4.832 -40.781 -7.633 1 96.12 463 TYR B C 1
ATOM 8204 O O . TYR B 1 463 ? -3.621 -40.875 -7.426 1 96.12 463 TYR B O 1
ATOM 8212 N N . ASP B 1 464 ? -5.625 -41.812 -7.855 1 93.62 464 ASP B N 1
ATOM 8213 C CA . ASP B 1 464 ? -5.074 -43.156 -7.922 1 93.62 464 ASP B CA 1
ATOM 8214 C C . ASP B 1 464 ? -4.094 -43.312 -9.086 1 93.62 464 ASP B C 1
ATOM 8216 O O . ASP B 1 464 ? -3.07 -43.969 -8.961 1 93.62 464 ASP B O 1
ATOM 8220 N N . TYR B 1 465 ? -4.457 -42.656 -10.133 1 93.31 465 TYR B N 1
ATOM 8221 C CA . TYR B 1 465 ? -3.576 -42.656 -11.289 1 93.31 465 TYR B CA 1
ATOM 8222 C C . TYR B 1 465 ? -2.27 -41.938 -10.984 1 93.31 465 TYR B C 1
ATOM 8224 O O . TYR B 1 465 ? -1.2 -42.375 -11.438 1 93.31 465 TYR B O 1
ATOM 8232 N N . ILE B 1 466 ? -2.293 -40.844 -10.266 1 93.25 466 ILE B N 1
ATOM 8233 C CA . ILE B 1 466 ? -1.109 -40.062 -9.914 1 93.25 466 ILE B CA 1
ATOM 8234 C C . ILE B 1 466 ? -0.179 -40.906 -9.047 1 93.25 466 ILE B C 1
ATOM 8236 O O . ILE B 1 466 ? 1.038 -40.906 -9.242 1 93.25 466 ILE B O 1
ATOM 8240 N N . LYS B 1 467 ? -0.725 -41.656 -8.172 1 91.19 467 LYS B N 1
ATOM 8241 C CA . LYS B 1 467 ? 0.038 -42.438 -7.188 1 91.19 467 LYS B CA 1
ATOM 8242 C C . LYS B 1 467 ? 0.709 -43.656 -7.832 1 91.19 467 LYS B C 1
ATOM 8244 O O . LYS B 1 467 ? 1.831 -44 -7.473 1 91.19 467 LYS B O 1
ATOM 8249 N N . LYS B 1 468 ? -0.035 -44.25 -8.766 1 90.94 468 LYS B N 1
ATOM 8250 C CA . LYS B 1 468 ? 0.473 -45.469 -9.391 1 90.94 468 LYS B CA 1
ATOM 8251 C C . LYS B 1 468 ? 0.322 -45.406 -10.906 1 90.94 468 LYS B C 1
ATOM 8253 O O . LYS B 1 468 ? -0.435 -46.188 -11.492 1 90.94 468 LYS B O 1
ATOM 8258 N N . PRO B 1 469 ? 1.123 -44.594 -11.453 1 90.94 469 PRO B N 1
ATOM 8259 C CA . PRO B 1 469 ? 1.042 -44.531 -12.914 1 90.94 469 PRO B CA 1
ATOM 8260 C C . PRO B 1 469 ? 1.635 -45.75 -13.609 1 90.94 469 PRO B C 1
ATOM 8262 O O . PRO B 1 469 ? 2.586 -46.344 -13.102 1 90.94 469 PRO B O 1
ATOM 8265 N N . PRO B 1 470 ? 1.079 -46.062 -14.742 1 89.5 470 PRO B N 1
ATOM 8266 C CA . PRO B 1 470 ? 1.663 -47.156 -15.492 1 89.5 470 PRO B CA 1
ATOM 8267 C C . PRO B 1 470 ? 3.08 -46.875 -15.984 1 89.5 470 PRO B C 1
ATOM 8269 O O . PRO B 1 470 ? 3.379 -45.75 -16.375 1 89.5 470 PRO B O 1
ATOM 8272 N N . ALA B 1 471 ? 3.928 -47.875 -15.938 1 88.38 471 ALA B N 1
ATOM 8273 C CA . ALA B 1 471 ? 5.309 -47.719 -16.391 1 88.38 471 ALA B CA 1
ATOM 8274 C C . ALA B 1 471 ? 5.367 -47.438 -17.891 1 88.38 471 ALA B C 1
ATOM 8276 O O . ALA B 1 471 ? 4.492 -47.875 -18.641 1 88.38 471 ALA B O 1
ATOM 8277 N N . THR B 1 472 ? 6.293 -46.656 -18.25 1 88.12 472 THR B N 1
ATOM 8278 C CA . THR B 1 472 ? 6.543 -46.438 -19.672 1 88.12 472 THR B CA 1
ATOM 8279 C C . THR B 1 472 ? 7.551 -47.469 -20.203 1 88.12 472 THR B C 1
ATOM 8281 O O . THR B 1 472 ? 8.438 -47.906 -19.469 1 88.12 472 THR B O 1
ATOM 8284 N N . THR B 1 473 ? 7.246 -48.281 -21.25 1 65.62 473 THR B N 1
ATOM 8285 C CA . THR B 1 473 ? 8.062 -49.375 -21.781 1 65.62 473 THR B CA 1
ATOM 8286 C C . THR B 1 473 ? 9.492 -48.906 -22.031 1 65.62 473 THR B C 1
ATOM 8288 O O . THR B 1 473 ? 9.703 -47.844 -22.656 1 65.62 473 THR B O 1
ATOM 8291 N N . SER B 1 474 ? 10.305 -49.219 -21.188 1 51.34 474 SER B N 1
ATOM 8292 C CA . SER B 1 474 ? 11.719 -49 -21.469 1 51.34 474 SER B CA 1
ATOM 8293 C C . SER B 1 474 ? 12.117 -49.625 -22.812 1 51.34 474 SER B C 1
ATOM 8295 O O . SER B 1 474 ? 11.766 -50.781 -23.094 1 51.34 474 SER B O 1
ATOM 8297 N N . THR B 1 475 ? 12.188 -49.031 -23.906 1 42.41 475 THR B N 1
ATOM 8298 C CA . THR B 1 475 ? 12.75 -49.656 -25.109 1 42.41 475 THR B CA 1
ATOM 8299 C C . THR B 1 475 ? 14.008 -50.438 -24.766 1 42.41 475 THR B C 1
ATOM 8301 O O . THR B 1 475 ? 15.062 -49.844 -24.516 1 42.41 475 THR B O 1
ATOM 8304 N N . ARG B 1 476 ? 13.977 -51.469 -24.031 1 40.03 476 ARG B N 1
ATOM 8305 C CA . ARG B 1 476 ? 15.164 -52.312 -24.156 1 40.03 476 ARG B CA 1
ATOM 8306 C C . ARG B 1 476 ? 15.492 -52.562 -25.625 1 40.03 476 ARG B C 1
ATOM 8308 O O . ARG B 1 476 ? 14.625 -52.969 -26.406 1 40.03 476 ARG B O 1
ATOM 8315 N N . SER B 1 477 ? 16.438 -51.875 -26.141 1 37.34 477 SER B N 1
ATOM 8316 C CA . SER B 1 477 ? 17.031 -52.312 -27.406 1 37.34 477 SER B CA 1
ATOM 8317 C C . SER B 1 477 ? 17.047 -53.844 -27.5 1 37.34 477 SER B C 1
ATOM 8319 O O . SER B 1 477 ? 17.672 -54.5 -26.656 1 37.34 477 SER B O 1
ATOM 8321 N N . LYS B 1 478 ? 15.977 -54.438 -27.875 1 38.5 478 LYS B N 1
ATOM 8322 C CA . LYS B 1 478 ? 16.141 -55.812 -28.328 1 38.5 478 LYS B CA 1
ATOM 8323 C C . LYS B 1 478 ? 17.406 -55.969 -29.172 1 38.5 478 LYS B C 1
ATOM 8325 O O . LYS B 1 478 ? 17.531 -55.375 -30.234 1 38.5 478 LYS B O 1
ATOM 8330 N N . ARG B 1 479 ? 18.5 -56.219 -28.594 1 35.09 479 ARG B N 1
ATOM 8331 C CA . ARG B 1 479 ? 19.578 -56.781 -29.391 1 35.09 479 ARG B CA 1
ATOM 8332 C C . ARG B 1 479 ? 19.062 -57.875 -30.297 1 35.09 479 ARG B C 1
ATOM 8334 O O . ARG B 1 479 ? 18.5 -58.875 -29.828 1 35.09 479 ARG B O 1
ATOM 8341 N N . LYS B 1 480 ? 18.703 -57.469 -31.547 1 33.78 480 LYS B N 1
ATOM 8342 C CA . LYS B 1 480 ? 18.469 -58.375 -32.656 1 33.78 480 LYS B CA 1
ATOM 8343 C C . LYS B 1 480 ? 19.438 -59.562 -32.625 1 33.78 480 LYS B C 1
ATOM 8345 O O . LYS B 1 480 ? 20.656 -59.375 -32.656 1 33.78 480 LYS B O 1
ATOM 8350 N N . THR B 1 481 ? 19.062 -60.562 -32.062 1 27.62 481 THR B N 1
ATOM 8351 C CA . THR B 1 481 ? 19.781 -61.812 -32.344 1 27.62 481 THR B CA 1
ATOM 8352 C C . THR B 1 481 ? 20 -61.969 -33.844 1 27.62 481 THR B C 1
ATOM 8354 O O . THR B 1 481 ? 19.078 -61.75 -34.625 1 27.62 481 THR B O 1
ATOM 8357 N N . ALA B 1 482 ? 21.203 -62.062 -34.25 1 27.95 482 ALA B N 1
ATOM 8358 C CA . ALA B 1 482 ? 21.734 -62.344 -35.594 1 27.95 482 ALA B CA 1
ATOM 8359 C C . ALA B 1 482 ? 20.922 -63.469 -36.25 1 27.95 482 ALA B C 1
ATOM 8361 O O . ALA B 1 482 ? 20.797 -64.562 -35.719 1 27.95 482 ALA B O 1
ATOM 8362 N N . ARG B 1 483 ? 19.828 -62.969 -37.031 1 26.94 483 ARG B N 1
ATOM 8363 C CA . ARG B 1 483 ? 19.188 -63.938 -37.938 1 26.94 483 ARG B CA 1
ATOM 8364 C C . ARG B 1 483 ? 20.203 -64.875 -38.594 1 26.94 483 ARG B C 1
ATOM 8366 O O . ARG B 1 483 ? 21.266 -64.375 -39.031 1 26.94 483 ARG B O 1
ATOM 8373 N N . PRO B 1 484 ? 20.016 -66.125 -38.375 1 24.38 484 PRO B N 1
ATOM 8374 C CA . PRO B 1 484 ? 20.891 -67 -39.094 1 24.38 484 PRO B CA 1
ATOM 8375 C C . PRO B 1 484 ? 20.906 -66.75 -40.594 1 24.38 484 PRO B C 1
ATOM 8377 O O . PRO B 1 484 ? 19.922 -66.188 -41.156 1 24.38 484 PRO B O 1
ATOM 8380 N N . LEU B 1 485 ? 22 -66.5 -41.156 1 23.3 485 LEU B N 1
ATOM 8381 C CA . LEU B 1 485 ? 22.312 -66.375 -42.594 1 23.3 485 LEU B CA 1
ATOM 8382 C C . LEU B 1 485 ? 21.547 -67.438 -43.406 1 23.3 485 LEU B C 1
ATOM 8384 O O . LEU B 1 485 ? 21.891 -68.562 -43.406 1 23.3 485 LEU B O 1
ATOM 8388 N N . SER B 1 486 ? 20.078 -67.25 -43.281 1 18.83 486 SER B N 1
ATOM 8389 C CA . SER B 1 486 ? 19.453 -68.188 -44.25 1 18.83 486 SER B CA 1
ATOM 8390 C C . SER B 1 486 ? 20.047 -68.062 -45.625 1 18.83 486 SER B C 1
ATOM 8392 O O . SER B 1 486 ? 20.438 -66.938 -46.031 1 18.83 486 SER B O 1
ATOM 8394 N N . ALA B 1 487 ? 20.328 -69.25 -46.219 1 18.92 487 ALA B N 1
ATOM 8395 C CA . ALA B 1 487 ? 21 -69.5 -47.469 1 18.92 487 ALA B CA 1
ATOM 8396 C C . ALA B 1 487 ? 20.297 -68.812 -48.625 1 18.92 487 ALA B C 1
ATOM 8398 O O . ALA B 1 487 ? 20.891 -67.938 -49.312 1 18.92 487 ALA B O 1
ATOM 8399 N N . ASP B 1 488 ? 19.672 -69.625 -49.438 1 16.55 488 ASP B N 1
ATOM 8400 C CA . ASP B 1 488 ? 19.891 -69.75 -50.875 1 16.55 488 ASP B CA 1
ATOM 8401 C C . ASP B 1 488 ? 18.922 -68.875 -51.625 1 16.55 488 ASP B C 1
ATOM 8403 O O . ASP B 1 488 ? 19.328 -68.125 -52.531 1 16.55 488 ASP B O 1
ATOM 8407 N N . PHE B 1 489 ? 17.609 -69.312 -51.781 1 17.69 489 PHE B N 1
ATOM 8408 C CA . PHE B 1 489 ? 17.125 -69.562 -53.125 1 17.69 489 PHE B CA 1
ATOM 8409 C C . PHE B 1 489 ? 16.391 -68.312 -53.688 1 17.69 489 PHE B C 1
ATOM 8411 O O . PHE B 1 489 ? 15.352 -67.938 -53.188 1 17.69 489 PHE B O 1
ATOM 8418 N N . SER B 1 490 ? 17.031 -67.312 -54.344 1 16.23 490 SER B N 1
ATOM 8419 C CA . SER B 1 490 ? 16.562 -66.062 -54.938 1 16.23 490 SER B CA 1
ATOM 8420 C C . SER B 1 490 ? 15.336 -66.312 -55.812 1 16.23 490 SER B C 1
ATOM 8422 O O . SER B 1 490 ? 14.375 -65.562 -55.781 1 16.23 490 SER B O 1
ATOM 8424 N N . ASN B 1 491 ? 15.438 -66.812 -57.031 1 14.95 491 ASN B N 1
ATOM 8425 C CA . ASN B 1 491 ? 14.977 -66.062 -58.188 1 14.95 491 ASN B CA 1
ATOM 8426 C C . ASN B 1 491 ? 13.484 -66.25 -58.438 1 14.95 491 ASN B C 1
ATOM 8428 O O . ASN B 1 491 ? 12.891 -65.562 -59.25 1 14.95 491 ASN B O 1
ATOM 8432 N N . SER B 1 492 ? 12.914 -67.375 -58.156 1 14.39 492 SER B N 1
ATOM 8433 C CA . SER B 1 492 ? 12.203 -67.75 -59.375 1 14.39 492 SER B CA 1
ATOM 8434 C C . SER B 1 492 ? 10.938 -66.938 -59.594 1 14.39 492 SER B C 1
ATOM 8436 O O . SER B 1 492 ? 10.469 -66.25 -58.656 1 14.39 492 SER B O 1
ATOM 8438 N N . LYS B 1 493 ? 10.086 -67.75 -60.312 1 16.14 493 LYS B N 1
ATOM 8439 C CA . LYS B 1 493 ? 9.281 -67.562 -61.531 1 16.14 493 LYS B CA 1
ATOM 8440 C C . LYS B 1 493 ? 7.992 -66.812 -61.219 1 16.14 493 LYS B C 1
ATOM 8442 O O . LYS B 1 493 ? 7.582 -66.688 -60.062 1 16.14 493 LYS B O 1
ATOM 8447 N N . ALA B 1 494 ? 6.789 -67.25 -61.594 1 14.67 494 ALA B N 1
ATOM 8448 C CA . ALA B 1 494 ? 5.969 -67.062 -62.781 1 14.67 494 ALA B CA 1
ATOM 8449 C C . ALA B 1 494 ? 4.66 -66.375 -62.406 1 14.67 494 ALA B C 1
ATOM 8451 O O . ALA B 1 494 ? 4.301 -65.375 -63.031 1 14.67 494 ALA B O 1
ATOM 8452 N N . GLY B 1 495 ? 3.531 -67.062 -62.25 1 14.6 495 GLY B N 1
ATOM 8453 C CA . GLY B 1 495 ? 2.52 -67.125 -63.281 1 14.6 495 GLY B CA 1
ATOM 8454 C C . GLY B 1 495 ? 1.337 -66.25 -63.031 1 14.6 495 GLY B C 1
ATOM 8455 O O . GLY B 1 495 ? 0.922 -65.5 -63.906 1 14.6 495 GLY B O 1
ATOM 8456 N N . GLY B 1 496 ? 0.392 -66.5 -62.062 1 14.76 496 GLY B N 1
ATOM 8457 C CA . GLY B 1 496 ? -0.879 -66.688 -62.75 1 14.76 496 GLY B CA 1
ATOM 8458 C C . GLY B 1 496 ? -1.663 -65.438 -62.938 1 14.76 496 GLY B C 1
ATOM 8459 O O . GLY B 1 496 ? -1.261 -64.375 -62.469 1 14.76 496 GLY B O 1
ATOM 8460 N N . LEU B 1 497 ? -3.006 -65.438 -62.594 1 15.34 497 LEU B N 1
ATOM 8461 C CA . LEU B 1 497 ? -4.18 -65.375 -63.469 1 15.34 497 LEU B CA 1
ATOM 8462 C C . LEU B 1 497 ? -4.734 -63.969 -63.562 1 15.34 497 LEU B C 1
ATOM 8464 O O . LEU B 1 497 ? -4.422 -63.125 -62.719 1 15.34 497 LEU B O 1
ATOM 8468 N N . ALA B 1 498 ? -6.066 -63.812 -63.375 1 15.19 498 ALA B N 1
ATOM 8469 C CA . ALA B 1 498 ? -7.082 -63.5 -64.375 1 15.19 498 ALA B CA 1
ATOM 8470 C C . ALA B 1 498 ? -7.438 -62 -64.312 1 15.19 498 ALA B C 1
ATOM 8472 O O . ALA B 1 498 ? -7.172 -61.312 -63.344 1 15.19 498 ALA B O 1
ATOM 8473 N N . SER B 1 499 ? -8.633 -61.594 -64.938 1 14.41 499 SER B N 1
ATOM 8474 C CA . SER B 1 499 ? -9.016 -60.781 -66.062 1 14.41 499 SER B CA 1
ATOM 8475 C C . SER B 1 499 ? -9.445 -59.406 -65.625 1 14.41 499 SER B C 1
ATOM 8477 O O . SER B 1 499 ? -8.953 -58.406 -66.188 1 14.41 499 SER B O 1
ATOM 8479 N N . PRO B 1 500 ? -10.844 -59.031 -65.25 1 14.77 500 PRO B N 1
ATOM 8480 C CA . PRO B 1 500 ? -11.547 -58.375 -66.375 1 14.77 500 PRO B CA 1
ATOM 8481 C C . PRO B 1 500 ? -11.469 -56.844 -66.25 1 14.77 500 PRO B C 1
ATOM 8483 O O . PRO B 1 500 ? -11.023 -56.281 -65.25 1 14.77 500 PRO B O 1
ATOM 8486 N N . THR B 1 501 ? -12.773 -56.156 -66.438 1 14.55 501 THR B N 1
ATOM 8487 C CA . THR B 1 501 ? -13.188 -55.281 -67.5 1 14.55 501 THR B CA 1
ATOM 8488 C C . THR B 1 501 ? -13.055 -53.812 -67.125 1 14.55 501 THR B C 1
ATOM 8490 O O . THR B 1 501 ? -12.43 -53.031 -67.875 1 14.55 501 THR B O 1
ATOM 8493 N N . SER B 1 502 ? -14.375 -53 -66.812 1 14.98 502 SER B N 1
ATOM 8494 C CA . SER B 1 502 ? -14.852 -52.062 -67.812 1 14.98 502 SER B CA 1
ATOM 8495 C C . SER B 1 502 ? -14.297 -50.656 -67.562 1 14.98 502 SER B C 1
ATOM 8497 O O . SER B 1 502 ? -14.094 -50.281 -66.438 1 14.98 502 SER B O 1
ATOM 8499 N N . ARG B 1 503 ? -14.125 -49.75 -68.625 1 13.96 503 ARG B N 1
ATOM 8500 C CA . ARG B 1 503 ? -13.352 -48.656 -69.188 1 13.96 503 ARG B CA 1
ATOM 8501 C C . ARG B 1 503 ? -13.891 -47.312 -68.688 1 13.96 503 ARG B C 1
ATOM 8503 O O . ARG B 1 503 ? -13.117 -46.406 -68.312 1 13.96 503 ARG B O 1
ATOM 8510 N N . LYS B 1 504 ? -15.07 -46.75 -69.25 1 14.36 504 LYS B N 1
ATOM 8511 C CA . LYS B 1 504 ? -14.93 -45.688 -70.25 1 14.36 504 LYS B CA 1
ATOM 8512 C C . LYS B 1 504 ? -14.586 -44.375 -69.5 1 14.36 504 LYS B C 1
ATOM 8514 O O . LYS B 1 504 ? -13.602 -43.719 -69.875 1 14.36 504 LYS B O 1
ATOM 8519 N N . GLY B 1 505 ? -15.578 -43.156 -69.688 1 14.2 505 GLY B N 1
ATOM 8520 C CA . GLY B 1 505 ? -15.641 -42.094 -70.625 1 14.2 505 GLY B CA 1
ATOM 8521 C C . GLY B 1 505 ? -15.273 -40.75 -70.062 1 14.2 505 GLY B C 1
ATOM 8522 O O . GLY B 1 505 ? -14.188 -40.562 -69.5 1 14.2 505 GLY B O 1
ATOM 8523 N N . ARG B 1 506 ? -16.281 -39.562 -70.062 1 15.23 506 ARG B N 1
ATOM 8524 C CA . ARG B 1 506 ? -16.344 -38.344 -70.875 1 15.23 506 ARG B CA 1
ATOM 8525 C C . ARG B 1 506 ? -15.75 -37.156 -70.125 1 15.23 506 ARG B C 1
ATOM 8527 O O . ARG B 1 506 ? -15.812 -37.094 -68.875 1 15.23 506 ARG B O 1
ATOM 8534 N N . ARG B 1 507 ? -15.242 -35.938 -70.938 1 14.45 507 ARG B N 1
ATOM 8535 C CA . ARG B 1 507 ? -14.367 -34.812 -71.25 1 14.45 507 ARG B CA 1
ATOM 8536 C C . ARG B 1 507 ? -14.906 -33.531 -70.688 1 14.45 507 ARG B C 1
ATOM 8538 O O . ARG B 1 507 ? -14.156 -32.562 -70.5 1 14.45 507 ARG B O 1
ATOM 8545 N N . ASP B 1 508 ? -16.141 -33.188 -70.5 1 13.98 508 ASP B N 1
ATOM 8546 C CA . ASP B 1 508 ? -16.578 -32.031 -71.25 1 13.98 508 ASP B CA 1
ATOM 8547 C C . ASP B 1 508 ? -15.961 -30.75 -70.688 1 13.98 508 ASP B C 1
ATOM 8549 O O . ASP B 1 508 ? -15.516 -30.719 -69.562 1 13.98 508 ASP B O 1
ATOM 8553 N N . THR B 1 509 ? -16.703 -29.5 -70.938 1 14.59 509 THR B N 1
ATOM 8554 C CA . THR B 1 509 ? -16.656 -28.359 -71.812 1 14.59 509 THR B CA 1
ATOM 8555 C C . THR B 1 509 ? -16.109 -27.109 -71.125 1 14.59 509 THR B C 1
ATOM 8557 O O . THR B 1 509 ? -15.797 -27.156 -69.938 1 14.59 509 THR B O 1
ATOM 8560 N N . PHE B 1 510 ? -16.922 -25.906 -71.125 1 14.23 510 PHE B N 1
ATOM 8561 C CA . PHE B 1 510 ? -16.797 -24.703 -71.938 1 14.23 510 PHE B CA 1
ATOM 8562 C C . PHE B 1 510 ? -16.141 -23.578 -71.125 1 14.23 510 PHE B C 1
ATOM 8564 O O . PHE B 1 510 ? -15.148 -23 -71.625 1 14.23 510 PHE B O 1
ATOM 8571 N N . SER B 1 511 ? -16.891 -22.438 -70.688 1 14.3 511 SER B N 1
ATOM 8572 C CA . SER B 1 511 ? -16.875 -21.203 -71.5 1 14.3 511 SER B CA 1
ATOM 8573 C C . SER B 1 511 ? -15.844 -20.219 -70.938 1 14.3 511 SER B C 1
ATOM 8575 O O . SER B 1 511 ? -15.469 -20.297 -69.75 1 14.3 511 SER B O 1
ATOM 8577 N N . PRO B 1 512 ? -15.867 -18.797 -71.375 1 14.3 512 PRO B N 1
ATOM 8578 C CA . PRO B 1 512 ? -15.102 -17.844 -72.188 1 14.3 512 PRO B CA 1
ATOM 8579 C C . PRO B 1 512 ? -14.414 -16.766 -71.312 1 14.3 512 PRO B C 1
ATOM 8581 O O . PRO B 1 512 ? -13.219 -16.516 -71.5 1 14.3 512 PRO B O 1
ATOM 8584 N N . ARG B 1 513 ? -15.219 -15.617 -70.812 1 13.8 513 ARG B N 1
ATOM 8585 C CA . ARG B 1 513 ? -15.008 -14.336 -71.438 1 13.8 513 ARG B CA 1
ATOM 8586 C C . ARG B 1 513 ? -13.758 -13.641 -70.938 1 13.8 513 ARG B C 1
ATOM 8588 O O . ARG B 1 513 ? -13.266 -13.984 -69.812 1 13.8 513 ARG B O 1
ATOM 8595 N N . SER B 1 514 ? -13.875 -12.203 -70.688 1 13.69 514 SER B N 1
ATOM 8596 C CA . SER B 1 514 ? -13.383 -11.102 -71.5 1 13.69 514 SER B CA 1
ATOM 8597 C C . SER B 1 514 ? -12.125 -10.492 -70.875 1 13.69 514 SER B C 1
ATOM 8599 O O . SER B 1 514 ? -11.805 -10.734 -69.688 1 13.69 514 SER B O 1
ATOM 8601 N N . THR B 1 515 ? -12.047 -9.055 -70.938 1 13.84 515 THR B N 1
ATOM 8602 C CA . THR B 1 515 ? -11.266 -8.148 -71.75 1 13.84 515 THR B CA 1
ATOM 8603 C C . THR B 1 515 ? -10.086 -7.578 -71 1 13.84 515 THR B C 1
ATOM 8605 O O . THR B 1 515 ? -10.062 -7.641 -69.75 1 13.84 515 THR B O 1
ATOM 8608 N N . PHE B 1 516 ? -9.672 -6.277 -71.375 1 13.69 516 PHE B N 1
ATOM 8609 C CA . PHE B 1 516 ? -8.516 -5.699 -72 1 13.69 516 PHE B CA 1
ATOM 8610 C C . PHE B 1 516 ? -7.613 -4.973 -71.062 1 13.69 516 PHE B C 1
ATOM 8612 O O . PHE B 1 516 ? -6.41 -5.223 -71 1 13.69 516 PHE B O 1
ATOM 8619 N N . PRO B 1 517 ? -7.848 -3.588 -70.562 1 14.2 517 PRO B N 1
ATOM 8620 C CA . PRO B 1 517 ? -6.988 -2.641 -71.312 1 14.2 517 PRO B CA 1
ATOM 8621 C C . PRO B 1 517 ? -5.668 -2.381 -70.562 1 14.2 517 PRO B C 1
ATOM 8623 O O . PRO B 1 517 ? -5.562 -2.635 -69.375 1 14.2 517 PRO B O 1
ATOM 8626 N N . ALA B 1 518 ? -4.75 -1.313 -71.125 1 14.38 518 ALA B N 1
ATOM 8627 C CA . ALA B 1 518 ? -3.393 -0.999 -71.562 1 14.38 518 ALA B CA 1
ATOM 8628 C C . ALA B 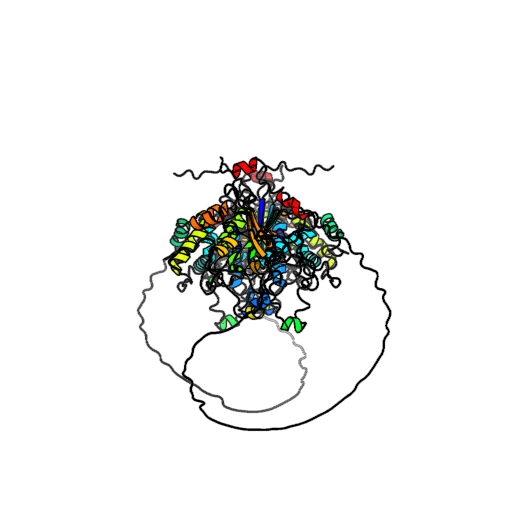1 518 ? -2.664 -0.14 -70.5 1 14.38 518 ALA B C 1
ATOM 8630 O O . ALA B 1 518 ? -1.493 -0.382 -70.25 1 14.38 518 ALA B O 1
ATOM 8631 N N . GLU B 1 519 ? -3.1 1.063 -70 1 13.97 519 GLU B N 1
ATOM 8632 C CA . GLU B 1 519 ? -2.295 2.176 -70.5 1 13.97 519 GLU B CA 1
ATOM 8633 C C . GLU B 1 519 ? -0.994 2.311 -69.688 1 13.97 519 GLU B C 1
ATOM 8635 O O . GLU B 1 519 ? -0.899 1.844 -68.562 1 13.97 519 GLU B O 1
ATOM 8640 N N . ASP B 1 520 ? -0.209 3.555 -69.875 1 13.66 520 ASP B N 1
ATOM 8641 C CA . ASP B 1 520 ? 1.051 4.062 -70.375 1 13.66 520 ASP B CA 1
ATOM 8642 C C . ASP B 1 520 ? 2.008 4.449 -69.25 1 13.66 520 ASP B C 1
ATOM 8644 O O . ASP B 1 520 ? 3.17 4.031 -69.25 1 13.66 520 ASP B O 1
ATOM 8648 N N . ARG B 1 521 ? 2.064 5.824 -68.812 1 14.17 521 ARG B N 1
ATOM 8649 C CA . ARG B 1 521 ? 3.152 6.715 -69.188 1 14.17 521 ARG B CA 1
ATOM 8650 C C . ARG B 1 521 ? 4.324 6.613 -68.25 1 14.17 521 ARG B C 1
ATOM 8652 O O . ARG B 1 521 ? 4.168 6.121 -67.125 1 14.17 521 ARG B O 1
ATOM 8659 N N . GLY B 1 522 ? 5.102 7.855 -67.938 1 13.94 522 GLY B N 1
ATOM 8660 C CA . GLY B 1 522 ? 6.41 8.344 -68.375 1 13.94 522 GLY B CA 1
ATOM 8661 C C . GLY B 1 522 ? 7.422 8.367 -67.25 1 13.94 522 GLY B C 1
ATOM 8662 O O . GLY B 1 522 ? 7.363 7.535 -66.312 1 13.94 522 GLY B O 1
ATOM 8663 N N . PRO B 1 523 ? 8.039 9.602 -66.75 1 14.59 523 PRO B N 1
ATOM 8664 C CA . PRO B 1 523 ? 9.406 9.984 -67.125 1 14.59 52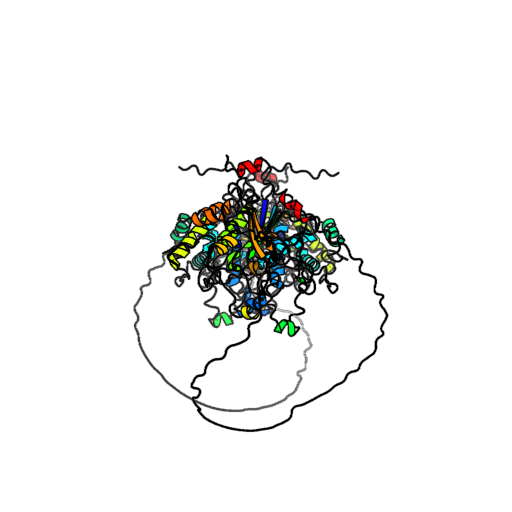3 PRO B CA 1
ATOM 8665 C C . PRO B 1 523 ? 10.406 9.703 -66 1 14.59 523 PRO B C 1
ATOM 8667 O O . PRO B 1 523 ? 10 9.367 -64.875 1 14.59 523 PRO B O 1
ATOM 8670 N N . LEU B 1 524 ? 11.195 10.898 -65.312 1 14.5 524 LEU B N 1
ATOM 8671 C CA . LEU B 1 524 ? 12.562 11.312 -65.625 1 14.5 524 LEU B CA 1
ATOM 8672 C C . LEU B 1 524 ? 13.516 10.945 -64.5 1 14.5 524 LEU B C 1
ATOM 8674 O O . LEU B 1 524 ? 13.078 10.711 -63.406 1 14.5 524 LEU B O 1
ATOM 8678 N N . PRO B 1 525 ? 14.703 11.883 -64.125 1 14.11 525 PRO B N 1
ATOM 8679 C CA . PRO B 1 525 ? 16.156 11.789 -64.312 1 14.11 525 PRO B CA 1
ATOM 8680 C C . PRO B 1 525 ? 16.906 11.594 -63.031 1 14.11 525 PRO B C 1
ATOM 8682 O O . PRO B 1 525 ? 17.719 10.68 -62.906 1 14.11 525 PRO B O 1
ATOM 8685 N N . ARG B 1 526 ? 17.438 12.742 -62.25 1 14.13 526 ARG B N 1
ATOM 8686 C CA . ARG B 1 526 ? 18.844 13.148 -62.312 1 14.13 526 ARG B CA 1
ATOM 8687 C C . ARG B 1 526 ? 19.656 12.5 -61.188 1 14.13 526 ARG B C 1
ATOM 8689 O O . ARG B 1 526 ? 19.094 12 -60.219 1 14.13 526 ARG B O 1
ATOM 8696 N N . ARG B 1 527 ? 20.656 13.406 -60.25 1 14.45 527 ARG B N 1
ATOM 8697 C CA . ARG B 1 527 ? 22.094 13.547 -60.344 1 14.45 527 ARG B CA 1
ATOM 8698 C C . ARG B 1 527 ? 22.797 12.852 -59.188 1 14.45 527 ARG B C 1
ATOM 8700 O O . ARG B 1 527 ? 22.172 12.57 -58.156 1 14.45 527 ARG B O 1
ATOM 8707 N N . SER B 1 528 ? 24.172 13.414 -58.625 1 13.88 528 SER B N 1
ATOM 8708 C CA . SER B 1 528 ? 25.594 13.07 -58.688 1 13.88 528 SER B CA 1
ATOM 8709 C C . SER B 1 528 ? 26.141 12.734 -57.312 1 13.88 528 SER B C 1
ATOM 8711 O O . SER B 1 528 ? 26.906 11.781 -57.156 1 13.88 528 SER B O 1
ATOM 8713 N N . LYS B 1 529 ? 26.203 13.555 -56.188 1 14.59 529 LYS B N 1
ATOM 8714 C CA . LYS B 1 529 ? 27.516 14.023 -55.75 1 14.59 529 LYS B CA 1
ATOM 8715 C C . LYS B 1 529 ? 28.266 12.93 -55 1 14.59 529 LYS B C 1
ATOM 8717 O O . LYS B 1 529 ? 27.656 12.031 -54.438 1 14.59 529 LYS B O 1
ATOM 8722 N N . THR B 1 530 ? 29.594 13.133 -54.344 1 14.55 530 THR B N 1
ATOM 8723 C CA . THR B 1 530 ? 31 12.758 -54.406 1 14.55 530 THR B CA 1
ATOM 8724 C C . THR B 1 530 ? 31.391 11.922 -53.188 1 14.55 530 THR B C 1
ATOM 8726 O O . THR B 1 530 ? 31.938 10.828 -53.312 1 14.55 530 THR B O 1
ATOM 8729 N N . GLY B 1 531 ? 32.375 12.391 -52.156 1 14.51 531 GLY B N 1
ATOM 8730 C CA . GLY B 1 531 ? 33.781 12.055 -52.062 1 14.51 531 GLY B CA 1
ATOM 8731 C C . GLY B 1 531 ? 34.094 11.008 -51 1 14.51 531 GLY B C 1
ATOM 8732 O O . GLY B 1 531 ? 33.156 10.352 -50.5 1 14.51 531 GLY B O 1
ATOM 8733 N N . VAL B 1 532 ? 35.062 11.297 -49.844 1 15.53 532 VAL B N 1
ATOM 8734 C CA . VAL B 1 532 ? 36.438 10.852 -49.688 1 15.53 532 VAL B CA 1
ATOM 8735 C C . VAL B 1 532 ? 36.5 9.711 -48.688 1 15.53 532 VAL B C 1
ATOM 8737 O O . VAL B 1 532 ? 35.594 9.523 -47.875 1 15.53 532 VAL B O 1
ATOM 8740 N N . ASP B 1 533 ? 37.938 9.32 -48.031 1 14.51 533 ASP B N 1
ATOM 8741 C CA . ASP B 1 533 ? 38.906 8.242 -48 1 14.51 533 ASP B CA 1
ATOM 8742 C C . ASP B 1 533 ? 39 7.621 -46.594 1 14.51 533 ASP B C 1
ATOM 8744 O O . ASP B 1 533 ? 39.531 6.516 -46.438 1 14.51 533 ASP B O 1
ATOM 8748 N N . ARG B 1 534 ? 38.75 8.133 -45.469 1 15.75 534 ARG B N 1
ATOM 8749 C CA . ARG B 1 534 ? 39.812 8 -44.469 1 15.75 534 ARG B CA 1
ATOM 8750 C C . ARG B 1 534 ? 39.969 6.551 -44.031 1 15.75 534 ARG B C 1
ATOM 8752 O O . ARG B 1 534 ? 39 5.816 -43.938 1 15.75 534 ARG B O 1
ATOM 8759 N N . ALA B 1 535 ? 41.25 6.082 -43.312 1 15.55 535 ALA B N 1
ATOM 8760 C CA . ALA B 1 535 ? 42.25 5.02 -43.188 1 15.55 535 ALA B CA 1
ATOM 8761 C C . ALA B 1 535 ? 41.875 4.023 -42.125 1 15.55 535 ALA B C 1
ATOM 8763 O O . ALA B 1 535 ? 41.125 4.367 -41.188 1 15.55 535 ALA B O 1
ATOM 8764 N N . GLU B 1 536 ? 42.625 2.699 -42.031 1 15.02 536 GLU B N 1
ATOM 8765 C CA . GLU B 1 536 ? 42.5 1.255 -41.875 1 15.02 536 GLU B CA 1
ATOM 8766 C C . GLU B 1 536 ? 43.031 0.821 -40.5 1 15.02 536 GLU B C 1
ATOM 8768 O O . GLU B 1 536 ? 43.031 -0.37 -40.188 1 15.02 536 GLU B O 1
ATOM 8773 N N . ARG B 1 537 ? 43.25 1.561 -39.438 1 17.22 537 ARG B N 1
ATOM 8774 C CA . ARG B 1 537 ? 44.344 0.905 -38.688 1 17.22 537 ARG B CA 1
ATOM 8775 C C . ARG B 1 537 ? 43.875 -0.453 -38.156 1 17.22 537 ARG B C 1
ATOM 8777 O O . ARG B 1 537 ? 42.688 -0.636 -37.844 1 17.22 537 ARG B O 1
ATOM 8784 N N . PRO B 1 538 ? 44.781 -1.649 -37.938 1 15.16 538 PRO B N 1
ATOM 8785 C CA . PRO B 1 538 ? 44.719 -3.113 -37.906 1 15.16 538 PRO B CA 1
ATOM 8786 C C . PRO B 1 538 ? 44.5 -3.682 -36.5 1 15.16 538 PRO B C 1
ATOM 8788 O O . PRO B 1 538 ? 45.344 -3.512 -35.625 1 15.16 538 PRO B O 1
ATOM 8791 N N . ARG B 1 539 ? 43.531 -3.387 -35.719 1 16.28 539 ARG B N 1
ATOM 8792 C CA . ARG B 1 539 ? 43.594 -3.811 -34.344 1 16.28 539 ARG B CA 1
ATOM 8793 C C . ARG B 1 539 ? 43.594 -5.332 -34.219 1 16.28 539 ARG B C 1
ATOM 8795 O O . ARG B 1 539 ? 42.781 -6.016 -34.844 1 16.28 539 ARG B O 1
ATOM 8802 N N . SER B 1 540 ? 44.75 -6.051 -33.656 1 15.2 540 SER B N 1
ATOM 8803 C CA . SER B 1 540 ? 45.156 -7.441 -33.531 1 15.2 540 SER B CA 1
ATOM 8804 C C . SER B 1 540 ? 44.281 -8.211 -32.562 1 15.2 540 SER B C 1
ATOM 8806 O O . SER B 1 540 ? 43.781 -7.656 -31.578 1 15.2 540 SER B O 1
ATOM 8808 N N . ARG B 1 541 ? 43.844 -9.539 -32.844 1 16.64 541 ARG B N 1
ATOM 8809 C CA . ARG B 1 541 ? 42.875 -10.578 -32.5 1 16.64 541 ARG B CA 1
ATOM 8810 C C . ARG B 1 541 ? 43.375 -11.453 -31.359 1 16.64 541 ARG B C 1
ATOM 8812 O O . ARG B 1 541 ? 44.281 -12.25 -31.531 1 16.64 541 ARG B O 1
ATOM 8819 N N . SER B 1 542 ? 43.625 -10.953 -30.094 1 17.22 542 SER B N 1
ATOM 8820 C CA . SER B 1 542 ? 44.188 -11.867 -29.109 1 17.22 542 SER B CA 1
ATOM 8821 C C . SER B 1 542 ? 43.25 -13.055 -28.891 1 17.22 542 SER B C 1
ATOM 8823 O O . SER B 1 542 ? 42.031 -12.93 -29.016 1 17.22 542 SER B O 1
ATOM 8825 N N . ARG B 1 543 ? 43.656 -14.477 -28.719 1 17.22 543 ARG B N 1
ATOM 8826 C CA . ARG B 1 543 ? 43.281 -15.883 -28.734 1 17.22 543 ARG B CA 1
ATOM 8827 C C . ARG B 1 543 ? 42.531 -16.266 -27.469 1 17.22 543 ARG B C 1
ATOM 8829 O O . ARG B 1 543 ? 43 -16.016 -26.359 1 17.22 543 ARG B O 1
ATOM 8836 N N . ALA B 1 544 ? 41.156 -16.656 -27.5 1 18.31 544 ALA B N 1
ATOM 8837 C CA . ALA B 1 544 ? 40.094 -17.062 -26.594 1 18.31 544 ALA B CA 1
ATOM 8838 C C . ALA B 1 544 ? 40.375 -18.453 -26.031 1 18.31 544 ALA B C 1
ATOM 8840 O O . ALA B 1 544 ? 40.406 -19.438 -26.766 1 18.31 544 ALA B O 1
ATOM 8841 N N . ARG B 1 545 ? 41.188 -18.688 -25 1 19.33 545 ARG B N 1
ATOM 8842 C CA . ARG B 1 545 ? 41.469 -19.984 -24.422 1 19.33 545 ARG B CA 1
ATOM 8843 C C . ARG B 1 545 ? 40.188 -20.688 -23.969 1 19.33 545 ARG B C 1
ATOM 8845 O O . ARG B 1 545 ? 39.281 -20.031 -23.453 1 19.33 545 ARG B O 1
ATOM 8852 N N . SER B 1 546 ? 39.875 -21.984 -24.328 1 18.11 546 SER B N 1
ATOM 8853 C CA . SER B 1 546 ? 38.812 -23 -24.281 1 18.11 546 SER B CA 1
ATOM 8854 C C . SER B 1 546 ? 38.625 -23.531 -22.859 1 18.11 546 SER B C 1
ATOM 8856 O O . SER B 1 546 ? 39.5 -24.188 -22.312 1 18.11 546 SER B O 1
ATOM 8858 N N . VAL B 1 547 ? 38.094 -22.812 -21.859 1 19.67 547 VAL B N 1
ATOM 8859 C CA . VAL B 1 547 ? 37.906 -23.312 -20.5 1 19.67 547 VAL B CA 1
ATOM 8860 C C . VAL B 1 547 ? 36.969 -24.531 -20.531 1 19.67 547 VAL B C 1
ATOM 8862 O O . VAL B 1 547 ? 35.906 -24.469 -21.094 1 19.67 547 VAL B O 1
ATOM 8865 N N . GLU B 1 548 ? 37.375 -25.844 -20.297 1 18.55 548 GLU B N 1
ATOM 8866 C CA . GLU B 1 548 ? 36.812 -27.203 -20.203 1 18.55 548 GLU B CA 1
ATOM 8867 C C . GLU B 1 548 ? 35.75 -27.266 -19.141 1 18.55 548 GLU B C 1
ATOM 8869 O O . GLU B 1 548 ? 36 -26.953 -17.969 1 18.55 548 GLU B O 1
ATOM 8874 N N . PHE B 1 549 ? 34.406 -27.109 -19.453 1 20.33 549 PHE B N 1
ATOM 8875 C CA . PHE B 1 549 ? 33.094 -27.109 -18.766 1 20.33 549 PHE B CA 1
ATOM 8876 C C . PHE B 1 549 ? 32.844 -28.453 -18.094 1 20.33 549 PHE B C 1
ATOM 8878 O O . PHE B 1 549 ? 32.781 -29.484 -18.766 1 20.33 549 PHE B O 1
ATOM 8885 N N . ALA B 1 550 ? 33.281 -28.703 -16.75 1 22.16 550 ALA B N 1
ATOM 8886 C CA . ALA B 1 550 ? 33.125 -29.875 -15.883 1 22.16 550 ALA B CA 1
ATOM 8887 C C . ALA B 1 550 ? 31.672 -30.297 -15.766 1 22.16 550 ALA B C 1
ATOM 8889 O O . ALA B 1 550 ? 30.812 -29.5 -15.422 1 22.16 550 ALA B O 1
ATOM 8890 N N . SER B 1 551 ? 31.141 -31.406 -16.359 1 22.05 551 SER B N 1
ATOM 8891 C CA . SER B 1 551 ? 29.906 -32.156 -16.594 1 22.05 551 SER B CA 1
ATOM 8892 C C . SER B 1 551 ? 29.281 -32.594 -15.273 1 22.05 551 SER B C 1
ATOM 8894 O O . SER B 1 551 ? 28.062 -32.812 -15.195 1 22.05 551 SER B O 1
ATOM 8896 N N . ASP B 1 552 ? 29.984 -33.031 -14.164 1 20.86 552 ASP B N 1
ATOM 8897 C CA . ASP B 1 552 ? 29.578 -34.094 -13.258 1 20.86 552 ASP B CA 1
ATOM 8898 C C . ASP B 1 552 ? 28.594 -33.594 -12.211 1 20.86 552 ASP B C 1
ATOM 8900 O O . ASP B 1 552 ? 28.109 -34.344 -11.375 1 20.86 552 ASP B O 1
ATOM 8904 N N . ARG B 1 553 ? 28.516 -32.25 -11.844 1 24.91 553 ARG B N 1
ATOM 8905 C CA . ARG B 1 553 ? 27.984 -31.906 -10.531 1 24.91 553 ARG B CA 1
ATOM 8906 C C . ARG B 1 553 ? 26.453 -31.969 -10.531 1 24.91 553 ARG B C 1
ATOM 8908 O O . ARG B 1 553 ? 25.828 -31.562 -9.555 1 24.91 553 ARG B O 1
ATOM 8915 N N . GLU B 1 554 ? 25.859 -32.312 -11.625 1 22.3 554 GLU B N 1
ATOM 8916 C CA . GLU B 1 554 ? 24.406 -32.25 -11.586 1 22.3 554 GLU B CA 1
ATOM 8917 C C . GLU B 1 554 ? 23.844 -33.344 -10.68 1 22.3 554 GLU B C 1
ATOM 8919 O O . GLU B 1 554 ? 22.656 -33.344 -10.352 1 22.3 554 GLU B O 1
ATOM 8924 N N . THR B 1 555 ? 24.609 -34.438 -10.289 1 24.45 555 THR B N 1
ATOM 8925 C CA . THR B 1 555 ? 24.047 -35.625 -9.68 1 24.45 555 THR B CA 1
ATOM 8926 C C . THR B 1 555 ? 23.703 -35.375 -8.219 1 24.45 555 THR B C 1
ATOM 8928 O O . THR B 1 555 ? 22.984 -36.156 -7.598 1 24.45 555 THR B O 1
ATOM 8931 N N . ASP B 1 556 ? 24.375 -34.438 -7.562 1 24.91 556 ASP B N 1
ATOM 8932 C CA . ASP B 1 556 ? 24.344 -34.5 -6.102 1 24.91 556 ASP B CA 1
ATOM 8933 C C . ASP B 1 556 ? 23 -34.062 -5.562 1 24.91 556 ASP B C 1
ATOM 8935 O O . ASP B 1 556 ? 22.766 -34.094 -4.352 1 24.91 556 ASP B O 1
ATOM 8939 N N . ILE B 1 557 ? 22.188 -33.375 -6.348 1 27.5 557 ILE B N 1
ATOM 8940 C CA . ILE B 1 557 ? 21.016 -32.75 -5.727 1 27.5 557 ILE B CA 1
ATOM 8941 C C . ILE B 1 557 ? 20 -33.812 -5.348 1 27.5 557 ILE B C 1
ATOM 8943 O O . ILE B 1 557 ? 19 -33.531 -4.684 1 27.5 557 ILE B O 1
ATOM 8947 N N . ARG B 1 558 ? 20.047 -35.062 -5.855 1 28.61 558 ARG B N 1
ATOM 8948 C CA . ARG B 1 558 ? 19.094 -36.125 -5.469 1 28.61 558 ARG B CA 1
ATOM 8949 C C . ARG B 1 558 ? 19.188 -36.406 -3.975 1 28.61 558 ARG B C 1
ATOM 8951 O O . ARG B 1 558 ? 18.188 -36.781 -3.346 1 28.61 558 ARG B O 1
ATOM 8958 N N . GLU B 1 559 ? 20.438 -36.406 -3.436 1 28.52 559 GLU B N 1
ATOM 8959 C CA . GLU B 1 559 ? 20.609 -36.969 -2.1 1 28.52 559 GLU B CA 1
ATOM 8960 C C . GLU B 1 559 ? 20.062 -36.031 -1.03 1 28.52 559 GLU B C 1
ATOM 8962 O O . GLU B 1 559 ? 19.609 -36.469 0.026 1 28.52 559 GLU B O 1
ATOM 8967 N N . SER B 1 560 ? 20.266 -34.656 -1.21 1 28.2 560 SER B N 1
ATOM 8968 C CA . SER B 1 560 ? 19.984 -33.781 -0.064 1 28.2 560 SER B CA 1
ATOM 8969 C C . SER B 1 560 ? 18.5 -33.438 0.003 1 28.2 560 SER B C 1
ATOM 8971 O O . SER B 1 560 ? 18.109 -32.5 0.718 1 28.2 560 SER B O 1
ATOM 8973 N N . MET B 1 561 ? 17.688 -33.906 -0.842 1 25.98 561 MET B N 1
ATOM 8974 C CA . MET B 1 561 ? 16.25 -33.688 -0.606 1 25.98 561 MET B CA 1
ATOM 8975 C C . MET B 1 561 ? 15.844 -34.25 0.751 1 25.98 561 MET B C 1
ATOM 8977 O O . MET B 1 561 ? 16.156 -35.406 1.079 1 25.98 561 MET B O 1
ATOM 8981 N N . PRO B 1 562 ? 15.703 -33.438 1.825 1 29.38 562 PRO B N 1
ATOM 8982 C CA . PRO B 1 562 ? 15.461 -33.906 3.188 1 29.38 562 PRO B CA 1
ATOM 8983 C C . PRO B 1 562 ? 14.445 -35.062 3.238 1 29.38 562 PRO B C 1
ATOM 8985 O O . PRO B 1 562 ? 14 -35.438 4.324 1 29.38 562 PRO B O 1
ATOM 8988 N N . HIS B 1 563 ? 14.008 -35.656 2.25 1 27.22 563 HIS B N 1
ATOM 8989 C CA . HIS B 1 563 ? 13.07 -36.688 2.645 1 27.22 563 HIS B CA 1
ATOM 8990 C C . HIS B 1 563 ? 13.734 -37.719 3.584 1 27.22 563 HIS B C 1
ATOM 8992 O O . HIS B 1 563 ? 13.055 -38.562 4.16 1 27.22 563 HIS B O 1
ATOM 8998 N N . ARG B 1 564 ? 15.039 -38 3.332 1 27.41 564 ARG B N 1
ATOM 8999 C CA . ARG B 1 564 ? 15.43 -39.281 3.885 1 27.41 564 ARG B CA 1
ATOM 9000 C C . ARG B 1 564 ? 15.773 -39.188 5.367 1 27.41 564 ARG B C 1
ATOM 9002 O O . ARG B 1 564 ? 16.328 -40.094 5.957 1 27.41 564 ARG B O 1
ATOM 9009 N N . ARG B 1 565 ? 15.875 -38 5.871 1 27 565 ARG B N 1
ATOM 9010 C CA . ARG B 1 565 ? 16.156 -38.188 7.293 1 27 565 ARG B CA 1
ATOM 9011 C C . ARG B 1 565 ? 14.922 -38.688 8.031 1 27 565 ARG B C 1
ATOM 9013 O O . ARG B 1 565 ? 13.797 -38.5 7.57 1 27 565 ARG B O 1
ATOM 9020 N N . GLU B 1 566 ? 15.016 -39.469 9.148 1 27.2 566 GLU B N 1
ATOM 9021 C CA . GLU B 1 566 ? 14.039 -40.219 9.93 1 27.2 566 GLU B CA 1
ATOM 9022 C C . GLU B 1 566 ? 12.828 -39.344 10.273 1 27.2 566 GLU B C 1
ATOM 9024 O O . GLU B 1 566 ? 11.695 -39.812 10.258 1 27.2 566 GLU B O 1
ATOM 9029 N N . LYS B 1 567 ? 13.164 -38.062 10.633 1 27.53 567 LYS B N 1
ATOM 9030 C CA . LYS B 1 567 ? 11.992 -37.344 11.109 1 27.53 567 LYS B CA 1
ATOM 9031 C C . LYS B 1 567 ? 11.023 -37.062 9.969 1 27.53 567 LYS B C 1
ATOM 9033 O O . LYS B 1 567 ? 9.812 -36.969 10.188 1 27.53 567 LYS B O 1
ATOM 9038 N N . ASP B 1 568 ? 11.547 -36.75 8.883 1 25.48 568 ASP B N 1
ATOM 9039 C CA . ASP B 1 568 ? 10.625 -36.438 7.797 1 25.48 568 ASP B CA 1
ATOM 9040 C C . ASP B 1 568 ? 10.086 -37.719 7.16 1 25.48 568 ASP B C 1
ATOM 9042 O O . ASP B 1 568 ? 9.258 -37.656 6.25 1 25.48 568 ASP B O 1
ATOM 9046 N N . LYS B 1 569 ? 10.672 -38.844 7.262 1 30.11 569 LYS B N 1
ATOM 9047 C CA . LYS B 1 569 ? 10.102 -40.156 6.969 1 30.11 569 LYS B CA 1
ATOM 9048 C C . LYS B 1 569 ? 8.812 -40.375 7.754 1 30.11 569 LYS B C 1
ATOM 9050 O O . LYS B 1 569 ? 7.852 -40.938 7.234 1 30.11 569 LYS B O 1
ATOM 9055 N N . ALA B 1 570 ? 8.867 -40 9.078 1 27.28 570 ALA B N 1
ATOM 9056 C CA . ALA B 1 570 ? 7.719 -40.25 9.938 1 27.28 570 ALA B CA 1
ATOM 9057 C C . ALA B 1 570 ? 6.492 -39.5 9.469 1 27.28 570 ALA B C 1
ATOM 9059 O O . ALA B 1 570 ? 5.367 -40 9.531 1 27.28 570 ALA B O 1
ATOM 9060 N N . TRP B 1 571 ? 6.793 -38.25 9.18 1 24.64 571 TRP B N 1
ATOM 9061 C CA . TRP B 1 571 ? 5.652 -37.438 8.758 1 24.64 571 TRP B CA 1
ATOM 9062 C C . TRP B 1 571 ? 5.094 -37.938 7.43 1 24.64 571 TRP B C 1
ATOM 9064 O O . TRP B 1 571 ? 3.875 -37.969 7.23 1 24.64 571 TRP B O 1
ATOM 9074 N N . TRP B 1 572 ? 5.992 -38.469 6.551 1 26.23 572 TRP B N 1
ATOM 9075 C CA . TRP B 1 572 ? 5.469 -39.031 5.312 1 26.23 572 TRP B CA 1
ATOM 9076 C C . TRP B 1 572 ? 4.719 -40.312 5.586 1 26.23 572 TRP B C 1
ATOM 9078 O O . TRP B 1 572 ? 3.758 -40.656 4.887 1 26.23 572 TRP B O 1
ATOM 9088 N N . GLU B 1 573 ? 5.355 -41.125 6.395 1 27.72 573 GLU B N 1
ATOM 9089 C CA . GLU B 1 573 ? 4.73 -42.406 6.645 1 27.72 573 GLU B CA 1
ATOM 9090 C C . GLU B 1 573 ? 3.482 -42.281 7.512 1 27.72 573 GLU B C 1
ATOM 9092 O O . GLU B 1 573 ? 2.91 -43.25 7.961 1 27.72 573 GLU B O 1
ATOM 9097 N N . GLY B 1 574 ? 2.607 -41.281 7.203 1 22.95 574 GLY B N 1
ATOM 9098 C CA . GLY B 1 574 ? 1.315 -41.156 7.859 1 22.95 574 GLY B CA 1
ATOM 9099 C C . GLY B 1 574 ? 1.367 -41.5 9.336 1 22.95 574 GLY B C 1
ATOM 9100 O O . GLY B 1 574 ? 0.335 -41.75 9.961 1 22.95 574 GLY B O 1
ATOM 9101 N N . ARG B 1 575 ? 2.566 -41.812 9.859 1 23.25 575 ARG B N 1
ATOM 9102 C CA . ARG B 1 575 ? 2.465 -42.219 11.25 1 23.25 575 ARG B CA 1
ATOM 9103 C C . ARG B 1 575 ? 2.445 -41.031 12.188 1 23.25 575 ARG B C 1
ATOM 9105 O O . ARG B 1 575 ? 3.184 -40.062 11.977 1 23.25 575 ARG B O 1
ATOM 9112 N N . ARG B 1 576 ? 1.367 -40.719 13.148 1 23.48 576 ARG B N 1
ATOM 9113 C CA . ARG B 1 576 ? 1.261 -39.844 14.32 1 23.48 576 ARG B CA 1
ATOM 9114 C C . ARG B 1 576 ? 2.516 -39.938 15.18 1 23.48 576 ARG B C 1
ATOM 9116 O O . ARG B 1 576 ? 3.062 -41.031 15.383 1 23.48 576 ARG B O 1
#

InterPro domains:
  IPR018712 T6SS, Phospholipase effector Tle1-like, catalytic domain [PF09994] (15-299)
  IPR029058 Alpha/Beta hydrolase fold [SSF53474] (25-123)

Foldseek 3Di:
DPPPPPPPDDLQRAAEEEEQEEADPCVVPPCDDVNHNFWDWLSVLQLVFFDCAFPSGHGYDYDYDYQPQQPDDPVSRLVVLLAPPSLLVLLLVSLVVCQAPDDPPYAYEQEYAASSLLSSVVNQVLCLQQNRFHPQQSVLSVQSLQLVLCLPPPPDDGPDCQVVHHPADRSVDSVNNVVCVVVRGHDHLAAHAEYAYEQYFQLSLNQPLVVVVVVVPCPVRDLRSCPLPLEDHLSYAEYEYEHEQFAWQPSRAGRFHFYDPPRNHHYEYEYAYAHRCQCGHGDLQNLNVLLNSLVRCLVCVVPTRTNLVSSVVVVVSNQVVCCVPPVHDDARLQTAHEHPCDDPSVSSDTHGAAPQAAADADSNPRHGDPHGGHRSNYAYELSLVLQQVVQHAPHRRPGTPPSCSQVVFWDWFWAPDDVPPLPDFTFIWTAGPDDPGPGDGIHGHDDQGDSSLVSNVVRVVSSVCSRRPDGDPDPPVPPPDDDPPDDDDDDDDDDDDDDDDDDDDDDDDDYDYDYDDDDDDDDDDDDDDDDDDDDDPDPDDPDDPDPDDDPPPPPPVVPPPPCPDPVNVCVVVPHD/DPPPPPPPDDLQRAAEEEEQEEADPCVVPPCDDVNHNFWDWLSVLQLVFFDCAFPSGHGYDYDYDYQPQQPDDPVSSLVVLLALPSLLVLLLVSLVVCQAPDDPPYAYEQEYAASSLLSSVVNQVLCLQQNRFHPQQSVLSVQSLQLVLCLPPPPDDGPDCQVVHHPADRSVDSVNNVVCVVVRGHDHLAAHAEYAYEQYFQQSLNQPLVVVVVVVPVQPGVLSSNPLPLEDHLSYAEYEYEHEQFAWQPSRAGRFHFYDPPRNHHYEYEYAYAHRCQCGHGDLQNLNVLLNSLVRCLVCVVPTRTNLVSSVVVVVSNQVVCCVPPVHDDARLQTAHEHPCDDPSVSSDTHGAAPQAAADADSNRRHGDPHGGHRSNYAYELSLVLQQVVQHAPHRRPGTPPSCSQVVFWDWFWAPDDVPPLPDFTFIWTAGPDDPGPGDGIHGHDDQGDSSLVSNVVRVVSSVCSRRPDGDPDPPVPPPDPDPPDDDDDDDDDDDDDDDDDDDDDDDDDDDDDDDDDDDDYDDDDDDDDYDDDDDDDPDDPDDDDPDDDDPPPPPVVPPPPCPDPVNVCVVVPHD

Secondary structure (DSSP, 8-state):
----------TTS-EEEEEEEE-----TTTSEETTEEPPPBHHHHHHHHB-SB-TTS-EEEEEEEE----SSSHHHHHHHHTSHHHHHHHHHHHHHHHHHH--TT-EEEEEEETHHHHHHHHHHHHHHHH-EE-TTGGGGHHHHHHHHHTTT-TT---SSTTSSSTT---TTSHHHHHHHHHTTSEE--PPEEEEEEE--B-S-S----HHHHHTTSSSSS-GGG-----BPPTTEEEEEEEEETT--BGGG-B---BPPTT---EEEEEEESS-HHHHHB-SS--HHHHHHHHHHHHHHTTTS-B-HHHHHHHHHHHHHHHHHHTSSPPPTT-PPBP----GGGGGG-B----TT--EEE-TTT--EEEEEP----EEE-HHHHHHHHTT-B-BTT-SB---HHHHTTEEEEEE--TT--TTSPPEEEEEES-SS-SS-SEEEBPPP-HHHHHHHTTSHHHHHHHHSPPPP-------------------------------------------------------------------------------GGGGGGGTTSGGGSHHHHHHHTT--/----------TTS-EEEEEEEE-----TTTSEETTEEPPPBHHHHHHHHB-SB-TTS-EEEEEEEE----SSSHHHHHHHHTSHHHHHHHHHHHHHHHHHH--TT-EEEEEEETHHHHHHHHHHHHHHHH-EE-TTGGGGHHHHHHHHHTTT-TT---SSTTSSSTT---TTSHHHHHHHHHTTSEE--PPEEEEEEE--B-S-S----HHHHHTTSSSSSTTTT-----BPPTTEEEEEEEEETT--BGGG-B---BPPTT---EEEEEEESS-HHHHHB-SS--HHHHHHHHHHHHHHTTTS-B-HHHHHHHHHHHHHHHHHHTSSPPPTT-PPBP----GGGGGG-B----TT--EEE-TTT--EEEEEP----EEE-HHHHHHHHTT-B-BTT-SB---HHHHTTEEEEEE--TT--TTSPPEEEEEES-SS-SS-SEEEBPPP-HHHHHHHTTSHHHHHHHHSPPPP-------------------------------------------------------------------------------GGGGGGGTTSGGGSHHHHHHHTT--